Protein AF-A0A1E4EXP6-F1 (afdb_monomer_lite)

Structure (mmCIF, N/CA/C/O backbone):
data_AF-A0A1E4EXP6-F1
#
_entry.id   AF-A0A1E4EXP6-F1
#
loop_
_atom_site.group_PDB
_atom_site.id
_atom_site.type_symbol
_atom_site.label_atom_id
_atom_site.label_alt_id
_atom_site.label_comp_id
_atom_site.label_asym_id
_atom_site.label_entity_id
_atom_site.label_seq_id
_atom_site.pdbx_PDB_ins_code
_atom_site.Cartn_x
_atom_site.Cartn_y
_atom_site.Cartn_z
_atom_site.occupancy
_atom_site.B_iso_or_equiv
_atom_site.auth_seq_id
_atom_site.auth_comp_id
_atom_site.auth_asym_id
_atom_site.auth_atom_id
_atom_site.pdbx_PDB_model_num
ATOM 1 N N . MET A 1 1 ? -23.609 -3.112 6.875 1.00 25.17 1 MET A N 1
ATOM 2 C CA . MET A 1 1 ? -22.850 -2.889 5.625 1.00 25.17 1 MET A CA 1
ATOM 3 C C . MET A 1 1 ? -21.589 -2.139 6.003 1.00 25.17 1 MET A C 1
ATOM 5 O O . MET A 1 1 ? -21.673 -1.241 6.827 1.00 25.17 1 MET A O 1
ATOM 9 N N . SER A 1 2 ? -20.425 -2.575 5.531 1.00 26.16 2 SER A N 1
ATOM 10 C CA . SER A 1 2 ? -19.144 -1.916 5.804 1.00 26.16 2 SER A CA 1
ATOM 11 C C . SER A 1 2 ? -19.216 -0.483 5.272 1.00 26.16 2 SER A C 1
ATOM 13 O O . SER A 1 2 ? -19.324 -0.319 4.059 1.00 26.16 2 SER A O 1
ATOM 15 N N . ARG A 1 3 ? -19.206 0.525 6.156 1.00 29.44 3 ARG A N 1
ATOM 16 C CA . ARG A 1 3 ? -19.116 1.931 5.740 1.00 29.44 3 ARG A CA 1
ATOM 17 C C . ARG A 1 3 ? -17.852 2.107 4.880 1.00 29.44 3 ARG A C 1
ATOM 19 O O . ARG A 1 3 ? -16.786 1.651 5.313 1.00 29.44 3 ARG A O 1
ATOM 26 N N . PRO A 1 4 ? -17.936 2.722 3.692 1.00 30.95 4 PRO A N 1
ATOM 27 C CA . PRO A 1 4 ? -16.758 3.253 3.026 1.00 30.95 4 PRO A CA 1
ATOM 28 C C . PRO A 1 4 ? -16.121 4.281 3.968 1.00 30.95 4 PRO A C 1
ATOM 30 O O . PRO A 1 4 ? -16.808 5.134 4.522 1.00 30.95 4 PRO A O 1
ATOM 33 N N . LEU A 1 5 ? -14.822 4.145 4.222 1.00 39.66 5 LEU A N 1
ATOM 34 C CA . LEU A 1 5 ? -14.040 5.155 4.935 1.00 39.66 5 LEU A CA 1
ATOM 35 C C . LEU A 1 5 ? -14.109 6.478 4.161 1.00 39.66 5 LEU A C 1
ATOM 37 O O . LEU A 1 5 ? -14.122 6.439 2.930 1.00 39.66 5 LEU A O 1
ATOM 41 N N . ALA A 1 6 ? -14.069 7.619 4.856 1.00 50.19 6 ALA A N 1
ATOM 42 C CA . ALA A 1 6 ? -13.780 8.906 4.229 1.00 50.19 6 ALA A CA 1
ATOM 43 C C . ALA A 1 6 ? -12.506 8.752 3.380 1.00 50.19 6 ALA A C 1
ATOM 45 O O . ALA A 1 6 ? -11.421 8.449 3.890 1.00 50.19 6 ALA A O 1
ATOM 46 N N . VAL A 1 7 ? -12.655 8.829 2.059 1.00 65.62 7 VAL A N 1
ATOM 47 C CA . VAL A 1 7 ? -11.571 8.501 1.135 1.00 65.62 7 VAL A CA 1
ATOM 48 C C . VAL A 1 7 ? -10.631 9.698 1.084 1.00 65.62 7 VAL A C 1
ATOM 50 O O . VAL A 1 7 ? -10.827 10.614 0.300 1.00 65.62 7 VAL A O 1
ATOM 53 N N . ASN A 1 8 ? -9.595 9.718 1.919 1.00 80.56 8 ASN A N 1
ATOM 54 C CA . ASN A 1 8 ? -8.505 10.673 1.745 1.00 80.56 8 ASN A CA 1
ATOM 55 C C . ASN A 1 8 ? -7.600 10.213 0.590 1.00 80.56 8 ASN A C 1
ATOM 57 O O . ASN A 1 8 ? -7.196 9.050 0.509 1.00 80.56 8 ASN A O 1
ATOM 61 N N . LEU A 1 9 ? -7.246 11.136 -0.298 1.00 86.69 9 LEU A N 1
ATOM 62 C CA . LEU A 1 9 ? -6.418 10.898 -1.470 1.00 86.69 9 LEU A CA 1
ATOM 63 C C . LEU A 1 9 ? -5.023 11.455 -1.248 1.00 86.69 9 LEU A C 1
ATOM 65 O O . LEU A 1 9 ? -4.842 12.588 -0.806 1.00 86.69 9 LEU A O 1
ATOM 69 N N . VAL A 1 10 ? -4.026 10.676 -1.662 1.00 89.56 10 VAL A N 1
ATOM 70 C CA . VAL A 1 10 ? -2.688 11.212 -1.885 1.00 89.56 10 VAL A CA 1
ATOM 71 C C . VAL A 1 10 ? -2.678 11.994 -3.194 1.00 89.56 10 VAL A C 1
ATOM 73 O O . VAL A 1 10 ? -2.983 11.448 -4.260 1.00 89.56 10 VAL A O 1
ATOM 76 N N . VAL A 1 11 ? -2.291 13.261 -3.095 1.00 90.75 11 VAL A N 1
ATOM 77 C CA . VAL A 1 11 ? -2.172 14.190 -4.217 1.00 90.75 11 VAL A CA 1
ATOM 78 C C . VAL A 1 11 ? -0.763 14.767 -4.215 1.00 90.75 11 VAL A C 1
ATOM 80 O O . VAL A 1 11 ? -0.354 15.407 -3.250 1.00 90.75 11 VAL A O 1
ATOM 83 N N . GLN A 1 12 ? -0.012 14.565 -5.293 1.00 89.69 12 GLN A N 1
ATOM 84 C CA . GLN A 1 12 ? 1.324 15.133 -5.439 1.00 89.69 12 GLN A CA 1
ATOM 85 C C . GLN A 1 12 ? 1.269 16.445 -6.228 1.00 89.69 12 GLN A C 1
ATOM 87 O O . GLN A 1 12 ? 0.880 16.473 -7.399 1.00 89.69 12 GLN A O 1
ATOM 92 N N . THR A 1 13 ? 1.660 17.547 -5.591 1.00 87.12 13 THR A N 1
ATOM 93 C CA . THR A 1 13 ? 1.847 18.846 -6.251 1.00 87.12 13 THR A CA 1
ATOM 94 C C . THR A 1 13 ? 3.292 18.992 -6.740 1.00 87.12 13 THR A C 1
ATOM 96 O O . THR A 1 13 ? 4.120 18.091 -6.588 1.00 87.12 13 THR A O 1
ATOM 99 N N . ALA A 1 14 ? 3.620 20.144 -7.332 1.00 78.00 14 ALA A N 1
ATOM 100 C CA . ALA A 1 14 ? 4.982 20.453 -7.771 1.00 78.00 14 ALA A CA 1
ATOM 101 C C . ALA A 1 14 ? 6.008 20.485 -6.622 1.00 78.00 14 ALA A C 1
ATOM 103 O O . ALA A 1 14 ? 7.206 20.283 -6.850 1.00 78.00 14 ALA A O 1
ATOM 104 N N . GLU A 1 15 ? 5.545 20.744 -5.400 1.00 77.25 15 GLU A N 1
ATOM 105 C CA . GLU A 1 15 ? 6.403 21.025 -4.249 1.00 77.25 15 GLU A CA 1
ATOM 106 C C . GLU A 1 15 ? 6.136 20.093 -3.066 1.00 77.25 15 GLU A C 1
ATOM 108 O O . GLU A 1 15 ? 7.019 19.897 -2.232 1.00 77.25 15 GLU A O 1
ATOM 113 N N . GLU A 1 16 ? 4.947 19.492 -2.989 1.00 86.50 16 GLU A N 1
ATOM 114 C CA . GLU A 1 16 ? 4.464 18.849 -1.771 1.00 86.50 16 GLU A CA 1
ATOM 115 C C . GLU A 1 16 ? 3.692 17.560 -2.067 1.00 86.50 16 GLU A C 1
ATOM 117 O O . GLU A 1 16 ? 3.007 17.434 -3.082 1.00 86.50 16 GLU A O 1
ATOM 122 N N . MET A 1 17 ? 3.762 16.611 -1.134 1.00 90.94 17 MET A N 1
ATOM 123 C CA . MET A 1 17 ? 2.809 15.508 -1.068 1.00 90.94 17 MET A CA 1
ATOM 124 C C . MET A 1 17 ? 1.682 15.914 -0.130 1.00 90.94 17 MET A C 1
ATOM 126 O O . MET A 1 17 ? 1.936 16.230 1.035 1.00 90.94 17 MET A O 1
ATOM 130 N N . LEU A 1 18 ? 0.455 15.903 -0.637 1.00 92.25 18 LEU A N 1
ATOM 131 C CA . LEU A 1 18 ? -0.748 16.227 0.111 1.00 92.25 18 LEU A CA 1
ATOM 132 C C . LEU A 1 18 ? -1.548 14.962 0.418 1.00 92.25 18 LEU A C 1
ATOM 134 O O . LEU A 1 18 ? -1.557 14.012 -0.367 1.00 92.25 18 LEU A O 1
ATOM 138 N N . TYR A 1 19 ? -2.240 14.974 1.552 1.00 91.56 19 TYR A N 1
ATOM 139 C CA . TYR A 1 19 ? -3.254 13.987 1.907 1.00 91.56 19 TYR A CA 1
ATOM 140 C C . TYR A 1 19 ? -4.573 14.724 2.122 1.00 91.56 19 TYR A C 1
ATOM 142 O O . TYR A 1 19 ? -4.686 15.534 3.041 1.00 91.56 19 TYR A O 1
ATOM 150 N N . VAL A 1 20 ? -5.515 14.532 1.201 1.00 90.06 20 VAL A N 1
ATOM 151 C CA . VAL A 1 20 ? -6.658 15.435 1.024 1.00 90.06 20 VAL A CA 1
ATOM 152 C C . VAL A 1 20 ? -7.971 14.661 1.112 1.00 90.06 20 VAL A C 1
ATOM 154 O O . VAL A 1 20 ? -8.088 13.647 0.424 1.00 90.06 20 VAL A O 1
ATOM 157 N N . PRO A 1 21 ? -8.958 15.103 1.905 1.00 87.88 21 PRO A N 1
ATOM 158 C CA . PRO A 1 21 ? -10.274 14.481 1.954 1.00 87.88 21 PRO A CA 1
ATOM 159 C C . PRO A 1 21 ? -10.956 14.514 0.598 1.00 87.88 21 PRO A C 1
ATOM 161 O O . PRO A 1 21 ? -10.844 15.501 -0.131 1.00 87.88 21 PRO A O 1
ATOM 164 N N . ALA A 1 22 ? -11.688 13.453 0.262 1.00 85.56 22 ALA A N 1
ATOM 165 C CA . ALA A 1 22 ? -12.416 13.390 -0.999 1.00 85.56 22 ALA A CA 1
ATOM 166 C C . ALA A 1 22 ? -13.377 14.572 -1.174 1.00 85.56 22 ALA A C 1
ATOM 168 O O . ALA A 1 22 ? -13.558 15.049 -2.296 1.00 85.56 22 ALA A O 1
ATOM 169 N N . GLN A 1 23 ? -13.944 15.079 -0.073 1.00 85.38 23 GLN A N 1
ATOM 170 C CA . GLN A 1 23 ? -14.862 16.208 -0.116 1.00 85.38 23 GLN A CA 1
ATOM 171 C C . GLN A 1 23 ? -14.199 17.515 -0.545 1.00 85.38 23 GLN A C 1
ATOM 173 O O . GLN A 1 23 ? -14.864 18.364 -1.128 1.00 85.38 23 GLN A O 1
ATOM 178 N N . GLU A 1 24 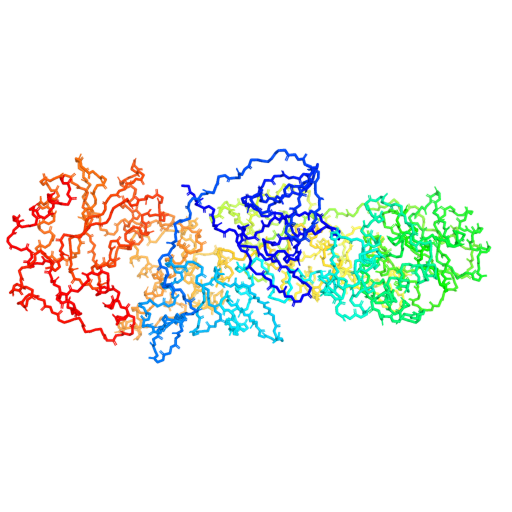? -12.897 17.663 -0.308 1.00 90.19 24 GLU A N 1
ATOM 179 C CA . GLU A 1 24 ? -12.118 18.839 -0.697 1.00 90.19 24 GLU A CA 1
ATOM 180 C C . GLU A 1 24 ? -11.602 18.747 -2.143 1.00 90.19 24 GLU A C 1
ATOM 182 O O . GLU A 1 24 ? -10.836 19.604 -2.579 1.00 90.19 24 GLU A O 1
ATOM 187 N N . ILE A 1 25 ? -11.991 17.722 -2.908 1.00 92.69 25 ILE A N 1
ATOM 188 C CA . ILE A 1 25 ? -11.581 17.555 -4.305 1.00 92.69 25 ILE A CA 1
ATOM 189 C C . ILE A 1 25 ? -12.717 17.986 -5.223 1.00 92.69 25 ILE A C 1
ATOM 191 O O . ILE A 1 25 ? -13.759 17.337 -5.298 1.00 92.69 25 ILE A O 1
ATOM 195 N N . ALA A 1 26 ? -12.483 19.066 -5.963 1.00 94.19 26 ALA A N 1
ATOM 196 C CA . ALA A 1 26 ? -13.436 19.630 -6.904 1.00 94.19 26 ALA A CA 1
ATOM 197 C C . ALA A 1 26 ? -13.486 18.847 -8.222 1.00 94.19 26 ALA A C 1
ATOM 199 O O . ALA A 1 26 ? -14.573 18.572 -8.732 1.00 94.19 26 ALA A O 1
ATOM 200 N N . SER A 1 27 ? -12.328 18.473 -8.777 1.00 93.50 27 SER A N 1
ATOM 201 C CA . SER A 1 27 ? -12.262 17.728 -10.039 1.00 93.50 27 SER A CA 1
ATOM 202 C C . SER A 1 27 ? -11.088 16.745 -10.107 1.00 93.50 27 SER A C 1
ATOM 204 O O . SER A 1 27 ? -10.006 16.972 -9.560 1.00 93.50 27 SER A O 1
ATOM 206 N N . LEU A 1 28 ? -11.330 15.632 -10.797 1.00 93.19 28 LEU A N 1
ATOM 207 C CA . LEU A 1 28 ? -10.402 14.555 -11.122 1.00 93.19 28 LEU A CA 1
ATOM 208 C C . LEU A 1 28 ? -10.497 14.300 -12.624 1.00 93.19 28 LEU A C 1
ATOM 210 O O . LEU A 1 28 ? -11.423 13.647 -13.101 1.00 93.19 28 LEU A O 1
ATOM 214 N N . MET A 1 29 ? -9.541 14.824 -13.381 1.00 91.75 29 MET A N 1
ATOM 215 C CA . MET A 1 29 ? -9.554 14.757 -14.843 1.00 91.75 29 MET A CA 1
ATOM 216 C C . MET A 1 29 ? -8.363 13.944 -15.341 1.00 91.75 29 MET A C 1
ATOM 218 O O . MET A 1 29 ? -7.255 14.148 -14.839 1.00 91.75 29 MET A O 1
ATOM 222 N N . PRO A 1 30 ? -8.526 13.034 -16.314 1.00 88.00 30 PRO A N 1
ATOM 223 C CA . PRO A 1 30 ? -7.380 12.373 -16.917 1.00 88.00 30 PRO A CA 1
ATOM 224 C C . PRO A 1 30 ? -6.468 13.425 -17.559 1.00 88.00 30 PRO A C 1
ATOM 226 O O . PRO A 1 30 ? -6.927 14.344 -18.234 1.00 88.00 30 PRO A O 1
ATOM 229 N N . THR A 1 31 ? -5.164 13.305 -17.327 1.00 83.88 31 THR A N 1
ATOM 230 C CA . THR A 1 31 ? -4.147 14.178 -17.915 1.00 83.88 31 THR A CA 1
ATOM 231 C C . THR A 1 31 ? -2.930 13.378 -18.362 1.00 83.88 31 THR A C 1
ATOM 233 O O . THR A 1 31 ? -2.665 12.248 -17.933 1.00 83.88 31 THR A O 1
ATOM 236 N N . TYR A 1 32 ? -2.171 13.972 -19.266 1.00 73.62 32 TYR A N 1
ATOM 237 C CA . TYR A 1 32 ? -0.981 13.380 -19.834 1.00 73.62 32 TYR A CA 1
ATOM 238 C C . TYR A 1 32 ? 0.190 13.306 -18.814 1.00 73.62 32 TYR A C 1
ATOM 240 O O . TYR A 1 32 ? 0.318 14.154 -17.922 1.00 73.62 32 TYR A O 1
ATOM 248 N N . PRO A 1 33 ? 1.090 12.306 -18.925 1.00 70.50 33 PRO A N 1
ATOM 249 C CA . PRO A 1 33 ? 0.871 10.990 -19.516 1.00 70.50 33 PRO A CA 1
ATOM 250 C C . PRO A 1 33 ? 0.221 10.050 -18.491 1.00 70.50 33 PRO A C 1
ATOM 252 O O . PRO A 1 33 ? 0.850 9.693 -17.498 1.00 70.50 33 PRO A O 1
ATOM 255 N N . ARG A 1 34 ? -1.011 9.590 -18.750 1.00 75.81 34 ARG A N 1
ATOM 256 C CA . ARG A 1 34 ? -1.697 8.559 -17.937 1.00 75.81 34 ARG A CA 1
ATOM 257 C C . ARG A 1 34 ? -1.739 8.878 -16.428 1.00 75.81 34 ARG A C 1
ATOM 259 O O . ARG A 1 34 ? -1.567 7.991 -15.592 1.00 75.81 34 ARG A O 1
ATOM 266 N N . ARG A 1 35 ? -1.957 10.146 -16.079 1.00 84.81 35 ARG A N 1
ATOM 267 C CA . ARG A 1 35 ? -2.164 10.622 -14.704 1.00 84.81 35 ARG A CA 1
ATOM 268 C C . ARG A 1 35 ? -3.586 11.145 -14.551 1.00 84.81 35 ARG A C 1
ATOM 270 O O . ARG A 1 35 ? -4.300 11.327 -15.531 1.00 84.81 35 ARG A O 1
ATOM 277 N N . TRP A 1 36 ? -3.966 11.453 -13.323 1.00 88.69 36 TRP A N 1
ATOM 278 C CA . TRP A 1 36 ? -5.139 12.267 -13.037 1.00 88.69 36 TRP A CA 1
ATOM 279 C C . TRP A 1 36 ? -4.680 13.629 -12.538 1.00 88.69 36 TRP A C 1
ATOM 281 O O . TRP A 1 36 ? -3.888 13.696 -11.597 1.00 88.69 36 TRP A O 1
ATOM 291 N N . ARG A 1 37 ? -5.169 14.700 -13.160 1.00 91.94 37 ARG A N 1
ATOM 292 C CA . ARG A 1 37 ? -5.140 16.054 -12.615 1.00 91.94 37 ARG A CA 1
ATOM 293 C C . ARG A 1 37 ? -6.178 16.126 -11.508 1.00 91.94 37 ARG A C 1
ATOM 295 O O . ARG A 1 37 ? -7.328 15.752 -11.717 1.00 91.94 37 ARG A O 1
ATOM 302 N N . VAL A 1 38 ? -5.754 16.608 -10.352 1.00 93.62 38 VAL A N 1
ATOM 303 C CA . VAL A 1 38 ? -6.590 16.788 -9.170 1.00 93.62 38 VAL A CA 1
ATOM 304 C C . VAL A 1 38 ? -6.685 18.280 -8.888 1.00 93.62 38 VAL A C 1
ATOM 306 O O . VAL A 1 38 ? -5.655 18.923 -8.679 1.00 93.62 38 VAL A O 1
ATOM 309 N N . VAL A 1 39 ? -7.897 18.825 -8.878 1.00 94.31 39 VAL A N 1
ATOM 310 C CA . VAL A 1 39 ? -8.164 20.203 -8.452 1.00 94.31 39 VAL A CA 1
ATOM 311 C C . VAL A 1 39 ? -8.843 20.168 -7.095 1.00 94.31 39 VAL A C 1
ATOM 313 O O . VAL A 1 39 ? -9.874 19.517 -6.923 1.00 94.31 39 VAL A O 1
ATOM 316 N N . LEU A 1 40 ? -8.246 20.860 -6.132 1.00 94.12 40 LEU A N 1
ATOM 317 C CA . LEU A 1 40 ? -8.788 21.012 -4.790 1.00 94.12 40 LEU A CA 1
ATOM 318 C C . LEU A 1 40 ? -9.832 22.135 -4.752 1.00 94.12 40 LEU A C 1
ATOM 320 O O . LEU A 1 40 ? -9.822 23.035 -5.592 1.00 94.12 40 LEU A O 1
ATOM 324 N N . ALA A 1 41 ? -10.715 22.102 -3.757 1.00 92.50 41 ALA A N 1
ATOM 325 C CA . ALA A 1 41 ? -11.754 23.108 -3.541 1.00 92.50 41 ALA A CA 1
ATOM 326 C C . ALA A 1 41 ? -11.177 24.524 -3.344 1.00 92.50 41 ALA A C 1
ATOM 328 O O . ALA A 1 41 ? -11.811 25.511 -3.704 1.00 92.50 41 ALA A O 1
ATOM 329 N N . ASP A 1 42 ? -9.944 24.627 -2.840 1.00 91.06 42 ASP A N 1
ATOM 330 C CA . ASP A 1 42 ? -9.212 25.891 -2.692 1.00 91.06 42 ASP A CA 1
ATOM 331 C C . ASP A 1 42 ? -8.461 26.345 -3.960 1.00 91.06 42 ASP A C 1
ATOM 333 O O . ASP A 1 42 ? -7.729 27.334 -3.930 1.00 91.06 42 ASP A O 1
ATOM 337 N N . GLY A 1 43 ? -8.619 25.623 -5.074 1.00 89.81 43 GLY A N 1
ATOM 338 C CA . GLY A 1 43 ? -8.007 25.937 -6.365 1.00 89.81 43 GLY A CA 1
ATOM 339 C C . GLY A 1 43 ? -6.586 25.405 -6.554 1.00 89.81 43 GLY A C 1
ATOM 340 O O . GLY A 1 43 ? -6.037 25.532 -7.651 1.00 89.81 43 GLY A O 1
ATOM 341 N N . ARG A 1 44 ? -5.968 24.767 -5.548 1.00 89.81 44 ARG A N 1
ATOM 342 C CA . ARG A 1 44 ? -4.667 24.109 -5.744 1.00 89.81 44 ARG A CA 1
ATOM 343 C C . ARG A 1 44 ? -4.788 22.950 -6.730 1.00 89.81 44 ARG A C 1
ATOM 345 O O . ARG A 1 44 ? -5.742 22.175 -6.704 1.00 89.81 44 ARG A O 1
ATOM 352 N N . VAL A 1 45 ? -3.759 22.798 -7.560 1.00 90.31 45 VAL A N 1
ATOM 353 C CA . VAL A 1 45 ? -3.673 21.740 -8.573 1.00 90.31 45 VAL A CA 1
ATOM 354 C C . VAL A 1 45 ? -2.557 20.768 -8.212 1.00 90.31 45 VAL A C 1
ATOM 356 O O . VAL A 1 45 ? -1.413 21.166 -7.977 1.00 90.31 45 VAL A O 1
ATOM 359 N N . GLY A 1 46 ? -2.884 19.483 -8.205 1.00 91.12 46 GLY A N 1
ATOM 360 C CA . GLY A 1 46 ? -1.938 18.389 -8.049 1.00 91.12 46 GLY A CA 1
ATOM 361 C C . GLY A 1 46 ? -2.251 17.244 -8.998 1.00 91.12 46 GLY A C 1
ATOM 362 O O . GLY A 1 46 ? -3.072 17.365 -9.906 1.00 91.12 46 GLY A O 1
ATOM 363 N N . HIS A 1 47 ? -1.570 16.124 -8.803 1.00 90.31 47 HIS A N 1
ATOM 364 C CA . HIS A 1 47 ? -1.707 14.959 -9.661 1.00 90.31 47 HIS A CA 1
ATOM 365 C C . HIS A 1 47 ? -1.708 13.667 -8.857 1.00 90.31 47 HIS A C 1
ATOM 367 O O . HIS A 1 47 ? -1.228 13.632 -7.725 1.00 90.31 47 HIS A O 1
ATOM 373 N N . ARG A 1 48 ? -2.205 12.597 -9.483 1.00 88.00 48 ARG A N 1
ATOM 374 C CA . ARG A 1 48 ? -2.037 11.222 -9.009 1.00 88.00 48 ARG A CA 1
ATOM 375 C C . ARG A 1 48 ? -1.837 10.218 -10.136 1.00 88.00 48 ARG A C 1
ATOM 377 O O . ARG A 1 48 ? -2.297 10.435 -11.256 1.00 88.00 48 ARG A O 1
ATOM 384 N N . THR A 1 49 ? -1.186 9.104 -9.823 1.00 79.38 49 THR A N 1
ATOM 385 C CA . THR A 1 49 ? -1.087 7.913 -10.683 1.00 79.38 49 THR A CA 1
ATOM 386 C C . THR A 1 49 ? -1.980 6.788 -10.156 1.00 79.38 49 THR A C 1
ATOM 388 O O . THR A 1 49 ? -2.546 6.874 -9.062 1.00 79.38 49 THR A O 1
ATOM 391 N N . GLY A 1 50 ? -2.138 5.735 -10.959 1.00 73.44 50 GLY A N 1
ATOM 392 C CA . GLY A 1 50 ? -2.921 4.556 -10.597 1.00 73.44 50 GLY A CA 1
ATOM 393 C C . GLY A 1 50 ? -4.428 4.683 -10.867 1.00 73.44 50 GLY A C 1
ATOM 394 O O . GLY A 1 50 ? -4.885 5.667 -11.460 1.00 73.44 50 GLY A O 1
ATOM 395 N N . PRO A 1 51 ? -5.207 3.660 -10.472 1.00 72.88 51 PRO A N 1
ATOM 396 C CA . PRO A 1 51 ? -6.651 3.643 -10.671 1.00 72.88 51 PRO A CA 1
ATOM 397 C C . PRO A 1 51 ? -7.342 4.741 -9.853 1.00 72.88 51 PRO A C 1
ATOM 399 O O . PRO A 1 51 ? -6.841 5.174 -8.807 1.00 72.88 51 PRO A O 1
ATOM 402 N N . LEU A 1 52 ? -8.498 5.184 -10.348 1.00 68.00 52 LEU A N 1
ATOM 403 C CA . LEU A 1 52 ? -9.384 6.096 -9.633 1.00 68.00 52 LEU A CA 1
ATOM 404 C C . LEU A 1 52 ? -9.939 5.381 -8.383 1.00 68.00 52 LEU A C 1
ATOM 406 O O . LEU A 1 52 ? -10.345 4.224 -8.501 1.00 68.00 52 LEU A O 1
ATOM 410 N N . PRO A 1 53 ? -9.919 6.006 -7.195 1.00 68.50 53 PRO A N 1
ATOM 411 C CA . PRO A 1 53 ? -10.531 5.432 -6.005 1.00 68.50 53 PRO A CA 1
ATOM 412 C C . PRO A 1 53 ? -12.047 5.646 -6.034 1.00 68.50 53 PRO A C 1
ATOM 414 O O . PRO A 1 53 ? -12.533 6.562 -6.698 1.00 68.50 53 PRO A O 1
ATOM 417 N N . ASP A 1 54 ? -12.774 4.848 -5.256 1.00 68.94 54 ASP A N 1
ATOM 418 C CA . ASP A 1 54 ? -14.182 5.119 -4.969 1.00 68.94 54 ASP A CA 1
ATOM 419 C C . ASP A 1 54 ? -14.307 6.479 -4.259 1.00 68.94 54 ASP A C 1
ATOM 421 O O . ASP A 1 54 ? -13.437 6.852 -3.469 1.00 68.94 54 ASP A O 1
ATOM 425 N N . GLY A 1 55 ? -15.363 7.243 -4.531 1.00 73.25 55 GLY A N 1
ATOM 426 C CA . GLY A 1 55 ? -15.612 8.501 -3.829 1.00 73.25 55 GLY A CA 1
ATOM 427 C C . GLY A 1 55 ? -16.870 9.230 -4.300 1.00 73.25 55 GLY A C 1
ATOM 428 O O . GLY A 1 55 ? -17.557 8.742 -5.196 1.00 73.25 55 GLY A O 1
ATOM 429 N N . PRO A 1 56 ? -17.175 10.397 -3.706 1.00 81.31 56 PRO A N 1
ATOM 430 C CA . PRO A 1 56 ? -18.447 11.109 -3.861 1.00 81.31 56 PRO A CA 1
ATOM 431 C C . PRO A 1 56 ? -18.544 11.917 -5.169 1.00 81.31 56 PRO A C 1
ATOM 433 O O . PRO A 1 56 ? -19.368 12.820 -5.294 1.00 81.31 56 PRO A O 1
ATOM 436 N N . TRP A 1 57 ? -17.670 11.654 -6.144 1.00 87.88 57 TRP A N 1
ATOM 437 C CA . TRP A 1 57 ? -17.651 12.395 -7.403 1.00 87.88 57 TRP A CA 1
ATOM 438 C C . TRP A 1 57 ? -18.657 11.828 -8.397 1.00 87.88 57 TRP A C 1
ATOM 440 O O . TRP A 1 57 ? -18.887 10.622 -8.466 1.00 87.88 57 TRP A O 1
ATOM 450 N N . VAL A 1 58 ? -19.189 12.705 -9.242 1.00 89.62 58 VAL A N 1
ATOM 451 C CA . VAL A 1 58 ? -20.048 12.337 -10.368 1.00 89.62 58 VAL A CA 1
ATOM 452 C C . VAL A 1 58 ? -19.272 12.417 -11.685 1.00 89.62 58 VAL A C 1
ATOM 454 O O . VAL A 1 58 ? -18.395 13.277 -11.820 1.00 89.62 58 VAL A O 1
ATOM 457 N N . PRO A 1 59 ? -19.571 11.558 -12.674 1.00 90.06 59 PRO A N 1
ATOM 458 C CA . PRO A 1 59 ? -18.930 11.626 -13.983 1.00 90.06 59 PRO A CA 1
ATOM 459 C C . PRO A 1 59 ? -19.198 12.960 -14.697 1.00 90.06 59 PRO A C 1
ATOM 461 O O . PRO A 1 59 ? -20.341 13.413 -14.775 1.00 90.06 59 PRO A O 1
ATOM 464 N N . LEU A 1 60 ? -18.156 13.553 -15.282 1.00 89.56 60 LEU A N 1
ATOM 465 C CA . LEU A 1 60 ? -18.246 14.681 -16.210 1.00 89.56 60 LEU A CA 1
ATOM 466 C C . LEU A 1 60 ? -17.177 14.516 -17.299 1.00 89.56 60 LEU A C 1
ATOM 468 O O . LEU A 1 60 ? -15.980 14.577 -17.014 1.00 89.56 60 LEU A O 1
ATOM 472 N N . ALA A 1 61 ? -17.618 14.338 -18.548 1.00 85.56 61 ALA A N 1
ATOM 473 C CA . ALA A 1 61 ? -16.758 13.950 -19.672 1.00 85.56 61 ALA A CA 1
ATOM 474 C C . ALA A 1 61 ? -15.944 12.676 -19.346 1.00 85.56 61 ALA A C 1
ATOM 476 O O . ALA A 1 61 ? -16.521 11.693 -18.885 1.00 85.56 61 ALA A O 1
ATOM 477 N N . ASP A 1 62 ? -14.627 12.693 -19.564 1.00 85.38 62 ASP A N 1
ATOM 478 C CA . ASP A 1 62 ? -13.724 11.573 -19.254 1.00 85.38 62 ASP A CA 1
ATOM 479 C C . ASP A 1 62 ? -13.232 11.578 -17.792 1.00 85.38 62 ASP A C 1
ATOM 481 O O . ASP A 1 62 ? -12.359 10.792 -17.416 1.00 85.38 62 ASP A O 1
ATOM 485 N N . GLY A 1 63 ? -13.753 12.488 -16.965 1.00 89.75 63 GLY A N 1
ATOM 486 C CA . GLY A 1 63 ? -13.345 12.676 -15.580 1.00 89.75 63 GLY A CA 1
ATOM 487 C C . GLY A 1 63 ? -14.506 12.662 -14.596 1.00 89.75 63 GLY A C 1
ATOM 488 O O . GLY A 1 63 ? -15.621 12.232 -14.891 1.00 89.75 63 GLY A O 1
ATOM 489 N N . TRP A 1 64 ? -14.204 13.119 -13.387 1.00 92.06 64 TRP A N 1
ATOM 490 C CA . TRP A 1 64 ? -15.084 13.060 -12.229 1.00 92.06 64 TRP A CA 1
ATOM 491 C C . TRP A 1 64 ? -15.023 14.379 -11.468 1.00 92.06 64 TRP A C 1
ATOM 493 O O . TRP A 1 64 ? -13.956 14.978 -11.346 1.00 92.06 64 TRP A O 1
ATOM 503 N N . VAL A 1 65 ? -16.157 14.858 -10.969 1.00 92.69 65 VAL A N 1
ATOM 504 C CA . VAL A 1 65 ? -16.261 16.166 -10.310 1.00 92.69 65 VAL A CA 1
ATOM 505 C C . VAL A 1 65 ? -17.174 16.133 -9.093 1.00 92.69 65 VAL A C 1
ATOM 507 O O . VAL A 1 65 ? -18.057 15.284 -8.999 1.00 92.69 65 VAL A O 1
ATOM 510 N N . ARG A 1 66 ? -17.004 17.093 -8.181 1.00 91.12 66 ARG A N 1
ATOM 511 C CA . ARG A 1 66 ? -18.013 17.438 -7.171 1.00 91.12 66 ARG A CA 1
ATOM 512 C C . ARG A 1 66 ? -18.779 18.682 -7.630 1.00 91.12 66 ARG A C 1
ATOM 514 O O . ARG A 1 66 ? -18.178 19.755 -7.672 1.00 91.12 66 ARG A O 1
ATOM 521 N N . PRO A 1 67 ? -20.080 18.578 -7.961 1.00 90.69 67 PRO A N 1
ATOM 522 C CA . PRO A 1 67 ? -20.835 19.696 -8.530 1.00 90.69 67 PRO A CA 1
ATOM 523 C C . PRO A 1 67 ? -20.883 20.942 -7.637 1.00 90.69 67 PRO A C 1
ATOM 525 O O . PRO A 1 67 ? -20.908 22.049 -8.160 1.00 90.69 67 PRO A O 1
ATOM 528 N N . GLU A 1 68 ? -20.861 20.778 -6.311 1.00 90.75 68 GLU A N 1
ATOM 529 C CA . GLU A 1 68 ? -20.905 21.882 -5.336 1.00 90.75 68 GLU A CA 1
ATOM 530 C C . GLU A 1 68 ? -19.703 22.837 -5.405 1.00 90.75 68 GLU A C 1
ATOM 532 O O . GLU A 1 68 ? -19.838 24.016 -5.085 1.00 90.75 68 GLU A O 1
ATOM 537 N N . HIS A 1 69 ? -18.545 22.346 -5.859 1.00 93.44 69 HIS A N 1
ATOM 538 C CA . HIS A 1 69 ? -17.326 23.144 -6.014 1.00 93.44 69 HIS A CA 1
ATOM 539 C C . HIS A 1 69 ? -17.214 23.765 -7.408 1.00 93.44 69 HIS A C 1
ATOM 541 O O . HIS A 1 69 ? -16.264 24.499 -7.682 1.00 93.44 69 HIS A O 1
ATOM 547 N N . LEU A 1 70 ? -18.152 23.465 -8.313 1.00 93.31 70 LEU A N 1
ATOM 548 C CA . LEU A 1 70 ? -18.164 24.005 -9.665 1.00 93.31 70 LEU A CA 1
ATOM 549 C C . LEU A 1 70 ? -19.069 25.231 -9.753 1.00 93.31 70 LEU A C 1
ATOM 551 O O . LEU A 1 70 ? -20.161 25.291 -9.194 1.00 93.31 70 LEU A O 1
ATOM 555 N N . THR A 1 71 ? -18.637 26.199 -10.549 1.00 94.44 71 THR A N 1
ATOM 556 C CA . THR A 1 71 ? -19.443 27.368 -10.904 1.00 94.44 71 THR A CA 1
ATOM 557 C C . THR A 1 71 ? -19.895 27.258 -12.351 1.00 94.44 71 THR A C 1
ATOM 559 O O . THR A 1 71 ? -19.163 26.763 -13.206 1.00 94.44 71 THR A O 1
ATOM 562 N N . ARG A 1 72 ? -21.125 27.680 -12.648 1.00 91.31 72 ARG A N 1
ATOM 563 C CA . ARG A 1 72 ? -21.614 27.717 -14.029 1.00 91.31 72 ARG A CA 1
ATOM 564 C C . ARG A 1 72 ? -21.197 29.031 -14.686 1.00 91.31 72 ARG A C 1
ATOM 566 O O . ARG A 1 72 ? -21.536 30.094 -14.173 1.00 91.31 72 ARG A O 1
ATOM 573 N N . ASP A 1 73 ? -20.542 28.941 -15.837 1.00 89.81 73 ASP A N 1
ATOM 574 C CA . ASP A 1 73 ? -20.134 30.073 -16.669 1.00 89.81 73 ASP A CA 1
ATOM 575 C C . ASP A 1 73 ? -20.635 29.862 -18.108 1.00 89.81 73 ASP A C 1
ATOM 577 O O . ASP A 1 73 ? -20.030 29.154 -18.915 1.00 89.81 73 ASP A O 1
ATOM 581 N N . GLY A 1 74 ? -21.824 30.399 -18.402 1.00 90.69 74 GLY A N 1
ATOM 582 C CA . GLY A 1 74 ? -22.511 30.198 -19.681 1.00 90.69 74 GLY A CA 1
ATOM 583 C C . GLY A 1 74 ? -22.792 28.719 -19.983 1.00 90.69 74 GLY A C 1
ATOM 584 O O . GLY A 1 74 ? -23.545 28.054 -19.257 1.00 90.69 74 GLY A O 1
ATOM 585 N N . ASP A 1 75 ? -22.174 28.233 -21.062 1.00 91.62 75 ASP A N 1
ATOM 586 C CA . ASP A 1 75 ? -22.250 26.849 -21.550 1.00 91.62 75 ASP A CA 1
ATOM 587 C C . ASP A 1 75 ? -21.147 25.945 -20.970 1.00 91.62 75 ASP A C 1
ATOM 589 O O . ASP A 1 75 ? -20.926 24.833 -21.457 1.00 91.62 75 ASP A O 1
ATOM 593 N N . PHE A 1 76 ? -20.466 26.395 -19.911 1.00 92.88 76 PHE A N 1
ATOM 594 C CA . PHE A 1 76 ? -19.399 25.650 -19.254 1.00 92.88 76 PHE A CA 1
ATOM 595 C C . PHE A 1 76 ? -19.608 25.528 -17.740 1.00 92.88 76 PHE A C 1
ATOM 597 O O . PHE A 1 76 ? -20.168 26.402 -17.076 1.00 92.88 76 PHE A O 1
ATOM 604 N N . TRP A 1 77 ? -19.118 24.425 -17.186 1.00 94.19 77 TRP A N 1
ATOM 605 C CA . TRP A 1 77 ? -18.744 24.315 -15.784 1.00 94.19 77 TRP A CA 1
ATOM 606 C C . TRP A 1 77 ? -17.311 24.807 -15.601 1.00 94.19 77 TRP A C 1
ATOM 608 O O . TRP A 1 77 ? -16.442 24.459 -16.396 1.00 94.19 77 TRP A O 1
ATOM 618 N N . ARG A 1 78 ? -17.059 25.563 -14.536 1.00 94.69 78 ARG A N 1
ATOM 619 C CA . ARG A 1 78 ? -15.745 26.075 -14.152 1.00 94.69 78 ARG A CA 1
ATOM 620 C C . ARG A 1 78 ? -15.363 25.558 -12.770 1.00 94.69 78 ARG A C 1
ATOM 622 O O . ARG A 1 78 ? -16.100 25.794 -11.812 1.00 94.69 78 ARG A O 1
ATOM 629 N N . ASP A 1 79 ? -14.226 24.871 -12.668 1.00 94.69 79 ASP A N 1
ATOM 630 C CA . ASP A 1 79 ? -13.688 24.435 -11.372 1.00 94.69 79 ASP A CA 1
ATOM 631 C C . ASP A 1 79 ? -12.913 25.553 -10.640 1.00 94.69 79 ASP A C 1
ATOM 633 O O . ASP A 1 79 ? -12.633 26.595 -11.242 1.00 94.69 79 ASP A O 1
ATOM 637 N N . PRO A 1 80 ? -12.561 25.376 -9.349 1.00 94.94 80 PRO A N 1
ATOM 638 C CA . PRO A 1 80 ? -11.882 26.406 -8.557 1.00 94.94 80 PRO A CA 1
ATOM 639 C C . PRO A 1 80 ? -10.502 26.810 -9.081 1.00 94.94 80 PRO A C 1
ATOM 641 O O . PRO A 1 80 ? -10.077 27.944 -8.868 1.00 94.94 80 PRO A O 1
ATOM 644 N N . ALA A 1 81 ? -9.806 25.915 -9.788 1.00 90.31 81 ALA A N 1
ATOM 645 C CA . ALA A 1 81 ? -8.557 26.263 -10.461 1.00 90.31 81 ALA A CA 1
ATOM 646 C C . ALA A 1 81 ? -8.806 27.060 -11.748 1.00 90.31 81 ALA A C 1
ATOM 648 O O . ALA A 1 81 ? -7.896 27.719 -12.232 1.00 90.31 81 ALA A O 1
ATOM 649 N N . GLY A 1 82 ? -10.028 27.046 -12.284 1.00 90.62 82 GLY A N 1
ATOM 650 C CA . GLY A 1 82 ? -10.461 27.826 -13.435 1.00 90.62 82 GLY A CA 1
ATOM 651 C C . GLY A 1 82 ? -10.593 27.029 -14.729 1.00 90.62 82 GLY A C 1
ATOM 652 O O . GLY A 1 82 ? -10.833 27.646 -15.766 1.00 90.62 82 GLY A O 1
ATOM 653 N N . PHE A 1 83 ? -10.451 25.700 -14.702 1.00 91.62 83 PHE A N 1
ATOM 654 C CA . PHE A 1 83 ? -10.632 24.871 -15.894 1.00 91.62 83 PHE A CA 1
ATOM 655 C C . PHE A 1 83 ? -12.103 24.814 -16.291 1.00 91.62 83 PHE A C 1
ATOM 657 O O . PHE A 1 83 ? -12.984 24.721 -15.434 1.00 91.62 83 PHE A O 1
ATOM 664 N N . LEU A 1 84 ? -12.346 24.846 -17.601 1.00 91.25 84 LEU A N 1
ATOM 665 C CA . LEU A 1 84 ? -13.680 24.835 -18.188 1.00 91.25 84 LEU A CA 1
ATOM 666 C C . LEU A 1 84 ? -14.021 23.454 -18.752 1.00 91.25 84 LEU A C 1
ATOM 668 O O . LEU A 1 84 ? -13.218 22.838 -19.453 1.00 91.25 84 LEU A O 1
ATOM 672 N N . TYR A 1 85 ? -15.244 23.007 -18.494 1.00 90.56 85 TYR A N 1
ATOM 673 C CA . TYR A 1 85 ? -15.805 21.746 -18.971 1.00 90.56 85 TYR A CA 1
ATOM 674 C C . TYR A 1 85 ? -17.163 22.013 -19.610 1.00 90.56 85 TYR A C 1
ATOM 676 O O . TYR A 1 85 ? -17.902 22.867 -19.130 1.00 90.56 85 TYR A O 1
ATOM 684 N N . ALA A 1 86 ? -17.516 21.302 -20.681 1.00 89.81 86 ALA A N 1
ATOM 685 C CA . ALA A 1 86 ? -18.810 21.497 -21.334 1.00 89.81 86 ALA A CA 1
ATOM 686 C C . ALA A 1 86 ? -19.967 21.281 -20.343 1.00 89.81 86 ALA A C 1
ATOM 688 O O . ALA A 1 86 ? -19.983 20.303 -19.587 1.00 89.81 86 ALA A O 1
ATOM 689 N N . TYR A 1 87 ? -20.937 22.194 -20.342 1.00 88.56 87 TYR A N 1
ATOM 690 C CA . TYR A 1 87 ? -22.061 22.115 -19.421 1.00 88.56 87 TYR A CA 1
ATOM 691 C C . TYR A 1 87 ? -22.938 20.900 -19.732 1.00 88.56 87 TYR A C 1
ATOM 693 O O . TYR A 1 87 ? -23.518 20.773 -20.809 1.00 88.56 87 TYR A O 1
ATOM 701 N N . THR A 1 88 ? -23.075 20.027 -18.740 1.00 86.88 88 THR A N 1
ATOM 702 C CA . THR A 1 88 ? -24.093 18.974 -18.675 1.00 86.88 88 THR A CA 1
ATOM 703 C C . THR A 1 88 ? -24.764 19.087 -17.307 1.00 86.88 88 THR A C 1
ATOM 705 O O . THR A 1 88 ? -24.047 19.318 -16.331 1.00 86.88 88 THR A O 1
ATOM 708 N N . PRO A 1 89 ? -26.101 18.979 -17.188 1.00 86.81 89 PRO A N 1
ATOM 709 C CA . PRO A 1 89 ? -26.759 18.998 -15.885 1.00 86.81 89 PRO A CA 1
ATOM 710 C C . PRO A 1 89 ? -26.177 17.917 -14.965 1.00 86.81 89 PRO A C 1
ATOM 712 O O . PRO A 1 89 ? -26.145 16.746 -15.335 1.00 86.81 89 PRO A O 1
ATOM 715 N N . LEU A 1 90 ? -25.708 18.324 -13.785 1.00 88.06 90 LEU A N 1
ATOM 716 C CA . LEU A 1 90 ? -25.173 17.429 -12.761 1.00 88.06 90 LEU A CA 1
ATOM 717 C C . LEU A 1 90 ? -26.102 17.443 -11.551 1.00 88.06 90 LEU A C 1
ATOM 719 O O . LEU A 1 90 ? -26.582 18.502 -11.143 1.00 88.06 90 LEU A O 1
ATOM 723 N N . HIS A 1 91 ? -26.328 16.269 -10.975 1.00 79.81 91 HIS A N 1
ATOM 724 C CA . HIS A 1 91 ? -26.999 16.126 -9.691 1.00 79.81 91 HIS A CA 1
ATOM 725 C C . HIS A 1 91 ? -25.929 15.944 -8.609 1.00 79.81 91 HIS A C 1
ATOM 727 O O . HIS A 1 91 ? -24.994 15.174 -8.841 1.00 79.81 91 HIS A O 1
ATOM 733 N N . PRO A 1 92 ? -26.013 16.655 -7.469 1.00 69.50 92 PRO A N 1
ATOM 734 C CA . PRO A 1 92 ? -25.127 16.404 -6.339 1.00 69.50 92 PRO A CA 1
ATOM 735 C C . PRO A 1 92 ? -25.218 14.933 -5.928 1.00 69.50 92 PRO A C 1
ATOM 737 O O . PRO A 1 92 ? -26.306 14.354 -5.968 1.00 69.50 92 PRO A O 1
ATOM 740 N N . ALA A 1 93 ? -24.090 14.338 -5.548 1.00 62.12 93 ALA A N 1
ATOM 741 C CA . ALA A 1 93 ? -24.130 13.079 -4.819 1.00 62.12 93 ALA A CA 1
ATOM 742 C C . ALA A 1 93 ? -24.806 13.330 -3.459 1.00 62.12 93 ALA A C 1
ATOM 744 O O . ALA A 1 93 ? -24.621 14.398 -2.875 1.00 62.12 93 ALA A O 1
ATOM 745 N N . GLU A 1 94 ? -25.615 12.384 -2.982 1.00 59.66 94 GLU A N 1
ATOM 746 C CA . GLU A 1 94 ? -26.087 12.420 -1.597 1.00 59.66 94 GLU A CA 1
ATOM 747 C C . GLU A 1 94 ? -24.863 12.216 -0.698 1.00 59.66 94 GLU A C 1
ATOM 749 O O . GLU A 1 94 ? -24.178 11.197 -0.800 1.00 59.66 94 GLU A O 1
ATOM 754 N N . ASP A 1 95 ? -24.543 13.222 0.118 1.00 52.47 95 ASP A N 1
ATOM 755 C CA . ASP A 1 95 ? -23.535 13.082 1.161 1.00 52.47 95 ASP A CA 1
ATOM 756 C C . ASP A 1 95 ? -24.108 12.151 2.236 1.00 52.47 95 ASP A C 1
ATOM 758 O O . ASP A 1 95 ? -25.131 12.456 2.852 1.00 52.47 95 ASP A O 1
ATOM 762 N N . ASP A 1 96 ? -23.458 11.011 2.464 1.00 48.69 96 ASP A N 1
ATOM 763 C CA . ASP A 1 96 ? -23.707 10.226 3.670 1.00 48.69 96 ASP A CA 1
ATOM 764 C C . ASP A 1 96 ? -23.295 11.091 4.876 1.00 48.69 96 ASP A C 1
ATOM 766 O O . ASP A 1 96 ? -22.142 11.520 4.962 1.00 48.69 96 ASP A O 1
ATOM 770 N N . GLU A 1 97 ? -24.226 11.370 5.797 1.00 42.75 97 GLU A N 1
ATOM 771 C CA . GLU A 1 97 ? -23.935 12.125 7.023 1.00 42.75 97 GLU A CA 1
ATOM 772 C C . GLU A 1 97 ? -22.786 11.449 7.797 1.00 42.75 97 GLU A C 1
ATOM 774 O O . GLU A 1 97 ? -22.892 10.304 8.254 1.00 42.75 97 GLU A O 1
ATOM 779 N N . GLU A 1 98 ? -21.660 12.156 7.916 1.00 49.03 98 GLU A N 1
ATOM 780 C CA . GLU A 1 98 ? -20.493 11.703 8.667 1.00 49.03 98 GLU A CA 1
ATOM 781 C C . GLU A 1 98 ? -20.792 11.758 10.173 1.00 49.03 98 GLU A C 1
ATOM 783 O O . GLU A 1 98 ? -20.967 12.827 10.754 1.00 49.03 98 GLU A O 1
ATOM 788 N N . GLU A 1 99 ? -20.820 10.603 10.840 1.00 42.56 99 GLU A N 1
ATOM 789 C CA . GLU A 1 99 ? -20.696 10.555 12.300 1.00 42.56 99 GLU A CA 1
ATOM 790 C C . GLU A 1 99 ? -19.218 10.771 12.670 1.00 42.56 99 GLU A C 1
ATOM 792 O O . GLU A 1 99 ? -18.379 9.904 12.410 1.00 42.56 99 GLU A O 1
ATOM 797 N N . GLU A 1 100 ? -18.891 11.924 13.267 1.00 47.44 100 GLU A N 1
ATOM 798 C CA . GLU A 1 100 ? -17.559 12.216 13.814 1.00 47.44 100 GLU A CA 1
ATOM 799 C C . GLU A 1 100 ? -17.189 11.195 14.909 1.00 47.44 100 GLU A C 1
ATOM 801 O O . GLU A 1 100 ? -17.877 11.063 15.923 1.00 47.44 100 GLU A O 1
ATOM 806 N N . ASP A 1 101 ? -16.071 10.479 14.745 1.00 53.00 101 ASP A N 1
ATOM 807 C CA . ASP A 1 101 ? -15.496 9.712 15.855 1.00 53.00 101 ASP A CA 1
ATOM 808 C C . ASP A 1 101 ? -15.027 10.676 16.960 1.00 53.00 101 ASP A C 1
ATOM 810 O O . ASP A 1 101 ? -14.268 11.605 16.681 1.00 53.00 101 ASP A O 1
ATOM 814 N N . GLU A 1 102 ? -15.386 10.390 18.218 1.00 63.59 102 GLU A N 1
ATOM 815 C CA . GLU A 1 102 ? -15.033 11.134 19.444 1.00 63.59 102 GLU A CA 1
ATOM 816 C C . GLU A 1 102 ? -13.513 11.144 19.768 1.00 63.59 102 GLU A C 1
ATOM 818 O O . GLU A 1 102 ? -13.067 10.703 20.835 1.00 63.59 102 GLU A O 1
ATOM 823 N N . LEU A 1 103 ? -12.658 11.617 18.860 1.00 77.75 103 LEU A N 1
ATOM 824 C CA . LEU A 1 103 ? -11.314 12.059 19.232 1.00 77.75 103 LEU A CA 1
ATOM 825 C C . LEU A 1 103 ? -11.395 13.422 19.932 1.00 77.75 103 LEU A C 1
ATOM 827 O O . LEU A 1 103 ? -12.304 14.203 19.652 1.00 77.75 103 LEU A O 1
ATOM 831 N N . PRO A 1 104 ? -10.439 13.747 20.825 1.00 80.31 104 PRO A N 1
ATOM 832 C CA . PRO A 1 104 ? -10.364 15.084 21.395 1.00 80.31 104 PRO A CA 1
ATOM 833 C C . PRO A 1 104 ? -10.331 16.140 20.279 1.00 80.31 104 PRO A C 1
ATOM 835 O O . PRO A 1 104 ? -9.509 16.013 19.361 1.00 80.31 104 PRO A O 1
ATOM 838 N N . PRO A 1 105 ? -11.187 17.174 20.340 1.00 78.06 105 PRO A N 1
ATOM 839 C CA . PRO A 1 105 ? -11.194 18.224 19.334 1.00 78.06 105 PRO A CA 1
ATOM 840 C C . PRO A 1 105 ? -9.817 18.888 19.278 1.00 78.06 105 PRO A C 1
ATOM 842 O O . PRO A 1 105 ? -9.175 19.126 20.303 1.00 78.06 105 PRO A O 1
ATOM 845 N N . GLY A 1 106 ? -9.323 19.132 18.066 1.00 81.81 106 GLY A N 1
ATOM 846 C CA . GLY A 1 106 ? -7.996 19.712 17.870 1.00 81.81 106 GLY A CA 1
ATOM 847 C C . GLY A 1 106 ? -6.833 18.792 18.269 1.00 81.81 106 GLY A C 1
ATOM 848 O O . GLY A 1 106 ? -5.747 19.293 18.556 1.00 81.81 106 GLY A O 1
ATOM 849 N N . LEU A 1 107 ? -6.997 17.460 18.281 1.00 89.19 107 LEU A N 1
ATOM 850 C CA . LEU A 1 107 ? -5.914 16.511 18.580 1.00 89.19 107 LEU A CA 1
ATOM 851 C C . LEU A 1 107 ? -4.701 16.652 17.643 1.00 89.19 107 LEU A C 1
ATOM 853 O O . LEU A 1 107 ? -4.779 16.317 16.468 1.00 89.19 107 LEU A O 1
ATOM 857 N N . LEU A 1 108 ? -3.547 17.050 18.166 1.00 90.38 108 LEU A N 1
ATOM 858 C CA . LEU A 1 108 ? -2.275 17.119 17.441 1.00 90.38 108 LEU A CA 1
ATOM 859 C C . LEU A 1 108 ? -1.591 15.749 17.401 1.00 90.38 108 LEU A C 1
ATOM 861 O O . LEU A 1 108 ? -1.217 15.235 16.354 1.00 90.38 108 LEU A O 1
ATOM 865 N N . ALA A 1 109 ? -1.389 15.146 18.566 1.00 93.06 109 ALA A N 1
ATOM 866 C CA . ALA A 1 109 ? -0.695 13.875 18.688 1.00 93.06 109 ALA A CA 1
ATOM 867 C C . ALA A 1 109 ? -1.058 13.189 19.997 1.00 93.06 109 ALA A C 1
ATOM 869 O O . ALA A 1 109 ? -1.473 13.822 20.965 1.00 93.06 109 ALA A O 1
ATOM 870 N N . VAL A 1 110 ? -0.819 11.884 20.047 1.00 94.00 110 VAL A N 1
ATOM 871 C CA . VAL A 1 110 ? -0.752 11.147 21.303 1.00 94.00 110 VAL A CA 1
ATOM 872 C C . VAL A 1 110 ? 0.702 10.840 21.597 1.00 94.00 110 VAL A C 1
ATOM 874 O O . VAL A 1 110 ? 1.345 10.094 20.856 1.00 94.00 110 VAL A O 1
ATOM 877 N N . GLU A 1 111 ? 1.235 11.413 22.669 1.00 94.25 111 GLU A N 1
ATOM 878 C CA . GLU A 1 111 ? 2.662 11.352 22.974 1.00 94.25 111 GLU A CA 1
ATOM 879 C C . GLU A 1 111 ? 2.969 10.585 24.249 1.00 94.25 111 GLU A C 1
ATOM 881 O O . GLU A 1 111 ? 2.297 10.739 25.258 1.00 94.25 111 GLU A O 1
ATOM 886 N N . TYR A 1 112 ? 4.041 9.801 24.231 1.00 91.81 112 TYR A N 1
ATOM 887 C CA . TYR A 1 112 ? 4.538 9.070 25.380 1.00 91.81 112 TYR A CA 1
ATOM 888 C C . TYR A 1 112 ? 5.631 9.868 26.100 1.00 91.81 112 TYR A C 1
ATOM 890 O O . TYR A 1 112 ? 6.805 9.816 25.712 1.00 91.81 112 TYR A O 1
ATOM 898 N N . ARG A 1 113 ? 5.253 10.581 27.165 1.00 88.75 113 ARG A N 1
ATOM 899 C CA . ARG A 1 113 ? 6.134 11.360 28.052 1.00 88.75 113 ARG A CA 1
ATOM 900 C C . ARG A 1 113 ? 5.945 10.898 29.500 1.00 88.75 113 ARG A C 1
ATOM 902 O O . ARG A 1 113 ? 4.858 10.498 29.891 1.00 88.75 113 ARG A O 1
ATOM 909 N N . ASP A 1 114 ? 7.017 10.854 30.287 1.00 83.69 114 ASP A N 1
ATOM 910 C CA . ASP A 1 114 ? 6.966 10.495 31.720 1.00 83.69 114 ASP A CA 1
ATOM 911 C C . ASP A 1 114 ? 6.235 9.184 32.056 1.00 83.69 114 ASP A C 1
ATOM 913 O O . ASP A 1 114 ? 5.549 9.045 33.067 1.00 83.69 114 ASP A O 1
ATOM 917 N N . LYS A 1 115 ? 6.446 8.171 31.204 1.00 81.88 115 LYS A N 1
ATOM 918 C CA . LYS A 1 115 ? 5.793 6.851 31.250 1.00 81.88 115 LYS A CA 1
ATOM 919 C C . LYS A 1 115 ? 4.282 6.893 30.995 1.00 81.88 115 LYS A C 1
ATOM 921 O O . LYS A 1 115 ? 3.602 5.923 31.334 1.00 81.88 115 LYS A O 1
ATOM 926 N N . LYS A 1 116 ? 3.766 7.967 30.392 1.00 86.44 116 LYS A N 1
ATOM 927 C CA . LYS A 1 116 ? 2.353 8.147 30.072 1.00 86.44 116 LYS A CA 1
ATOM 928 C C . LYS A 1 116 ? 2.084 8.619 28.670 1.00 86.44 116 LYS A C 1
ATOM 930 O O . LYS A 1 116 ? 2.887 9.338 28.099 1.00 86.44 116 LYS A O 1
ATOM 935 N N . TRP A 1 117 ? 0.959 8.162 28.130 1.00 88.50 117 TRP A N 1
ATOM 936 C CA . TRP A 1 117 ? 0.413 8.723 26.909 1.00 88.50 117 TRP A CA 1
ATOM 937 C C . TRP A 1 117 ? -0.293 10.024 27.274 1.00 88.50 117 TRP A C 1
ATOM 939 O O . TRP A 1 117 ? -0.920 10.110 28.325 1.00 88.50 117 TRP A O 1
ATOM 949 N N . ILE A 1 118 ? -0.172 11.030 26.426 1.00 92.75 118 ILE A N 1
ATOM 950 C CA . ILE A 1 118 ? -0.735 12.362 26.605 1.00 92.75 118 ILE A CA 1
ATOM 951 C C . ILE A 1 118 ? -1.449 12.702 25.305 1.00 92.75 118 ILE A C 1
ATOM 953 O O . ILE A 1 118 ? -0.830 12.655 24.242 1.00 92.75 118 ILE A O 1
ATOM 957 N N . TRP A 1 119 ? -2.744 12.997 25.387 1.00 91.06 119 TRP A N 1
ATOM 958 C CA . TRP A 1 119 ? -3.478 13.654 24.319 1.00 91.06 119 TRP A CA 1
ATOM 959 C C . TRP A 1 119 ? -2.966 15.079 24.248 1.00 91.06 119 TRP A C 1
ATOM 961 O O . TRP A 1 119 ? -3.177 15.877 25.158 1.00 91.06 119 TRP A O 1
ATOM 971 N N . ARG A 1 120 ? -2.251 15.388 23.180 1.00 92.88 120 ARG A N 1
ATOM 972 C CA . ARG A 1 120 ? -1.809 16.741 22.917 1.00 92.88 120 ARG A CA 1
ATOM 973 C C . ARG A 1 120 ? -2.763 17.341 21.910 1.00 92.88 120 ARG A C 1
ATOM 975 O O . ARG A 1 120 ? -2.747 16.920 20.759 1.00 92.88 120 ARG A O 1
ATOM 982 N N . THR A 1 121 ? -3.603 18.265 22.340 1.00 91.06 121 THR A N 1
ATOM 983 C CA . THR A 1 121 ? -4.480 19.048 21.464 1.00 91.06 121 THR A CA 1
ATOM 984 C C . THR A 1 121 ? -3.869 20.426 21.220 1.00 91.06 121 THR A C 1
ATOM 986 O O . THR A 1 121 ? -2.833 20.760 21.793 1.00 91.06 121 THR A O 1
ATOM 989 N N . GLU A 1 122 ? -4.488 21.225 20.360 1.00 88.31 122 GLU A N 1
ATOM 990 C CA . GLU A 1 122 ? -4.081 22.611 20.094 1.00 88.31 122 GLU A CA 1
ATOM 991 C C . GLU A 1 122 ? -4.104 23.504 21.331 1.00 88.31 122 GLU A C 1
ATOM 993 O O . GLU A 1 122 ? -3.275 24.403 21.464 1.00 88.31 122 GLU A O 1
ATOM 998 N N . THR A 1 123 ? -5.052 23.263 22.233 1.00 84.75 123 THR A N 1
ATOM 999 C CA . THR A 1 123 ? -5.322 24.140 23.374 1.00 84.75 123 THR A CA 1
ATOM 1000 C C . THR A 1 123 ? -4.818 23.571 24.688 1.00 84.75 123 THR A C 1
ATOM 1002 O O . THR A 1 123 ? -4.504 24.327 25.606 1.00 84.75 123 THR A O 1
ATOM 1005 N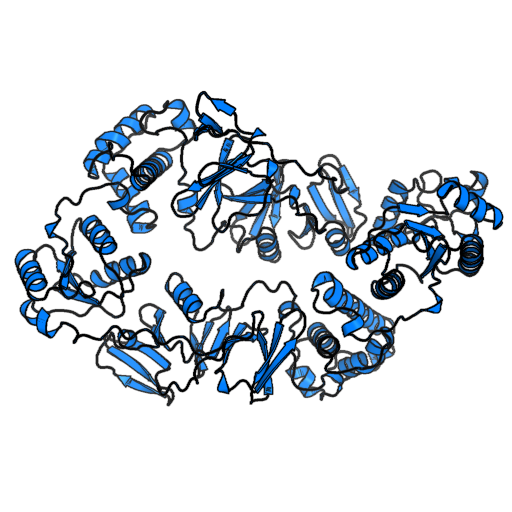 N . GLU A 1 124 ? -4.739 22.248 24.798 1.00 88.56 124 GLU A N 1
ATOM 1006 C CA . GLU A 1 124 ? -4.406 21.577 26.048 1.00 88.56 124 GLU A CA 1
ATOM 1007 C C . GLU A 1 124 ? -3.647 20.265 25.846 1.00 88.56 124 GLU A C 1
ATOM 1009 O O . GLU A 1 124 ? -3.824 19.537 24.865 1.00 88.56 124 GLU A O 1
ATOM 1014 N N . GLU A 1 125 ? -2.820 19.934 26.833 1.00 91.19 125 GLU A N 1
ATOM 1015 C CA . GLU A 1 125 ? -2.301 18.585 27.008 1.00 91.19 125 GLU A CA 1
ATOM 1016 C C . GLU A 1 125 ? -3.105 17.908 28.123 1.00 91.19 125 GLU A C 1
ATOM 1018 O O . GLU A 1 125 ? -3.169 18.414 29.244 1.00 91.19 125 GLU A O 1
ATOM 1023 N N . SER A 1 126 ? -3.704 16.756 27.838 1.00 88.50 126 SER A N 1
ATOM 1024 C CA . SER A 1 126 ? -4.411 15.951 28.833 1.00 88.50 126 SER A CA 1
ATOM 1025 C C . SER A 1 126 ? -3.870 14.528 28.857 1.00 88.50 126 SER A C 1
ATOM 1027 O O . SER A 1 126 ? -3.384 13.996 27.860 1.00 88.50 126 SER A O 1
ATOM 1029 N N . GLU A 1 127 ? -3.884 13.890 30.025 1.00 88.00 127 GLU A N 1
ATOM 1030 C CA . GLU A 1 127 ? -3.394 12.518 30.148 1.00 88.00 127 GLU A CA 1
ATOM 1031 C C . GLU A 1 127 ? -4.243 11.585 29.274 1.00 88.00 127 GLU A C 1
ATOM 1033 O O . GLU A 1 127 ? -5.472 11.561 29.354 1.00 88.00 127 GLU A O 1
ATOM 1038 N N . CYS A 1 128 ? -3.579 10.828 28.400 1.00 83.31 128 CYS A N 1
ATOM 1039 C CA . CYS A 1 128 ? -4.239 9.859 27.549 1.00 83.31 128 CYS A CA 1
ATOM 1040 C C . CYS A 1 128 ? -4.406 8.546 28.279 1.00 83.31 128 CYS A C 1
ATOM 1042 O O . CYS A 1 128 ? -3.472 7.936 28.802 1.00 83.31 128 CYS A O 1
ATOM 1044 N N . GLU A 1 129 ? -5.653 8.118 28.221 1.00 78.69 129 GLU A N 1
ATOM 1045 C CA . GLU A 1 129 ? -6.220 7.030 28.969 1.00 78.69 129 GLU A CA 1
ATOM 1046 C C . GLU A 1 129 ? -5.879 5.624 28.373 1.00 78.69 129 GLU A C 1
ATOM 1048 O O . GLU A 1 129 ? -5.922 4.540 28.963 1.00 78.69 129 GLU A O 1
ATOM 1053 N N . LEU A 1 130 ? -5.388 5.621 27.151 1.00 74.50 130 LEU A N 1
ATOM 1054 C CA . LEU A 1 130 ? -5.286 4.401 26.380 1.00 74.50 130 LEU A CA 1
ATOM 1055 C C . LEU A 1 130 ? -3.824 4.091 26.087 1.00 74.50 130 LEU A C 1
ATOM 1057 O O . LEU A 1 130 ? -3.015 4.962 25.765 1.00 74.50 130 LEU A O 1
ATOM 1061 N N . SER A 1 131 ? -3.460 2.812 26.179 1.00 80.00 131 SER A N 1
ATOM 1062 C CA . SER A 1 131 ? -2.176 2.361 25.652 1.00 80.00 131 SER A CA 1
ATOM 1063 C C . SER A 1 131 ? -2.158 2.507 24.130 1.00 80.00 131 SER A C 1
ATOM 1065 O O . SER A 1 131 ? -3.184 2.440 23.457 1.00 80.00 131 SER A O 1
ATOM 1067 N N . SER A 1 132 ? -0.964 2.604 23.549 1.00 74.50 132 SER A N 1
ATOM 1068 C CA . SER A 1 132 ? -0.809 2.709 22.095 1.00 74.50 132 SER A CA 1
ATOM 1069 C C . SER A 1 132 ? -1.511 1.612 21.277 1.00 74.50 132 SER A C 1
ATOM 1071 O O . SER A 1 132 ? -1.921 1.885 20.151 1.00 74.50 132 SER A O 1
ATOM 1073 N N . ASN A 1 133 ? -1.650 0.387 21.795 1.00 72.69 133 ASN A N 1
ATOM 1074 C CA . ASN A 1 133 ? -2.369 -0.666 21.069 1.00 72.69 133 ASN A CA 1
ATOM 1075 C C . ASN A 1 133 ? -3.888 -0.470 21.164 1.00 72.69 133 ASN A C 1
ATOM 1077 O O . ASN A 1 133 ? -4.563 -0.614 20.154 1.00 72.69 133 ASN A O 1
ATOM 1081 N N . GLN A 1 134 ? -4.406 -0.092 22.339 1.00 73.19 134 GLN A N 1
ATOM 1082 C CA . GLN A 1 134 ? -5.828 0.221 22.526 1.00 73.19 134 GLN A CA 1
ATOM 1083 C C . GLN A 1 134 ? -6.237 1.431 21.687 1.00 73.19 134 GLN A C 1
ATOM 1085 O O . GLN A 1 134 ? -7.243 1.363 20.993 1.00 73.19 134 GLN A O 1
ATOM 1090 N N . LEU A 1 135 ? -5.415 2.485 21.665 1.00 76.38 135 LEU A N 1
ATOM 1091 C CA . LEU A 1 135 ? -5.624 3.661 20.817 1.00 76.38 135 LEU A CA 1
ATOM 1092 C C . LEU A 1 135 ? -5.827 3.284 19.353 1.00 76.38 135 LEU A C 1
ATOM 1094 O O . LEU A 1 135 ? -6.750 3.769 18.724 1.00 76.38 135 LEU A O 1
ATOM 1098 N N . ARG A 1 136 ? -5.004 2.372 18.833 1.00 79.94 136 ARG A N 1
ATOM 1099 C CA . ARG A 1 136 ? -5.067 1.923 17.437 1.00 79.94 136 ARG A CA 1
ATOM 1100 C C . ARG A 1 136 ? -6.195 0.941 17.131 1.00 79.94 136 ARG A C 1
ATOM 1102 O O . ARG A 1 136 ? -6.510 0.734 15.965 1.00 79.94 136 ARG A O 1
ATOM 1109 N N . GLU A 1 137 ? -6.723 0.263 18.145 1.00 72.38 137 GLU A N 1
ATOM 1110 C CA . GLU A 1 137 ? -7.894 -0.604 17.996 1.00 72.38 137 GLU A CA 1
ATOM 1111 C C . GLU A 1 137 ? -9.197 0.192 18.057 1.00 72.38 137 GLU A C 1
ATOM 1113 O O . GLU A 1 137 ? -10.148 -0.163 17.365 1.00 72.38 137 GLU A O 1
ATOM 1118 N N . VAL A 1 138 ? -9.236 1.235 18.891 1.00 71.25 138 VAL A N 1
ATOM 1119 C CA . VAL A 1 138 ? -10.392 2.127 19.047 1.00 71.25 138 VAL A CA 1
ATOM 1120 C C . VAL A 1 138 ? -10.445 3.142 17.909 1.00 71.25 138 VAL A C 1
ATOM 1122 O O . VAL A 1 138 ? -11.511 3.346 17.347 1.00 71.25 138 VAL A O 1
ATOM 1125 N N . PHE A 1 139 ? -9.294 3.700 17.531 1.00 78.12 139 PHE A N 1
ATOM 1126 C CA . PHE A 1 139 ? -9.148 4.696 16.474 1.00 78.12 139 PHE A CA 1
ATOM 1127 C C . PHE A 1 139 ? -8.179 4.154 15.410 1.00 78.12 139 PHE A C 1
ATOM 1129 O O . PHE A 1 139 ? -6.960 4.330 15.523 1.00 78.12 139 PHE A O 1
ATOM 1136 N N . PRO A 1 140 ? -8.685 3.440 14.387 1.00 75.50 140 PRO A N 1
ATOM 1137 C CA . PRO A 1 140 ? -7.862 2.841 13.335 1.00 75.50 140 PRO A CA 1
ATOM 1138 C C . PRO A 1 140 ? -7.003 3.849 12.562 1.00 75.50 140 PRO A C 1
ATOM 1140 O O . PRO A 1 140 ? -5.970 3.453 12.005 1.00 75.50 140 PRO A O 1
ATOM 1143 N N . ASP A 1 141 ? -7.404 5.120 12.558 1.00 80.06 141 ASP A N 1
ATOM 1144 C CA . ASP A 1 141 ? -6.710 6.227 11.895 1.00 80.06 141 ASP A CA 1
ATOM 1145 C C . ASP A 1 141 ? -5.582 6.827 12.737 1.00 80.06 141 ASP A C 1
ATOM 1147 O O . ASP A 1 141 ? -4.712 7.513 12.201 1.00 80.06 141 ASP A O 1
ATOM 1151 N N . LEU A 1 142 ? -5.489 6.472 14.027 1.00 87.62 142 LEU A N 1
ATOM 1152 C CA . LEU A 1 142 ? -4.288 6.751 14.805 1.00 87.62 142 LEU A CA 1
ATOM 1153 C C . LEU A 1 142 ? -3.137 5.859 14.329 1.00 87.62 142 LEU A C 1
ATOM 1155 O O . LEU A 1 142 ? -3.138 4.634 14.487 1.00 87.62 142 LEU A O 1
ATOM 1159 N N . VAL A 1 143 ? -2.089 6.476 13.796 1.00 88.62 143 VAL A N 1
ATOM 1160 C CA . VAL A 1 143 ? -0.899 5.785 13.290 1.00 88.62 143 VAL A CA 1
ATOM 1161 C C . VAL A 1 143 ? 0.341 6.145 14.079 1.00 88.62 143 VAL A C 1
ATOM 1163 O O . VAL A 1 143 ? 0.525 7.273 14.519 1.00 88.62 143 VAL A O 1
ATOM 1166 N N . LYS A 1 144 ? 1.234 5.165 14.246 1.00 91.12 144 LYS A N 1
ATOM 1167 C CA . LYS A 1 144 ? 2.545 5.404 14.853 1.00 91.12 144 LYS A CA 1
ATOM 1168 C C . LYS A 1 144 ? 3.472 6.079 13.859 1.00 91.12 144 LYS A C 1
ATOM 1170 O O . LYS A 1 144 ? 3.725 5.520 12.794 1.00 91.12 144 LYS A O 1
ATOM 1175 N N . ILE A 1 145 ? 4.072 7.180 14.286 1.00 89.94 145 ILE A N 1
ATOM 1176 C CA . ILE A 1 145 ? 5.164 7.846 13.567 1.00 89.94 145 ILE A CA 1
ATOM 1177 C C . ILE A 1 145 ? 6.531 7.515 14.180 1.00 89.94 145 ILE A C 1
ATOM 1179 O O . ILE A 1 145 ? 7.553 7.512 13.492 1.00 89.94 145 ILE A O 1
ATOM 1183 N N . ASP A 1 146 ? 6.558 7.121 15.455 1.00 89.50 146 ASP A N 1
ATOM 1184 C CA . ASP A 1 146 ? 7.724 6.530 16.108 1.00 89.50 146 ASP A CA 1
ATOM 1185 C C . ASP A 1 146 ? 7.327 5.654 17.317 1.00 89.50 146 ASP A C 1
ATOM 1187 O O . ASP A 1 146 ? 6.189 5.192 17.447 1.00 89.50 146 ASP A O 1
ATOM 1191 N N . SER A 1 147 ? 8.292 5.351 18.194 1.00 86.12 147 SER A N 1
ATOM 1192 C CA . SER A 1 147 ? 8.061 4.523 19.385 1.00 86.12 147 SER A CA 1
ATOM 1193 C C . SER A 1 147 ? 7.260 5.218 20.494 1.00 86.12 147 SER A C 1
ATOM 1195 O O . SER A 1 147 ? 6.760 4.530 21.386 1.00 86.12 147 SER A O 1
ATOM 1197 N N . ARG A 1 148 ? 7.129 6.545 20.439 1.00 91.56 148 ARG A N 1
ATOM 1198 C CA . ARG A 1 148 ? 6.552 7.420 21.463 1.00 91.56 148 ARG A CA 1
ATOM 1199 C C . ARG A 1 148 ? 5.426 8.314 20.955 1.00 91.56 148 ARG A C 1
ATOM 1201 O O . ARG A 1 148 ? 4.841 8.997 21.777 1.00 91.56 148 ARG A O 1
ATOM 1208 N N . ARG A 1 149 ? 5.115 8.359 19.662 1.00 94.19 149 ARG A N 1
ATOM 1209 C CA . ARG A 1 149 ? 4.107 9.282 19.126 1.00 94.19 149 ARG A CA 1
ATOM 1210 C C . ARG A 1 149 ? 3.153 8.601 18.152 1.00 94.19 149 ARG A C 1
ATOM 1212 O O . ARG A 1 149 ? 3.575 7.810 17.298 1.00 94.19 149 ARG A O 1
ATOM 1219 N N . LEU A 1 150 ? 1.871 8.924 18.296 1.00 93.88 150 LEU A N 1
ATOM 1220 C CA . LEU A 1 150 ? 0.806 8.617 17.349 1.00 93.88 150 LEU A CA 1
ATOM 1221 C C . LEU A 1 150 ? 0.173 9.916 16.861 1.00 93.88 150 LEU A C 1
ATOM 1223 O O . LEU A 1 150 ? 0.125 10.884 17.611 1.00 93.88 150 LEU A O 1
ATOM 1227 N N . ILE A 1 151 ? -0.339 9.911 15.640 1.00 93.62 151 ILE A N 1
ATOM 1228 C CA . ILE A 1 151 ? -1.098 11.026 15.065 1.00 93.62 151 ILE A CA 1
ATOM 1229 C C . ILE A 1 151 ? -2.356 10.490 14.393 1.00 93.62 151 ILE A C 1
ATOM 1231 O O . ILE A 1 151 ? -2.370 9.322 13.999 1.00 93.62 151 ILE A O 1
ATOM 1235 N N . ASP A 1 152 ? -3.377 11.328 14.251 1.00 89.81 152 ASP A N 1
ATOM 1236 C CA . ASP A 1 152 ? -4.557 11.006 13.448 1.00 89.81 152 ASP A CA 1
ATOM 1237 C C . ASP A 1 152 ? -4.256 11.249 11.965 1.00 89.81 152 ASP A C 1
ATOM 1239 O O . ASP A 1 152 ? -3.912 12.365 11.569 1.00 89.81 152 ASP A O 1
ATOM 1243 N N . LEU A 1 153 ? -4.380 10.203 11.144 1.00 87.44 153 LEU A N 1
ATOM 1244 C CA . LEU A 1 153 ? -4.226 10.297 9.694 1.00 87.44 153 LEU A CA 1
ATOM 1245 C C . LEU A 1 153 ? -5.203 11.277 9.049 1.00 87.44 153 LEU A C 1
ATOM 1247 O O . LEU A 1 153 ? -4.841 11.892 8.049 1.00 87.44 153 LEU A O 1
ATOM 1251 N N . ARG A 1 154 ? -6.407 11.450 9.601 1.00 84.38 154 ARG A N 1
ATOM 1252 C CA . ARG A 1 154 ? -7.427 12.345 9.030 1.00 84.38 154 ARG A CA 1
ATOM 1253 C C . ARG A 1 154 ? -6.999 13.808 9.074 1.00 84.38 154 ARG A C 1
ATOM 1255 O O . ARG A 1 154 ? -7.336 14.577 8.179 1.00 84.38 154 ARG A O 1
ATOM 1262 N N . ARG A 1 155 ? -6.178 14.151 10.070 1.00 87.81 155 ARG A N 1
ATOM 1263 C CA . ARG A 1 155 ? -5.587 15.482 10.239 1.00 87.81 155 ARG A CA 1
ATOM 1264 C C . ARG A 1 155 ? -4.307 15.689 9.447 1.00 87.81 155 ARG A C 1
ATOM 1266 O O . ARG A 1 155 ? -3.830 16.815 9.353 1.00 87.81 155 ARG A O 1
ATOM 1273 N N . VAL A 1 156 ? -3.703 14.635 8.894 1.00 91.25 156 VAL A N 1
ATOM 1274 C CA . VAL A 1 156 ? -2.510 14.787 8.053 1.00 91.25 156 VAL A CA 1
ATOM 1275 C C . VAL A 1 156 ? -2.906 15.517 6.777 1.00 91.25 156 VAL A C 1
ATOM 1277 O O . VAL A 1 156 ? -3.808 15.084 6.069 1.00 91.25 156 VAL A O 1
ATOM 1280 N N . ARG A 1 157 ? -2.195 16.604 6.465 1.00 91.94 157 ARG A N 1
ATOM 1281 C CA . ARG A 1 157 ? -2.374 17.369 5.223 1.00 91.94 157 ARG A CA 1
ATOM 1282 C C . ARG A 1 157 ? -1.180 17.316 4.305 1.00 91.94 157 ARG A C 1
ATOM 1284 O O . ARG A 1 157 ? -1.370 17.314 3.093 1.00 91.94 157 ARG A O 1
ATOM 1291 N N . LYS A 1 158 ? 0.036 17.280 4.853 1.00 93.38 158 LYS A N 1
ATOM 1292 C CA . LYS A 1 158 ? 1.264 17.177 4.058 1.00 93.38 158 LYS A CA 1
ATOM 1293 C C . LYS A 1 158 ? 2.183 16.112 4.610 1.00 93.38 158 LYS A C 1
ATOM 1295 O O . LYS A 1 158 ? 2.155 15.809 5.800 1.00 93.38 158 LYS A O 1
ATOM 1300 N N . PHE A 1 159 ? 3.032 15.562 3.763 1.00 92.94 159 PHE A N 1
ATOM 1301 C CA . PHE A 1 159 ? 4.064 14.631 4.192 1.00 92.94 159 PHE A CA 1
ATOM 1302 C C . PHE A 1 159 ? 5.239 14.625 3.221 1.00 92.94 159 PHE A C 1
ATOM 1304 O O . PHE A 1 159 ? 5.215 15.261 2.170 1.00 92.94 159 PHE A O 1
ATOM 1311 N N . GLY A 1 160 ? 6.307 13.931 3.591 1.00 88.94 160 GLY A N 1
ATOM 1312 C CA . GLY A 1 160 ? 7.474 13.805 2.736 1.00 88.94 160 GLY A CA 1
ATOM 1313 C C . GLY A 1 160 ? 8.597 13.015 3.386 1.00 88.94 160 GLY A C 1
ATOM 1314 O O . GLY A 1 160 ? 8.458 12.464 4.478 1.00 88.94 160 GLY A O 1
ATOM 1315 N N . ASN A 1 161 ? 9.756 13.016 2.731 1.00 82.50 161 ASN A N 1
ATOM 1316 C CA . ASN A 1 161 ? 11.007 12.511 3.292 1.00 82.50 161 ASN A CA 1
ATOM 1317 C C . ASN A 1 161 ? 12.054 13.628 3.371 1.00 82.50 161 ASN A C 1
ATOM 1319 O O . ASN A 1 161 ? 12.091 14.530 2.537 1.00 82.50 161 ASN A O 1
ATOM 1323 N N . ALA A 1 162 ? 12.922 13.543 4.374 1.00 70.00 162 ALA A N 1
ATOM 1324 C CA . ALA A 1 162 ? 14.126 14.350 4.524 1.00 70.00 162 ALA A CA 1
ATOM 1325 C C . ALA A 1 162 ? 15.309 13.399 4.785 1.00 70.00 162 ALA A C 1
ATOM 1327 O O . ALA A 1 162 ? 15.667 13.100 5.924 1.00 70.00 162 ALA A O 1
ATOM 1328 N N . GLY A 1 163 ? 15.889 12.851 3.714 1.00 65.38 163 GLY A N 1
ATOM 1329 C CA . GLY A 1 163 ? 16.920 11.813 3.818 1.00 65.38 163 GLY A CA 1
ATOM 1330 C C . GLY A 1 163 ? 16.336 10.459 4.240 1.00 65.38 163 GLY A C 1
ATOM 1331 O O . GLY A 1 163 ? 15.484 9.916 3.545 1.00 65.38 163 GLY A O 1
ATOM 1332 N N . VAL A 1 164 ? 16.808 9.901 5.361 1.00 57.50 164 VAL A N 1
ATOM 1333 C CA . VAL A 1 164 ? 16.390 8.571 5.874 1.00 57.50 164 VAL A CA 1
ATOM 1334 C C . VAL A 1 164 ? 15.125 8.651 6.748 1.00 57.50 164 VAL A C 1
ATOM 1336 O O . VAL A 1 164 ? 14.498 7.634 7.052 1.00 57.50 164 VAL A O 1
ATOM 1339 N N . LEU A 1 165 ? 14.739 9.858 7.169 1.00 72.06 165 LEU A N 1
ATOM 1340 C CA . LEU A 1 165 ? 13.580 10.105 8.024 1.00 72.06 165 LEU A CA 1
ATOM 1341 C C . LEU A 1 165 ? 12.419 10.667 7.203 1.00 72.06 165 LEU A C 1
ATOM 1343 O O . LEU A 1 165 ? 12.614 11.501 6.317 1.00 72.06 165 LEU A O 1
ATOM 1347 N N . GLY A 1 166 ? 11.213 10.204 7.520 1.00 85.31 166 GLY A N 1
ATOM 1348 C CA . GLY A 1 166 ? 9.982 10.765 6.975 1.00 85.31 166 GLY A CA 1
ATOM 1349 C C . GLY A 1 166 ? 9.510 11.954 7.797 1.00 85.31 166 GLY A C 1
ATOM 1350 O O . GLY A 1 166 ? 10.009 12.209 8.892 1.00 85.31 166 GLY A O 1
ATOM 1351 N N . TRP A 1 167 ? 8.526 12.678 7.293 1.00 92.56 167 TRP A N 1
ATOM 1352 C CA . TRP A 1 167 ? 7.820 13.698 8.052 1.00 92.56 167 TRP A CA 1
ATOM 1353 C C . TRP A 1 167 ? 6.370 13.796 7.597 1.00 92.56 167 TRP A C 1
ATOM 1355 O O . TRP A 1 167 ? 6.026 13.438 6.473 1.00 92.56 167 TRP A O 1
ATOM 1365 N N . VAL A 1 168 ? 5.534 14.304 8.489 1.00 94.38 168 VAL A N 1
ATOM 1366 C CA . VAL A 1 168 ? 4.112 14.581 8.280 1.00 94.38 168 VAL A CA 1
ATOM 1367 C C . VAL A 1 168 ? 3.786 15.931 8.891 1.00 94.38 168 VAL A C 1
ATOM 1369 O O . VAL A 1 168 ? 4.395 16.321 9.884 1.00 94.38 168 VAL A O 1
ATOM 1372 N N . GLN A 1 169 ? 2.849 16.648 8.297 1.00 94.88 169 GLN A N 1
ATOM 1373 C CA . GLN A 1 169 ? 2.344 17.925 8.764 1.00 94.88 169 GLN A CA 1
ATOM 1374 C C . GLN A 1 169 ? 0.823 17.861 8.805 1.00 94.88 169 GLN A C 1
ATOM 1376 O O . GLN A 1 169 ? 0.188 17.380 7.862 1.00 94.88 169 GLN A O 1
ATOM 1381 N N . LEU A 1 170 ? 0.260 18.322 9.911 1.00 93.88 170 LEU A N 1
ATOM 1382 C CA . LEU A 1 170 ? -1.174 18.306 10.154 1.00 93.88 170 LEU A CA 1
ATOM 1383 C C . LEU A 1 170 ? -1.861 19.559 9.583 1.00 93.88 170 LEU A C 1
ATOM 1385 O O . LEU A 1 170 ? -1.182 20.496 9.157 1.00 93.88 170 LEU A O 1
ATOM 1389 N N . ASP A 1 171 ? -3.191 19.573 9.570 1.00 89.44 171 ASP A N 1
ATOM 1390 C CA . ASP A 1 171 ? -4.032 20.672 9.070 1.00 89.44 171 ASP A CA 1
ATOM 1391 C C . ASP A 1 171 ? -3.778 22.018 9.762 1.00 89.44 171 ASP A C 1
ATOM 1393 O O . ASP A 1 171 ? -3.693 23.036 9.076 1.00 89.44 171 ASP A O 1
ATOM 1397 N N . GLN A 1 172 ? -3.511 22.027 11.068 1.00 90.75 172 GLN A N 1
ATOM 1398 C CA . GLN A 1 172 ? -3.140 23.234 11.812 1.00 90.75 172 GLN A CA 1
ATOM 1399 C C . GLN A 1 172 ? -1.668 23.649 11.617 1.00 90.75 172 GLN A C 1
ATOM 1401 O O . GLN A 1 172 ? -1.190 24.611 12.216 1.00 90.75 172 GLN A O 1
ATOM 1406 N N . GLY A 1 173 ? -0.920 22.923 10.781 1.00 89.94 173 GLY A N 1
ATOM 1407 C CA . GLY A 1 173 ? 0.421 23.291 10.330 1.00 89.94 173 GLY A CA 1
ATOM 1408 C C . GLY A 1 173 ? 1.573 22.684 11.127 1.00 89.94 173 GLY A C 1
ATOM 1409 O O . GLY A 1 173 ? 2.728 22.846 10.727 1.00 89.94 173 GLY A O 1
ATOM 1410 N N . GLU A 1 174 ? 1.313 21.952 12.207 1.00 93.31 174 GLU A N 1
ATOM 1411 C CA . GLU A 1 174 ? 2.388 21.346 12.985 1.00 93.31 174 GLU A CA 1
ATOM 1412 C C . GLU A 1 174 ? 3.016 20.137 12.285 1.00 93.31 174 GLU A C 1
ATOM 1414 O O . GLU A 1 174 ? 2.317 19.294 11.723 1.00 93.31 174 GLU A O 1
ATOM 1419 N N . ARG A 1 175 ? 4.351 20.039 12.346 1.00 94.12 175 ARG A N 1
ATOM 1420 C CA . ARG A 1 175 ? 5.139 19.006 11.671 1.00 94.12 175 ARG A CA 1
ATOM 1421 C C . ARG A 1 175 ? 5.763 18.018 12.653 1.00 94.12 175 ARG A C 1
ATOM 1423 O O . ARG A 1 175 ? 6.441 18.407 13.599 1.00 94.12 175 ARG A O 1
ATOM 1430 N N . PHE A 1 176 ? 5.631 16.732 12.343 1.00 93.56 176 PHE A N 1
ATOM 1431 C CA . PHE A 1 176 ? 6.257 15.633 13.063 1.00 93.56 176 PHE A CA 1
ATOM 1432 C C . PHE A 1 176 ? 7.238 14.863 12.183 1.00 93.56 176 PHE A C 1
ATOM 1434 O O . PHE A 1 176 ? 6.980 14.593 11.010 1.00 93.56 176 PHE A O 1
ATOM 1441 N N . GLU A 1 177 ? 8.355 14.450 12.776 1.00 93.25 177 GLU A N 1
ATOM 1442 C CA . GLU A 1 177 ? 9.279 13.504 12.155 1.00 93.25 177 GLU A CA 1
ATOM 1443 C C . GLU A 1 177 ? 8.789 12.064 12.324 1.00 93.25 177 GLU A C 1
ATOM 1445 O O . GLU A 1 177 ? 8.321 11.658 13.390 1.00 93.25 177 GLU A O 1
ATOM 1450 N N . VAL A 1 178 ? 8.960 11.275 11.270 1.00 89.88 178 VAL A N 1
ATOM 1451 C CA . VAL A 1 178 ? 8.615 9.860 11.205 1.00 89.88 178 VAL A CA 1
ATOM 1452 C C . VAL A 1 178 ? 9.903 9.052 11.233 1.00 89.88 178 VAL A C 1
ATOM 1454 O O . VAL A 1 178 ? 10.762 9.154 10.352 1.00 89.88 178 VAL A O 1
ATOM 1457 N N . SER A 1 179 ? 10.036 8.205 12.250 1.00 83.88 179 SER A N 1
ATOM 1458 C CA . SER A 1 179 ? 11.194 7.325 12.383 1.00 83.88 179 SER A CA 1
ATOM 1459 C C . SER A 1 179 ? 11.278 6.334 11.217 1.00 83.88 179 SER A C 1
ATOM 1461 O O . SER A 1 179 ? 10.257 5.839 10.739 1.00 83.88 179 SER A O 1
ATOM 1463 N N . GLY A 1 180 ? 12.492 5.951 10.809 1.00 72.44 180 GLY A N 1
ATOM 1464 C CA . GLY A 1 180 ? 12.691 5.009 9.696 1.00 72.44 180 GLY A CA 1
ATOM 1465 C C . GLY A 1 180 ? 11.956 3.666 9.859 1.00 72.44 180 GLY A C 1
ATOM 1466 O O . GLY A 1 180 ? 11.495 3.096 8.877 1.00 72.44 180 GLY A O 1
ATOM 1467 N N . ARG A 1 181 ? 11.752 3.191 11.101 1.00 72.81 181 ARG A N 1
ATOM 1468 C CA . ARG A 1 181 ? 10.978 1.962 11.396 1.00 72.81 181 ARG A CA 1
ATOM 1469 C C . ARG A 1 181 ? 9.473 2.109 11.151 1.00 72.81 181 ARG A C 1
ATOM 1471 O O . ARG A 1 181 ? 8.796 1.106 10.952 1.00 72.81 181 ARG A O 1
ATOM 1478 N N . CYS A 1 182 ? 8.952 3.330 11.217 1.00 81.19 182 CYS A N 1
ATOM 1479 C CA . CYS A 1 182 ? 7.542 3.642 10.998 1.00 81.19 182 CYS A CA 1
ATOM 1480 C C . CYS A 1 182 ? 7.276 4.188 9.591 1.00 81.19 182 CYS A C 1
ATOM 1482 O O . CYS A 1 182 ? 6.141 4.108 9.141 1.00 81.19 182 CYS A O 1
ATOM 1484 N N . ASN A 1 183 ? 8.305 4.680 8.890 1.00 80.44 183 ASN A N 1
ATOM 1485 C CA . ASN A 1 183 ? 8.196 5.297 7.566 1.00 80.44 183 ASN A CA 1
ATOM 1486 C C . ASN A 1 183 ? 7.465 4.386 6.564 1.00 80.44 183 ASN A C 1
ATOM 1488 O O . ASN A 1 183 ? 6.429 4.760 6.029 1.00 80.44 183 ASN A O 1
ATOM 1492 N N . HIS A 1 184 ? 7.920 3.139 6.413 1.00 75.75 184 HIS A N 1
ATOM 1493 C CA . HIS A 1 184 ? 7.302 2.197 5.475 1.00 75.75 184 HIS A CA 1
ATOM 1494 C C . HIS A 1 184 ? 5.875 1.788 5.884 1.00 75.75 184 HIS A C 1
ATOM 1496 O O . HIS A 1 184 ? 4.996 1.651 5.041 1.00 75.75 184 HIS A O 1
ATOM 1502 N N . ALA A 1 185 ? 5.614 1.643 7.188 1.00 75.81 185 ALA A N 1
ATOM 1503 C CA . ALA A 1 185 ? 4.277 1.320 7.688 1.00 75.81 185 ALA A CA 1
ATOM 1504 C C . ALA A 1 185 ? 3.283 2.474 7.475 1.00 75.81 185 ALA A C 1
ATOM 1506 O O . ALA A 1 185 ? 2.109 2.228 7.208 1.00 75.81 185 ALA A O 1
ATOM 1507 N N . LEU A 1 186 ? 3.750 3.719 7.593 1.00 84.31 186 LEU A N 1
ATOM 1508 C CA . LEU A 1 186 ? 2.957 4.910 7.319 1.00 84.31 186 LEU A CA 1
ATOM 1509 C C . LEU A 1 186 ? 2.714 5.087 5.817 1.00 84.31 186 LEU A C 1
ATOM 1511 O O . LEU A 1 186 ? 1.573 5.302 5.426 1.00 84.31 186 LEU A O 1
ATOM 1515 N N . ALA A 1 187 ? 3.746 4.923 4.982 1.00 80.44 187 ALA A N 1
ATOM 1516 C CA . ALA A 1 187 ? 3.602 4.941 3.526 1.00 80.44 187 ALA A CA 1
ATOM 1517 C C . ALA A 1 187 ? 2.552 3.917 3.070 1.00 80.44 187 ALA A C 1
ATOM 1519 O O . ALA A 1 187 ? 1.599 4.282 2.390 1.00 80.44 187 ALA A O 1
ATOM 1520 N N . ALA A 1 188 ? 2.628 2.679 3.569 1.00 76.75 188 ALA A N 1
ATOM 1521 C CA . ALA A 1 188 ? 1.650 1.639 3.260 1.00 76.75 188 ALA A CA 1
ATOM 1522 C C . ALA A 1 188 ? 0.220 2.000 3.702 1.00 76.75 188 ALA A C 1
ATOM 1524 O O . ALA A 1 188 ? -0.737 1.676 3.004 1.00 76.75 188 ALA A O 1
ATOM 1525 N N . ARG A 1 189 ? 0.054 2.692 4.840 1.00 79.62 189 ARG A N 1
ATOM 1526 C CA . ARG A 1 189 ? -1.258 3.194 5.285 1.00 79.62 189 ARG A CA 1
ATOM 1527 C C . ARG A 1 189 ? -1.824 4.282 4.373 1.00 79.62 189 ARG A C 1
ATOM 1529 O O . ARG A 1 189 ? -3.038 4.355 4.245 1.00 79.62 189 ARG A O 1
ATOM 1536 N N . LEU A 1 190 ? -0.962 5.073 3.740 1.00 79.75 190 LEU A N 1
ATOM 1537 C CA . LEU A 1 190 ? -1.327 6.076 2.736 1.00 79.75 190 LEU A CA 1
ATOM 1538 C C . LEU A 1 190 ? -1.453 5.479 1.319 1.00 79.75 190 LEU A C 1
ATOM 1540 O O . LEU A 1 190 ? -1.721 6.214 0.375 1.00 79.75 190 LEU A O 1
ATOM 1544 N N . GLY A 1 191 ? -1.246 4.165 1.154 1.00 74.69 191 GLY A N 1
ATOM 1545 C CA . GLY A 1 191 ? -1.266 3.498 -0.151 1.00 74.69 191 GLY A CA 1
ATOM 1546 C C . GLY A 1 191 ? -0.016 3.742 -1.006 1.00 74.69 191 GLY A C 1
ATOM 1547 O O . GLY A 1 191 ? -0.099 3.672 -2.227 1.00 74.69 191 GLY A O 1
ATOM 1548 N N . LEU A 1 192 ? 1.129 4.039 -0.383 1.00 76.12 192 LEU A N 1
ATOM 1549 C CA . LEU A 1 192 ? 2.392 4.394 -1.037 1.00 76.12 192 LEU A CA 1
ATOM 1550 C C . LEU A 1 192 ? 3.517 3.400 -0.729 1.00 76.12 192 LEU A C 1
ATOM 1552 O O . LEU A 1 192 ? 3.578 2.817 0.354 1.00 76.12 192 LEU A O 1
ATOM 1556 N N . GLU A 1 193 ? 4.482 3.290 -1.644 1.00 67.94 193 GLU A N 1
ATOM 1557 C CA . GLU A 1 193 ? 5.730 2.542 -1.419 1.00 67.94 193 GLU A CA 1
ATOM 1558 C C . GLU A 1 193 ? 6.721 3.310 -0.522 1.00 67.94 193 GLU A C 1
ATOM 1560 O O . GLU A 1 193 ? 7.480 2.720 0.255 1.00 67.94 193 GLU A O 1
ATOM 1565 N N . SER A 1 194 ? 6.699 4.644 -0.608 1.00 78.06 194 SER A N 1
ATOM 1566 C CA . SER A 1 194 ? 7.550 5.569 0.145 1.00 78.06 194 SER A CA 1
ATOM 1567 C C . SER A 1 194 ? 6.845 6.913 0.334 1.00 78.06 194 SER A C 1
ATOM 1569 O O . SER A 1 194 ? 6.064 7.333 -0.510 1.00 78.06 194 SER A O 1
ATOM 1571 N N . LEU A 1 195 ? 7.177 7.645 1.402 1.00 80.88 195 LEU A N 1
ATOM 1572 C CA . LEU A 1 195 ? 6.692 9.016 1.619 1.00 80.88 195 LEU A CA 1
ATOM 1573 C C . LEU A 1 195 ? 7.351 10.062 0.697 1.00 80.88 195 LEU A C 1
ATOM 1575 O O . LEU A 1 195 ? 7.002 11.233 0.765 1.00 80.88 195 LEU A O 1
ATOM 1579 N N . SER A 1 196 ? 8.335 9.688 -0.130 1.00 74.50 196 SER A N 1
ATOM 1580 C CA . SER A 1 196 ? 9.087 10.641 -0.968 1.00 74.50 196 SER A CA 1
ATOM 1581 C C . SER A 1 196 ? 8.385 11.056 -2.259 1.00 74.50 196 SER A C 1
ATOM 1583 O O . SER A 1 196 ? 8.689 12.115 -2.797 1.00 74.50 196 SER A O 1
ATOM 1585 N N . THR A 1 197 ? 7.538 10.193 -2.804 1.00 73.75 197 THR A N 1
ATOM 1586 C CA . THR A 1 197 ? 6.854 10.389 -4.085 1.00 73.75 197 THR A CA 1
ATOM 1587 C C . THR A 1 197 ? 5.636 9.487 -4.107 1.00 73.75 197 THR A C 1
ATOM 1589 O O . THR A 1 197 ? 5.612 8.470 -3.414 1.00 73.75 197 THR A O 1
ATOM 1592 N N . GLN A 1 198 ? 4.638 9.851 -4.899 1.00 72.44 198 GLN A N 1
ATOM 1593 C CA . GLN A 1 198 ? 3.455 9.029 -5.083 1.00 72.44 198 GLN A CA 1
ATOM 1594 C C . GLN A 1 198 ? 3.771 7.705 -5.778 1.00 72.44 198 GLN A C 1
ATOM 1596 O O . GLN A 1 198 ? 3.171 6.680 -5.476 1.00 72.44 198 GLN A O 1
ATOM 1601 N N . ASP A 1 199 ? 4.733 7.746 -6.693 1.00 69.81 199 ASP A N 1
ATOM 1602 C CA . ASP A 1 199 ? 5.141 6.623 -7.520 1.00 69.81 199 ASP A CA 1
ATOM 1603 C C . ASP A 1 199 ? 6.661 6.686 -7.704 1.00 69.81 199 ASP A C 1
ATOM 1605 O O . ASP A 1 199 ? 7.202 7.730 -8.092 1.00 69.81 199 ASP A O 1
ATOM 1609 N N . LEU A 1 200 ? 7.356 5.609 -7.321 1.00 64.06 200 LEU A N 1
ATOM 1610 C CA . LEU A 1 200 ? 8.817 5.520 -7.381 1.00 64.06 200 LEU A CA 1
ATOM 1611 C C . LEU A 1 200 ? 9.327 5.258 -8.802 1.00 64.06 200 LEU A C 1
ATOM 1613 O O . LEU A 1 200 ? 10.476 5.600 -9.094 1.00 64.06 200 LEU A O 1
ATOM 1617 N N . ASP A 1 201 ? 8.481 4.723 -9.683 1.00 60.41 201 ASP A N 1
ATOM 1618 C CA . ASP A 1 201 ? 8.803 4.495 -11.092 1.00 60.41 201 ASP A CA 1
ATOM 1619 C C . ASP A 1 201 ? 8.648 5.776 -11.926 1.00 60.41 201 ASP A C 1
ATOM 1621 O O . ASP A 1 201 ? 9.167 5.884 -13.041 1.00 60.41 201 ASP A O 1
ATOM 1625 N N . VAL A 1 202 ? 7.978 6.787 -11.370 1.00 66.50 202 VAL A N 1
ATOM 1626 C CA . VAL A 1 202 ? 7.715 8.063 -12.027 1.00 66.50 202 VAL A CA 1
ATOM 1627 C C . VAL A 1 202 ? 8.739 9.116 -11.599 1.00 66.50 202 VAL A C 1
ATOM 1629 O O . VAL A 1 202 ? 8.897 9.456 -10.425 1.00 66.50 202 VAL A O 1
ATOM 1632 N N . LEU A 1 203 ? 9.439 9.689 -12.581 1.00 70.19 203 LEU A N 1
ATOM 1633 C CA . LEU A 1 203 ? 10.467 10.701 -12.339 1.00 70.19 203 LEU A CA 1
ATOM 1634 C C . LEU A 1 203 ? 9.899 11.921 -11.616 1.00 70.19 203 LEU A C 1
ATOM 1636 O O . LEU A 1 203 ? 9.029 12.606 -12.144 1.00 70.19 203 LEU A O 1
ATOM 1640 N N . GLY A 1 204 ? 10.505 12.290 -10.483 1.00 72.44 204 GLY A N 1
ATOM 1641 C CA . GLY A 1 204 ? 10.059 13.416 -9.653 1.00 72.44 204 GLY A CA 1
ATOM 1642 C C . GLY A 1 204 ? 9.867 14.746 -10.404 1.00 72.44 204 GLY A C 1
ATOM 1643 O O . GLY A 1 204 ? 9.061 15.583 -10.008 1.00 72.44 204 GLY A O 1
ATOM 1644 N N . LYS A 1 205 ? 10.580 14.937 -11.523 1.00 78.75 205 LYS A N 1
ATOM 1645 C CA . LYS A 1 205 ? 10.469 16.122 -12.383 1.00 78.75 205 LYS A CA 1
ATOM 1646 C C . LYS A 1 205 ? 9.086 16.271 -13.027 1.00 78.75 205 LYS A C 1
ATOM 1648 O O . LYS A 1 205 ? 8.661 17.402 -13.231 1.00 78.75 205 LYS A O 1
ATOM 1653 N N . ILE A 1 206 ? 8.385 15.173 -13.313 1.00 80.12 206 ILE A N 1
ATOM 1654 C CA . ILE A 1 206 ? 7.076 15.207 -13.979 1.00 80.12 206 ILE A CA 1
ATOM 1655 C C . ILE A 1 206 ? 6.000 15.880 -13.121 1.00 80.12 206 ILE A C 1
ATOM 1657 O O . ILE A 1 206 ? 5.047 16.439 -13.649 1.00 80.12 206 ILE A O 1
ATOM 1661 N N . TRP A 1 207 ? 6.143 15.854 -11.794 1.00 79.12 207 TRP A N 1
ATOM 1662 C CA . TRP A 1 207 ? 5.173 16.452 -10.873 1.00 79.12 207 TRP A CA 1
ATOM 1663 C C . TRP A 1 207 ? 5.246 17.980 -10.845 1.00 79.12 207 TRP A C 1
ATOM 1665 O O . TRP A 1 207 ? 4.285 18.634 -10.456 1.00 79.12 207 TRP A O 1
ATOM 1675 N N . LYS A 1 208 ? 6.360 18.555 -11.320 1.00 81.75 208 LYS A N 1
ATOM 1676 C CA . LYS A 1 208 ? 6.528 20.004 -11.512 1.00 81.75 208 LYS A CA 1
ATOM 1677 C C . LYS A 1 208 ? 5.913 20.522 -12.813 1.00 81.75 208 LYS A C 1
ATOM 1679 O O . LYS A 1 208 ? 5.817 21.734 -12.991 1.00 81.75 208 LYS A O 1
ATOM 1684 N N . LEU A 1 209 ? 5.549 19.612 -13.717 1.00 86.00 209 LEU A N 1
ATOM 1685 C CA . LEU A 1 209 ? 4.897 19.915 -14.985 1.00 86.00 209 LEU A CA 1
ATOM 1686 C C . LEU A 1 209 ? 3.391 19.712 -14.808 1.00 86.00 209 LEU A C 1
ATOM 1688 O O . LEU A 1 209 ? 2.952 18.608 -14.459 1.00 86.00 209 LEU A O 1
ATOM 1692 N N . ARG A 1 210 ? 2.620 20.783 -14.996 1.00 84.06 210 ARG A N 1
ATOM 1693 C CA . ARG A 1 210 ? 1.180 20.816 -14.722 1.00 84.06 210 ARG A CA 1
ATOM 1694 C C . ARG A 1 210 ? 0.409 21.516 -15.832 1.00 84.06 210 ARG A C 1
ATOM 1696 O O . ARG A 1 210 ? 0.959 22.344 -16.554 1.00 84.06 210 ARG A O 1
ATOM 1703 N N . ASP A 1 211 ? -0.868 21.176 -15.944 1.00 85.12 211 ASP A N 1
ATOM 1704 C CA . ASP A 1 211 ? -1.786 21.864 -16.848 1.00 85.12 211 ASP A CA 1
ATOM 1705 C C . ASP A 1 211 ? -2.230 23.195 -16.240 1.00 85.12 211 ASP A C 1
ATOM 1707 O O . ASP A 1 211 ? -2.302 23.332 -15.015 1.00 85.12 211 ASP A O 1
ATOM 1711 N N . PHE A 1 212 ? -2.591 24.142 -17.103 1.00 87.19 212 PHE A N 1
ATOM 1712 C CA . PHE A 1 212 ? -3.138 25.440 -16.718 1.00 87.19 212 PHE A CA 1
ATOM 1713 C C . PHE A 1 212 ? -4.470 25.676 -17.432 1.00 87.19 212 PHE A C 1
ATOM 1715 O O . PHE A 1 212 ? -4.621 25.262 -18.583 1.00 87.19 212 PHE A O 1
ATOM 1722 N N . PRO A 1 213 ? -5.429 26.357 -16.785 1.00 87.19 213 PRO A N 1
ATOM 1723 C CA . PRO A 1 213 ? -6.732 26.675 -17.375 1.00 87.19 213 PRO A CA 1
ATOM 1724 C C . PRO A 1 213 ? -6.663 27.811 -18.410 1.00 87.19 213 PRO A C 1
ATOM 1726 O O . PRO A 1 213 ? -7.671 28.177 -19.007 1.00 87.19 213 PRO A O 1
ATOM 1729 N N . TYR A 1 214 ? -5.485 28.401 -18.599 1.00 88.50 214 TYR A N 1
ATOM 1730 C CA . TYR A 1 214 ? -5.221 29.493 -19.522 1.00 88.50 214 TYR A CA 1
ATOM 1731 C C . TYR A 1 214 ? -3.975 29.188 -20.350 1.00 88.50 214 TYR A C 1
ATOM 1733 O O . TYR A 1 214 ? -3.099 28.423 -19.942 1.00 88.50 214 TYR A O 1
ATOM 1741 N N . ASP A 1 215 ? -3.867 29.834 -21.505 1.00 87.94 215 ASP A N 1
ATOM 1742 C CA . ASP A 1 215 ? -2.694 29.723 -22.362 1.00 87.94 215 ASP A CA 1
ATOM 1743 C C . ASP A 1 215 ? -1.552 30.613 -21.841 1.00 87.94 215 ASP A C 1
ATOM 1745 O O . ASP A 1 215 ? -1.705 31.831 -21.707 1.00 87.94 215 ASP A O 1
ATOM 1749 N N . LEU A 1 216 ? -0.396 30.012 -21.544 1.00 89.88 216 LEU A N 1
ATOM 1750 C CA . LEU A 1 216 ? 0.778 30.706 -21.005 1.00 89.88 216 LEU A CA 1
ATOM 1751 C C . LEU A 1 216 ? 1.348 31.756 -21.969 1.00 89.88 216 LEU A C 1
ATOM 1753 O O . LEU A 1 216 ? 2.085 32.646 -21.543 1.00 89.88 216 LEU A O 1
ATOM 1757 N N . THR A 1 217 ? 1.022 31.684 -23.259 1.00 87.44 217 THR A N 1
ATOM 1758 C CA . THR A 1 217 ? 1.481 32.656 -24.254 1.00 87.44 217 THR A CA 1
ATOM 1759 C C . THR A 1 217 ? 0.646 33.933 -24.271 1.00 87.44 217 THR A C 1
ATOM 1761 O O . THR A 1 217 ? 1.187 35.004 -24.569 1.00 87.44 217 THR A O 1
ATOM 1764 N N . SER A 1 218 ? -0.633 33.861 -23.883 1.00 87.38 218 SER A N 1
ATOM 1765 C CA . SER A 1 218 ? -1.580 34.984 -23.945 1.00 87.38 218 SER A CA 1
ATOM 1766 C C . SER A 1 218 ? -2.100 35.463 -22.587 1.00 87.38 218 SER A C 1
ATOM 1768 O O . SER A 1 218 ? -2.592 36.587 -22.506 1.00 87.38 218 SER A O 1
ATOM 1770 N N . ALA A 1 219 ? -1.966 34.672 -21.519 1.00 89.25 219 ALA A N 1
ATOM 1771 C CA . ALA A 1 219 ? -2.430 35.021 -20.173 1.00 89.25 219 ALA A CA 1
ATOM 1772 C C . ALA A 1 219 ? -1.786 36.300 -19.615 1.00 89.25 219 ALA A C 1
ATOM 1774 O O . ALA A 1 219 ? -0.733 36.733 -20.088 1.00 89.25 219 ALA A O 1
ATOM 1775 N N . ASP A 1 220 ? -2.426 36.915 -18.617 1.00 90.44 220 ASP A N 1
ATOM 1776 C CA . ASP A 1 220 ? -1.920 38.104 -17.921 1.00 90.44 220 ASP A CA 1
ATOM 1777 C C . ASP A 1 220 ? -0.533 37.819 -17.299 1.00 90.44 220 ASP A C 1
ATOM 1779 O O . ASP A 1 220 ? -0.387 36.825 -16.580 1.00 90.44 220 ASP A O 1
ATOM 1783 N N . PRO A 1 221 ? 0.495 38.660 -17.533 1.00 90.75 221 PRO A N 1
ATOM 1784 C CA . PRO A 1 221 ? 1.813 38.473 -16.932 1.00 90.75 221 PRO A CA 1
ATOM 1785 C C . PRO A 1 221 ? 1.802 38.387 -15.404 1.00 90.75 221 PRO A C 1
ATOM 1787 O O . PRO A 1 221 ? 2.619 37.663 -14.841 1.00 90.75 221 PRO A O 1
ATOM 1790 N N . ALA A 1 222 ? 0.886 39.086 -14.726 1.00 89.25 222 ALA A N 1
ATOM 1791 C CA . ALA A 1 222 ? 0.764 39.006 -13.272 1.00 89.25 222 ALA A CA 1
ATOM 1792 C C . ALA A 1 222 ? 0.335 37.600 -12.817 1.00 89.25 222 ALA A C 1
ATOM 1794 O O . ALA A 1 222 ? 0.909 37.063 -11.871 1.00 89.25 222 ALA A O 1
ATOM 1795 N N . GLN A 1 223 ? -0.605 36.979 -13.540 1.00 87.81 223 GLN A N 1
ATOM 1796 C CA . GLN A 1 223 ? -1.034 35.599 -13.298 1.00 87.81 223 GLN A CA 1
ATOM 1797 C C . GLN A 1 223 ? 0.111 34.612 -13.561 1.00 87.81 223 GLN A C 1
ATOM 1799 O O . GLN A 1 223 ? 0.370 33.723 -12.756 1.00 87.81 223 GLN A O 1
ATOM 1804 N N . ILE A 1 224 ? 0.851 34.797 -14.661 1.00 89.88 224 ILE A N 1
ATOM 1805 C CA . ILE A 1 224 ? 1.995 33.938 -14.996 1.00 89.88 224 ILE A CA 1
ATOM 1806 C C . ILE A 1 224 ? 3.071 34.011 -13.905 1.00 89.88 224 ILE A C 1
ATOM 1808 O O . ILE A 1 224 ? 3.572 32.973 -13.484 1.00 89.88 224 ILE A O 1
ATOM 1812 N N . LEU A 1 225 ? 3.416 35.212 -13.431 1.00 89.81 225 LEU A N 1
ATOM 1813 C CA . LEU A 1 225 ? 4.428 35.413 -12.387 1.00 89.81 225 LEU A CA 1
ATOM 1814 C C . LEU A 1 225 ? 4.022 34.820 -11.032 1.00 89.81 225 LEU A C 1
ATOM 1816 O O . LEU A 1 225 ? 4.892 34.417 -10.261 1.00 89.81 225 LEU A O 1
ATOM 1820 N N . GLN A 1 226 ? 2.721 34.757 -10.742 1.00 87.31 226 GLN A N 1
ATOM 1821 C CA . GLN A 1 226 ? 2.202 34.102 -9.544 1.00 87.31 226 GLN A CA 1
ATOM 1822 C C . GLN A 1 226 ? 2.409 32.582 -9.603 1.00 87.31 226 GLN A C 1
ATOM 1824 O O . GLN A 1 226 ? 2.866 31.985 -8.631 1.00 87.31 226 GLN A O 1
ATOM 1829 N N . ASP A 1 227 ? 2.098 31.962 -10.742 1.00 84.94 227 ASP A N 1
ATOM 1830 C CA . ASP A 1 227 ? 2.184 30.508 -10.923 1.00 84.94 227 ASP A CA 1
ATOM 1831 C C . ASP A 1 227 ? 3.582 29.997 -11.291 1.00 84.94 227 ASP A C 1
ATOM 1833 O O . ASP A 1 227 ? 3.881 28.806 -11.130 1.00 84.94 227 ASP A O 1
ATOM 1837 N N . HIS A 1 228 ? 4.433 30.892 -11.787 1.00 88.75 228 HIS A N 1
ATOM 1838 C CA . HIS A 1 228 ? 5.793 30.627 -12.225 1.00 88.75 228 HIS A CA 1
ATOM 1839 C C . HIS A 1 228 ? 6.710 31.746 -11.732 1.00 88.75 228 HIS A C 1
ATOM 1841 O O . HIS A 1 228 ? 6.975 32.685 -12.475 1.00 88.75 228 HIS A O 1
ATOM 1847 N N . PRO A 1 229 ? 7.230 31.665 -10.497 1.00 83.44 229 PRO A N 1
ATOM 1848 C CA . PRO A 1 229 ? 8.055 32.736 -9.944 1.00 83.44 229 PRO A CA 1
ATOM 1849 C C . PRO A 1 229 ? 9.424 32.851 -10.634 1.00 83.44 229 PRO A C 1
ATOM 1851 O O . PRO A 1 229 ? 10.051 33.912 -10.613 1.00 83.44 229 PRO A O 1
ATOM 1854 N N . ASP A 1 230 ? 9.904 31.780 -11.271 1.00 90.12 230 ASP A N 1
ATOM 1855 C CA . ASP A 1 230 ? 11.205 31.737 -11.929 1.00 90.12 230 ASP A CA 1
ATOM 1856 C C . ASP A 1 230 ? 11.128 31.363 -13.420 1.00 90.12 230 ASP A C 1
ATOM 1858 O O . ASP A 1 230 ? 10.259 30.615 -13.882 1.00 90.12 230 ASP A O 1
ATOM 1862 N N . LYS A 1 231 ? 12.118 31.855 -14.180 1.00 91.25 231 LYS A N 1
ATOM 1863 C CA . LYS A 1 231 ? 12.197 31.661 -15.635 1.00 91.25 231 LYS A CA 1
ATOM 1864 C C . LYS A 1 231 ? 12.267 30.189 -16.056 1.00 91.25 231 LYS A C 1
ATOM 1866 O O . LYS A 1 231 ? 11.880 29.865 -17.176 1.00 91.25 231 LYS A O 1
ATOM 1871 N N . GLN A 1 232 ? 12.821 29.308 -15.220 1.00 89.62 232 GLN A N 1
ATOM 1872 C CA . GLN A 1 232 ? 12.989 27.902 -15.567 1.00 89.62 232 GLN A CA 1
ATOM 1873 C C . GLN A 1 232 ? 11.644 27.181 -15.461 1.00 89.62 232 GLN A C 1
ATOM 1875 O O . GLN A 1 232 ? 11.246 26.522 -16.418 1.00 89.62 232 GLN A O 1
ATOM 1880 N N . THR A 1 233 ? 10.923 27.357 -14.354 1.00 88.69 233 THR A N 1
ATOM 1881 C CA . THR A 1 233 ? 9.600 26.755 -14.142 1.00 88.69 233 THR A CA 1
ATOM 1882 C C . THR A 1 233 ? 8.592 27.225 -15.191 1.00 88.69 233 THR A C 1
ATOM 1884 O O . THR A 1 233 ? 7.824 26.404 -15.697 1.00 88.69 233 THR A O 1
ATOM 1887 N N . PHE A 1 234 ? 8.635 28.506 -15.582 1.00 92.06 234 PHE A N 1
ATOM 1888 C CA . PHE A 1 234 ? 7.839 29.030 -16.698 1.00 92.06 234 PHE A CA 1
ATOM 1889 C C . PHE A 1 234 ? 8.129 28.282 -18.006 1.00 92.06 234 PHE A C 1
ATOM 1891 O O . PHE A 1 234 ? 7.224 27.756 -18.649 1.00 92.06 234 PHE A O 1
ATOM 1898 N N . ALA A 1 235 ? 9.404 28.187 -18.392 1.00 90.75 235 ALA A N 1
ATOM 1899 C CA . ALA A 1 235 ? 9.784 27.593 -19.669 1.00 90.75 235 ALA A CA 1
ATOM 1900 C C . ALA A 1 235 ? 9.508 26.080 -19.739 1.00 90.75 235 ALA A C 1
ATOM 1902 O O . ALA A 1 235 ? 9.141 25.564 -20.795 1.00 90.75 235 ALA A O 1
ATOM 1903 N N . GLU A 1 236 ? 9.666 25.365 -18.622 1.00 90.25 236 GLU A N 1
ATOM 1904 C CA . GLU A 1 236 ? 9.331 23.943 -18.514 1.00 90.25 236 GLU A CA 1
ATOM 1905 C C . GLU A 1 236 ? 7.823 23.698 -18.669 1.00 90.25 236 GLU A C 1
ATOM 1907 O O . GLU A 1 236 ? 7.423 22.799 -19.408 1.00 90.25 236 GLU A O 1
ATOM 1912 N N . ASN A 1 237 ? 6.988 24.523 -18.032 1.00 90.75 237 ASN A N 1
ATOM 1913 C CA . ASN A 1 237 ? 5.533 24.405 -18.125 1.00 90.75 237 ASN A CA 1
ATOM 1914 C C . ASN A 1 237 ? 4.972 24.899 -19.466 1.00 90.75 237 ASN A C 1
ATOM 1916 O O . ASN A 1 237 ? 3.992 24.343 -19.950 1.00 90.75 237 ASN A O 1
ATOM 1920 N N . LEU A 1 238 ? 5.622 25.859 -20.129 1.00 90.50 238 LEU A N 1
ATOM 1921 C CA . LEU A 1 238 ? 5.260 26.251 -21.494 1.00 90.50 238 LEU A CA 1
ATOM 1922 C C . LEU A 1 238 ? 5.540 25.123 -22.504 1.00 90.50 238 LEU A C 1
ATOM 1924 O O . LEU A 1 238 ? 4.720 24.851 -23.384 1.00 90.50 238 LEU A O 1
ATOM 1928 N N . LEU A 1 239 ? 6.679 24.429 -22.365 1.00 88.88 239 LEU A N 1
ATOM 1929 C CA . LEU A 1 239 ? 6.970 23.221 -23.149 1.00 88.88 239 LEU A CA 1
ATOM 1930 C C . LEU A 1 239 ? 5.940 22.121 -22.871 1.00 88.88 239 LEU A C 1
ATOM 1932 O O . LEU A 1 239 ? 5.451 21.496 -23.808 1.00 88.88 239 LEU A O 1
ATOM 1936 N N . TRP A 1 240 ? 5.591 21.911 -21.600 1.00 88.75 240 TRP A N 1
ATOM 1937 C CA . TRP A 1 240 ? 4.555 20.962 -21.199 1.00 88.75 240 TRP A CA 1
ATOM 1938 C C . TRP A 1 240 ? 3.195 21.278 -21.831 1.00 88.75 240 TRP A C 1
ATOM 1940 O O . TRP A 1 240 ? 2.628 20.416 -22.494 1.00 88.75 240 TRP A O 1
ATOM 1950 N N . GLN A 1 241 ? 2.706 22.515 -21.700 1.00 88.38 241 GLN A N 1
ATOM 1951 C CA . GLN A 1 241 ? 1.426 22.937 -22.274 1.00 88.38 241 GLN A CA 1
ATOM 1952 C C . GLN A 1 241 ? 1.400 22.751 -23.795 1.00 88.38 241 GLN A C 1
ATOM 1954 O O . GLN A 1 241 ? 0.408 22.277 -24.338 1.00 88.38 241 GLN A O 1
ATOM 1959 N N . THR A 1 242 ? 2.516 23.035 -24.475 1.00 86.50 242 THR A N 1
ATOM 1960 C CA . THR A 1 242 ? 2.646 22.792 -25.920 1.00 86.50 242 THR A CA 1
ATOM 1961 C C . THR A 1 242 ? 2.466 21.311 -26.263 1.00 86.50 242 THR A C 1
ATOM 1963 O O . THR A 1 242 ? 1.759 20.987 -27.215 1.00 86.50 242 THR A O 1
ATOM 1966 N N . VAL A 1 243 ? 3.080 20.411 -25.484 1.00 86.12 243 VAL A N 1
ATOM 1967 C CA . VAL A 1 243 ? 2.917 18.960 -25.665 1.00 86.12 243 VAL A CA 1
ATOM 1968 C C . VAL A 1 243 ? 1.474 18.536 -25.427 1.00 86.12 243 VAL A C 1
ATOM 1970 O O . VAL A 1 243 ? 0.907 17.836 -26.257 1.00 86.12 243 VAL A O 1
ATOM 1973 N N . VAL A 1 244 ? 0.865 18.986 -24.329 1.00 84.94 244 VAL A N 1
ATOM 1974 C CA . VAL A 1 244 ? -0.521 18.646 -23.982 1.00 84.94 244 VAL A CA 1
ATOM 1975 C C . VAL A 1 244 ? -1.484 19.101 -25.080 1.00 84.94 244 VAL A C 1
ATOM 1977 O O . VAL A 1 244 ? -2.290 18.304 -25.551 1.00 84.94 244 VAL A O 1
ATOM 1980 N N . HIS A 1 245 ? -1.365 20.343 -25.556 1.00 83.56 245 HIS A N 1
ATOM 1981 C CA . HIS A 1 245 ? -2.189 20.862 -26.650 1.00 83.56 245 HIS A CA 1
ATOM 1982 C C . HIS A 1 245 ? -2.040 20.020 -27.925 1.00 83.56 245 HIS A C 1
ATOM 1984 O O . HIS A 1 245 ? -3.041 19.631 -28.532 1.00 83.56 245 HIS A O 1
ATOM 1990 N N . PHE A 1 246 ? -0.803 19.689 -28.305 1.00 82.44 246 PHE A N 1
ATOM 1991 C CA . PHE A 1 246 ? -0.532 18.899 -29.503 1.00 82.44 246 PHE A CA 1
ATOM 1992 C C . PHE A 1 246 ? -1.059 17.458 -29.398 1.00 82.44 246 PHE A C 1
ATOM 1994 O O . PHE A 1 246 ? -1.678 16.966 -30.340 1.00 82.44 246 PHE A O 1
ATOM 2001 N N . GLU A 1 247 ? -0.878 16.795 -28.253 1.00 80.44 247 GLU A N 1
ATOM 2002 C CA . GLU A 1 247 ? -1.412 15.447 -27.990 1.00 80.44 247 GLU A CA 1
ATOM 2003 C C . GLU A 1 247 ? -2.954 15.430 -27.974 1.00 80.44 247 GLU A C 1
ATOM 2005 O O . GLU A 1 247 ? -3.565 14.445 -28.385 1.00 80.44 247 GLU A O 1
ATOM 2010 N N . HIS A 1 248 ? -3.603 16.538 -27.596 1.00 77.19 248 HIS A N 1
ATOM 2011 C CA . HIS A 1 248 ? -5.056 16.725 -27.714 1.00 77.19 248 HIS A CA 1
ATOM 2012 C C . HIS A 1 248 ? -5.524 17.155 -29.119 1.00 77.19 248 HIS A C 1
ATOM 2014 O O . HIS A 1 248 ? -6.693 17.492 -29.308 1.00 77.19 248 HIS A O 1
ATOM 2020 N N . GLY A 1 249 ? -4.639 17.134 -30.121 1.00 78.19 249 GLY A N 1
ATOM 2021 C CA . GLY A 1 249 ? -4.978 17.422 -31.515 1.00 78.19 249 GLY A CA 1
ATOM 2022 C C . GLY A 1 249 ? -5.159 18.907 -31.834 1.00 78.19 249 GLY A C 1
ATOM 2023 O O . GLY A 1 249 ? -5.666 19.235 -32.909 1.00 78.19 249 GLY A O 1
ATOM 2024 N N . GLN A 1 250 ? -4.749 19.812 -30.941 1.00 78.75 250 GLN A N 1
ATOM 2025 C CA . GLN A 1 250 ? -4.735 21.240 -31.246 1.00 78.75 250 GLN A CA 1
ATOM 2026 C C . GLN A 1 250 ? -3.611 21.564 -32.246 1.00 78.75 250 GLN A C 1
ATOM 2028 O O . GLN A 1 250 ? -2.539 20.947 -32.208 1.00 78.75 250 GLN A O 1
ATOM 2033 N N . PRO A 1 251 ? -3.827 22.526 -33.162 1.00 71.94 251 PRO A N 1
ATOM 2034 C CA . PRO A 1 251 ? -2.795 22.935 -34.102 1.00 71.94 251 PRO A CA 1
ATOM 2035 C C . PRO A 1 251 ? -1.575 23.499 -33.360 1.00 71.94 251 PRO A C 1
ATOM 2037 O O . PRO A 1 251 ? -1.692 24.273 -32.414 1.00 71.94 251 PRO A O 1
ATOM 2040 N N . ASN A 1 252 ? -0.376 23.109 -33.801 1.00 69.25 252 ASN A N 1
ATOM 2041 C CA . ASN A 1 252 ? 0.862 23.678 -33.276 1.00 69.25 252 ASN A CA 1
ATOM 2042 C C . ASN A 1 252 ? 1.130 25.050 -33.913 1.00 69.25 252 ASN A C 1
ATOM 2044 O O . ASN A 1 252 ? 1.890 25.166 -34.882 1.00 69.25 252 ASN A O 1
ATOM 2048 N N . ASP A 1 253 ? 0.522 26.085 -33.341 1.00 66.12 253 ASP A N 1
ATOM 2049 C CA . ASP A 1 253 ? 0.685 27.478 -33.777 1.00 66.12 253 ASP A CA 1
ATOM 2050 C C . ASP A 1 253 ? 2.046 28.074 -33.359 1.00 66.12 253 ASP A C 1
ATOM 2052 O O . ASP A 1 253 ? 2.488 29.109 -33.865 1.00 66.12 253 ASP A O 1
ATOM 2056 N N . TYR A 1 254 ? 2.771 27.374 -32.483 1.00 66.69 254 TYR A N 1
ATOM 2057 C CA . TYR A 1 254 ? 3.983 27.844 -31.814 1.00 66.69 254 TYR A CA 1
ATOM 2058 C C . TYR A 1 254 ? 5.291 27.541 -32.558 1.00 66.69 254 TYR A C 1
ATOM 2060 O O . TYR A 1 254 ? 6.369 28.010 -32.176 1.00 66.69 254 TYR A O 1
ATOM 2068 N N . GLY A 1 255 ? 5.193 26.841 -33.688 1.00 64.50 255 GLY A N 1
ATOM 2069 C CA . GLY A 1 255 ? 6.271 26.696 -34.655 1.00 64.50 255 GLY A CA 1
ATOM 2070 C C . GLY A 1 255 ? 6.853 25.289 -34.743 1.00 64.50 255 GLY A C 1
ATOM 2071 O O . GLY A 1 255 ? 7.011 24.559 -33.773 1.00 64.50 255 GLY A O 1
ATOM 2072 N N . ARG A 1 256 ? 7.255 24.926 -35.961 1.00 74.75 256 ARG A N 1
ATOM 2073 C CA . ARG A 1 256 ? 7.641 23.558 -36.336 1.00 74.75 256 ARG A CA 1
ATOM 2074 C C . ARG A 1 256 ? 9.082 23.167 -35.972 1.00 74.75 256 ARG A C 1
ATOM 2076 O O . ARG A 1 256 ? 9.547 22.106 -36.381 1.00 74.75 256 ARG A O 1
ATOM 2083 N N . ASN A 1 257 ? 9.841 24.027 -35.287 1.00 80.50 257 ASN A N 1
ATOM 2084 C CA . ASN A 1 257 ? 11.236 23.757 -34.918 1.00 80.50 257 ASN A CA 1
ATOM 2085 C C . ASN A 1 257 ? 11.703 24.585 -33.705 1.00 80.50 257 ASN A C 1
ATOM 2087 O O . ASN A 1 257 ? 11.112 25.609 -33.377 1.00 80.50 257 ASN A O 1
ATOM 2091 N N . ILE A 1 258 ? 12.842 24.188 -33.124 1.00 81.31 258 ILE A N 1
ATOM 2092 C CA . ILE A 1 258 ? 13.457 24.795 -31.926 1.00 81.31 258 ILE A CA 1
ATOM 2093 C C . ILE A 1 258 ? 13.659 26.317 -32.036 1.00 81.31 258 ILE A C 1
ATOM 2095 O O . ILE A 1 258 ? 13.436 27.029 -31.063 1.00 81.31 258 ILE A O 1
ATOM 2099 N N . HIS A 1 259 ? 14.100 26.838 -33.186 1.00 82.44 259 HIS A N 1
ATOM 2100 C CA . HIS A 1 259 ? 14.348 28.278 -33.334 1.00 82.44 259 HIS A CA 1
ATOM 2101 C C . HIS A 1 259 ? 13.045 29.071 -33.373 1.00 82.44 259 HIS A C 1
ATOM 2103 O O . HIS A 1 259 ? 12.945 30.113 -32.735 1.00 82.44 259 HIS A O 1
ATOM 2109 N N . THR A 1 260 ? 12.048 28.567 -34.096 1.00 82.44 260 THR A N 1
ATOM 2110 C CA . THR A 1 260 ? 10.727 29.197 -34.154 1.00 82.44 260 THR A CA 1
ATOM 2111 C C . THR A 1 260 ? 10.032 29.126 -32.793 1.00 82.44 260 THR A C 1
ATOM 2113 O O . THR A 1 260 ? 9.482 30.130 -32.363 1.00 82.44 260 THR A O 1
ATOM 2116 N N . PHE A 1 261 ? 10.164 28.009 -32.069 1.00 84.62 261 PHE A N 1
ATOM 2117 C CA . PHE A 1 261 ? 9.673 27.880 -30.694 1.00 84.62 261 PHE A CA 1
ATOM 2118 C C . PHE A 1 261 ? 10.373 28.851 -29.725 1.00 84.62 261 PHE A C 1
ATOM 2120 O O . PHE A 1 261 ? 9.746 29.442 -28.855 1.00 84.62 261 PHE A O 1
ATOM 2127 N N . LEU A 1 262 ? 11.683 29.073 -29.874 1.00 84.06 262 LEU A N 1
ATOM 2128 C CA . LEU A 1 262 ? 12.377 30.079 -29.068 1.00 84.06 262 LEU A CA 1
ATOM 2129 C C . LEU A 1 262 ? 11.810 31.481 -29.315 1.00 84.06 262 LEU A C 1
ATOM 2131 O O . LEU A 1 262 ? 11.518 32.196 -28.363 1.00 84.06 262 LEU A O 1
ATOM 2135 N N . LEU A 1 263 ? 11.704 31.873 -30.585 1.00 80.88 263 LEU A N 1
ATOM 2136 C CA . LEU A 1 263 ? 11.356 33.239 -30.973 1.00 80.88 263 LEU A CA 1
ATOM 2137 C C . LEU A 1 263 ? 9.881 33.565 -30.723 1.00 80.88 263 LEU A C 1
ATOM 2139 O O . LEU A 1 263 ? 9.589 34.663 -30.259 1.00 80.88 263 LEU A O 1
ATOM 2143 N N . ASN A 1 264 ? 8.978 32.625 -31.016 1.00 78.31 264 ASN A N 1
ATOM 2144 C CA . ASN A 1 264 ? 7.540 32.868 -30.972 1.00 78.31 264 ASN A CA 1
ATOM 2145 C C . ASN A 1 264 ? 6.980 32.670 -29.554 1.00 78.31 264 ASN A C 1
ATOM 2147 O O . ASN A 1 264 ? 6.816 33.669 -28.863 1.00 78.31 264 ASN A O 1
ATOM 2151 N N . PRO A 1 265 ? 6.708 31.451 -29.055 1.00 82.69 265 PRO A N 1
ATOM 2152 C CA . PRO A 1 265 ? 6.073 31.298 -27.749 1.00 82.69 265 PRO A CA 1
ATOM 2153 C C . PRO A 1 265 ? 7.012 31.664 -26.592 1.00 82.69 265 PRO A C 1
ATOM 2155 O O . PRO A 1 265 ? 6.593 32.355 -25.673 1.00 82.69 265 PRO A O 1
ATOM 2158 N N . LEU A 1 266 ? 8.287 31.252 -26.609 1.00 87.94 266 LEU A N 1
ATOM 2159 C CA . LEU A 1 266 ? 9.115 31.311 -25.399 1.00 87.94 266 LEU A CA 1
ATOM 2160 C C . LEU A 1 266 ? 9.649 32.718 -25.095 1.00 87.94 266 LEU A C 1
ATOM 2162 O O . LEU A 1 266 ? 9.481 33.214 -23.982 1.00 87.94 266 LEU A O 1
ATOM 2166 N N . MET A 1 267 ? 10.298 33.374 -26.062 1.00 89.94 267 MET A N 1
ATOM 2167 C CA . MET A 1 267 ? 10.811 34.734 -25.871 1.00 89.94 267 MET A CA 1
ATOM 2168 C C . MET A 1 267 ? 9.683 35.761 -25.797 1.00 89.94 267 MET A C 1
ATOM 2170 O O . MET A 1 267 ? 9.751 36.636 -24.936 1.00 89.94 267 MET A O 1
ATOM 2174 N N . ALA A 1 268 ? 8.656 35.666 -26.652 1.00 85.69 268 ALA A N 1
ATOM 2175 C CA . ALA A 1 268 ? 7.579 36.654 -26.645 1.00 85.69 268 ALA A CA 1
ATOM 2176 C C . ALA A 1 268 ? 6.762 36.593 -25.347 1.00 85.69 268 ALA A C 1
ATOM 2178 O O . ALA A 1 268 ? 6.524 37.635 -24.740 1.00 85.69 268 ALA A O 1
ATOM 2179 N N . ALA A 1 269 ? 6.396 35.397 -24.870 1.00 86.75 269 ALA A N 1
ATOM 2180 C CA . ALA A 1 269 ? 5.674 35.259 -23.605 1.00 86.75 269 ALA A CA 1
ATOM 2181 C C . ALA A 1 269 ? 6.573 35.553 -22.392 1.00 86.75 269 ALA A C 1
ATOM 2183 O O . ALA A 1 269 ? 6.168 36.264 -21.472 1.00 86.75 269 ALA A O 1
ATOM 2184 N N . GLY A 1 270 ? 7.829 35.094 -22.425 1.00 89.88 270 GLY A N 1
ATOM 2185 C CA . GLY A 1 270 ? 8.808 35.351 -21.371 1.00 89.88 270 GLY A CA 1
ATOM 2186 C C . GLY A 1 270 ? 9.090 36.837 -21.151 1.00 89.88 270 GLY A C 1
ATOM 2187 O O . GLY A 1 270 ? 9.115 37.294 -20.009 1.00 89.88 270 GLY A O 1
ATOM 2188 N N . ALA A 1 271 ? 9.236 37.612 -22.231 1.00 89.75 271 ALA A N 1
ATOM 2189 C CA . ALA A 1 271 ? 9.518 39.045 -22.157 1.00 89.75 271 ALA A CA 1
ATOM 2190 C C . ALA A 1 271 ? 8.405 39.828 -21.446 1.00 89.75 271 ALA A C 1
ATOM 2192 O O . ALA A 1 271 ? 8.698 40.767 -20.706 1.00 89.75 271 ALA A O 1
ATOM 2193 N N . ARG A 1 272 ? 7.140 39.412 -21.606 1.00 90.25 272 ARG A N 1
ATOM 2194 C CA . ARG A 1 272 ? 5.989 40.015 -20.910 1.00 90.25 272 ARG A CA 1
ATOM 2195 C C . ARG A 1 272 ? 6.090 39.866 -19.388 1.00 90.25 272 ARG A C 1
ATOM 2197 O O . ARG A 1 272 ? 5.596 40.724 -18.667 1.00 90.25 272 ARG A O 1
ATOM 2204 N N . CYS A 1 273 ? 6.770 38.820 -18.922 1.00 89.31 273 CYS A N 1
ATOM 2205 C CA . CYS A 1 273 ? 7.018 38.527 -17.508 1.00 89.31 273 CYS A CA 1
ATOM 2206 C C . CYS A 1 273 ? 8.406 39.006 -17.034 1.00 89.31 273 CYS A C 1
ATOM 2208 O O . CYS A 1 273 ? 8.833 38.685 -15.930 1.00 89.31 273 CYS A O 1
ATOM 2210 N N . GLY A 1 274 ? 9.154 39.740 -17.868 1.00 90.50 274 GLY A N 1
ATOM 2211 C CA . GLY A 1 274 ? 10.513 40.193 -17.549 1.00 90.50 274 GLY A CA 1
ATOM 2212 C C . GLY A 1 274 ? 11.595 39.108 -17.657 1.00 90.50 274 GLY A C 1
ATOM 2213 O O . GLY A 1 274 ? 12.740 39.337 -17.261 1.00 90.50 274 GLY A O 1
ATOM 2214 N N . TYR A 1 275 ? 11.281 37.936 -18.213 1.00 93.75 275 TYR A N 1
ATOM 2215 C CA . TYR A 1 275 ? 12.256 36.873 -18.444 1.00 93.75 275 TYR A CA 1
ATOM 2216 C C . TYR A 1 275 ? 12.999 37.061 -19.763 1.00 93.75 275 TYR A C 1
ATOM 2218 O O . TYR A 1 275 ? 12.417 37.356 -20.803 1.00 93.75 275 TYR A O 1
ATOM 2226 N N . THR A 1 276 ? 14.311 36.827 -19.731 1.00 91.62 276 THR A N 1
ATOM 2227 C CA . THR A 1 276 ? 15.154 36.807 -20.931 1.00 91.62 276 THR A CA 1
ATOM 2228 C C . THR A 1 276 ? 15.608 35.381 -21.214 1.00 91.62 276 THR A C 1
ATOM 2230 O O . THR A 1 276 ? 16.235 34.743 -20.362 1.00 91.62 276 THR A O 1
ATOM 2233 N N . PHE A 1 277 ? 15.313 34.897 -22.421 1.00 91.00 277 PHE A N 1
ATOM 2234 C CA . PHE A 1 277 ? 15.700 33.569 -22.888 1.00 91.00 277 PHE A CA 1
ATOM 2235 C C . PHE A 1 277 ? 16.714 33.651 -24.021 1.00 91.00 277 PHE A C 1
ATOM 2237 O O . PHE A 1 277 ? 16.599 34.461 -24.938 1.00 91.00 277 PHE A O 1
ATOM 2244 N N . THR A 1 278 ? 17.700 32.764 -23.969 1.00 88.75 278 THR A N 1
ATOM 2245 C CA . THR A 1 278 ? 18.678 32.557 -25.031 1.00 88.75 278 THR A CA 1
ATOM 2246 C C . THR A 1 278 ? 18.493 31.183 -25.668 1.00 88.75 278 THR A C 1
ATOM 2248 O O . THR A 1 278 ? 17.907 30.265 -25.091 1.00 88.75 278 THR A O 1
ATOM 2251 N N . LEU A 1 279 ? 19.093 30.983 -26.843 1.00 85.12 279 LEU A N 1
ATOM 2252 C CA . LEU A 1 279 ? 19.159 29.659 -27.465 1.00 85.12 279 LEU A CA 1
ATOM 2253 C C . LEU A 1 279 ? 19.883 28.631 -26.577 1.00 85.12 279 LEU A C 1
ATOM 2255 O O . LEU A 1 279 ? 19.604 27.437 -26.662 1.00 85.12 279 LEU A O 1
ATOM 2259 N N . LYS A 1 280 ? 20.803 29.084 -25.715 1.00 87.12 280 LYS A N 1
ATOM 2260 C CA . LYS A 1 280 ? 21.476 28.228 -24.736 1.00 87.12 280 LYS A CA 1
ATOM 2261 C C . LYS A 1 280 ? 20.499 27.742 -23.663 1.00 87.12 280 LYS A C 1
ATOM 2263 O O .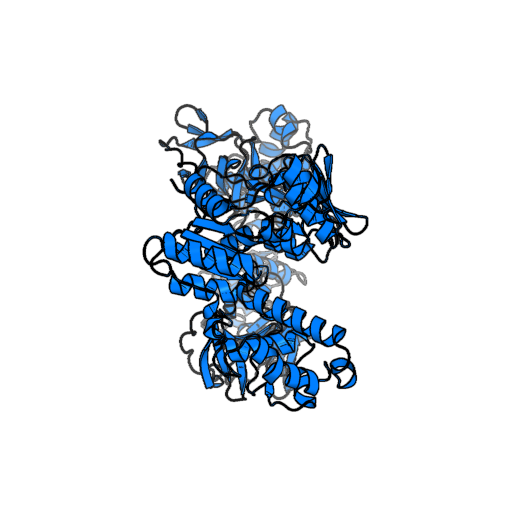 LYS A 1 280 ? 20.531 26.557 -23.347 1.00 87.12 280 LYS A O 1
ATOM 2268 N N . ASP A 1 281 ? 19.622 28.615 -23.164 1.00 86.44 281 ASP A N 1
ATOM 2269 C CA . ASP A 1 281 ? 18.599 28.242 -22.176 1.00 86.44 281 ASP A CA 1
ATOM 2270 C C . ASP A 1 281 ? 17.640 27.190 -22.754 1.00 86.44 281 ASP A C 1
ATOM 2272 O O . ASP A 1 281 ? 17.435 26.146 -22.141 1.00 86.44 281 ASP A O 1
ATOM 2276 N N . LEU A 1 282 ? 17.126 27.395 -23.976 1.00 86.38 282 LEU A N 1
ATOM 2277 C CA . LEU A 1 282 ? 16.230 26.418 -24.613 1.00 86.38 282 LEU A CA 1
ATOM 2278 C C . LEU A 1 282 ? 16.919 25.074 -24.886 1.00 86.38 282 LEU A C 1
ATOM 2280 O O . LEU A 1 282 ? 16.326 24.016 -24.681 1.00 86.38 282 LEU A O 1
ATOM 2284 N N . ARG A 1 283 ? 18.186 25.087 -25.313 1.00 85.88 283 ARG A N 1
ATOM 2285 C CA . ARG A 1 283 ? 18.960 23.847 -25.481 1.00 85.88 283 ARG A CA 1
ATOM 2286 C C . ARG A 1 283 ? 19.141 23.108 -24.160 1.00 85.88 283 ARG A C 1
ATOM 2288 O O . ARG A 1 283 ? 19.067 21.885 -24.156 1.00 85.88 283 ARG A O 1
ATOM 2295 N N . GLU A 1 284 ? 19.360 23.821 -23.059 1.00 86.31 284 GLU A N 1
ATOM 2296 C CA . GLU A 1 284 ? 19.491 23.217 -21.732 1.00 86.31 284 GLU A CA 1
ATOM 2297 C C . GLU A 1 284 ? 18.162 22.643 -21.220 1.00 86.31 284 GLU A C 1
ATOM 2299 O O . GLU A 1 284 ? 18.152 21.555 -20.638 1.00 86.31 284 GLU A O 1
ATOM 2304 N N . LEU A 1 285 ? 17.044 23.320 -21.498 1.00 87.25 285 LEU A N 1
ATOM 2305 C CA . LEU A 1 285 ? 15.694 22.836 -21.201 1.00 87.25 285 LEU A CA 1
ATOM 2306 C C . LEU A 1 285 ? 15.384 21.547 -21.961 1.00 87.25 285 LEU A C 1
ATOM 2308 O O . LEU A 1 285 ? 15.062 20.537 -21.338 1.00 87.25 285 LEU A O 1
ATOM 2312 N N . ILE A 1 286 ? 15.570 21.545 -23.286 1.00 86.19 286 ILE A N 1
ATOM 2313 C CA . ILE A 1 286 ? 15.408 20.346 -24.122 1.00 86.19 286 ILE A CA 1
ATOM 2314 C C . ILE A 1 286 ? 16.348 19.242 -23.638 1.00 86.19 286 ILE A C 1
ATOM 2316 O O . ILE A 1 286 ? 15.938 18.098 -23.472 1.00 86.19 286 ILE A O 1
ATOM 2320 N N . ARG A 1 287 ? 17.607 19.570 -23.336 1.00 84.38 287 ARG A N 1
ATOM 2321 C CA . ARG A 1 287 ? 18.557 18.587 -22.812 1.00 84.38 287 ARG A CA 1
ATOM 2322 C C . ARG A 1 287 ? 18.102 17.973 -21.505 1.00 84.38 287 ARG A C 1
ATOM 2324 O O . ARG A 1 287 ? 18.289 16.778 -21.307 1.00 84.38 287 ARG A O 1
ATOM 2331 N N . THR A 1 288 ? 17.507 18.763 -20.629 1.00 83.69 288 THR A N 1
ATOM 2332 C CA . THR A 1 288 ? 16.995 18.264 -19.361 1.00 83.69 288 THR A CA 1
ATOM 2333 C C . THR A 1 288 ? 15.760 17.403 -19.586 1.00 83.69 288 THR A C 1
ATOM 2335 O O . THR A 1 288 ? 15.811 16.222 -19.262 1.00 83.69 288 THR A O 1
ATOM 2338 N N . LEU A 1 289 ? 14.707 17.947 -20.202 1.00 83.62 289 LEU A N 1
ATOM 2339 C CA . LEU A 1 289 ? 13.402 17.290 -20.308 1.00 83.62 289 LEU A CA 1
ATOM 2340 C C . LEU A 1 289 ? 13.366 16.134 -21.314 1.00 83.62 289 LEU A C 1
ATOM 2342 O O . LEU A 1 289 ? 12.684 15.144 -21.065 1.00 83.62 289 LEU A O 1
ATOM 2346 N N . VAL A 1 290 ? 14.109 16.239 -22.418 1.00 82.38 290 VAL A N 1
ATOM 2347 C CA . VAL A 1 290 ? 14.085 15.264 -23.520 1.00 82.38 290 VAL A CA 1
ATOM 2348 C C . VAL A 1 290 ? 15.262 14.301 -23.468 1.00 82.38 290 VAL A C 1
ATOM 2350 O O . VAL A 1 290 ? 15.077 13.122 -23.727 1.00 82.38 290 VAL A O 1
ATOM 2353 N N . PHE A 1 291 ? 16.477 14.760 -23.146 1.00 78.19 291 PHE A N 1
ATOM 2354 C CA . PHE A 1 291 ? 17.666 13.891 -23.217 1.00 78.19 291 PHE A CA 1
ATOM 2355 C C . PHE A 1 291 ? 18.072 13.271 -21.879 1.00 78.19 291 PHE A C 1
ATOM 2357 O O . PHE A 1 291 ? 18.538 12.137 -21.856 1.00 78.19 291 PHE A O 1
ATOM 2364 N N . LYS A 1 292 ? 17.948 14.001 -20.764 1.00 76.25 292 LYS A N 1
ATOM 2365 C CA . LYS A 1 292 ? 18.337 13.490 -19.440 1.00 76.25 292 LYS A CA 1
ATOM 2366 C C . LYS A 1 292 ? 17.201 12.772 -18.736 1.00 76.25 292 LYS A C 1
ATOM 2368 O O . LYS A 1 292 ? 17.417 11.688 -18.208 1.00 76.25 292 LYS A O 1
ATOM 2373 N N . THR A 1 293 ? 16.041 13.419 -18.660 1.00 74.12 293 THR A N 1
ATOM 2374 C CA . THR A 1 293 ? 14.881 12.879 -17.951 1.00 74.12 293 THR A CA 1
ATOM 2375 C C . THR A 1 293 ? 13.945 12.129 -18.887 1.00 74.12 293 THR A C 1
ATOM 2377 O O . THR A 1 293 ? 13.155 11.344 -18.394 1.00 74.12 293 THR A O 1
ATOM 2380 N N . GLU A 1 294 ? 14.021 12.356 -20.206 1.00 75.44 294 GLU A N 1
ATOM 2381 C CA . GLU A 1 294 ? 13.153 11.705 -21.209 1.00 75.44 294 GLU A CA 1
ATOM 2382 C C . GLU A 1 294 ? 11.653 11.793 -20.859 1.00 75.44 294 GLU A C 1
ATOM 2384 O O . GLU A 1 294 ? 10.866 10.911 -21.182 1.00 75.44 294 GLU A O 1
ATOM 2389 N N . VAL A 1 295 ? 11.261 12.881 -20.188 1.00 78.62 295 VAL A N 1
ATOM 2390 C CA . VAL A 1 295 ? 9.875 13.162 -19.784 1.00 78.62 295 VAL A CA 1
ATOM 2391 C C . VAL A 1 295 ? 9.041 13.555 -21.002 1.00 78.62 295 VAL A C 1
ATOM 2393 O O . VAL A 1 295 ? 7.851 13.263 -21.051 1.00 78.62 295 VAL A O 1
ATOM 2396 N N . LEU A 1 296 ? 9.674 14.206 -21.982 1.00 83.06 296 LEU A N 1
ATOM 2397 C CA . LEU A 1 296 ? 9.071 14.638 -23.240 1.00 83.06 296 LEU A CA 1
ATOM 2398 C C . LEU A 1 296 ? 9.886 14.113 -24.429 1.00 83.06 296 LEU A C 1
ATOM 2400 O O . LEU A 1 296 ? 11.096 13.909 -24.316 1.00 83.06 296 LEU A O 1
ATOM 2404 N N . GLN A 1 297 ? 9.243 13.975 -25.585 1.00 85.31 297 GLN A N 1
ATOM 2405 C CA . GLN A 1 297 ? 9.882 13.734 -26.883 1.00 85.31 297 GLN A CA 1
ATOM 2406 C C . GLN A 1 297 ? 9.727 14.980 -27.778 1.00 85.31 297 GLN A C 1
ATOM 2408 O O . GLN A 1 297 ? 8.728 15.694 -27.693 1.00 85.31 297 GLN A O 1
ATOM 2413 N N . LEU A 1 298 ? 10.691 15.269 -28.660 1.00 86.62 298 LEU A N 1
ATOM 2414 C CA . LEU A 1 298 ? 10.616 16.423 -29.572 1.00 86.62 298 LEU A CA 1
ATOM 2415 C C . LEU A 1 298 ? 9.418 16.358 -30.533 1.00 86.62 298 LEU A C 1
ATOM 2417 O O . LEU A 1 298 ? 8.840 17.397 -30.845 1.00 86.62 298 LEU A O 1
ATOM 2421 N N . ARG A 1 299 ? 9.023 15.166 -30.991 1.00 85.00 299 ARG A N 1
ATOM 2422 C CA . ARG A 1 299 ? 7.859 14.957 -31.863 1.00 85.00 299 ARG A CA 1
ATOM 2423 C C . ARG A 1 299 ? 6.559 15.398 -31.192 1.00 85.00 299 ARG A C 1
ATOM 2425 O O . ARG A 1 299 ? 5.644 15.831 -31.880 1.00 85.00 299 ARG A O 1
ATOM 2432 N N . GLN A 1 300 ? 6.501 15.332 -29.861 1.00 84.56 300 GLN A N 1
ATOM 2433 C CA . GLN A 1 300 ? 5.328 15.721 -29.076 1.00 84.56 300 GLN A CA 1
ATOM 2434 C C . GLN A 1 300 ? 5.181 17.236 -28.976 1.00 84.56 300 GLN A C 1
ATOM 2436 O O . GLN A 1 300 ? 4.092 17.736 -28.749 1.00 84.56 300 GLN A O 1
ATOM 2441 N N . LEU A 1 301 ? 6.257 17.987 -29.219 1.00 80.19 301 LEU A N 1
ATOM 2442 C CA . LEU A 1 301 ? 6.202 19.442 -29.386 1.00 80.19 301 LEU A CA 1
ATOM 2443 C C . LEU A 1 301 ? 5.717 19.844 -30.789 1.00 80.19 301 LEU A C 1
ATOM 2445 O O . LEU A 1 301 ? 5.853 21.002 -31.177 1.00 80.19 301 LEU A O 1
ATOM 2449 N N . GLY A 1 302 ? 5.245 18.887 -31.597 1.00 78.75 302 GLY A N 1
ATOM 2450 C CA . GLY A 1 302 ? 4.851 19.100 -32.986 1.00 78.75 302 GLY A CA 1
ATOM 2451 C C . GLY A 1 302 ? 5.995 19.591 -33.876 1.00 78.75 302 GLY A C 1
ATOM 2452 O O . GLY A 1 302 ? 5.751 20.250 -34.892 1.00 78.75 302 GLY A O 1
ATOM 2453 N N . PHE A 1 303 ? 7.250 19.328 -33.497 1.00 85.38 303 PHE A N 1
ATOM 2454 C CA . PHE A 1 303 ? 8.394 19.682 -34.327 1.00 85.38 303 PHE A CA 1
ATOM 2455 C C . PHE A 1 303 ? 8.441 18.789 -35.561 1.00 85.38 303 PHE A C 1
ATOM 2457 O O . PHE A 1 303 ? 8.383 17.564 -35.479 1.00 85.38 303 PHE A O 1
ATOM 2464 N N . THR A 1 304 ? 8.583 19.416 -36.725 1.00 81.44 304 THR A N 1
ATOM 2465 C CA . THR A 1 304 ? 8.714 18.687 -37.979 1.00 81.44 304 THR A CA 1
ATOM 2466 C C . THR A 1 304 ? 10.151 18.274 -38.193 1.00 81.44 304 THR A C 1
ATOM 2468 O O . THR A 1 304 ? 11.086 19.061 -38.003 1.00 81.44 304 THR A O 1
ATOM 2471 N N . GLU A 1 305 ? 10.318 17.057 -38.681 1.00 80.75 305 GLU A N 1
ATOM 2472 C CA . GLU A 1 305 ? 11.595 16.587 -39.174 1.00 80.75 305 GLU A CA 1
ATOM 2473 C C . GLU A 1 305 ? 12.053 17.459 -40.353 1.00 80.75 305 GLU A C 1
ATOM 2475 O O . GLU A 1 305 ? 11.399 17.532 -41.391 1.00 80.75 305 GLU A O 1
ATOM 2480 N N . LYS A 1 306 ? 13.184 18.155 -40.189 1.00 76.00 306 LYS A N 1
ATOM 2481 C CA . LYS A 1 306 ? 13.761 18.995 -41.255 1.00 76.00 306 LYS A CA 1
ATOM 2482 C C . LYS A 1 306 ? 14.291 18.177 -42.430 1.00 76.00 306 LYS A C 1
ATOM 2484 O O . LYS A 1 306 ? 14.509 18.725 -43.504 1.00 76.00 306 LYS A O 1
ATOM 2489 N N . ASP A 1 307 ? 14.562 16.901 -42.195 1.00 82.06 307 ASP A N 1
ATOM 2490 C CA . ASP A 1 307 ? 15.327 16.057 -43.096 1.00 82.06 307 ASP A CA 1
ATOM 2491 C C . ASP A 1 307 ? 14.818 14.605 -43.051 1.00 82.06 307 ASP A C 1
ATOM 2493 O O . ASP A 1 307 ? 15.508 13.734 -42.519 1.00 82.06 307 ASP A O 1
ATOM 2497 N N . PRO A 1 308 ? 13.611 14.334 -43.596 1.00 81.81 308 PRO A N 1
ATOM 2498 C CA . PRO A 1 308 ? 12.991 13.004 -43.563 1.00 81.81 308 PRO A CA 1
ATOM 2499 C C . PRO A 1 308 ? 13.846 11.896 -44.176 1.00 81.81 308 PRO A C 1
ATOM 2501 O O . PRO A 1 308 ? 13.725 10.738 -43.801 1.00 81.81 308 PRO A O 1
ATOM 2504 N N . GLY A 1 309 ? 14.772 12.247 -45.075 1.00 84.75 309 GLY A N 1
ATOM 2505 C CA . GLY A 1 309 ? 15.738 11.309 -45.650 1.00 84.75 309 GLY A CA 1
ATOM 2506 C C . GLY A 1 309 ? 16.754 10.747 -44.648 1.00 84.75 309 GLY A C 1
ATOM 2507 O O . GLY A 1 309 ? 17.602 9.949 -45.038 1.00 84.75 309 GLY A O 1
ATOM 2508 N N . ARG A 1 310 ? 16.714 11.161 -43.373 1.00 89.06 310 ARG A N 1
ATOM 2509 C CA . ARG A 1 310 ? 17.486 10.541 -42.288 1.00 89.06 310 ARG A CA 1
ATOM 2510 C C . ARG A 1 310 ? 16.887 9.252 -41.773 1.00 89.06 310 ARG A C 1
ATOM 2512 O O . ARG A 1 310 ? 17.602 8.502 -41.124 1.00 89.06 310 ARG A O 1
ATOM 2519 N N . ARG A 1 311 ? 15.619 8.977 -42.040 1.00 92.62 311 ARG A N 1
ATOM 2520 C CA . ARG A 1 311 ? 14.981 7.742 -41.609 1.00 92.62 311 ARG A CA 1
ATOM 2521 C C . ARG A 1 311 ? 14.258 7.088 -42.767 1.00 92.62 311 ARG A C 1
ATOM 2523 O O . ARG A 1 311 ? 13.787 7.750 -43.688 1.00 92.62 311 ARG A O 1
ATOM 2530 N N . LYS A 1 312 ? 14.130 5.773 -42.704 1.00 93.00 312 LYS A N 1
ATOM 2531 C CA . LYS A 1 312 ? 13.277 5.017 -43.615 1.00 93.00 312 LYS A CA 1
ATOM 2532 C C . LYS A 1 312 ? 12.722 3.825 -42.864 1.00 93.00 312 LYS A C 1
ATOM 2534 O O . LYS A 1 312 ? 13.468 3.143 -42.172 1.00 93.00 312 LYS A O 1
ATOM 2539 N N . ARG A 1 313 ? 11.427 3.566 -43.003 1.00 93.62 313 ARG A N 1
ATOM 2540 C CA . ARG A 1 313 ? 10.838 2.313 -42.535 1.00 93.62 313 ARG A CA 1
ATOM 2541 C C . ARG A 1 313 ? 11.052 1.236 -43.597 1.00 93.62 313 ARG A C 1
ATOM 2543 O O . ARG A 1 313 ? 10.771 1.467 -44.774 1.00 93.62 313 ARG A O 1
ATOM 2550 N N . GLY A 1 314 ? 11.533 0.069 -43.178 1.00 90.31 314 GLY A N 1
ATOM 2551 C CA . GLY A 1 314 ? 11.694 -1.089 -44.051 1.00 90.31 314 GLY A CA 1
ATOM 2552 C C . GLY A 1 314 ? 10.352 -1.604 -44.556 1.00 90.31 314 GLY A C 1
ATOM 2553 O O . GLY A 1 314 ? 9.406 -1.745 -43.782 1.00 90.31 314 GLY A O 1
ATOM 2554 N N . HIS A 1 315 ? 10.264 -1.888 -45.855 1.00 86.88 315 HIS A N 1
ATOM 2555 C CA . HIS A 1 315 ? 9.046 -2.410 -46.479 1.00 86.88 315 HIS A CA 1
ATOM 2556 C C . HIS A 1 315 ? 8.963 -3.944 -46.435 1.00 86.88 315 HIS A C 1
ATOM 2558 O O . HIS A 1 315 ? 7.863 -4.486 -46.479 1.00 86.88 315 HIS A O 1
ATOM 2564 N N . LEU A 1 316 ? 10.105 -4.639 -46.325 1.00 81.75 316 LEU A N 1
ATOM 2565 C CA . LEU A 1 316 ? 10.173 -6.101 -46.177 1.00 81.75 316 LEU A CA 1
ATOM 2566 C C . LEU A 1 316 ? 10.453 -6.507 -44.732 1.00 81.75 316 LEU A C 1
ATOM 2568 O O . LEU A 1 316 ? 9.848 -7.445 -44.220 1.00 81.75 316 LEU A O 1
ATOM 2572 N N . ARG A 1 317 ? 11.394 -5.808 -44.092 1.00 82.62 317 ARG A N 1
ATOM 2573 C CA . ARG A 1 317 ? 11.926 -6.120 -42.763 1.00 82.62 317 ARG A CA 1
ATOM 2574 C C . ARG A 1 317 ? 11.936 -4.865 -41.885 1.00 82.62 317 ARG A C 1
ATOM 2576 O O . ARG A 1 317 ? 13.006 -4.316 -41.615 1.00 82.62 317 ARG A O 1
ATOM 2583 N N . PRO A 1 318 ? 10.761 -4.346 -41.476 1.00 85.81 318 PRO A N 1
ATOM 2584 C CA . PRO A 1 318 ? 10.699 -3.192 -40.581 1.00 85.81 318 PRO A CA 1
ATOM 2585 C C . PRO A 1 318 ? 11.358 -3.472 -39.219 1.00 85.81 318 PRO A C 1
ATOM 2587 O O . PRO A 1 318 ? 11.835 -2.538 -38.586 1.00 85.81 318 PRO A O 1
ATOM 2590 N N . ASP A 1 319 ? 11.429 -4.744 -38.818 1.00 79.56 319 ASP A N 1
ATOM 2591 C CA . ASP A 1 319 ? 12.070 -5.289 -37.614 1.00 79.56 319 ASP A CA 1
ATOM 2592 C C . ASP A 1 319 ? 13.608 -5.201 -37.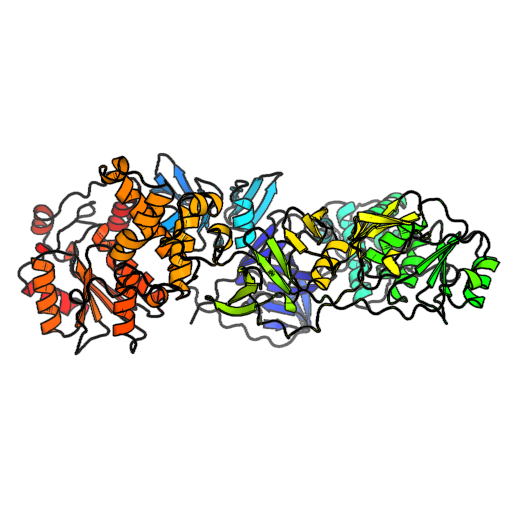611 1.00 79.56 319 ASP A C 1
ATOM 2594 O O . ASP A 1 319 ? 14.233 -5.395 -36.572 1.00 79.56 319 ASP A O 1
ATOM 2598 N N . VAL A 1 320 ? 14.239 -4.899 -38.749 1.00 87.56 320 VAL A N 1
ATOM 2599 C CA . VAL A 1 320 ? 15.695 -4.733 -38.853 1.00 87.56 320 VAL A CA 1
ATOM 2600 C C . VAL A 1 320 ? 16.013 -3.261 -39.085 1.00 87.56 320 VAL A C 1
ATOM 2602 O O . VAL A 1 320 ? 15.516 -2.661 -40.037 1.00 87.56 320 VAL A O 1
ATOM 2605 N N . LEU A 1 321 ? 16.854 -2.682 -38.230 1.00 92.50 321 LEU A N 1
ATOM 2606 C CA . LEU A 1 321 ? 17.259 -1.282 -38.266 1.00 92.50 321 LEU A CA 1
ATOM 2607 C C . LEU A 1 321 ? 18.754 -1.150 -38.563 1.00 92.50 321 LEU A C 1
ATOM 2609 O O . LEU A 1 321 ? 19.593 -1.481 -37.728 1.00 92.50 321 LEU A O 1
ATOM 2613 N N . LEU A 1 322 ? 19.081 -0.592 -39.725 1.00 94.31 322 LEU A N 1
ATOM 2614 C CA . LEU A 1 322 ? 20.423 -0.128 -40.049 1.00 94.31 322 LEU A CA 1
ATOM 2615 C C . LEU A 1 322 ? 20.657 1.261 -39.444 1.00 94.31 322 LEU A C 1
ATOM 2617 O O . LEU A 1 322 ? 19.930 2.208 -39.741 1.00 94.31 322 LEU A O 1
ATOM 2621 N N . LEU A 1 323 ? 21.696 1.392 -38.631 1.00 95.19 323 LEU A N 1
ATOM 2622 C CA . LEU A 1 323 ? 22.226 2.650 -38.132 1.00 95.19 323 LEU A CA 1
ATOM 2623 C C . LEU A 1 323 ? 23.500 2.995 -38.910 1.00 95.19 323 LEU A C 1
ATOM 2625 O O . LEU A 1 323 ? 24.440 2.205 -38.938 1.00 95.19 323 LEU A O 1
ATOM 2629 N N . ALA A 1 324 ? 23.548 4.171 -39.525 1.00 94.38 324 ALA A N 1
ATOM 2630 C CA . ALA A 1 324 ? 24.718 4.642 -40.272 1.00 94.38 324 ALA A CA 1
ATOM 2631 C C . ALA A 1 324 ? 24.914 6.146 -40.057 1.00 94.38 324 ALA A C 1
ATOM 2633 O O . ALA A 1 324 ? 23.923 6.842 -39.865 1.00 94.38 324 ALA A O 1
ATOM 2634 N N . PRO A 1 325 ? 26.127 6.712 -40.117 1.00 93.62 325 PRO A N 1
ATOM 2635 C CA . PRO A 1 325 ? 26.293 8.150 -39.964 1.00 93.62 325 PRO A CA 1
ATOM 2636 C C . PRO A 1 325 ? 25.735 8.889 -41.186 1.00 93.62 325 PRO A C 1
ATOM 2638 O O . PRO A 1 325 ? 25.759 8.400 -42.320 1.00 93.62 325 PRO A O 1
ATOM 2641 N N . VAL A 1 326 ? 25.284 10.127 -40.985 1.00 91.94 326 VAL A N 1
ATOM 2642 C CA . VAL A 1 326 ? 24.737 10.970 -42.062 1.00 91.94 326 VAL A CA 1
ATOM 2643 C C . VAL A 1 326 ? 25.723 11.208 -43.220 1.00 91.94 326 VAL A C 1
ATOM 2645 O O . VAL A 1 326 ? 25.288 11.454 -44.345 1.00 91.94 326 VAL A O 1
ATOM 2648 N N . SER A 1 327 ? 27.036 11.083 -42.981 1.00 91.75 327 SER A N 1
ATOM 2649 C CA . SER A 1 327 ? 28.082 11.134 -44.016 1.00 91.75 327 SER A CA 1
ATOM 2650 C C . SER A 1 327 ? 27.918 10.056 -45.092 1.00 91.75 327 SER A C 1
ATOM 2652 O O . SER A 1 327 ? 28.299 10.286 -46.236 1.00 91.75 327 SER A O 1
ATOM 2654 N N . HIS A 1 328 ? 27.285 8.927 -44.761 1.00 92.19 328 HIS A N 1
ATOM 2655 C CA . HIS A 1 328 ? 27.018 7.806 -45.670 1.00 92.19 328 HIS A CA 1
ATOM 2656 C C . HIS A 1 328 ? 25.571 7.763 -46.165 1.00 92.19 328 HIS A C 1
ATOM 2658 O O . HIS A 1 328 ? 25.081 6.710 -46.565 1.00 92.19 328 HIS A O 1
ATOM 2664 N N . ARG A 1 329 ? 24.873 8.908 -46.180 1.00 92.12 329 ARG A N 1
ATOM 2665 C CA . ARG A 1 329 ? 23.454 9.004 -46.562 1.00 92.12 329 ARG A CA 1
ATOM 2666 C C . ARG A 1 329 ? 23.096 8.219 -47.821 1.00 92.12 329 ARG A C 1
ATOM 2668 O O . ARG A 1 329 ? 22.192 7.392 -47.772 1.00 92.12 329 ARG A O 1
ATOM 2675 N N . GLN A 1 330 ? 23.740 8.527 -48.947 1.00 93.19 330 GLN A N 1
ATOM 2676 C CA . GLN A 1 330 ? 23.408 7.919 -50.238 1.00 93.19 330 GLN A CA 1
ATOM 2677 C C . GLN A 1 330 ? 23.645 6.404 -50.249 1.00 93.19 330 GLN A C 1
ATOM 2679 O O . GLN A 1 330 ? 22.682 5.680 -50.510 1.00 93.19 330 GLN A O 1
ATOM 2684 N N . PRO A 1 331 ? 24.858 5.906 -49.938 1.00 93.25 331 PRO A N 1
ATOM 2685 C CA . PRO A 1 331 ? 25.114 4.472 -49.997 1.00 93.25 331 PRO A CA 1
ATOM 2686 C C . PRO A 1 331 ? 24.293 3.692 -48.957 1.00 93.25 331 PRO A C 1
ATOM 2688 O O . PRO A 1 331 ? 23.757 2.637 -49.288 1.00 93.25 331 PRO A O 1
ATOM 2691 N N . ALA A 1 332 ? 24.099 4.215 -47.739 1.00 92.75 332 ALA A N 1
ATOM 2692 C CA . ALA A 1 332 ? 23.291 3.542 -46.716 1.00 92.75 332 ALA A CA 1
ATOM 2693 C C . ALA A 1 332 ? 21.799 3.499 -47.084 1.00 92.75 332 ALA A C 1
ATOM 2695 O O . ALA A 1 332 ? 21.143 2.481 -46.874 1.00 92.75 332 ALA A O 1
ATOM 2696 N N . SER A 1 333 ? 21.267 4.570 -47.688 1.00 93.12 333 SER A N 1
ATOM 2697 C CA . SER A 1 333 ? 19.875 4.604 -48.166 1.00 93.12 333 SER A CA 1
ATOM 2698 C C . SER A 1 333 ? 19.630 3.610 -49.295 1.00 93.12 333 SER A C 1
ATOM 2700 O O . SER A 1 333 ? 18.621 2.909 -49.270 1.00 93.12 333 SER A O 1
ATOM 2702 N N . GLN A 1 334 ? 20.555 3.519 -50.257 1.00 93.12 334 GLN A N 1
ATOM 2703 C CA . GLN A 1 334 ? 20.472 2.557 -51.359 1.00 93.12 334 GLN A CA 1
ATOM 2704 C C . GLN A 1 334 ? 20.546 1.115 -50.851 1.00 93.12 334 GLN A C 1
ATOM 2706 O O . GLN A 1 334 ? 19.736 0.285 -51.257 1.00 93.12 334 GLN A O 1
ATOM 2711 N N . ALA A 1 335 ? 21.468 0.828 -49.927 1.00 92.00 335 ALA A N 1
ATOM 2712 C CA . ALA A 1 335 ? 21.601 -0.496 -49.330 1.00 92.00 335 ALA A CA 1
ATOM 2713 C C . ALA A 1 335 ? 20.345 -0.889 -48.536 1.00 92.00 335 ALA A C 1
ATOM 2715 O O . ALA A 1 335 ? 19.793 -1.967 -48.756 1.00 92.00 335 ALA A O 1
ATOM 2716 N N . ALA A 1 336 ? 19.847 -0.001 -47.667 1.00 92.00 336 ALA A N 1
ATOM 2717 C CA . ALA A 1 336 ? 18.643 -0.253 -46.878 1.00 92.00 336 ALA A CA 1
ATOM 2718 C C . ALA A 1 336 ? 17.398 -0.462 -47.754 1.00 92.00 336 ALA A C 1
ATOM 2720 O O . ALA A 1 336 ? 16.580 -1.335 -47.474 1.00 92.00 336 ALA A O 1
ATOM 2721 N N . GLU A 1 337 ? 17.267 0.309 -48.838 1.00 91.69 337 GLU A N 1
ATOM 2722 C CA . GLU A 1 337 ? 16.180 0.167 -49.806 1.00 91.69 337 GLU A CA 1
ATOM 2723 C C . GLU A 1 337 ? 16.248 -1.155 -50.567 1.00 91.69 337 GLU A C 1
ATOM 2725 O O . GLU A 1 337 ? 15.241 -1.855 -50.632 1.00 91.69 337 GLU A O 1
ATOM 2730 N N . ALA A 1 338 ? 17.425 -1.526 -51.075 1.00 89.06 338 ALA A N 1
ATOM 2731 C CA . ALA A 1 338 ? 17.626 -2.791 -51.776 1.00 89.06 338 ALA A CA 1
ATOM 2732 C C . ALA A 1 338 ? 17.376 -4.009 -50.867 1.00 89.06 338 ALA A C 1
ATOM 2734 O O . ALA A 1 338 ? 16.819 -5.007 -51.316 1.00 89.06 338 ALA A O 1
ATOM 2735 N N . ALA A 1 339 ? 17.750 -3.916 -49.587 1.00 86.00 339 ALA A N 1
ATOM 2736 C CA . ALA A 1 339 ? 17.528 -4.960 -48.584 1.00 86.00 339 ALA A CA 1
ATOM 2737 C C . ALA A 1 339 ? 16.120 -4.928 -47.950 1.00 86.00 339 ALA A C 1
ATOM 2739 O O . ALA A 1 339 ? 15.737 -5.855 -47.237 1.00 86.00 339 ALA A O 1
ATOM 2740 N N . GLY A 1 340 ? 15.349 -3.861 -48.177 1.00 89.62 340 GLY A N 1
ATOM 2741 C CA . GLY A 1 340 ? 14.015 -3.658 -47.614 1.00 89.62 340 GLY A CA 1
ATOM 2742 C C . GLY A 1 340 ? 13.949 -3.499 -46.090 1.00 89.62 340 GLY A C 1
ATOM 2743 O O . GLY A 1 340 ? 12.889 -3.761 -45.513 1.00 89.62 340 GLY A O 1
ATOM 2744 N N . VAL A 1 341 ? 15.036 -3.056 -45.451 1.00 92.44 341 VAL A N 1
ATOM 2745 C CA . VAL A 1 341 ? 15.153 -2.837 -43.994 1.00 92.44 341 VAL A CA 1
ATOM 2746 C C . VAL A 1 341 ? 14.887 -1.389 -43.585 1.00 92.44 341 VAL A C 1
ATOM 2748 O O . VAL A 1 341 ? 14.884 -0.481 -44.421 1.00 92.44 341 VAL A O 1
ATOM 2751 N N . SER A 1 342 ? 14.661 -1.161 -42.290 1.00 95.31 342 SER A N 1
ATOM 2752 C CA . SER A 1 342 ? 14.594 0.184 -41.718 1.00 95.31 342 SER A CA 1
ATOM 2753 C C . SER A 1 342 ? 15.988 0.820 -41.640 1.00 95.31 342 SER A C 1
ATOM 2755 O O . SER A 1 342 ? 16.992 0.132 -41.479 1.00 95.31 342 SER A O 1
ATOM 2757 N N . LEU A 1 343 ? 16.056 2.147 -41.739 1.00 95.75 343 LEU A N 1
ATOM 2758 C CA . LEU A 1 343 ? 17.284 2.942 -41.694 1.00 95.75 343 LEU A CA 1
ATOM 2759 C C . LEU A 1 343 ? 17.112 4.122 -40.741 1.00 95.75 343 LEU A C 1
ATOM 2761 O O . LEU A 1 343 ? 16.087 4.804 -40.787 1.00 95.75 343 LEU A O 1
ATOM 2765 N N . LEU A 1 344 ? 18.154 4.415 -39.969 1.00 95.19 344 LEU A N 1
ATOM 2766 C CA . LEU A 1 344 ? 18.334 5.676 -39.262 1.00 95.19 344 LEU A CA 1
ATOM 2767 C C . LEU A 1 344 ? 19.755 6.208 -39.493 1.00 95.19 344 LEU A C 1
ATOM 2769 O O . LEU A 1 344 ? 20.745 5.545 -39.188 1.00 95.19 344 LEU A O 1
ATOM 2773 N N . LEU A 1 345 ? 19.843 7.431 -40.010 1.00 94.06 345 LEU A N 1
ATOM 2774 C CA . LEU A 1 345 ? 21.085 8.164 -40.194 1.00 94.06 345 LEU A CA 1
ATOM 2775 C C . LEU A 1 345 ? 21.421 8.969 -38.935 1.00 94.06 345 LEU A C 1
ATOM 2777 O O . LEU A 1 345 ? 20.701 9.911 -38.585 1.00 94.06 345 LEU A O 1
ATOM 2781 N N . THR A 1 346 ? 22.522 8.614 -38.282 1.00 90.31 346 THR A N 1
ATOM 2782 C CA . THR A 1 346 ? 22.976 9.198 -37.020 1.00 90.31 346 THR A CA 1
ATOM 2783 C C . THR A 1 346 ? 23.833 10.451 -37.231 1.00 90.31 346 THR A C 1
ATOM 2785 O O . THR A 1 346 ? 24.362 10.714 -38.320 1.00 90.31 346 THR A O 1
ATOM 2788 N N . GLY A 1 347 ? 23.944 11.268 -36.186 1.00 84.00 347 GLY A N 1
ATOM 2789 C CA . GLY A 1 347 ? 24.750 12.486 -36.153 1.00 84.00 347 GLY A CA 1
ATOM 2790 C C . GLY A 1 347 ? 24.023 13.678 -35.532 1.00 84.00 347 GLY A C 1
ATOM 2791 O O . GLY A 1 347 ? 22.979 13.556 -34.885 1.00 84.00 347 GLY A O 1
ATOM 2792 N N . ASP A 1 348 ? 24.562 14.879 -35.756 1.00 70.12 348 ASP A N 1
ATOM 2793 C CA . ASP A 1 348 ? 23.994 16.105 -35.198 1.00 70.12 348 ASP A CA 1
ATOM 2794 C C . ASP A 1 348 ? 22.555 16.291 -35.717 1.00 70.12 348 ASP A C 1
ATOM 2796 O O . ASP A 1 348 ? 22.320 16.439 -36.919 1.00 70.12 348 ASP A O 1
ATOM 2800 N N . GLN A 1 349 ? 21.582 16.273 -34.799 1.00 72.12 349 GLN A N 1
ATOM 2801 C CA . GLN A 1 349 ? 20.129 16.403 -35.036 1.00 72.12 349 GLN A CA 1
ATOM 2802 C C . GLN A 1 349 ? 19.354 15.151 -35.485 1.00 72.12 349 GLN A C 1
ATOM 2804 O O . GLN A 1 349 ? 18.262 15.268 -36.032 1.00 72.12 349 GLN A O 1
ATOM 2809 N N . GLU A 1 350 ? 19.846 13.949 -35.202 1.00 78.25 350 GLU A N 1
ATOM 2810 C CA . GLU A 1 350 ? 19.097 12.694 -35.423 1.00 78.25 350 GLU A CA 1
ATOM 2811 C C . GLU A 1 350 ? 17.821 12.536 -34.569 1.00 78.25 350 GLU A C 1
ATOM 2813 O O . GLU A 1 350 ? 17.010 11.656 -34.837 1.00 78.25 350 GLU A O 1
ATOM 2818 N N . GLN A 1 351 ? 17.633 13.358 -33.530 1.00 85.06 351 GLN A N 1
ATOM 2819 C CA . GLN A 1 351 ? 16.637 13.096 -32.489 1.00 85.06 351 GLN A CA 1
ATOM 2820 C C . GLN A 1 351 ? 15.207 12.940 -33.011 1.00 85.06 351 GLN A C 1
ATOM 2822 O O . GLN A 1 351 ? 14.512 12.004 -32.628 1.00 85.06 351 GLN A O 1
ATOM 2827 N N . LEU A 1 352 ? 14.761 13.867 -33.859 1.00 87.25 352 LEU A N 1
ATOM 2828 C CA . LEU A 1 352 ? 13.415 13.810 -34.426 1.00 87.25 352 LEU A CA 1
ATOM 2829 C C . LEU A 1 352 ? 13.266 12.607 -35.357 1.00 87.25 352 LEU A C 1
ATOM 2831 O O . LEU A 1 352 ? 12.255 11.918 -35.291 1.00 87.25 352 LEU A O 1
ATOM 2835 N N . ALA A 1 353 ? 14.288 12.323 -36.167 1.00 89.25 353 ALA A N 1
ATOM 2836 C CA . ALA A 1 353 ? 14.285 11.177 -37.069 1.00 89.25 353 ALA A CA 1
ATOM 2837 C C . ALA A 1 353 ? 14.135 9.858 -36.296 1.00 89.25 353 ALA A C 1
ATOM 2839 O O . ALA A 1 353 ? 13.332 9.001 -36.658 1.00 89.25 353 ALA A O 1
ATOM 2840 N N . LEU A 1 354 ? 14.861 9.739 -35.183 1.00 90.12 354 LEU A N 1
ATOM 2841 C CA . LEU A 1 354 ? 14.779 8.619 -34.255 1.00 90.12 354 LEU A CA 1
ATOM 2842 C C . LEU A 1 354 ? 13.373 8.471 -33.653 1.00 90.12 354 LEU A C 1
ATOM 2844 O O . LEU A 1 354 ? 12.822 7.376 -33.665 1.00 90.12 354 LEU A O 1
ATOM 2848 N N . GLU A 1 355 ? 12.793 9.550 -33.124 1.00 89.56 355 GLU A N 1
ATOM 2849 C CA . GLU A 1 355 ? 11.470 9.516 -32.483 1.00 89.56 355 GLU A CA 1
ATOM 2850 C C . GLU A 1 355 ? 10.339 9.190 -33.467 1.00 89.56 355 GLU A C 1
ATOM 2852 O O . GLU A 1 355 ? 9.446 8.410 -33.138 1.00 89.56 355 GLU A O 1
ATOM 2857 N N . PHE A 1 356 ? 10.369 9.762 -34.676 1.00 89.56 356 PHE A N 1
ATOM 2858 C CA . PHE A 1 356 ? 9.389 9.445 -35.716 1.00 89.56 356 PHE A CA 1
ATOM 2859 C C . PHE A 1 356 ? 9.529 8.006 -36.204 1.00 89.56 356 PHE A C 1
ATOM 2861 O O . PHE A 1 356 ? 8.524 7.322 -36.363 1.00 89.56 356 PHE A O 1
ATOM 2868 N N . LEU A 1 357 ? 10.762 7.532 -36.409 1.00 90.56 357 LEU A N 1
ATOM 2869 C CA . LEU A 1 357 ? 10.989 6.145 -36.790 1.00 90.56 357 LEU A CA 1
ATOM 2870 C C . LEU A 1 357 ? 10.499 5.193 -35.695 1.00 90.56 357 LEU A C 1
ATOM 2872 O O . LEU A 1 357 ? 9.763 4.266 -36.000 1.00 90.56 357 LEU A O 1
ATOM 2876 N N . ALA A 1 358 ? 10.830 5.451 -34.426 1.00 88.69 358 ALA A N 1
ATOM 2877 C CA . ALA A 1 358 ? 10.359 4.652 -33.296 1.00 88.69 358 ALA A CA 1
ATOM 2878 C C . ALA A 1 358 ? 8.825 4.521 -33.275 1.00 88.69 358 ALA A C 1
ATOM 2880 O O . ALA A 1 358 ? 8.307 3.422 -33.113 1.00 88.69 358 ALA A O 1
ATOM 2881 N N . ALA A 1 359 ? 8.094 5.614 -33.511 1.00 85.56 359 ALA A N 1
ATOM 2882 C CA . ALA A 1 359 ? 6.630 5.598 -33.547 1.00 85.56 359 ALA A CA 1
ATOM 2883 C C . ALA A 1 359 ? 6.035 4.764 -34.704 1.00 85.56 359 ALA A C 1
ATOM 2885 O O . ALA A 1 359 ? 4.872 4.369 -34.642 1.00 85.56 359 ALA A O 1
ATOM 2886 N N . GLU A 1 360 ? 6.806 4.499 -35.762 1.00 88.75 360 GLU A N 1
ATOM 2887 C CA . GLU A 1 360 ? 6.384 3.716 -36.932 1.00 88.75 360 GLU A CA 1
ATOM 2888 C C . GLU A 1 360 ? 6.785 2.231 -36.857 1.00 88.75 360 GLU A C 1
ATOM 2890 O O . GLU A 1 360 ? 6.334 1.423 -37.679 1.00 88.75 360 GLU A O 1
ATOM 2895 N N . LEU A 1 361 ? 7.644 1.873 -35.902 1.00 84.81 361 LEU A N 1
ATOM 2896 C CA . LEU A 1 361 ? 8.185 0.531 -35.715 1.00 84.81 361 LEU A CA 1
ATOM 2897 C C . LEU A 1 361 ? 7.340 -0.292 -34.733 1.00 84.81 361 LEU A C 1
ATOM 2899 O O . LEU A 1 361 ? 6.661 0.242 -33.860 1.00 84.81 361 LEU A O 1
ATOM 2903 N N . GLN A 1 362 ? 7.373 -1.618 -34.885 1.00 74.69 362 GLN A N 1
ATOM 2904 C CA . GLN A 1 362 ? 6.681 -2.566 -34.008 1.00 74.69 362 GLN A CA 1
ATOM 2905 C C . GLN A 1 362 ? 7.529 -3.823 -33.812 1.00 74.69 362 GLN A C 1
ATOM 2907 O O . GLN A 1 362 ? 8.194 -4.272 -34.744 1.00 74.69 362 GLN A O 1
ATOM 2912 N N . GLY A 1 363 ? 7.429 -4.425 -32.626 1.00 66.12 363 GLY A N 1
ATOM 2913 C CA . GLY A 1 363 ? 8.083 -5.694 -32.308 1.00 66.12 363 GLY A CA 1
ATOM 2914 C C . GLY A 1 363 ? 9.564 -5.559 -31.932 1.00 66.12 363 GLY A C 1
ATOM 2915 O O . GLY A 1 363 ? 10.062 -4.446 -31.756 1.00 66.12 363 GLY A O 1
ATOM 2916 N N . PRO A 1 364 ? 10.259 -6.695 -31.749 1.00 71.50 364 PRO A N 1
ATOM 2917 C CA . PRO A 1 364 ? 11.684 -6.699 -31.471 1.00 71.50 364 PRO A CA 1
ATOM 2918 C C . PRO A 1 364 ? 12.493 -6.156 -32.658 1.00 71.50 364 PRO A C 1
ATOM 2920 O O . PRO A 1 364 ? 12.343 -6.628 -33.780 1.00 71.50 364 PRO A O 1
ATOM 2923 N N . LEU A 1 365 ? 13.365 -5.188 -32.392 1.00 79.25 365 LEU A N 1
ATOM 2924 C CA . LEU A 1 365 ? 14.239 -4.521 -33.344 1.00 79.25 365 LEU A CA 1
ATOM 2925 C C . LEU A 1 365 ? 15.649 -5.093 -33.295 1.00 79.25 365 LEU A C 1
ATOM 2927 O O . LEU A 1 365 ? 16.358 -4.960 -32.295 1.00 79.25 365 LEU A O 1
ATOM 2931 N N . GLN A 1 366 ? 16.094 -5.645 -34.412 1.00 82.88 366 GLN A N 1
ATOM 2932 C CA . GLN A 1 366 ? 17.487 -6.012 -34.590 1.00 82.88 366 GLN A CA 1
ATOM 2933 C C . GLN A 1 366 ? 18.276 -4.840 -35.165 1.00 82.88 366 GLN A C 1
ATOM 2935 O O . GLN A 1 366 ? 17.905 -4.286 -36.197 1.00 82.88 366 GLN A O 1
ATOM 2940 N N . ILE A 1 367 ? 19.375 -4.470 -34.509 1.00 88.56 367 ILE A N 1
ATOM 2941 C CA . ILE A 1 367 ? 20.163 -3.292 -34.877 1.00 88.56 367 ILE A CA 1
ATOM 2942 C C . ILE A 1 367 ? 21.449 -3.724 -35.590 1.00 88.56 367 ILE A C 1
ATOM 2944 O O . ILE A 1 367 ? 22.211 -4.544 -35.076 1.00 88.56 367 ILE A O 1
ATOM 2948 N N . LEU A 1 368 ? 21.695 -3.143 -36.762 1.00 90.06 368 LEU A N 1
ATOM 2949 C CA . LEU A 1 368 ? 22.948 -3.241 -37.509 1.00 90.06 368 LEU A CA 1
ATOM 2950 C C . LEU A 1 368 ? 23.636 -1.872 -37.471 1.00 90.06 368 LEU A C 1
ATOM 2952 O O . LEU A 1 368 ? 22.985 -0.876 -37.769 1.00 90.06 368 LEU A O 1
ATOM 2956 N N . GLU A 1 369 ? 24.920 -1.788 -37.131 1.00 93.00 369 GLU A N 1
ATOM 2957 C CA . GLU A 1 369 ? 25.693 -0.542 -37.218 1.00 93.00 369 GLU A CA 1
ATOM 2958 C C . GLU A 1 369 ? 26.652 -0.552 -38.396 1.00 93.00 369 GLU A C 1
ATOM 2960 O O . GLU A 1 369 ? 27.310 -1.549 -38.663 1.00 93.00 369 GLU A O 1
ATOM 2965 N N . PHE A 1 370 ? 26.772 0.580 -39.076 1.00 94.06 370 PHE A N 1
ATOM 2966 C CA . PHE A 1 370 ? 27.748 0.800 -40.130 1.00 94.06 370 PHE A CA 1
ATOM 2967 C C . PHE A 1 370 ? 28.484 2.113 -39.865 1.00 94.06 370 PHE A C 1
ATOM 2969 O O . PHE A 1 370 ? 27.856 3.167 -39.843 1.00 94.06 370 PHE A O 1
ATOM 2976 N N . ASP A 1 371 ? 29.805 2.046 -39.683 1.00 92.00 371 ASP A N 1
ATOM 2977 C CA . ASP A 1 371 ? 30.702 3.207 -39.530 1.00 92.00 371 ASP A CA 1
ATOM 2978 C C . ASP A 1 371 ? 30.268 4.225 -38.446 1.00 92.00 371 ASP A C 1
ATOM 2980 O O . ASP A 1 371 ? 30.346 5.442 -38.626 1.00 92.00 371 ASP A O 1
ATOM 2984 N N . LEU A 1 372 ? 29.761 3.731 -37.310 1.00 89.94 372 LEU A N 1
ATOM 2985 C CA . LEU A 1 372 ? 29.369 4.562 -36.168 1.00 89.94 372 LEU A CA 1
ATOM 2986 C C . LEU A 1 372 ? 30.514 4.777 -35.181 1.00 89.94 372 LEU A C 1
ATOM 2988 O O . LEU A 1 372 ? 31.460 3.994 -35.096 1.00 89.94 372 LEU A O 1
ATOM 2992 N N . LYS A 1 373 ? 30.402 5.828 -34.361 1.00 87.19 373 LYS A N 1
ATOM 2993 C CA . LYS A 1 373 ? 31.335 6.020 -33.248 1.00 87.19 373 LYS A CA 1
ATOM 2994 C C . LYS A 1 373 ? 31.092 4.957 -32.165 1.00 87.19 373 LYS A C 1
ATOM 2996 O O . LYS A 1 373 ? 29.933 4.630 -31.889 1.00 87.19 373 LYS A O 1
ATOM 3001 N N . PRO A 1 374 ? 32.145 4.485 -31.469 1.00 80.25 374 PRO A N 1
ATOM 3002 C CA . PRO A 1 374 ? 31.992 3.528 -30.376 1.00 80.25 374 PRO A CA 1
ATOM 3003 C C . PRO A 1 374 ? 30.950 3.980 -29.339 1.00 80.25 374 PRO A C 1
ATOM 3005 O O . PRO A 1 374 ? 31.005 5.103 -28.833 1.00 80.25 374 PRO A O 1
ATOM 3008 N N . GLY A 1 375 ? 29.995 3.099 -29.024 1.00 76.50 375 GLY A N 1
ATOM 3009 C CA . GLY A 1 375 ? 28.929 3.336 -28.040 1.00 76.50 375 GLY A CA 1
ATOM 3010 C C . GLY A 1 375 ? 27.705 4.110 -28.551 1.00 76.50 375 GLY A C 1
ATOM 3011 O O . GLY A 1 375 ? 26.732 4.264 -27.808 1.00 76.50 375 GLY A O 1
ATOM 3012 N N . GLU A 1 376 ? 27.705 4.580 -29.801 1.00 84.88 376 GLU A N 1
ATOM 3013 C CA . GLU A 1 376 ? 26.581 5.324 -30.381 1.00 84.88 376 GLU A CA 1
ATOM 3014 C C . GLU A 1 376 ? 25.345 4.441 -30.595 1.00 84.88 376 GLU A C 1
ATOM 3016 O O . GLU A 1 376 ? 24.247 4.824 -30.181 1.00 84.88 376 GLU A O 1
ATOM 3021 N N . ALA A 1 377 ? 25.522 3.236 -31.146 1.00 84.88 377 ALA A N 1
ATOM 3022 C CA . ALA A 1 377 ? 24.432 2.280 -31.317 1.00 84.88 377 ALA A CA 1
ATOM 3023 C C . ALA A 1 377 ? 23.842 1.823 -29.979 1.00 84.88 377 ALA A C 1
ATOM 3025 O O . ALA A 1 377 ? 22.626 1.785 -29.821 1.00 84.88 377 ALA A O 1
ATOM 3026 N N . GLU A 1 378 ? 24.691 1.552 -28.984 1.00 80.75 378 GLU A N 1
ATOM 3027 C CA . GLU A 1 378 ? 24.245 1.145 -27.650 1.00 80.75 378 GLU A CA 1
ATOM 3028 C C . GLU A 1 378 ? 23.436 2.263 -26.972 1.00 80.75 378 GLU A C 1
ATOM 3030 O O . GLU A 1 378 ? 22.388 2.009 -26.375 1.00 80.75 378 GLU A O 1
ATOM 3035 N N . ARG A 1 379 ? 23.849 3.532 -27.115 1.00 85.56 379 ARG A N 1
ATOM 3036 C CA . ARG A 1 379 ? 23.048 4.674 -26.646 1.00 85.56 379 ARG A CA 1
ATOM 3037 C C . ARG A 1 379 ? 21.660 4.686 -27.292 1.00 85.56 379 ARG A C 1
ATOM 3039 O O . ARG A 1 379 ? 20.688 4.918 -26.581 1.00 85.56 379 ARG A O 1
ATOM 3046 N N . LEU A 1 380 ? 21.559 4.460 -28.603 1.00 86.06 380 LEU A N 1
ATOM 3047 C CA . LEU A 1 380 ? 20.281 4.461 -29.327 1.00 86.06 380 LEU A CA 1
ATOM 3048 C C . LEU A 1 380 ? 19.403 3.262 -28.947 1.00 86.06 380 LEU A C 1
ATOM 3050 O O . LEU A 1 380 ? 18.216 3.439 -28.677 1.00 86.06 380 LEU A O 1
ATOM 3054 N N . LYS A 1 381 ? 19.999 2.077 -28.813 1.00 83.06 381 LYS A N 1
ATOM 3055 C CA . LYS A 1 381 ? 19.346 0.858 -28.329 1.00 83.06 381 LYS A CA 1
ATOM 3056 C C . LYS A 1 381 ? 18.660 1.065 -26.979 1.00 83.06 381 LYS A C 1
ATOM 3058 O O . LYS A 1 381 ? 17.465 0.821 -26.848 1.00 83.06 381 LYS A O 1
ATOM 3063 N N . ASN A 1 382 ? 19.391 1.599 -25.997 1.00 77.88 382 ASN A N 1
ATOM 3064 C CA . ASN A 1 382 ? 18.848 1.878 -24.663 1.00 77.88 382 ASN A CA 1
ATOM 3065 C C . ASN A 1 382 ? 17.627 2.821 -24.706 1.00 77.88 382 ASN A C 1
ATOM 3067 O O . ASN A 1 382 ? 16.810 2.800 -23.789 1.00 77.88 382 ASN A O 1
ATOM 3071 N N . ARG A 1 383 ? 17.501 3.666 -25.737 1.00 81.00 383 ARG A N 1
ATOM 3072 C CA . ARG A 1 383 ? 16.365 4.587 -25.889 1.00 81.00 383 ARG A CA 1
ATOM 3073 C C . ARG A 1 383 ? 15.156 3.922 -26.521 1.00 81.00 383 ARG A C 1
ATOM 3075 O O . ARG A 1 383 ? 14.056 4.115 -26.018 1.00 81.00 383 ARG A O 1
ATOM 3082 N N . PHE A 1 384 ? 15.356 3.099 -27.548 1.00 83.31 384 PHE A N 1
ATOM 3083 C CA . PHE A 1 384 ? 14.283 2.269 -28.096 1.00 83.31 384 PHE A CA 1
ATOM 3084 C C . PHE A 1 384 ? 13.664 1.370 -27.016 1.00 83.31 384 PHE A C 1
ATOM 3086 O O . PHE A 1 384 ? 12.446 1.373 -26.851 1.00 83.31 384 PHE A O 1
ATOM 3093 N N . GLU A 1 385 ? 14.488 0.717 -26.189 1.00 75.50 385 GLU A N 1
ATOM 3094 C CA . GLU A 1 385 ? 14.001 -0.145 -25.101 1.00 75.50 385 GLU A CA 1
ATOM 3095 C C . GLU A 1 385 ? 13.171 0.605 -24.048 1.00 75.50 385 GLU A C 1
ATOM 3097 O O . GLU A 1 385 ? 12.228 0.042 -23.489 1.00 75.50 385 GLU A O 1
ATOM 3102 N N . ARG A 1 386 ? 13.496 1.875 -23.771 1.00 72.38 386 ARG A N 1
ATOM 3103 C CA . ARG A 1 386 ? 12.700 2.738 -22.879 1.00 72.38 386 ARG A CA 1
ATOM 3104 C C . ARG A 1 386 ? 11.371 3.159 -23.492 1.00 72.38 386 ARG A C 1
ATOM 3106 O O . ARG A 1 386 ? 10.429 3.414 -22.753 1.00 72.38 386 ARG A O 1
ATOM 3113 N N . TRP A 1 387 ? 11.284 3.217 -24.817 1.00 74.50 387 TRP A N 1
ATOM 3114 C CA . TRP A 1 387 ? 10.045 3.469 -25.555 1.00 74.50 387 TRP A CA 1
ATOM 3115 C C . TRP A 1 387 ? 9.293 2.180 -25.902 1.00 74.50 387 TRP A C 1
ATOM 3117 O O . TRP A 1 387 ? 8.530 2.154 -26.861 1.00 74.50 387 TRP A O 1
ATOM 3127 N N . GLU A 1 388 ? 9.515 1.116 -25.126 1.00 73.31 388 GLU A N 1
ATOM 3128 C CA . GLU A 1 388 ? 8.844 -0.183 -25.263 1.00 73.31 388 GLU A CA 1
ATOM 3129 C C . GLU A 1 388 ? 9.116 -0.909 -26.597 1.00 73.31 388 GLU A C 1
ATOM 3131 O O . GLU A 1 388 ? 8.467 -1.909 -26.904 1.00 73.31 388 GLU A O 1
ATOM 3136 N N . LEU A 1 389 ? 10.125 -0.475 -27.361 1.00 75.31 389 LEU A N 1
ATOM 3137 C CA . LEU A 1 389 ? 10.632 -1.193 -28.528 1.00 75.31 389 LEU A CA 1
ATOM 3138 C C . LEU A 1 389 ? 11.757 -2.114 -28.075 1.00 75.31 389 LEU A C 1
ATOM 3140 O O . LEU A 1 389 ? 12.866 -1.682 -27.767 1.00 75.31 389 LEU A O 1
ATOM 3144 N N . GLU A 1 390 ? 11.454 -3.401 -27.979 1.00 71.69 390 GLU A N 1
ATOM 3145 C CA . GLU A 1 390 ? 12.442 -4.396 -27.585 1.00 71.69 390 GLU A CA 1
ATOM 3146 C C . GLU A 1 390 ? 13.593 -4.413 -28.596 1.00 71.69 390 GLU A C 1
ATOM 3148 O O . GLU A 1 390 ? 13.338 -4.529 -29.780 1.00 71.69 390 GLU A O 1
ATOM 3153 N N . CYS A 1 391 ? 14.851 -4.324 -28.166 1.00 73.31 391 CYS A N 1
ATOM 3154 C CA . CYS A 1 391 ? 16.000 -4.450 -29.066 1.00 73.31 391 CYS A CA 1
ATOM 3155 C C . CYS A 1 391 ? 16.819 -5.672 -28.673 1.00 73.31 391 CYS A C 1
ATOM 3157 O O . CYS A 1 391 ? 17.789 -5.551 -27.915 1.00 73.31 391 CYS A O 1
ATOM 3159 N N . PRO A 1 392 ? 16.412 -6.877 -29.088 1.00 59.47 392 PRO A N 1
ATOM 3160 C CA . PRO A 1 392 ? 17.033 -8.054 -28.553 1.00 59.47 392 PRO A CA 1
ATOM 3161 C C . PRO A 1 392 ? 18.387 -8.244 -29.278 1.00 59.47 392 PRO A C 1
ATOM 3163 O O . PRO A 1 392 ? 18.457 -8.478 -30.477 1.00 59.47 392 PRO A O 1
ATOM 3166 N N . GLY A 1 393 ? 19.475 -8.114 -28.510 1.00 62.47 393 GLY A N 1
ATOM 3167 C CA . GLY A 1 393 ? 20.833 -8.507 -28.899 1.00 62.47 393 GLY A CA 1
ATOM 3168 C C . GLY A 1 393 ? 21.790 -7.326 -29.002 1.00 62.47 393 GLY A C 1
ATOM 3169 O O . GLY A 1 393 ? 21.347 -6.181 -29.077 1.00 62.47 393 GLY A O 1
ATOM 3170 N N . PRO A 1 394 ? 23.111 -7.527 -28.895 1.00 61.19 394 PRO A N 1
ATOM 3171 C CA . PRO A 1 394 ? 24.096 -6.563 -29.347 1.00 61.19 394 PRO A CA 1
ATOM 3172 C C . PRO A 1 394 ? 23.886 -6.166 -30.798 1.00 61.19 394 PRO A C 1
ATOM 3174 O O . PRO A 1 394 ? 23.412 -6.942 -31.627 1.00 61.19 394 PRO A O 1
ATOM 3177 N N . THR A 1 395 ? 24.283 -4.936 -31.078 1.00 73.94 395 THR A N 1
ATOM 3178 C CA . THR A 1 395 ? 24.335 -4.394 -32.424 1.00 73.94 395 THR A CA 1
ATOM 3179 C C . THR A 1 395 ? 25.344 -5.179 -33.260 1.00 73.94 395 THR A C 1
ATOM 3181 O O . THR A 1 395 ? 26.477 -5.377 -32.821 1.00 73.94 395 THR A O 1
ATOM 3184 N N . ALA A 1 396 ? 24.960 -5.633 -34.454 1.00 79.75 396 ALA A N 1
ATOM 3185 C CA . ALA A 1 396 ? 25.902 -6.282 -35.365 1.00 79.75 396 ALA A CA 1
ATOM 3186 C C . ALA A 1 396 ? 26.613 -5.238 -36.236 1.00 79.75 396 ALA A C 1
ATOM 3188 O O . ALA A 1 396 ? 25.966 -4.363 -36.808 1.00 79.75 396 ALA A O 1
ATOM 3189 N N . VAL A 1 397 ? 27.938 -5.340 -36.348 1.00 85.06 397 VAL A N 1
ATOM 3190 C CA . VAL A 1 397 ? 28.762 -4.383 -37.097 1.00 85.06 397 VAL A CA 1
ATOM 3191 C C . VAL A 1 397 ? 28.864 -4.796 -38.563 1.00 85.06 397 VAL A C 1
ATOM 3193 O O . VAL A 1 397 ? 29.279 -5.906 -38.889 1.00 85.06 397 VAL A O 1
ATOM 3196 N N . LEU A 1 398 ? 28.520 -3.877 -39.456 1.00 87.75 398 LEU A N 1
ATOM 3197 C CA . LEU A 1 398 ? 28.740 -3.966 -40.890 1.00 87.75 398 LEU A CA 1
ATOM 3198 C C . LEU A 1 398 ? 30.028 -3.233 -41.252 1.00 87.75 398 LEU A C 1
ATOM 3200 O O . LEU A 1 398 ? 30.166 -2.034 -41.016 1.00 87.75 398 LEU A O 1
ATOM 3204 N N . HIS A 1 399 ? 30.955 -3.944 -41.891 1.00 86.06 399 HIS A N 1
ATOM 3205 C CA . HIS A 1 399 ? 32.183 -3.343 -42.418 1.00 86.06 399 HIS A CA 1
ATOM 3206 C C . HIS A 1 399 ? 31.984 -2.731 -43.809 1.00 86.06 399 HIS A C 1
ATOM 3208 O O . HIS A 1 399 ? 32.646 -1.754 -44.155 1.00 86.06 399 HIS A O 1
ATOM 3214 N N . ARG A 1 400 ? 31.063 -3.280 -44.611 1.00 88.12 400 ARG A N 1
ATOM 3215 C CA . ARG A 1 400 ? 30.662 -2.733 -45.913 1.00 88.12 400 ARG A CA 1
ATOM 3216 C C . ARG A 1 400 ? 29.152 -2.842 -46.069 1.00 88.12 400 ARG A C 1
ATOM 3218 O O . ARG A 1 400 ? 28.550 -3.839 -45.685 1.00 88.12 400 ARG A O 1
ATOM 3225 N N . LEU A 1 401 ? 28.544 -1.834 -46.685 1.00 89.38 401 LEU A N 1
ATOM 3226 C CA . LEU A 1 401 ? 27.097 -1.815 -46.931 1.00 89.38 401 LEU A CA 1
ATOM 3227 C C . LEU A 1 401 ? 26.641 -2.891 -47.928 1.00 89.38 401 LEU A C 1
ATOM 3229 O O . LEU A 1 401 ? 25.502 -3.337 -47.861 1.00 89.38 401 LEU A O 1
ATOM 3233 N N . GLU A 1 402 ? 27.530 -3.340 -48.816 1.00 86.94 402 GLU A N 1
ATOM 3234 C CA . GLU A 1 402 ? 27.282 -4.451 -49.749 1.00 86.94 402 GLU A CA 1
ATOM 3235 C C . GLU A 1 402 ? 27.039 -5.784 -49.030 1.00 86.94 402 GLU A C 1
ATOM 3237 O O . GLU A 1 402 ? 26.357 -6.655 -49.565 1.00 86.94 402 GLU A O 1
ATOM 3242 N N . ASP A 1 403 ? 27.552 -5.924 -47.804 1.00 84.69 403 ASP A N 1
ATOM 3243 C CA . ASP A 1 403 ? 27.396 -7.127 -46.989 1.00 84.69 403 ASP A CA 1
ATOM 3244 C C . ASP A 1 403 ? 26.038 -7.139 -46.255 1.00 84.69 403 ASP A C 1
ATOM 3246 O O . ASP A 1 403 ? 25.668 -8.151 -45.662 1.00 84.69 403 ASP A O 1
ATOM 3250 N N . LEU A 1 404 ? 25.252 -6.051 -46.329 1.00 84.69 404 LEU A N 1
ATOM 3251 C CA . LEU A 1 404 ? 23.949 -5.933 -45.665 1.00 84.69 404 LEU A CA 1
ATOM 3252 C C . LEU A 1 404 ? 23.016 -7.119 -45.964 1.00 84.69 404 LEU A C 1
ATOM 3254 O O . LEU A 1 404 ? 22.507 -7.676 -44.998 1.00 84.69 404 LEU A O 1
ATOM 3258 N N . PRO A 1 405 ? 22.817 -7.582 -47.218 1.00 79.56 405 PRO A N 1
ATOM 3259 C CA . PRO A 1 405 ? 21.953 -8.731 -47.507 1.00 79.56 405 PRO A CA 1
ATOM 3260 C C . PRO A 1 405 ? 22.429 -10.048 -46.878 1.00 79.56 405 PRO A C 1
ATOM 3262 O O . PRO A 1 405 ? 21.612 -10.926 -46.626 1.00 79.56 405 PRO A O 1
ATOM 3265 N N . GLN A 1 406 ? 23.736 -10.196 -46.641 1.00 76.00 406 GLN A N 1
ATOM 3266 C CA . GLN A 1 406 ? 24.341 -11.387 -46.033 1.00 76.00 406 GLN A CA 1
ATOM 3267 C C . GLN A 1 406 ? 24.320 -11.310 -44.502 1.00 76.00 406 GLN A C 1
ATOM 3269 O O . GLN A 1 406 ? 24.201 -12.331 -43.832 1.00 76.00 406 GLN A O 1
ATOM 3274 N N . ALA A 1 407 ? 24.411 -10.092 -43.964 1.00 71.75 407 ALA A N 1
ATOM 3275 C CA . ALA A 1 407 ? 24.254 -9.782 -42.549 1.00 71.75 407 ALA A CA 1
ATOM 3276 C C . ALA A 1 407 ? 22.786 -9.717 -42.114 1.00 71.75 407 ALA A C 1
ATOM 3278 O O . ALA A 1 407 ? 22.504 -9.667 -40.913 1.00 71.75 407 ALA A O 1
ATOM 3279 N N . LEU A 1 408 ? 21.847 -9.708 -43.071 1.00 70.06 408 LEU A N 1
ATOM 3280 C CA . LEU A 1 408 ? 20.444 -9.881 -42.757 1.00 70.06 408 LEU A CA 1
ATOM 3281 C C . LEU A 1 408 ? 20.299 -11.207 -42.015 1.00 70.06 408 LEU A C 1
ATOM 3283 O O . LEU A 1 408 ? 20.732 -12.249 -42.514 1.00 70.06 408 LEU A O 1
ATOM 3287 N N . PRO A 1 409 ? 19.642 -11.194 -40.853 1.00 59.53 409 PRO A N 1
ATOM 3288 C CA . PRO A 1 409 ? 19.283 -12.431 -40.197 1.00 59.53 409 PRO A CA 1
ATOM 3289 C C . PRO A 1 409 ? 18.455 -13.219 -41.205 1.00 59.53 409 PRO A C 1
ATOM 3291 O O . PRO A 1 409 ? 17.465 -12.682 -41.733 1.00 59.53 409 PRO A O 1
ATOM 3294 N N . GLN A 1 410 ? 18.831 -14.485 -41.446 1.00 56.00 410 GLN A N 1
ATOM 3295 C CA . GLN A 1 410 ? 17.884 -15.463 -41.990 1.00 56.00 410 GLN A CA 1
ATOM 3296 C C . GLN A 1 410 ? 16.580 -15.238 -41.242 1.00 56.00 410 GLN A C 1
ATOM 3298 O O . GLN A 1 410 ? 16.666 -15.028 -40.034 1.00 56.00 410 GLN A O 1
ATOM 3303 N N . GLN A 1 411 ? 15.434 -15.172 -41.936 1.00 43.59 411 GLN A N 1
ATOM 3304 C CA . GLN A 1 411 ? 14.129 -14.958 -41.305 1.00 43.59 411 GLN A CA 1
ATOM 3305 C C . GLN A 1 411 ? 13.996 -15.908 -40.113 1.00 43.59 411 GLN A C 1
ATOM 3307 O O . GLN A 1 411 ? 13.550 -17.046 -40.237 1.00 43.59 411 GLN A O 1
ATOM 3312 N N . ALA A 1 412 ? 14.401 -15.437 -38.941 1.00 43.69 412 ALA A N 1
ATOM 3313 C CA . ALA A 1 412 ? 14.030 -16.023 -37.698 1.00 43.69 412 ALA A CA 1
ATOM 3314 C C . ALA A 1 412 ? 12.589 -15.577 -37.634 1.00 43.69 412 ALA A C 1
ATOM 3316 O O . ALA A 1 412 ? 12.299 -14.411 -37.365 1.00 43.69 412 ALA A O 1
ATOM 3317 N N . THR A 1 413 ? 11.687 -16.485 -38.007 1.00 39.88 413 THR A N 1
ATOM 3318 C CA . THR A 1 413 ? 10.319 -16.461 -37.502 1.00 39.88 413 THR A CA 1
ATOM 3319 C C . THR A 1 413 ? 10.461 -15.980 -36.067 1.00 39.88 413 THR A C 1
ATOM 3321 O O . THR A 1 413 ? 11.192 -16.669 -35.348 1.00 39.88 413 THR A O 1
ATOM 3324 N N . PRO A 1 414 ? 9.954 -14.789 -35.682 1.00 41.56 414 PRO A N 1
ATOM 3325 C CA . PRO A 1 414 ? 10.125 -14.300 -34.325 1.00 41.56 414 PRO A CA 1
ATOM 3326 C C . PRO A 1 414 ? 9.674 -15.447 -33.445 1.00 41.56 414 PRO A C 1
ATOM 3328 O O . PRO A 1 414 ? 8.499 -15.820 -33.489 1.00 41.56 414 PRO A O 1
ATOM 3331 N N . GLN A 1 415 ? 10.627 -16.123 -32.796 1.00 49.78 415 GLN A N 1
ATOM 3332 C CA . GLN A 1 415 ? 10.278 -17.276 -31.996 1.00 49.78 415 GLN A CA 1
ATOM 3333 C C . GLN A 1 415 ? 9.459 -16.654 -30.890 1.00 49.78 415 GLN A C 1
ATOM 3335 O O . GLN A 1 415 ? 9.967 -15.846 -30.110 1.00 49.78 415 GLN A O 1
ATOM 3340 N N . SER A 1 416 ? 8.153 -16.915 -30.923 1.00 56.91 416 SER A N 1
ATOM 3341 C CA . SER A 1 416 ? 7.253 -16.472 -29.879 1.00 56.91 416 SER A CA 1
ATOM 3342 C C . SER A 1 416 ? 7.907 -16.904 -28.582 1.00 56.91 416 SER A C 1
ATOM 3344 O O . SER A 1 416 ? 8.150 -18.104 -28.415 1.00 56.91 416 SER A O 1
ATOM 3346 N N . ARG A 1 417 ? 8.264 -15.935 -27.729 1.00 69.00 417 ARG A N 1
ATOM 3347 C CA . ARG A 1 417 ? 8.861 -16.233 -26.429 1.00 69.00 417 ARG A CA 1
ATOM 3348 C C . ARG A 1 417 ? 8.082 -17.361 -25.790 1.00 69.00 417 ARG A C 1
ATOM 3350 O O . ARG A 1 417 ? 6.846 -17.341 -25.814 1.00 69.00 417 ARG A O 1
ATOM 3357 N N . GLU A 1 418 ? 8.793 -18.333 -25.241 1.00 76.62 418 GLU A N 1
ATOM 3358 C CA . GLU A 1 418 ? 8.096 -19.436 -24.614 1.00 76.62 418 GLU A CA 1
ATOM 3359 C C . GLU A 1 418 ? 7.274 -18.895 -23.441 1.00 76.62 418 GLU A C 1
ATOM 3361 O O . GLU A 1 418 ? 7.814 -18.142 -22.621 1.00 76.62 418 GLU A O 1
ATOM 3366 N N . PRO A 1 419 ? 5.985 -19.251 -23.327 1.00 80.81 419 PRO A N 1
ATOM 3367 C CA . PRO A 1 419 ? 5.199 -18.860 -22.170 1.00 80.81 419 PRO A CA 1
ATOM 3368 C C . PRO A 1 419 ? 5.867 -19.410 -20.910 1.00 80.81 419 PRO A C 1
ATOM 3370 O O . PRO A 1 419 ? 6.341 -20.548 -20.897 1.00 80.81 419 PRO A O 1
ATOM 3373 N N . PHE A 1 420 ? 5.927 -18.602 -19.855 1.00 86.56 420 PHE A N 1
ATOM 3374 C CA . PHE A 1 420 ? 6.465 -19.041 -18.574 1.00 86.56 420 PHE A CA 1
ATOM 3375 C C . PHE A 1 420 ? 5.635 -20.210 -18.034 1.00 86.56 420 PHE A C 1
ATOM 3377 O O . PHE A 1 420 ? 4.409 -20.117 -17.963 1.00 86.56 420 PHE A O 1
ATOM 3384 N N . ARG A 1 421 ? 6.293 -21.330 -17.708 1.00 85.62 421 ARG A N 1
ATOM 3385 C CA . ARG A 1 421 ? 5.597 -22.589 -17.374 1.00 85.62 421 ARG A CA 1
ATOM 3386 C C . ARG A 1 421 ? 5.578 -22.912 -15.885 1.00 85.62 421 ARG A C 1
ATOM 3388 O O . ARG A 1 421 ? 4.797 -23.763 -15.461 1.00 85.62 421 ARG A O 1
ATOM 3395 N N . ARG A 1 422 ? 6.436 -22.266 -15.092 1.00 88.19 422 ARG A N 1
ATOM 3396 C CA . ARG A 1 422 ? 6.528 -22.517 -13.652 1.00 88.19 422 ARG A CA 1
ATOM 3397 C C . ARG A 1 422 ? 5.454 -21.765 -12.888 1.00 88.19 422 ARG A C 1
ATOM 3399 O O . ARG A 1 422 ? 5.031 -20.677 -13.265 1.00 88.19 422 ARG A O 1
ATOM 3406 N N . ILE A 1 423 ? 5.040 -22.355 -11.779 1.00 89.94 423 ILE A N 1
ATOM 3407 C CA . ILE A 1 423 ? 4.033 -21.792 -10.895 1.00 89.94 423 ILE A CA 1
ATOM 3408 C C . ILE A 1 423 ? 4.756 -21.044 -9.770 1.00 89.94 423 ILE A C 1
ATOM 3410 O O . ILE A 1 423 ? 5.495 -21.677 -9.010 1.00 89.94 423 ILE A O 1
ATOM 3414 N N . PRO A 1 424 ? 4.578 -19.715 -9.650 1.00 90.25 424 PRO A N 1
ATOM 3415 C CA . PRO A 1 424 ? 5.098 -18.966 -8.516 1.00 90.25 424 PRO A CA 1
ATOM 3416 C C . PRO A 1 424 ? 4.352 -19.368 -7.243 1.00 90.25 424 PRO A C 1
ATOM 3418 O O . PRO A 1 424 ? 3.128 -19.382 -7.209 1.00 90.25 424 PRO A O 1
ATOM 3421 N N . LEU A 1 425 ? 5.080 -19.674 -6.178 1.00 88.69 425 LEU A N 1
ATOM 3422 C CA . LEU A 1 425 ? 4.559 -20.044 -4.869 1.00 88.69 425 LEU A CA 1
ATOM 3423 C C . LEU A 1 425 ? 5.170 -19.140 -3.803 1.00 88.69 425 LEU A C 1
ATOM 3425 O O . LEU A 1 425 ? 6.361 -18.843 -3.818 1.00 88.69 425 LEU A O 1
ATOM 3429 N N . GLU A 1 426 ? 4.353 -18.690 -2.861 1.00 83.75 426 GLU A N 1
ATOM 3430 C CA . GLU A 1 426 ? 4.779 -17.808 -1.783 1.00 83.75 426 GLU A CA 1
ATOM 3431 C C . GLU A 1 426 ? 5.462 -18.608 -0.664 1.00 83.75 426 GLU A C 1
ATOM 3433 O O . GLU A 1 426 ? 4.893 -19.539 -0.085 1.00 83.75 426 GLU A O 1
ATOM 3438 N N . SER A 1 427 ? 6.695 -18.200 -0.369 1.00 77.19 427 SER A N 1
ATOM 3439 C CA . SER A 1 427 ? 7.517 -18.569 0.782 1.00 77.19 427 SER A CA 1
ATOM 3440 C C . SER A 1 427 ? 7.524 -17.411 1.796 1.00 77.19 427 SER A C 1
ATOM 3442 O O . SER A 1 427 ? 7.119 -16.287 1.498 1.00 77.19 427 SER A O 1
ATOM 3444 N N . TYR A 1 428 ? 8.025 -17.649 3.011 1.00 70.56 428 TYR A N 1
ATOM 3445 C CA . TYR A 1 428 ? 8.250 -16.580 3.989 1.00 70.56 428 TYR A CA 1
ATOM 3446 C C . TYR A 1 428 ? 9.418 -15.647 3.607 1.00 70.56 428 TYR A C 1
ATOM 3448 O O . TYR A 1 428 ? 9.460 -14.512 4.077 1.00 70.56 428 TYR A O 1
ATOM 3456 N N . THR A 1 429 ? 10.354 -16.102 2.762 1.00 71.06 429 THR A N 1
ATOM 3457 C CA . THR A 1 429 ? 11.522 -15.324 2.296 1.00 71.06 429 THR A CA 1
ATOM 3458 C C . THR A 1 429 ? 11.340 -14.673 0.926 1.00 71.06 429 THR A C 1
ATOM 3460 O O . THR A 1 429 ? 12.178 -13.868 0.526 1.00 71.06 429 THR A O 1
ATOM 3463 N N . GLY A 1 430 ? 10.286 -15.018 0.186 1.00 82.12 430 GLY A N 1
ATOM 3464 C CA . GLY A 1 430 ? 10.115 -14.583 -1.198 1.00 82.12 430 GLY A CA 1
ATOM 3465 C C . GLY A 1 430 ? 9.189 -15.500 -1.987 1.00 82.12 430 GLY A C 1
ATOM 3466 O O . GLY A 1 430 ? 8.309 -16.145 -1.420 1.00 82.12 430 GLY A O 1
ATOM 3467 N N . LEU A 1 431 ? 9.406 -15.585 -3.294 1.00 89.38 431 LEU A N 1
ATOM 3468 C CA . LEU A 1 431 ? 8.698 -16.490 -4.192 1.00 89.38 431 LEU A CA 1
ATOM 3469 C C . LEU A 1 431 ? 9.604 -17.652 -4.605 1.00 89.38 431 LEU A C 1
ATOM 3471 O O . LEU A 1 431 ? 10.802 -17.481 -4.825 1.00 89.38 431 LEU A O 1
ATOM 3475 N N . VAL A 1 432 ? 9.020 -18.837 -4.722 1.00 91.50 432 VAL A N 1
ATOM 3476 C CA . VAL A 1 432 ? 9.650 -20.046 -5.260 1.00 91.50 432 VAL A CA 1
ATOM 3477 C C . VAL A 1 432 ? 8.876 -20.452 -6.504 1.00 91.50 432 VAL A C 1
ATOM 3479 O O . VAL A 1 432 ? 7.654 -20.513 -6.465 1.00 91.50 432 VAL A O 1
ATOM 3482 N N . TYR A 1 433 ? 9.563 -20.728 -7.604 1.00 91.88 433 TYR A N 1
ATOM 3483 C CA . TYR A 1 433 ? 8.937 -21.076 -8.877 1.00 91.88 433 TYR A CA 1
ATOM 3484 C C . TYR A 1 433 ? 9.124 -22.566 -9.121 1.00 91.88 433 TYR A C 1
ATOM 3486 O O . TYR A 1 433 ? 10.252 -23.043 -9.229 1.00 91.88 433 TYR A O 1
ATOM 3494 N N . VAL A 1 434 ? 8.020 -23.307 -9.180 1.00 90.50 434 VAL A N 1
ATOM 3495 C CA . VAL A 1 434 ? 8.048 -24.774 -9.262 1.00 90.50 434 VAL A CA 1
ATOM 3496 C C . VAL A 1 434 ? 7.470 -25.261 -10.577 1.00 90.50 434 VAL A C 1
ATOM 3498 O O . VAL A 1 434 ? 6.579 -24.621 -11.140 1.00 90.50 434 VAL A O 1
ATOM 3501 N N . ASN A 1 435 ? 7.939 -26.408 -11.063 1.00 88.69 435 ASN A N 1
ATOM 3502 C CA . ASN A 1 435 ? 7.297 -27.028 -12.213 1.00 88.69 435 ASN A CA 1
ATOM 3503 C C . ASN A 1 435 ? 5.930 -27.597 -11.796 1.00 88.69 435 ASN A C 1
ATOM 3505 O O . ASN A 1 435 ? 5.803 -28.126 -10.686 1.00 88.69 435 ASN A O 1
ATOM 3509 N N . PRO A 1 436 ? 4.900 -27.523 -12.655 1.00 87.56 436 PRO A N 1
ATOM 3510 C CA . PRO A 1 436 ? 3.582 -28.083 -12.355 1.00 87.56 436 PRO A CA 1
ATOM 3511 C C . PRO A 1 436 ? 3.629 -29.567 -11.979 1.00 87.56 436 PRO A C 1
ATOM 3513 O O . PRO A 1 436 ? 2.913 -30.000 -11.080 1.00 87.56 436 PRO A O 1
ATOM 3516 N N . GLU A 1 437 ? 4.503 -30.342 -12.623 1.00 86.81 437 GLU A N 1
ATOM 3517 C CA . GLU A 1 437 ? 4.717 -31.760 -12.343 1.00 86.81 437 GLU A CA 1
ATOM 3518 C C . GLU A 1 437 ? 5.351 -32.039 -10.977 1.00 86.81 437 GLU A C 1
ATOM 3520 O O . GLU A 1 437 ? 5.201 -33.152 -10.477 1.00 86.81 437 GLU A O 1
ATOM 3525 N N . ASP A 1 438 ? 6.028 -31.073 -10.356 1.00 89.25 438 ASP A N 1
ATOM 3526 C CA . ASP A 1 438 ? 6.600 -31.227 -9.014 1.00 89.25 438 ASP A CA 1
ATOM 3527 C C . ASP A 1 438 ? 5.545 -31.031 -7.922 1.00 89.25 438 ASP A C 1
ATOM 3529 O O . ASP A 1 438 ? 5.778 -31.381 -6.764 1.00 89.25 438 ASP A O 1
ATOM 3533 N N . ILE A 1 439 ? 4.367 -30.515 -8.279 1.00 89.81 439 ILE A N 1
ATOM 3534 C CA . ILE A 1 439 ? 3.263 -30.321 -7.349 1.00 89.81 439 ILE A CA 1
ATOM 3535 C C . ILE A 1 439 ? 2.534 -31.648 -7.136 1.00 89.81 439 ILE A C 1
ATOM 3537 O O . ILE A 1 439 ? 1.988 -32.250 -8.058 1.00 89.81 439 ILE A O 1
ATOM 3541 N N . LEU A 1 440 ? 2.506 -32.095 -5.884 1.00 89.00 440 LEU A N 1
ATOM 3542 C CA . LEU A 1 440 ? 1.788 -33.284 -5.447 1.00 89.00 440 LEU A CA 1
ATOM 3543 C C . LEU A 1 440 ? 0.296 -32.997 -5.259 1.00 89.00 440 LEU A C 1
ATOM 3545 O O . LEU A 1 440 ? -0.544 -33.787 -5.685 1.00 89.00 440 LEU A O 1
ATOM 3549 N N . SER A 1 441 ? -0.047 -31.894 -4.589 1.00 87.69 441 SER A N 1
ATOM 3550 C CA . SER A 1 441 ? -1.447 -31.542 -4.330 1.00 87.69 441 SER A CA 1
ATOM 3551 C C . SER A 1 441 ? -1.660 -30.056 -4.052 1.00 87.69 441 SER A C 1
ATOM 3553 O O . SER A 1 441 ? -0.774 -29.356 -3.558 1.00 87.69 441 SER A O 1
ATOM 3555 N N . TRP A 1 442 ? -2.880 -29.606 -4.348 1.00 88.50 442 TRP A N 1
ATOM 3556 C CA . TRP A 1 442 ? -3.422 -28.307 -3.968 1.00 88.50 442 TRP A CA 1
ATOM 3557 C C . TRP A 1 442 ? -4.541 -28.532 -2.956 1.00 88.50 442 TRP A C 1
ATOM 3559 O O . TRP A 1 442 ? -5.535 -29.187 -3.266 1.00 88.50 442 TRP A O 1
ATOM 3569 N N . SER A 1 443 ? -4.402 -27.961 -1.766 1.00 84.50 443 SER A N 1
ATOM 3570 C CA . SER A 1 443 ? -5.420 -28.033 -0.720 1.00 84.50 443 SER A CA 1
ATOM 3571 C C . SER A 1 443 ? -5.871 -26.623 -0.359 1.00 84.50 443 SER A C 1
ATOM 3573 O O . SER A 1 443 ? -5.020 -25.785 -0.052 1.00 84.50 443 SER A O 1
ATOM 3575 N N . PRO A 1 444 ? -7.179 -26.320 -0.356 1.00 80.62 444 PRO A N 1
ATOM 3576 C CA . PRO A 1 444 ? -7.668 -25.048 0.157 1.00 80.62 444 PRO A CA 1
ATOM 3577 C C . PRO A 1 444 ? -7.147 -24.817 1.577 1.00 80.62 444 PRO A C 1
ATOM 3579 O O . PRO A 1 444 ? -7.152 -25.722 2.410 1.00 80.62 444 PRO A O 1
ATOM 3582 N N . THR A 1 445 ? -6.653 -23.618 1.859 1.00 73.94 445 THR A N 1
ATOM 3583 C CA . THR A 1 445 ? -6.149 -23.239 3.179 1.00 73.94 445 THR A CA 1
ATOM 3584 C C . THR A 1 445 ? -6.610 -21.825 3.516 1.00 73.94 445 THR A C 1
ATOM 3586 O O . THR A 1 445 ? -6.446 -20.911 2.703 1.00 73.94 445 THR A O 1
ATOM 3589 N N . PRO A 1 446 ? -7.225 -21.616 4.690 1.00 65.12 446 PRO A N 1
ATOM 3590 C CA . PRO A 1 446 ? -7.675 -20.298 5.089 1.00 65.12 446 PRO A CA 1
ATOM 3591 C C . PRO A 1 446 ? -6.534 -19.275 5.222 1.00 65.12 446 PRO A C 1
ATOM 3593 O O . PRO A 1 446 ? -5.417 -19.642 5.568 1.00 65.12 446 PRO A O 1
ATOM 3596 N N . PRO A 1 447 ? -6.815 -17.985 4.980 1.00 64.69 447 PRO A N 1
ATOM 3597 C CA . PRO A 1 447 ? -8.048 -17.495 4.363 1.00 64.69 447 PRO A CA 1
ATOM 3598 C C . PRO A 1 447 ? -7.908 -17.578 2.838 1.00 64.69 447 PRO A C 1
ATOM 3600 O O . PRO A 1 447 ? -6.926 -17.082 2.307 1.00 64.69 447 PRO A O 1
ATOM 3603 N N . SER A 1 448 ? -8.862 -18.158 2.108 1.00 72.44 448 SER A N 1
ATOM 3604 C CA . SER A 1 448 ? -8.932 -18.100 0.628 1.00 72.44 448 SER A CA 1
ATOM 3605 C C . SER A 1 448 ? -7.592 -18.267 -0.123 1.00 72.44 448 SER A C 1
ATOM 3607 O O . SER A 1 448 ? -7.325 -17.544 -1.079 1.00 72.44 448 SER A O 1
ATOM 3609 N N . ARG A 1 449 ? -6.716 -19.157 0.351 1.00 78.06 449 ARG A N 1
ATOM 3610 C CA . ARG A 1 449 ? -5.409 -19.470 -0.237 1.00 78.06 449 ARG A CA 1
ATOM 3611 C C . ARG A 1 449 ? -5.368 -20.948 -0.591 1.00 78.06 449 ARG A C 1
ATOM 3613 O O . ARG A 1 449 ? -6.214 -21.734 -0.165 1.00 78.06 449 ARG A O 1
ATOM 3620 N N . TRP A 1 450 ? -4.342 -21.337 -1.325 1.00 82.94 450 TRP A N 1
ATOM 3621 C CA . TRP A 1 450 ? -4.019 -22.733 -1.561 1.00 82.94 450 TRP A CA 1
ATOM 3622 C C . TRP A 1 450 ? -2.731 -23.079 -0.849 1.00 82.94 450 TRP A C 1
ATOM 3624 O O . TRP A 1 450 ? -1.733 -22.376 -0.988 1.00 82.94 450 TRP A O 1
ATOM 3634 N N . ARG A 1 451 ? -2.757 -24.160 -0.082 1.00 84.56 451 ARG A N 1
ATOM 3635 C CA . ARG A 1 451 ? -1.563 -24.888 0.315 1.00 84.56 451 ARG A CA 1
ATOM 3636 C C . ARG A 1 451 ? -1.149 -25.762 -0.857 1.00 84.56 451 ARG A C 1
ATOM 3638 O O . ARG A 1 451 ? -1.953 -26.546 -1.358 1.00 84.56 451 ARG A O 1
ATOM 3645 N N . VAL A 1 452 ? 0.101 -25.625 -1.260 1.00 87.12 452 VAL A N 1
ATOM 3646 C CA . VAL A 1 452 ? 0.690 -26.370 -2.366 1.00 87.12 452 VAL A CA 1
ATOM 3647 C C . VAL A 1 452 ? 1.778 -27.256 -1.793 1.00 87.12 452 VAL A C 1
ATOM 3649 O O . VAL A 1 452 ? 2.744 -26.760 -1.214 1.00 87.12 452 VAL A O 1
ATOM 3652 N N . GLU A 1 453 ? 1.587 -28.566 -1.899 1.00 88.25 453 GLU A N 1
ATOM 3653 C CA . GLU A 1 453 ? 2.570 -29.558 -1.472 1.00 88.25 453 GLU A CA 1
ATOM 3654 C C . GLU A 1 453 ? 3.324 -30.073 -2.686 1.00 88.25 453 GLU A C 1
ATOM 3656 O O . GLU A 1 453 ? 2.707 -30.457 -3.681 1.00 88.25 453 GLU A O 1
ATOM 3661 N N . LEU A 1 454 ? 4.649 -30.074 -2.601 1.00 89.75 454 LEU A N 1
ATOM 3662 C CA . LEU A 1 454 ? 5.518 -30.624 -3.631 1.00 89.75 454 LEU A CA 1
ATOM 3663 C C . LEU A 1 454 ? 5.798 -32.109 -3.368 1.00 89.75 454 LEU A C 1
ATOM 3665 O O . LEU A 1 454 ? 5.703 -32.584 -2.237 1.00 89.75 454 LEU A O 1
ATOM 3669 N N . LYS A 1 455 ? 6.202 -32.845 -4.405 1.00 88.25 455 LYS A N 1
ATOM 3670 C CA . LYS A 1 455 ? 6.587 -34.267 -4.323 1.00 88.25 455 LYS A CA 1
ATOM 3671 C C . LYS A 1 455 ? 7.767 -34.534 -3.382 1.00 88.25 455 LYS A C 1
ATOM 3673 O O . LYS A 1 455 ? 7.898 -35.645 -2.880 1.00 88.25 455 LYS A O 1
ATOM 3678 N N . ASP A 1 456 ? 8.605 -33.528 -3.133 1.00 84.69 456 ASP A N 1
ATOM 3679 C CA . ASP A 1 456 ? 9.721 -33.591 -2.180 1.00 84.69 456 ASP A CA 1
ATOM 3680 C C . ASP A 1 456 ? 9.310 -33.299 -0.720 1.00 84.69 456 ASP A C 1
ATOM 3682 O O . ASP A 1 456 ? 10.152 -33.299 0.178 1.00 84.69 456 ASP A O 1
ATOM 3686 N N . GLY A 1 457 ? 8.018 -33.053 -0.473 1.00 80.31 457 GLY A N 1
ATOM 3687 C CA . GLY A 1 457 ? 7.453 -32.782 0.847 1.00 80.31 457 GLY A CA 1
ATOM 3688 C C . GLY A 1 457 ? 7.538 -31.321 1.301 1.00 80.31 457 GLY A C 1
ATOM 3689 O O . GLY A 1 457 ? 7.066 -31.006 2.398 1.00 80.31 457 GLY A O 1
ATOM 3690 N N . ARG A 1 458 ? 8.108 -30.406 0.501 1.00 84.38 458 ARG A N 1
ATOM 3691 C CA . ARG A 1 458 ? 8.048 -28.963 0.790 1.00 84.38 458 ARG A CA 1
ATOM 3692 C C . ARG A 1 458 ? 6.635 -28.421 0.580 1.00 84.38 458 ARG A C 1
ATOM 3694 O O . ARG A 1 458 ? 5.863 -28.924 -0.234 1.00 84.38 458 ARG A O 1
ATOM 3701 N N . VAL A 1 459 ? 6.306 -27.373 1.331 1.00 82.44 459 VAL A N 1
ATOM 3702 C CA . VAL A 1 459 ? 4.964 -26.788 1.386 1.00 82.44 459 VAL A CA 1
ATOM 3703 C C . VAL A 1 459 ? 5.059 -25.282 1.193 1.00 82.44 459 VAL A C 1
ATOM 3705 O O . VAL A 1 459 ? 5.894 -24.630 1.817 1.00 82.44 459 VAL A O 1
ATOM 3708 N N . PHE A 1 460 ? 4.190 -24.740 0.344 1.00 85.44 460 PHE A N 1
ATOM 3709 C CA . PHE A 1 460 ? 4.110 -23.312 0.043 1.00 85.44 460 PHE A CA 1
ATOM 3710 C C . PHE A 1 460 ? 2.654 -22.849 -0.067 1.00 85.44 460 PHE A C 1
ATOM 3712 O O . PHE A 1 460 ? 1.722 -23.653 0.026 1.00 85.44 460 PHE A O 1
ATOM 3719 N N . HIS A 1 461 ? 2.453 -21.548 -0.296 1.00 82.44 461 HIS A N 1
ATOM 3720 C CA . HIS A 1 461 ? 1.123 -20.964 -0.443 1.00 82.44 461 HIS A CA 1
ATOM 3721 C C . HIS A 1 461 ? 0.916 -20.251 -1.781 1.00 82.44 461 HIS A C 1
ATOM 3723 O O . HIS A 1 461 ? 1.830 -19.639 -2.317 1.00 82.44 461 HIS A O 1
ATOM 3729 N N . HIS A 1 462 ? -0.315 -20.257 -2.288 1.00 85.06 462 HIS A N 1
ATOM 3730 C CA . HIS A 1 462 ? -0.717 -19.479 -3.460 1.00 85.06 462 HIS A CA 1
ATOM 3731 C C . HIS A 1 462 ? -1.989 -18.661 -3.157 1.00 85.06 462 HIS A C 1
ATOM 3733 O O . HIS A 1 462 ? -2.966 -19.236 -2.666 1.00 85.06 462 HIS A O 1
ATOM 3739 N N . PRO A 1 463 ? -2.008 -17.334 -3.399 1.00 75.94 463 PRO A N 1
ATOM 3740 C CA . PRO A 1 463 ? -3.136 -16.465 -3.045 1.00 75.94 463 PRO A CA 1
ATOM 3741 C C . PRO A 1 463 ? -4.214 -16.317 -4.120 1.00 75.94 463 PRO A C 1
ATOM 3743 O O . PRO A 1 463 ? -5.313 -15.871 -3.803 1.00 75.94 463 PRO A O 1
ATOM 3746 N N . GLY A 1 464 ? -3.914 -16.661 -5.371 1.00 72.25 464 GLY A N 1
ATOM 3747 C CA . GLY A 1 464 ? -4.876 -16.626 -6.472 1.00 72.25 464 GLY A CA 1
ATOM 3748 C C . GLY A 1 464 ? -5.665 -17.932 -6.620 1.00 72.25 464 GLY A C 1
ATOM 3749 O O . GLY A 1 464 ? -5.395 -18.894 -5.894 1.00 72.25 464 GLY A O 1
ATOM 3750 N N . PRO A 1 465 ? -6.604 -18.008 -7.581 1.00 72.31 465 PRO A N 1
ATOM 3751 C CA . PRO A 1 465 ? -7.187 -19.286 -7.994 1.00 72.31 465 PRO A CA 1
ATOM 3752 C C . PRO A 1 465 ? -6.080 -20.278 -8.380 1.00 72.31 465 PRO A C 1
ATOM 3754 O O . PRO A 1 465 ? -4.979 -19.855 -8.739 1.00 72.31 465 PRO A O 1
ATOM 3757 N N . VAL A 1 466 ? -6.362 -21.586 -8.302 1.00 71.81 466 VAL A N 1
ATOM 3758 C CA . VAL A 1 466 ? -5.433 -22.601 -8.826 1.00 71.81 466 VAL A CA 1
ATOM 3759 C C . VAL A 1 466 ? -5.136 -22.232 -10.281 1.00 71.81 466 VAL A C 1
ATOM 3761 O O . VAL A 1 466 ? -6.088 -22.128 -11.063 1.00 71.81 466 VAL A O 1
ATOM 3764 N N . PRO A 1 467 ? -3.867 -21.980 -10.648 1.00 69.69 467 PRO A N 1
ATOM 3765 C CA . PRO A 1 467 ? -3.519 -21.684 -12.026 1.00 69.69 467 PRO A CA 1
ATOM 3766 C C . PRO A 1 467 ? -4.019 -22.819 -12.930 1.00 69.69 467 PRO A C 1
ATOM 3768 O O . PRO A 1 467 ? -3.929 -23.986 -12.532 1.00 69.69 467 PRO A O 1
ATOM 3771 N N . PRO A 1 468 ? -4.556 -22.522 -14.127 1.00 65.38 468 PRO A N 1
ATOM 3772 C CA . PRO A 1 468 ? -4.899 -23.570 -15.080 1.00 65.38 468 PRO A CA 1
ATOM 3773 C C . PRO A 1 468 ? -3.660 -24.434 -15.325 1.00 65.38 468 PRO A C 1
ATOM 3775 O O . PRO A 1 468 ? -2.567 -23.885 -15.449 1.00 65.38 468 PRO A O 1
ATOM 3778 N N . ALA A 1 469 ? -3.830 -25.761 -15.352 1.00 60.91 469 ALA A N 1
ATOM 3779 C CA . ALA A 1 469 ? -2.727 -26.709 -15.497 1.00 60.91 469 ALA A CA 1
ATOM 3780 C C . ALA A 1 469 ? -1.860 -26.320 -16.709 1.00 60.91 469 ALA A C 1
ATOM 3782 O O . ALA A 1 469 ? -2.333 -26.439 -17.846 1.00 60.91 469 ALA A O 1
ATOM 3783 N N . PRO A 1 470 ? -0.626 -25.823 -16.498 1.00 60.56 470 PRO A N 1
ATOM 3784 C CA . PRO A 1 470 ? 0.244 -25.484 -17.609 1.00 60.56 470 PRO A CA 1
ATOM 3785 C C . PRO A 1 470 ? 0.634 -26.774 -18.346 1.00 60.56 470 PRO A C 1
ATOM 3787 O O . PRO A 1 470 ? 0.674 -27.843 -17.726 1.00 60.56 470 PRO A O 1
ATOM 3790 N N . PRO A 1 471 ? 0.929 -26.722 -19.656 1.00 58.38 471 PRO A N 1
ATOM 3791 C CA . PRO A 1 471 ? 1.532 -27.861 -20.341 1.00 58.38 471 PRO A CA 1
ATOM 3792 C C . PRO A 1 471 ? 2.829 -28.273 -19.626 1.00 58.38 471 PRO A C 1
ATOM 3794 O O . PRO A 1 471 ? 3.545 -27.413 -19.112 1.00 58.38 471 PRO A O 1
ATOM 3797 N N . ALA A 1 472 ? 3.120 -29.579 -19.594 1.00 58.97 472 ALA A N 1
ATOM 3798 C CA . ALA A 1 472 ? 4.273 -30.144 -18.886 1.00 58.97 472 ALA A CA 1
ATOM 3799 C C . ALA A 1 472 ? 5.565 -29.350 -19.160 1.00 58.97 472 ALA A C 1
ATOM 3801 O O . ALA A 1 472 ? 5.909 -29.075 -20.319 1.00 58.97 472 ALA A O 1
ATOM 3802 N N . ALA A 1 473 ? 6.283 -28.980 -18.098 1.00 57.72 473 ALA A N 1
ATOM 3803 C CA . ALA A 1 473 ? 7.465 -28.129 -18.172 1.00 57.72 473 ALA A CA 1
ATOM 3804 C C . ALA A 1 473 ? 8.729 -28.945 -18.493 1.00 57.72 473 ALA A C 1
ATOM 3806 O O . ALA A 1 473 ? 9.738 -28.869 -17.805 1.00 57.72 473 ALA A O 1
ATOM 3807 N N . THR A 1 474 ? 8.725 -29.697 -19.596 1.00 53.72 474 THR A N 1
ATOM 3808 C CA . THR A 1 474 ? 9.967 -30.292 -20.115 1.00 53.72 474 THR A CA 1
ATOM 3809 C C . THR A 1 474 ? 10.735 -29.245 -20.919 1.00 53.72 474 THR A C 1
ATOM 3811 O O . THR A 1 474 ? 10.692 -29.222 -22.145 1.00 53.72 474 THR A O 1
ATOM 3814 N N . THR A 1 475 ? 11.420 -28.330 -20.227 1.00 57.56 475 THR A N 1
ATOM 3815 C CA . THR A 1 475 ? 12.485 -27.555 -20.876 1.00 57.56 475 THR A CA 1
ATOM 3816 C C . THR A 1 475 ? 13.698 -28.468 -21.025 1.00 57.56 475 THR A C 1
ATOM 3818 O O . THR A 1 475 ? 14.374 -28.786 -20.054 1.00 57.56 475 THR A O 1
ATOM 3821 N N . THR A 1 476 ? 13.953 -28.949 -22.241 1.00 62.62 476 THR A N 1
ATOM 3822 C CA . THR A 1 476 ? 15.172 -29.713 -22.567 1.00 62.62 476 THR A CA 1
ATOM 3823 C C . THR A 1 476 ? 16.386 -28.810 -22.768 1.00 62.62 476 THR A C 1
ATOM 3825 O O . THR A 1 476 ? 17.450 -29.295 -23.134 1.00 62.62 476 THR A O 1
ATOM 3828 N N . ASP A 1 477 ? 16.217 -27.500 -22.594 1.00 80.00 477 ASP A N 1
ATOM 3829 C CA . ASP A 1 477 ? 17.276 -26.517 -22.747 1.00 80.00 477 ASP A CA 1
ATOM 3830 C C . ASP A 1 477 ? 18.207 -26.520 -21.512 1.00 80.00 477 ASP A C 1
ATOM 3832 O O . ASP A 1 477 ? 17.762 -26.170 -20.407 1.00 80.00 477 ASP A O 1
ATOM 3836 N N . PRO A 1 478 ? 19.486 -26.920 -21.679 1.00 81.94 478 PRO A N 1
ATOM 3837 C CA . PRO A 1 478 ? 20.466 -26.947 -20.596 1.00 81.94 478 PRO A CA 1
ATOM 3838 C C . PRO A 1 478 ? 20.970 -25.548 -20.215 1.00 81.94 478 PRO A C 1
ATOM 3840 O O . PRO A 1 478 ? 21.743 -25.420 -19.269 1.00 81.94 478 PRO A O 1
ATOM 3843 N N . THR A 1 479 ? 20.571 -24.498 -20.933 1.00 86.62 479 THR A N 1
ATOM 3844 C CA . THR A 1 479 ? 21.067 -23.138 -20.733 1.00 86.62 479 THR A CA 1
ATOM 3845 C C . THR A 1 479 ? 20.504 -22.505 -19.464 1.00 86.62 479 THR A C 1
ATOM 3847 O O . THR A 1 479 ? 19.296 -22.291 -19.347 1.00 86.62 479 THR A O 1
ATOM 3850 N N . LEU A 1 480 ? 21.375 -22.111 -18.531 1.00 87.62 480 LEU A N 1
ATOM 3851 C CA . LEU A 1 480 ? 20.981 -21.383 -17.323 1.00 87.62 480 LEU A CA 1
ATOM 3852 C C . LEU A 1 480 ? 21.020 -19.863 -17.539 1.00 87.62 480 LEU A C 1
ATOM 3854 O O . LEU A 1 480 ? 20.024 -19.171 -17.318 1.00 87.62 480 LEU A O 1
ATOM 3858 N N . TRP A 1 481 ? 22.151 -19.325 -17.990 1.00 90.19 481 TRP A N 1
ATOM 3859 C CA . TRP A 1 481 ? 22.290 -17.906 -18.323 1.00 90.19 481 TRP A CA 1
ATOM 3860 C C . TRP A 1 481 ? 23.317 -17.700 -19.436 1.00 90.19 481 TRP A C 1
ATOM 3862 O O . TRP A 1 481 ? 24.114 -18.581 -19.753 1.00 90.19 481 TRP A O 1
ATOM 3872 N N . LEU A 1 482 ? 23.277 -16.513 -20.029 1.00 87.62 482 LEU A N 1
ATOM 3873 C CA . LEU A 1 482 ? 24.254 -16.024 -20.987 1.00 87.62 482 LEU A CA 1
ATOM 3874 C C . LEU A 1 482 ? 24.956 -14.807 -20.398 1.00 87.62 482 LEU A C 1
ATOM 3876 O O . LEU A 1 482 ? 24.299 -13.841 -19.991 1.00 87.62 482 LEU A O 1
ATOM 3880 N N . GLU A 1 483 ? 26.282 -14.834 -20.419 1.00 86.56 483 GLU A N 1
ATOM 3881 C CA . GLU A 1 483 ? 27.118 -13.672 -20.139 1.00 86.56 483 GLU A CA 1
ATOM 3882 C C . GLU A 1 483 ? 27.822 -13.207 -21.419 1.00 86.56 483 GLU A C 1
ATOM 3884 O O . GLU A 1 483 ? 28.344 -14.013 -22.184 1.00 86.56 483 GLU A O 1
ATOM 3889 N N . SER A 1 484 ? 27.849 -11.897 -21.661 1.00 78.38 484 SER A N 1
ATOM 3890 C CA . SER A 1 484 ? 28.638 -11.301 -22.740 1.00 78.38 484 SER A CA 1
ATOM 3891 C C . SER A 1 484 ? 30.042 -10.969 -22.228 1.00 78.38 484 SER A C 1
ATOM 3893 O O . SER A 1 484 ? 30.211 -9.997 -21.488 1.00 78.38 484 SER A O 1
ATOM 3895 N N . ARG A 1 485 ? 31.055 -11.734 -22.653 1.00 75.69 485 ARG A N 1
ATOM 3896 C CA . ARG A 1 485 ? 32.479 -11.528 -22.332 1.00 75.69 485 ARG A CA 1
ATOM 3897 C C . ARG A 1 485 ? 33.261 -11.258 -23.620 1.00 75.69 485 ARG A C 1
ATOM 3899 O O . ARG A 1 485 ? 33.192 -12.051 -24.546 1.00 75.69 485 ARG A O 1
ATOM 3906 N N . ASN A 1 486 ? 34.028 -10.165 -23.682 1.00 65.12 486 ASN A N 1
ATOM 3907 C CA . ASN A 1 486 ? 34.919 -9.850 -24.817 1.00 65.12 486 ASN A CA 1
ATOM 3908 C C . ASN A 1 486 ? 34.248 -9.955 -26.207 1.00 65.12 486 ASN A C 1
ATOM 3910 O O . ASN A 1 486 ? 34.802 -10.580 -27.103 1.00 65.12 486 ASN A O 1
ATOM 3914 N N . GLU A 1 487 ? 33.049 -9.382 -26.374 1.00 61.38 487 GLU A N 1
ATOM 3915 C CA . GLU A 1 487 ? 32.272 -9.443 -27.633 1.00 61.38 487 GLU A CA 1
ATOM 3916 C C . GLU A 1 487 ? 31.847 -10.862 -28.064 1.00 61.38 487 GLU A C 1
ATOM 3918 O O . GLU A 1 487 ? 31.415 -11.073 -29.196 1.00 61.38 487 GLU A O 1
ATOM 3923 N N . MET A 1 488 ? 31.885 -11.829 -27.145 1.00 69.19 488 MET A N 1
ATOM 3924 C CA . MET A 1 488 ? 31.347 -13.175 -27.326 1.00 69.19 488 MET A CA 1
ATOM 3925 C C . MET A 1 488 ? 30.293 -13.472 -26.259 1.00 69.19 488 MET A C 1
ATOM 3927 O O . MET A 1 488 ? 30.398 -13.042 -25.108 1.00 69.19 488 MET A O 1
ATOM 3931 N N . GLY A 1 489 ? 29.246 -14.196 -26.647 1.00 77.12 489 GLY A N 1
ATOM 3932 C CA . GLY A 1 489 ? 28.293 -14.751 -25.696 1.00 77.12 489 GLY A CA 1
ATOM 3933 C C . GLY A 1 489 ? 28.817 -16.080 -25.161 1.00 77.12 489 GLY A C 1
ATOM 3934 O O . GLY A 1 489 ? 29.155 -16.955 -25.957 1.00 77.12 489 GLY A O 1
ATOM 3935 N N . VAL A 1 490 ? 28.837 -16.246 -23.844 1.00 85.81 490 VAL A N 1
ATOM 3936 C CA . VAL A 1 490 ? 29.215 -17.494 -23.178 1.00 85.81 490 VAL A CA 1
ATOM 3937 C C . VAL A 1 490 ? 27.969 -18.100 -22.549 1.00 85.81 490 VAL A C 1
ATOM 3939 O O . VAL A 1 490 ? 27.404 -17.539 -21.603 1.00 85.81 490 VAL A O 1
ATOM 3942 N N . TRP A 1 491 ? 27.503 -19.217 -23.108 1.00 86.62 491 TRP A N 1
ATOM 3943 C CA . TRP A 1 491 ? 26.437 -20.012 -22.509 1.00 86.62 491 TRP A CA 1
ATOM 3944 C C . TRP A 1 491 ? 26.961 -20.687 -21.257 1.00 86.62 491 TRP A C 1
ATOM 3946 O O . TRP A 1 491 ? 27.957 -21.401 -21.320 1.00 86.62 491 TRP A O 1
ATOM 3956 N N . HIS A 1 492 ? 26.252 -20.526 -20.151 1.00 89.69 492 HIS A N 1
ATOM 3957 C CA . HIS A 1 492 ? 26.492 -21.317 -18.959 1.00 89.69 492 HIS A CA 1
ATOM 3958 C C . HIS A 1 492 ? 25.420 -22.387 -18.861 1.00 89.69 492 HIS A C 1
ATOM 3960 O O . HIS A 1 492 ? 24.229 -22.084 -18.723 1.00 89.69 492 HIS A O 1
ATOM 3966 N N . LEU A 1 493 ? 25.856 -23.635 -18.981 1.00 88.81 493 LEU A N 1
ATOM 3967 C CA . LEU A 1 493 ? 24.980 -24.792 -19.001 1.00 88.81 493 LEU A CA 1
ATOM 3968 C C . LEU A 1 493 ? 24.827 -25.395 -17.602 1.00 88.81 493 LEU A C 1
ATOM 3970 O O . LEU A 1 493 ? 25.615 -25.148 -16.688 1.00 88.81 493 LEU A O 1
ATOM 3974 N N . GLU A 1 494 ? 23.784 -26.198 -17.432 1.00 84.12 494 GLU A N 1
ATOM 3975 C CA . GLU A 1 494 ? 23.446 -26.863 -16.173 1.00 84.12 494 GLU A CA 1
ATOM 3976 C C . GLU A 1 494 ? 24.534 -27.819 -15.660 1.00 84.12 494 GLU A C 1
ATOM 3978 O O . GLU A 1 494 ? 24.702 -27.962 -14.450 1.00 84.12 494 GLU A O 1
ATOM 3983 N N . ASP A 1 495 ? 25.318 -28.426 -16.554 1.00 82.62 495 ASP A N 1
ATOM 3984 C CA . ASP A 1 495 ? 26.457 -29.284 -16.198 1.00 82.62 495 ASP A CA 1
ATOM 3985 C C . ASP A 1 495 ? 27.705 -28.494 -15.750 1.00 82.62 495 ASP A C 1
ATOM 3987 O O . ASP A 1 495 ? 28.739 -29.084 -15.430 1.00 82.62 495 ASP A O 1
ATOM 3991 N N . GLY A 1 496 ? 27.607 -27.161 -15.706 1.00 82.31 496 GLY A N 1
ATOM 3992 C CA . GLY A 1 496 ? 28.692 -26.250 -15.359 1.00 82.31 496 GLY A CA 1
ATOM 3993 C C . GLY A 1 496 ? 29.654 -25.963 -16.510 1.00 82.31 496 GLY A C 1
ATOM 3994 O O . GLY A 1 496 ? 30.616 -25.221 -16.307 1.00 82.31 496 GLY A O 1
ATOM 3995 N N . SER A 1 497 ? 29.422 -26.523 -17.701 1.00 86.56 497 SER A N 1
ATOM 3996 C CA . SER A 1 497 ? 30.213 -26.195 -18.881 1.00 86.56 497 SER A CA 1
ATOM 3997 C C . SER A 1 497 ? 29.881 -24.796 -19.402 1.00 86.56 497 SER A C 1
ATOM 3999 O O . SER A 1 497 ? 28.750 -24.305 -19.319 1.00 86.56 497 SER A O 1
ATOM 4001 N N . GLU A 1 498 ? 30.912 -24.145 -19.933 1.00 89.38 498 GLU A N 1
ATOM 4002 C CA . GLU A 1 498 ? 30.793 -22.889 -20.659 1.00 89.38 498 GLU A CA 1
ATOM 4003 C C . GLU A 1 498 ? 30.921 -23.192 -22.154 1.00 89.38 498 GLU A C 1
ATOM 4005 O O . GLU A 1 498 ? 31.894 -23.820 -22.581 1.00 89.38 498 GLU A O 1
ATOM 4010 N N . VAL A 1 499 ? 29.939 -22.768 -22.950 1.00 85.19 499 VAL A N 1
ATOM 4011 C CA . VAL A 1 499 ? 29.974 -22.913 -24.409 1.00 85.19 499 VAL A CA 1
ATOM 4012 C C . VAL A 1 499 ? 30.000 -21.536 -25.045 1.00 85.19 499 VAL A C 1
ATOM 4014 O O . VAL A 1 499 ? 29.043 -20.766 -24.947 1.00 85.19 499 VAL A O 1
ATOM 4017 N N . ASP A 1 500 ? 31.095 -21.241 -25.737 1.00 79.44 500 ASP A N 1
ATOM 4018 C CA . ASP A 1 500 ? 31.185 -20.050 -26.568 1.00 79.44 500 ASP A CA 1
ATOM 4019 C C . ASP A 1 500 ? 30.191 -20.146 -27.725 1.00 79.44 500 ASP A C 1
ATOM 4021 O O . ASP A 1 500 ? 30.206 -21.069 -28.540 1.00 79.44 500 ASP A O 1
ATOM 4025 N N . THR A 1 501 ? 29.317 -19.154 -27.799 1.00 69.12 501 THR A N 1
ATOM 4026 C CA . THR A 1 501 ? 28.290 -19.042 -28.841 1.00 69.12 501 THR A CA 1
ATOM 4027 C C . THR A 1 501 ? 28.870 -18.634 -30.193 1.00 69.12 501 THR A C 1
ATOM 4029 O O . THR A 1 501 ? 28.205 -18.774 -31.216 1.00 69.12 501 THR A O 1
ATOM 4032 N N . GLY A 1 502 ? 30.074 -18.049 -30.197 1.00 60.00 502 GLY A N 1
ATOM 4033 C CA . GLY A 1 502 ? 30.664 -17.382 -31.357 1.00 60.00 502 GLY A CA 1
ATOM 4034 C C . GLY A 1 502 ? 29.934 -16.105 -31.803 1.00 60.00 502 GLY A C 1
ATOM 4035 O O . GLY A 1 502 ? 30.370 -15.482 -32.767 1.00 60.00 502 GLY A O 1
ATOM 4036 N N . ILE A 1 503 ? 28.846 -15.698 -31.129 1.00 59.97 503 ILE A N 1
ATOM 4037 C CA . ILE A 1 503 ? 28.049 -14.509 -31.462 1.00 59.97 503 ILE A CA 1
ATOM 4038 C C . ILE A 1 503 ? 27.602 -13.754 -30.193 1.00 59.97 503 ILE A C 1
ATOM 4040 O O . ILE A 1 503 ? 26.933 -14.321 -29.331 1.00 59.97 503 ILE A O 1
ATOM 4044 N N . PRO A 1 504 ? 27.867 -12.443 -30.064 1.00 52.56 504 PRO A N 1
ATOM 4045 C CA . PRO A 1 504 ? 27.559 -11.698 -28.838 1.00 52.56 504 PRO A CA 1
ATOM 4046 C C . PRO A 1 504 ? 26.052 -11.614 -28.506 1.00 52.56 504 PRO A C 1
ATOM 4048 O O . PRO A 1 504 ? 25.684 -11.330 -27.368 1.00 52.56 504 PRO A O 1
ATOM 4051 N N . TYR A 1 505 ? 25.158 -11.875 -29.474 1.00 59.72 505 TYR A N 1
ATOM 4052 C CA . TYR A 1 505 ? 23.691 -11.734 -29.363 1.00 59.72 505 TYR A CA 1
ATOM 4053 C C . TYR A 1 505 ? 22.911 -13.036 -29.220 1.00 59.72 505 TYR A C 1
ATOM 4055 O O . TYR A 1 505 ? 21.688 -13.047 -29.379 1.00 59.72 505 TYR A O 1
ATOM 4063 N N . ALA A 1 506 ? 23.571 -14.121 -28.833 1.00 61.56 506 ALA A N 1
ATOM 4064 C CA . ALA A 1 506 ? 22.929 -15.423 -28.691 1.00 61.56 506 ALA A CA 1
ATOM 4065 C C . ALA A 1 506 ? 21.667 -15.413 -27.796 1.00 61.56 506 ALA A C 1
ATOM 4067 O O . ALA A 1 506 ? 20.717 -16.145 -28.063 1.00 61.56 506 ALA A O 1
ATOM 4068 N N . ALA A 1 507 ? 21.587 -14.505 -26.809 1.00 64.25 507 ALA A N 1
ATOM 4069 C CA . ALA A 1 507 ? 20.437 -14.390 -25.904 1.00 64.25 507 ALA A CA 1
ATOM 4070 C C . ALA A 1 507 ? 19.109 -14.112 -26.602 1.00 64.25 507 ALA A C 1
ATOM 4072 O O . ALA A 1 507 ? 18.044 -14.352 -26.049 1.00 64.25 507 ALA A O 1
ATOM 4073 N N . THR A 1 508 ? 19.172 -13.549 -27.797 1.00 61.75 508 THR A N 1
ATOM 4074 C CA . THR A 1 508 ? 18.027 -12.884 -28.434 1.00 61.75 508 THR A CA 1
ATOM 4075 C C . THR A 1 508 ? 17.390 -13.707 -29.518 1.00 61.75 508 THR A C 1
ATOM 4077 O O . THR A 1 508 ? 16.250 -13.482 -29.908 1.00 61.75 508 THR A O 1
ATOM 4080 N N . GLN A 1 509 ? 18.119 -14.744 -29.895 1.00 65.88 509 GLN A N 1
ATOM 4081 C CA . GLN A 1 509 ? 17.640 -15.882 -30.644 1.00 65.88 509 GLN A CA 1
ATOM 4082 C C . GLN A 1 509 ? 17.141 -16.984 -29.700 1.00 65.88 509 GLN A C 1
ATOM 4084 O O . GLN A 1 509 ? 16.641 -17.999 -30.170 1.00 65.88 509 GLN A O 1
ATOM 4089 N N . HIS A 1 510 ? 17.269 -16.797 -28.379 1.00 74.69 510 HIS A N 1
ATOM 4090 C CA . HIS A 1 510 ? 16.871 -17.788 -27.395 1.00 74.69 510 HIS A CA 1
ATOM 4091 C C . HIS A 1 510 ? 15.454 -17.509 -26.871 1.00 74.69 510 HIS A C 1
ATOM 4093 O O . HIS A 1 510 ? 15.227 -16.475 -26.235 1.00 74.69 510 HIS A O 1
ATOM 4099 N N . PRO A 1 511 ? 14.493 -18.429 -27.062 1.00 77.88 511 PRO A N 1
ATOM 4100 C CA . PRO A 1 511 ? 13.078 -18.159 -26.810 1.00 77.88 511 PRO A CA 1
ATOM 4101 C C . PRO A 1 511 ? 12.729 -18.044 -25.319 1.00 77.88 511 PRO A C 1
ATOM 4103 O O . PRO A 1 511 ? 11.634 -17.589 -25.001 1.00 77.88 511 PRO A O 1
ATOM 4106 N N . SER A 1 512 ? 13.657 -18.420 -24.429 1.00 86.44 512 SER A N 1
ATOM 4107 C CA . SER A 1 512 ? 13.468 -18.480 -22.970 1.00 86.44 512 SER A CA 1
ATOM 4108 C C . SER A 1 512 ? 14.413 -17.586 -22.146 1.00 86.44 512 SER A C 1
ATOM 4110 O O . SER A 1 512 ? 14.428 -17.682 -20.920 1.00 86.44 512 SER A O 1
ATOM 4112 N N . LEU A 1 513 ? 15.216 -16.712 -22.771 1.00 87.06 513 LEU A N 1
ATOM 4113 C CA . LEU A 1 513 ? 16.081 -15.782 -22.027 1.00 87.06 513 LEU A CA 1
ATOM 4114 C C . LEU A 1 513 ? 15.448 -14.400 -21.841 1.00 87.06 513 LEU A C 1
ATOM 4116 O O . LEU A 1 513 ? 14.814 -13.849 -22.741 1.00 87.06 513 LEU A O 1
ATOM 4120 N N . ALA A 1 514 ? 15.699 -13.796 -20.680 1.00 84.62 514 ALA A N 1
ATOM 4121 C CA . ALA A 1 514 ? 15.392 -12.399 -20.404 1.00 84.62 514 ALA A CA 1
ATOM 4122 C C . ALA A 1 514 ? 16.603 -11.680 -19.793 1.00 84.62 514 ALA A C 1
ATOM 4124 O O . ALA A 1 514 ? 17.325 -12.222 -18.956 1.00 84.62 514 ALA A O 1
ATOM 4125 N N . ALA A 1 515 ? 16.813 -10.427 -20.199 1.00 82.25 515 ALA A N 1
ATOM 4126 C CA . ALA A 1 515 ? 17.911 -9.603 -19.706 1.00 82.25 515 ALA A CA 1
ATOM 4127 C C . ALA A 1 515 ? 17.778 -9.325 -18.198 1.00 82.25 515 ALA A C 1
ATOM 4129 O O . ALA A 1 515 ? 16.710 -8.933 -17.725 1.00 82.25 515 ALA A O 1
ATOM 4130 N N . LEU A 1 516 ? 18.873 -9.506 -17.460 1.00 78.31 516 LEU A N 1
ATOM 4131 C CA . LEU A 1 516 ? 19.044 -9.065 -16.072 1.00 78.31 516 LEU A CA 1
ATOM 4132 C C . LEU A 1 516 ? 19.784 -7.725 -16.018 1.00 78.31 516 LEU A C 1
ATOM 4134 O O . LEU A 1 516 ? 19.404 -6.814 -15.283 1.00 78.31 516 LEU A O 1
ATOM 4138 N N . THR A 1 517 ? 20.831 -7.601 -16.834 1.00 76.31 517 THR A N 1
ATOM 4139 C CA . THR A 1 517 ? 21.602 -6.375 -17.067 1.00 76.31 517 THR A CA 1
ATOM 4140 C C . THR A 1 517 ? 21.904 -6.256 -18.566 1.00 76.31 517 THR A C 1
ATOM 4142 O O . THR A 1 517 ? 21.429 -7.058 -19.366 1.00 76.31 517 THR A O 1
ATOM 4145 N N . ARG A 1 518 ? 22.717 -5.271 -18.973 1.00 67.62 518 ARG A N 1
ATOM 4146 C CA . ARG A 1 518 ? 23.158 -5.139 -20.375 1.00 67.62 518 ARG A CA 1
ATOM 4147 C C . ARG A 1 518 ? 24.013 -6.306 -20.865 1.00 67.62 518 ARG A C 1
ATOM 4149 O O . ARG A 1 518 ? 24.006 -6.599 -22.052 1.00 67.62 518 ARG A O 1
ATOM 4156 N N . THR A 1 519 ? 24.766 -6.937 -19.969 1.00 76.12 519 THR A N 1
ATOM 4157 C CA . THR A 1 519 ? 25.745 -7.980 -20.312 1.00 76.12 519 THR A CA 1
ATOM 4158 C C . THR A 1 519 ? 25.315 -9.366 -19.854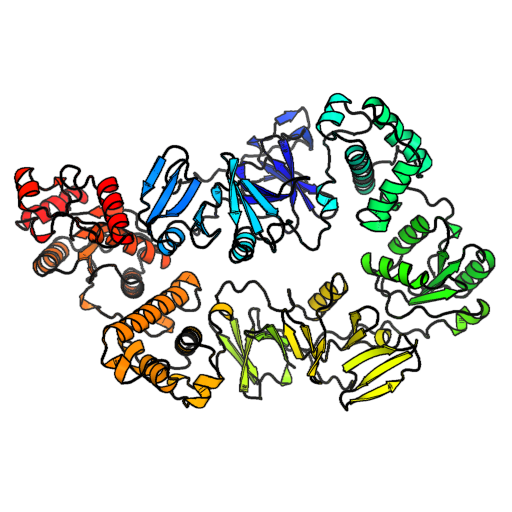 1.00 76.12 519 THR A C 1
ATOM 4160 O O . THR A 1 519 ? 26.030 -10.331 -20.101 1.00 76.12 519 THR A O 1
ATOM 4163 N N . LEU A 1 520 ? 24.167 -9.474 -19.185 1.00 83.31 520 LEU A N 1
ATOM 4164 C CA . LEU A 1 520 ? 23.720 -10.699 -18.544 1.00 83.31 520 LEU A CA 1
ATOM 4165 C C . LEU A 1 520 ? 22.245 -10.947 -18.847 1.00 83.31 520 LEU A C 1
ATOM 4167 O O . LEU A 1 520 ? 21.396 -10.103 -18.553 1.00 83.31 520 LEU A O 1
ATOM 4171 N N . SER A 1 521 ? 21.938 -12.124 -19.383 1.00 87.00 521 SER A N 1
ATOM 4172 C CA . SER A 1 521 ? 20.568 -12.607 -19.580 1.00 87.00 521 SER A CA 1
ATOM 4173 C C . SER A 1 521 ? 20.404 -13.964 -18.920 1.00 87.00 521 SER A C 1
ATOM 4175 O O . SER A 1 521 ? 21.272 -14.813 -19.066 1.00 87.00 521 SER A O 1
ATOM 4177 N N . ALA A 1 522 ? 19.302 -14.185 -18.213 1.00 90.62 522 ALA A N 1
ATOM 4178 C CA . ALA A 1 522 ? 19.029 -15.451 -17.542 1.00 90.62 522 ALA A CA 1
ATOM 4179 C C . ALA A 1 522 ? 17.813 -16.147 -18.143 1.00 90.62 522 ALA A C 1
ATOM 4181 O O . ALA A 1 522 ? 16.894 -15.499 -18.654 1.00 90.62 522 ALA A O 1
ATOM 4182 N N . ASN A 1 523 ? 17.824 -17.476 -18.084 1.00 91.25 523 ASN A N 1
ATOM 4183 C CA . ASN A 1 523 ? 16.723 -18.294 -18.549 1.00 91.25 523 ASN A CA 1
ATOM 4184 C C . ASN A 1 523 ? 15.583 -18.215 -17.547 1.00 91.25 523 ASN A C 1
ATOM 4186 O O . ASN A 1 523 ? 15.665 -18.752 -16.442 1.00 91.25 523 ASN A O 1
ATOM 4190 N N . TYR A 1 524 ? 14.511 -17.528 -17.933 1.00 89.81 524 TYR A N 1
ATOM 4191 C CA . TYR A 1 524 ? 13.378 -17.352 -17.041 1.00 89.81 524 TYR A CA 1
ATOM 4192 C C . TYR A 1 524 ? 12.642 -18.671 -16.803 1.00 89.81 524 TYR A C 1
ATOM 4194 O O . TYR A 1 524 ? 12.010 -18.801 -15.768 1.00 89.81 524 TYR A O 1
ATOM 4202 N N . GLN A 1 525 ? 12.773 -19.684 -17.669 1.00 89.69 525 GLN A N 1
ATOM 4203 C CA . GLN A 1 525 ? 12.234 -21.027 -17.401 1.00 89.69 525 GLN A CA 1
ATOM 4204 C C . GLN A 1 525 ? 13.043 -21.791 -16.340 1.00 89.69 525 GLN A C 1
ATOM 4206 O O . GLN A 1 525 ? 12.553 -22.774 -15.790 1.00 89.69 525 GLN A O 1
ATOM 4211 N N . ARG A 1 526 ? 14.268 -21.340 -16.036 1.00 89.69 526 ARG A N 1
ATOM 4212 C CA . ARG A 1 526 ? 15.176 -21.940 -15.044 1.00 89.69 526 ARG A CA 1
ATOM 4213 C C . ARG A 1 526 ? 15.223 -21.149 -13.734 1.00 89.69 526 ARG A C 1
ATOM 4215 O O . ARG A 1 526 ? 16.094 -21.399 -12.903 1.00 89.69 526 ARG A O 1
ATOM 4222 N N . ILE A 1 527 ? 14.324 -20.178 -13.536 1.00 91.56 527 ILE A N 1
ATOM 4223 C CA . ILE A 1 527 ? 14.223 -19.457 -12.263 1.00 91.56 527 ILE A CA 1
ATOM 4224 C C . ILE A 1 527 ? 13.695 -20.391 -11.174 1.00 91.56 527 ILE A C 1
ATOM 4226 O O . ILE A 1 527 ? 12.648 -21.019 -11.323 1.00 91.56 527 ILE A O 1
ATOM 4230 N N . GLN A 1 528 ? 14.417 -20.466 -10.063 1.00 91.94 528 GLN A N 1
ATOM 4231 C CA . GLN A 1 528 ? 14.066 -21.280 -8.906 1.00 91.94 528 GLN A CA 1
ATOM 4232 C C . GLN A 1 528 ? 13.402 -20.438 -7.814 1.00 91.94 528 GLN A C 1
ATOM 4234 O O . GLN A 1 528 ? 12.412 -20.857 -7.215 1.00 91.94 528 GLN A O 1
ATOM 4239 N N . SER A 1 529 ? 13.935 -19.246 -7.530 1.00 92.12 529 SER A N 1
ATOM 4240 C CA . SER A 1 529 ? 13.383 -18.365 -6.496 1.00 92.12 529 SER A CA 1
ATOM 4241 C C . SER A 1 529 ? 13.693 -16.889 -6.737 1.00 92.12 529 SER A C 1
ATOM 4243 O O . SER A 1 529 ? 14.604 -16.539 -7.488 1.00 92.12 529 SER A O 1
ATOM 4245 N N . SER A 1 530 ? 12.910 -16.016 -6.105 1.00 90.56 530 SER A N 1
ATOM 4246 C CA . SER A 1 530 ? 13.123 -14.570 -6.087 1.00 90.56 530 SER A CA 1
ATOM 4247 C C . SER A 1 530 ? 12.780 -13.983 -4.719 1.00 90.56 530 SER A C 1
ATOM 4249 O O . SER A 1 530 ? 11.840 -14.427 -4.061 1.00 90.56 530 SER A O 1
ATOM 4251 N N . SER A 1 531 ? 13.528 -12.978 -4.276 1.00 83.19 531 SER A N 1
ATOM 4252 C CA . SER A 1 531 ? 13.287 -12.255 -3.019 1.00 83.19 531 SER A CA 1
ATOM 4253 C C . SER A 1 531 ? 13.600 -10.766 -3.181 1.00 83.19 531 SER A C 1
ATOM 4255 O O . SER A 1 531 ? 13.841 -10.298 -4.290 1.00 83.19 531 SER A O 1
ATOM 4257 N N . SER A 1 532 ? 13.609 -9.998 -2.086 1.00 74.50 532 SER A N 1
ATOM 4258 C CA . SER A 1 532 ? 14.144 -8.626 -2.091 1.00 74.50 532 SER A CA 1
ATOM 4259 C C . SER A 1 532 ? 15.636 -8.560 -2.427 1.00 74.50 532 SER A C 1
ATOM 4261 O O . SER A 1 532 ? 16.123 -7.506 -2.832 1.00 74.50 532 SER A O 1
ATOM 4263 N N . ASP A 1 533 ? 16.350 -9.672 -2.250 1.00 75.12 533 ASP A N 1
ATOM 4264 C CA . ASP A 1 533 ? 17.810 -9.714 -2.283 1.00 75.12 533 ASP A CA 1
ATOM 4265 C C . ASP A 1 533 ? 18.343 -10.180 -3.646 1.00 75.12 533 ASP A C 1
ATOM 4267 O O . ASP A 1 533 ? 19.488 -9.886 -3.991 1.00 75.12 533 ASP A O 1
ATOM 4271 N N . GLY A 1 534 ? 17.521 -10.865 -4.453 1.00 85.12 534 GLY A N 1
ATOM 4272 C CA . GLY A 1 534 ? 17.935 -11.336 -5.774 1.00 85.12 534 GLY A CA 1
ATOM 4273 C C . GLY A 1 534 ? 17.037 -12.396 -6.413 1.00 85.12 534 GLY A C 1
ATOM 4274 O O . GLY A 1 534 ? 15.972 -12.739 -5.898 1.00 85.12 534 GLY A O 1
ATOM 4275 N N . LEU A 1 535 ? 17.500 -12.898 -7.560 1.00 91.44 535 LEU A N 1
ATOM 4276 C CA . LEU A 1 535 ? 16.950 -14.024 -8.321 1.00 91.44 535 LEU A CA 1
ATOM 4277 C C . LEU A 1 535 ? 17.920 -15.202 -8.253 1.00 91.44 535 LEU A C 1
ATOM 4279 O O . LEU A 1 535 ? 19.121 -15.004 -8.420 1.00 91.44 535 LEU A O 1
ATOM 4283 N N . VAL A 1 536 ? 17.405 -16.414 -8.073 1.00 93.25 536 VAL A N 1
ATOM 4284 C CA . VAL A 1 536 ? 18.205 -17.646 -8.049 1.00 93.25 536 VAL A CA 1
ATOM 4285 C C . VAL A 1 536 ? 17.729 -18.589 -9.147 1.00 93.25 536 VAL A C 1
ATOM 4287 O O . VAL A 1 536 ? 16.522 -18.809 -9.283 1.00 93.25 536 VAL A O 1
ATOM 4290 N N . LEU A 1 537 ? 18.664 -19.136 -9.926 1.00 92.88 537 LEU A N 1
ATOM 4291 C CA . LEU A 1 537 ? 18.399 -20.137 -10.969 1.00 92.88 537 LEU A CA 1
ATOM 4292 C C . LEU A 1 537 ? 18.582 -21.571 -10.449 1.00 92.88 537 LEU A C 1
ATOM 4294 O O . LEU A 1 537 ? 19.151 -21.779 -9.381 1.00 92.88 537 LEU A O 1
ATOM 4298 N N . ASP A 1 538 ? 18.150 -22.567 -11.224 1.00 87.56 538 ASP A N 1
ATOM 4299 C CA . ASP A 1 538 ? 18.238 -23.993 -10.860 1.00 87.56 538 ASP A CA 1
ATOM 4300 C C . ASP A 1 538 ? 19.653 -24.474 -10.507 1.00 87.56 538 ASP A C 1
ATOM 4302 O O . ASP A 1 538 ? 19.805 -25.328 -9.636 1.00 87.56 538 ASP A O 1
ATOM 4306 N N . GLY A 1 539 ? 20.691 -23.907 -11.131 1.00 81.31 539 GLY A N 1
ATOM 4307 C CA . GLY A 1 539 ? 22.087 -24.220 -10.811 1.00 81.31 539 GLY A CA 1
ATOM 4308 C C . GLY A 1 539 ? 22.603 -23.581 -9.511 1.00 81.31 539 GLY A C 1
ATOM 4309 O O . GLY A 1 539 ? 23.780 -23.721 -9.187 1.00 81.31 539 GLY A O 1
ATOM 4310 N N . GLY A 1 540 ? 21.752 -22.862 -8.769 1.00 85.00 540 GLY A N 1
ATOM 4311 C CA . GLY A 1 540 ? 22.083 -22.192 -7.507 1.00 85.00 540 GLY A CA 1
ATOM 4312 C C . GLY A 1 540 ? 22.729 -20.812 -7.662 1.00 85.00 540 GLY A C 1
ATOM 4313 O O . GLY A 1 540 ? 23.061 -20.172 -6.664 1.00 85.00 540 GLY A O 1
ATOM 4314 N N . GLN A 1 541 ? 22.909 -20.326 -8.891 1.00 90.31 541 GLN A N 1
ATOM 4315 C CA . GLN A 1 541 ? 23.486 -19.010 -9.146 1.00 90.31 541 GLN A CA 1
ATOM 4316 C C . GLN A 1 541 ? 22.508 -17.911 -8.746 1.00 90.31 541 GLN A C 1
ATOM 4318 O O . GLN A 1 541 ? 21.336 -17.942 -9.125 1.00 90.31 541 GLN A O 1
ATOM 4323 N N . SER A 1 542 ? 23.015 -16.932 -7.997 1.00 90.62 542 SER A N 1
ATOM 4324 C CA . SER A 1 542 ? 22.247 -15.795 -7.501 1.00 90.62 542 SER A CA 1
ATOM 4325 C C . SER A 1 542 ? 22.637 -14.521 -8.237 1.00 90.62 542 SER A C 1
ATOM 4327 O O . SER A 1 542 ? 23.815 -14.175 -8.324 1.00 90.62 542 SER A O 1
ATOM 4329 N N . PHE A 1 543 ? 21.635 -13.776 -8.687 1.00 90.12 543 PHE A N 1
ATOM 4330 C CA . PHE A 1 543 ? 21.789 -12.503 -9.377 1.00 90.12 543 PHE A CA 1
ATOM 4331 C C . PHE A 1 543 ? 21.033 -11.397 -8.651 1.00 90.12 543 PHE A C 1
ATOM 4333 O O . PHE A 1 543 ? 19.995 -11.634 -8.035 1.00 90.12 543 PHE A O 1
ATOM 4340 N N . ALA A 1 544 ? 21.538 -10.168 -8.742 1.00 85.31 544 ALA A N 1
ATOM 4341 C CA . ALA A 1 544 ? 20.804 -9.005 -8.260 1.00 85.31 544 ALA A CA 1
ATOM 4342 C C . ALA A 1 544 ? 19.489 -8.838 -9.038 1.00 85.31 544 ALA A C 1
ATOM 4344 O O . ALA A 1 544 ? 19.404 -9.191 -10.217 1.00 85.31 544 ALA A O 1
ATOM 4345 N N . LEU A 1 545 ? 18.479 -8.258 -8.386 1.00 82.56 545 LEU A N 1
ATOM 4346 C CA . LEU A 1 545 ? 17.215 -7.965 -9.052 1.00 82.56 545 LEU A CA 1
ATOM 4347 C C . LEU A 1 545 ? 17.429 -7.021 -10.250 1.00 82.56 545 LEU A C 1
ATOM 4349 O O . LEU A 1 545 ? 18.136 -6.011 -10.113 1.00 82.56 545 LEU A O 1
ATOM 4353 N N . PRO A 1 546 ? 16.795 -7.301 -11.403 1.00 78.12 546 PRO A N 1
ATOM 4354 C CA . PRO A 1 546 ? 16.767 -6.363 -12.515 1.00 78.12 546 PRO A CA 1
ATOM 4355 C C . PRO A 1 546 ? 16.081 -5.057 -12.087 1.00 78.12 546 PRO A C 1
ATOM 4357 O O . PRO A 1 546 ? 15.262 -5.035 -11.168 1.00 78.12 546 PRO A O 1
ATOM 4360 N N . ARG A 1 547 ? 16.420 -3.948 -12.754 1.00 72.50 547 ARG A N 1
ATOM 4361 C CA . ARG A 1 547 ? 15.869 -2.607 -12.473 1.00 72.50 547 ARG A CA 1
ATOM 4362 C C . ARG A 1 547 ? 15.184 -2.021 -13.706 1.00 72.50 547 ARG A C 1
ATOM 4364 O O . ARG A 1 547 ? 15.528 -2.378 -14.832 1.00 72.50 547 ARG A O 1
ATOM 4371 N N . GLY A 1 548 ? 14.246 -1.098 -13.493 1.00 73.06 548 GLY A N 1
ATOM 4372 C CA . GLY A 1 548 ? 13.540 -0.396 -14.570 1.00 73.06 548 GLY A CA 1
ATOM 4373 C C . GLY A 1 548 ? 12.769 -1.348 -15.491 1.00 73.06 548 GLY A C 1
ATOM 4374 O O . GLY A 1 548 ? 12.107 -2.274 -15.029 1.00 73.06 548 GLY A O 1
ATOM 4375 N N . THR A 1 549 ? 12.890 -1.159 -16.805 1.00 62.66 549 THR A N 1
ATOM 4376 C CA . THR A 1 549 ? 12.161 -1.946 -17.820 1.00 62.66 549 THR A CA 1
ATOM 4377 C C . THR A 1 549 ? 12.484 -3.442 -17.782 1.00 62.66 549 THR A C 1
ATOM 4379 O O . THR A 1 549 ? 11.605 -4.268 -18.032 1.00 62.66 549 THR A O 1
ATOM 4382 N N . ALA A 1 550 ? 13.714 -3.821 -17.412 1.00 71.81 550 ALA A N 1
ATOM 4383 C CA . ALA A 1 550 ? 14.077 -5.223 -17.216 1.00 71.81 550 ALA A CA 1
ATOM 4384 C C . ALA A 1 550 ? 13.273 -5.844 -16.062 1.00 71.81 550 ALA A C 1
ATOM 4386 O O . ALA A 1 550 ? 12.751 -6.946 -16.204 1.00 71.81 550 ALA A O 1
ATOM 4387 N N . ALA A 1 551 ? 13.091 -5.113 -14.956 1.00 76.19 551 ALA A N 1
ATOM 4388 C CA . ALA A 1 551 ? 12.281 -5.562 -13.825 1.00 76.19 551 ALA A CA 1
ATOM 4389 C C . ALA A 1 551 ? 10.829 -5.814 -14.240 1.00 76.19 551 ALA A C 1
ATOM 4391 O O . ALA A 1 551 ? 10.308 -6.910 -14.045 1.00 76.19 551 ALA A O 1
ATOM 4392 N N . GLN A 1 552 ? 10.214 -4.827 -14.894 1.00 72.38 552 GLN A N 1
ATOM 4393 C CA . GLN A 1 552 ? 8.832 -4.912 -15.370 1.00 72.38 552 GLN A CA 1
ATOM 4394 C C . GLN A 1 552 ? 8.630 -6.088 -16.332 1.00 72.38 552 GLN A C 1
ATOM 4396 O O . GLN A 1 552 ? 7.636 -6.808 -16.242 1.00 72.38 552 GLN A O 1
ATOM 4401 N N . ARG A 1 553 ? 9.599 -6.333 -17.224 1.00 79.19 553 ARG A N 1
ATOM 4402 C CA . ARG A 1 553 ? 9.575 -7.476 -18.142 1.00 79.19 553 ARG A CA 1
ATOM 4403 C C . ARG A 1 553 ? 9.574 -8.805 -17.390 1.00 79.19 553 ARG A C 1
ATOM 4405 O O . ARG A 1 553 ? 8.751 -9.659 -17.702 1.00 79.19 553 ARG A O 1
ATOM 4412 N N . TRP A 1 554 ? 10.462 -8.978 -16.415 1.00 86.88 554 TRP A N 1
ATOM 4413 C CA . TRP A 1 554 ? 10.542 -10.202 -15.614 1.00 86.88 554 TRP A CA 1
ATOM 4414 C C . TRP A 1 554 ? 9.267 -10.452 -14.807 1.00 86.88 554 TRP A C 1
ATOM 4416 O O . TRP A 1 554 ? 8.737 -11.559 -14.844 1.00 86.88 554 TRP A O 1
ATOM 4426 N N . LEU A 1 555 ? 8.737 -9.422 -14.145 1.00 85.19 555 LEU A N 1
ATOM 4427 C CA . LEU A 1 555 ? 7.484 -9.506 -13.389 1.00 85.19 555 LEU A CA 1
ATOM 4428 C C . LEU A 1 555 ? 6.305 -9.900 -14.290 1.00 85.19 555 LEU A C 1
ATOM 4430 O O . LEU A 1 555 ? 5.525 -10.788 -13.946 1.00 85.19 555 LEU A O 1
ATOM 4434 N N . LYS A 1 556 ? 6.229 -9.311 -15.491 1.00 83.12 556 LYS A N 1
ATOM 4435 C CA . LYS A 1 556 ? 5.216 -9.646 -16.498 1.00 83.12 556 LYS A CA 1
ATOM 4436 C C . LYS A 1 556 ? 5.356 -11.077 -17.022 1.00 83.12 556 LYS A C 1
ATOM 4438 O O . LYS A 1 556 ? 4.342 -11.748 -17.172 1.00 83.12 556 LYS A O 1
ATOM 4443 N N . ILE A 1 557 ? 6.580 -11.541 -17.294 1.00 85.62 557 ILE A N 1
ATOM 4444 C CA . ILE A 1 557 ? 6.849 -12.927 -17.723 1.00 85.62 557 ILE A CA 1
ATOM 4445 C C . ILE A 1 557 ? 6.410 -13.909 -16.634 1.00 85.62 557 ILE A C 1
ATOM 4447 O O . ILE A 1 557 ? 5.702 -14.866 -16.928 1.00 85.62 557 ILE A O 1
ATOM 4451 N N . ALA A 1 558 ? 6.801 -13.652 -15.385 1.00 84.94 558 ALA A N 1
ATOM 4452 C CA . ALA A 1 558 ? 6.494 -14.513 -14.250 1.00 84.94 558 ALA A CA 1
ATOM 4453 C C . ALA A 1 558 ? 5.023 -14.434 -13.794 1.00 84.94 558 ALA A C 1
ATOM 4455 O O . ALA A 1 558 ? 4.579 -15.281 -13.021 1.00 84.94 558 ALA A O 1
ATOM 4456 N N . GLY A 1 559 ? 4.267 -13.429 -14.249 1.00 84.12 559 GLY A N 1
ATOM 4457 C CA . GLY A 1 559 ? 2.878 -13.211 -13.844 1.00 84.12 559 GLY A CA 1
ATOM 4458 C C . GLY A 1 559 ? 2.735 -12.806 -12.374 1.00 84.12 559 GLY A C 1
ATOM 4459 O O . GLY A 1 559 ? 1.722 -13.117 -11.749 1.00 84.12 559 GLY A O 1
ATOM 4460 N N . VAL A 1 560 ? 3.746 -12.140 -11.807 1.00 83.62 560 VAL A N 1
ATOM 4461 C CA . VAL A 1 560 ? 3.781 -11.736 -10.394 1.00 83.62 560 VAL A CA 1
ATOM 4462 C C . VAL A 1 560 ? 3.899 -10.216 -10.266 1.00 83.62 560 VAL A C 1
ATOM 4464 O O . VAL A 1 560 ? 4.579 -9.585 -11.072 1.00 83.62 560 VAL A O 1
ATOM 4467 N N . PRO A 1 561 ? 3.269 -9.598 -9.253 1.00 78.62 561 PRO A N 1
ATOM 4468 C CA . PRO A 1 561 ? 3.319 -8.149 -9.070 1.00 78.62 561 PRO A CA 1
ATOM 4469 C C . PRO A 1 561 ? 4.633 -7.669 -8.442 1.00 78.62 561 PRO A C 1
ATOM 4471 O O . PRO A 1 561 ? 4.955 -6.492 -8.537 1.00 78.62 561 PRO A O 1
ATOM 4474 N N . SER A 1 562 ? 5.400 -8.552 -7.791 1.00 82.81 562 SER A N 1
ATOM 4475 C CA . SER A 1 562 ? 6.720 -8.223 -7.247 1.00 82.81 562 SER A CA 1
ATOM 4476 C C . SER A 1 562 ? 7.613 -9.462 -7.137 1.00 82.81 562 SER A C 1
ATOM 4478 O O . SER A 1 562 ? 7.121 -10.589 -7.104 1.00 82.81 562 SER A O 1
ATOM 4480 N N . PHE A 1 563 ? 8.927 -9.258 -7.005 1.00 80.88 563 PHE A N 1
ATOM 4481 C CA . PHE A 1 563 ? 9.897 -10.350 -6.852 1.00 80.88 563 PHE A CA 1
ATOM 4482 C C . PHE A 1 563 ? 9.855 -11.036 -5.485 1.00 80.88 563 PHE A C 1
ATOM 4484 O O . PHE A 1 563 ? 10.365 -12.141 -5.342 1.00 80.88 563 PHE A O 1
ATOM 4491 N N . SER A 1 564 ? 9.267 -10.416 -4.466 1.00 80.44 564 SER A N 1
ATOM 4492 C CA . SER A 1 564 ? 9.223 -10.979 -3.112 1.00 80.44 564 SER A CA 1
ATOM 4493 C C . SER A 1 564 ? 7.840 -11.494 -2.719 1.00 80.44 564 SER A C 1
ATOM 4495 O O . SER A 1 564 ? 7.708 -12.129 -1.673 1.00 80.44 564 SER A O 1
ATOM 4497 N N . ALA A 1 565 ? 6.805 -11.195 -3.513 1.00 75.38 565 ALA A N 1
ATOM 4498 C CA . ALA A 1 565 ? 5.424 -11.351 -3.089 1.00 75.38 565 ALA A CA 1
ATOM 4499 C C . ALA A 1 565 ? 4.378 -11.217 -4.202 1.00 75.38 565 ALA A C 1
ATOM 4501 O O . ALA A 1 565 ? 4.539 -10.452 -5.152 1.00 75.38 565 ALA A O 1
ATOM 4502 N N . PHE A 1 566 ? 3.208 -11.810 -3.962 1.00 73.88 566 PHE A N 1
ATOM 4503 C CA . PHE A 1 566 ? 1.975 -11.517 -4.706 1.00 73.88 566 PHE A CA 1
ATOM 4504 C C . PHE A 1 566 ? 1.242 -10.245 -4.240 1.00 73.88 566 PHE A C 1
ATOM 4506 O O . PHE A 1 566 ? 0.209 -9.891 -4.795 1.00 73.88 566 PHE A O 1
ATOM 4513 N N . GLY A 1 567 ? 1.730 -9.575 -3.196 1.00 65.44 567 GLY A N 1
ATOM 4514 C CA . GLY A 1 567 ? 1.101 -8.389 -2.622 1.00 65.44 567 GLY A CA 1
ATOM 4515 C C . GLY A 1 567 ? 1.615 -8.071 -1.213 1.00 65.44 567 GLY A C 1
ATOM 4516 O O . GLY A 1 567 ? 2.487 -8.783 -0.694 1.00 65.44 567 GLY A O 1
ATOM 4517 N N . PRO A 1 568 ? 1.090 -7.014 -0.567 1.00 55.34 568 PRO A N 1
ATOM 4518 C CA . PRO A 1 568 ? 1.433 -6.696 0.816 1.00 55.34 568 PRO A CA 1
ATOM 4519 C C . PRO A 1 568 ? 1.071 -7.867 1.744 1.00 55.34 568 PRO A C 1
ATOM 4521 O O . PRO A 1 568 ? 0.061 -8.542 1.527 1.00 55.34 568 PRO A O 1
ATOM 4524 N N . ASP A 1 569 ? 1.865 -8.099 2.800 1.00 62.31 569 ASP A N 1
ATOM 4525 C CA . ASP A 1 569 ? 1.594 -9.125 3.829 1.00 62.31 569 ASP A CA 1
ATOM 4526 C C . ASP A 1 569 ? 0.430 -8.703 4.750 1.00 62.31 569 ASP A C 1
ATOM 4528 O O . ASP A 1 569 ? 0.559 -8.568 5.966 1.00 62.31 569 ASP A O 1
ATOM 4532 N N . SER A 1 570 ? -0.735 -8.465 4.148 1.00 52.16 570 SER A N 1
ATOM 4533 C CA . SER A 1 570 ? -1.960 -7.983 4.798 1.00 52.16 570 SER A CA 1
ATOM 4534 C C . SER A 1 570 ? -2.461 -8.917 5.901 1.00 52.16 570 SER A C 1
ATOM 4536 O O . SER A 1 570 ? -3.196 -8.493 6.789 1.00 52.16 570 SER A O 1
ATOM 4538 N N . ARG A 1 571 ? -2.038 -10.182 5.869 1.00 66.56 571 ARG A N 1
ATOM 4539 C CA . ARG A 1 571 ? -2.452 -11.228 6.806 1.00 66.56 571 ARG A CA 1
ATOM 4540 C C . ARG A 1 571 ? -1.350 -11.646 7.777 1.00 66.56 571 ARG A C 1
ATOM 4542 O O . ARG A 1 571 ? -1.532 -12.593 8.528 1.00 66.56 571 ARG A O 1
ATOM 4549 N N . GLY A 1 572 ? -0.212 -10.953 7.794 1.00 72.44 572 GLY A N 1
ATOM 4550 C CA . GLY A 1 572 ? 0.864 -11.204 8.753 1.00 72.44 572 GLY A CA 1
ATOM 4551 C C . GLY A 1 572 ? 1.503 -12.593 8.653 1.00 72.44 572 GLY A C 1
ATOM 4552 O O . GLY A 1 572 ? 2.069 -13.058 9.640 1.00 72.44 572 GLY A O 1
ATOM 4553 N N . LEU A 1 573 ? 1.416 -13.268 7.505 1.00 76.00 573 LEU A N 1
ATOM 4554 C CA . LEU A 1 573 ? 2.003 -14.594 7.307 1.00 76.00 573 LEU A CA 1
ATOM 4555 C C . LEU A 1 573 ? 3.531 -14.528 7.335 1.00 76.00 573 LEU A C 1
ATOM 4557 O O . LEU A 1 573 ? 4.164 -15.381 7.955 1.00 76.00 573 LEU A O 1
ATOM 4561 N N . ARG A 1 574 ? 4.129 -13.491 6.736 1.00 74.81 574 ARG A N 1
ATOM 4562 C CA . ARG A 1 574 ? 5.582 -13.269 6.790 1.00 74.81 574 ARG A CA 1
ATOM 4563 C C . ARG A 1 574 ? 5.989 -12.721 8.148 1.00 74.81 574 ARG A C 1
ATOM 4565 O O . ARG A 1 574 ? 6.961 -13.201 8.718 1.00 74.81 574 ARG A O 1
ATOM 4572 N N . PHE A 1 575 ? 5.213 -11.788 8.709 1.00 74.94 575 PHE A N 1
ATOM 4573 C CA . PHE A 1 575 ? 5.470 -11.260 10.057 1.00 74.94 575 PHE A CA 1
ATOM 4574 C C . PHE A 1 575 ? 5.497 -12.358 11.134 1.00 74.94 575 PHE A C 1
ATOM 4576 O O . PHE A 1 575 ? 6.297 -12.295 12.066 1.00 74.94 575 PHE A O 1
ATOM 4583 N N . LEU A 1 576 ? 4.619 -13.357 11.020 1.00 80.06 576 LEU A N 1
ATOM 4584 C CA . LEU A 1 576 ? 4.549 -14.496 11.936 1.00 80.06 576 LEU A CA 1
ATOM 4585 C C . LEU A 1 576 ? 5.422 -15.685 11.508 1.00 80.06 576 LEU A C 1
ATOM 4587 O O . LEU A 1 576 ? 5.425 -16.695 12.210 1.00 80.06 576 LEU A O 1
ATOM 4591 N N . GLU A 1 577 ? 6.143 -15.577 10.388 1.00 81.00 577 GLU A N 1
ATOM 4592 C CA . GLU A 1 577 ? 6.900 -16.666 9.762 1.00 81.00 577 GLU A CA 1
ATOM 4593 C C . GLU A 1 577 ? 6.086 -17.972 9.659 1.00 81.00 577 GLU A C 1
ATOM 4595 O O . GLU A 1 577 ? 6.526 -19.031 10.110 1.00 81.00 577 GLU A O 1
ATOM 4600 N N . ILE A 1 578 ? 4.871 -17.916 9.108 1.00 82.50 578 ILE A N 1
ATOM 4601 C CA . ILE A 1 578 ? 4.056 -19.114 8.869 1.00 82.50 578 ILE A CA 1
ATOM 4602 C C . ILE A 1 578 ? 4.687 -19.937 7.739 1.00 82.50 578 ILE A C 1
ATOM 4604 O O . ILE A 1 578 ? 4.827 -19.457 6.617 1.00 82.50 578 ILE A O 1
ATOM 4608 N N . ARG A 1 579 ? 5.085 -21.175 8.050 1.00 73.56 579 ARG A N 1
ATOM 4609 C CA . ARG A 1 579 ? 5.824 -22.092 7.162 1.00 73.56 579 ARG A CA 1
ATOM 4610 C C . ARG A 1 579 ? 5.033 -23.338 6.752 1.00 73.56 579 ARG A C 1
ATOM 4612 O O . ARG A 1 579 ? 5.493 -24.068 5.888 1.00 73.56 579 ARG A O 1
ATOM 4619 N N . ASP A 1 580 ? 3.900 -23.609 7.405 1.00 72.19 580 ASP A N 1
ATOM 4620 C CA . ASP A 1 580 ? 3.044 -24.792 7.193 1.00 72.19 580 ASP A CA 1
ATOM 4621 C C . ASP A 1 580 ? 3.806 -26.128 7.033 1.00 72.19 580 ASP A C 1
ATOM 4623 O O . ASP A 1 580 ? 3.632 -26.887 6.076 1.00 72.19 580 ASP A O 1
ATOM 4627 N N . VAL A 1 581 ? 4.677 -26.416 8.003 1.00 78.81 581 VAL A N 1
ATOM 4628 C CA . VAL A 1 581 ? 5.576 -27.579 7.973 1.00 78.81 581 VAL A CA 1
ATOM 4629 C C . VAL A 1 581 ? 4.830 -28.920 7.800 1.00 78.81 581 VAL A C 1
ATOM 4631 O O . VAL A 1 581 ? 3.704 -29.074 8.291 1.00 78.81 581 VAL A O 1
ATOM 4634 N N . PRO A 1 582 ? 5.443 -29.924 7.136 1.00 75.69 582 PRO A N 1
ATOM 4635 C CA . PRO A 1 582 ? 4.781 -31.188 6.786 1.00 75.69 582 PRO A CA 1
ATOM 4636 C C . PRO A 1 582 ? 4.630 -32.172 7.959 1.00 75.69 582 PRO A C 1
ATOM 4638 O O . PRO A 1 582 ? 3.996 -33.211 7.811 1.00 75.69 582 PRO A O 1
ATOM 4641 N N . TYR A 1 583 ? 5.192 -31.867 9.129 1.00 85.69 583 TYR A N 1
ATOM 4642 C CA . TYR A 1 583 ? 5.152 -32.722 10.317 1.00 85.69 583 TYR A CA 1
ATOM 4643 C C . TYR A 1 583 ? 4.333 -32.085 11.445 1.00 85.69 583 TYR A C 1
ATOM 4645 O O . TYR A 1 583 ? 4.184 -30.868 11.517 1.00 85.69 583 TYR A O 1
ATOM 4653 N N . GLU A 1 584 ? 3.828 -32.893 12.375 1.00 91.56 584 GLU A N 1
ATOM 4654 C CA . GLU A 1 584 ? 3.136 -32.402 13.571 1.00 91.56 584 GLU A CA 1
ATOM 4655 C C . GLU A 1 584 ? 4.121 -31.668 14.501 1.00 91.56 584 GLU A C 1
ATOM 4657 O O . GLU A 1 584 ? 4.952 -32.298 15.162 1.00 91.56 584 GLU A O 1
ATOM 4662 N N . ILE A 1 585 ? 4.035 -30.332 14.585 1.00 93.88 585 ILE A N 1
ATOM 4663 C CA . ILE A 1 585 ? 4.992 -29.524 15.367 1.00 93.88 585 ILE A CA 1
ATOM 4664 C C . ILE A 1 585 ? 4.995 -29.957 16.837 1.00 93.88 585 ILE A C 1
ATOM 4666 O O . ILE A 1 585 ? 6.051 -30.048 17.463 1.00 93.88 585 ILE A O 1
ATOM 4670 N N . ALA A 1 586 ? 3.825 -30.304 17.380 1.00 92.06 586 ALA A N 1
ATOM 4671 C CA . ALA A 1 586 ? 3.687 -30.706 18.775 1.00 92.06 586 ALA A CA 1
ATOM 4672 C C . ALA A 1 586 ? 4.422 -32.013 19.129 1.00 92.06 586 ALA A C 1
ATOM 4674 O O . ALA A 1 586 ? 4.744 -32.236 20.304 1.00 92.06 586 ALA A O 1
ATOM 4675 N N . ARG A 1 587 ? 4.752 -32.854 18.139 1.00 91.56 587 ARG A N 1
ATOM 4676 C CA . ARG A 1 587 ? 5.480 -34.125 18.317 1.00 91.56 587 ARG A CA 1
ATOM 4677 C C . ARG A 1 587 ? 6.908 -34.113 17.784 1.00 91.56 587 ARG A C 1
ATOM 4679 O O . ARG A 1 587 ? 7.640 -35.057 18.048 1.00 91.56 587 ARG A O 1
ATOM 4686 N N . ALA A 1 588 ? 7.317 -33.060 17.083 1.00 92.81 588 ALA A N 1
ATOM 4687 C CA . ALA A 1 588 ? 8.660 -32.964 16.527 1.00 92.81 588 ALA A CA 1
ATOM 4688 C C . ALA A 1 588 ? 9.753 -32.945 17.605 1.00 92.81 588 ALA A C 1
ATOM 4690 O O . ALA A 1 588 ? 9.549 -32.420 18.704 1.00 92.81 588 ALA A O 1
ATOM 4691 N N . GLU A 1 589 ? 10.920 -33.483 17.249 1.00 93.25 589 GLU A N 1
ATOM 4692 C CA . GLU A 1 589 ? 12.129 -33.524 18.077 1.00 93.25 589 GLU A CA 1
ATOM 4693 C C . GLU A 1 589 ? 12.703 -32.124 18.357 1.00 93.25 589 GLU A C 1
ATOM 4695 O O . GLU A 1 589 ? 12.561 -31.192 17.562 1.00 93.25 589 GLU A O 1
ATOM 4700 N N . ALA A 1 590 ? 13.403 -31.972 19.485 1.00 90.69 590 ALA A N 1
ATOM 4701 C CA . ALA A 1 590 ? 13.936 -30.684 19.949 1.00 90.69 590 ALA A CA 1
ATOM 4702 C C . ALA A 1 590 ? 14.896 -30.013 18.951 1.00 90.69 590 ALA A C 1
ATOM 4704 O O . ALA A 1 590 ? 14.893 -28.791 18.795 1.00 90.69 590 ALA A O 1
ATOM 4705 N N . GLU A 1 591 ? 15.758 -30.797 18.304 1.00 89.25 591 GLU A N 1
ATOM 4706 C CA . GLU A 1 591 ? 16.700 -30.294 17.297 1.00 89.25 591 GLU A CA 1
ATOM 4707 C C . GLU A 1 591 ? 15.967 -29.787 16.061 1.00 89.25 591 GLU A C 1
ATOM 4709 O O . GLU A 1 591 ? 16.254 -28.689 15.590 1.00 89.25 591 GLU A O 1
ATOM 4714 N N . LYS A 1 592 ? 14.941 -30.521 15.617 1.00 89.31 592 LYS A N 1
ATOM 4715 C CA . LYS A 1 592 ? 14.120 -30.133 14.472 1.00 89.31 592 LYS A CA 1
ATOM 4716 C C . LYS A 1 592 ? 13.363 -28.831 14.731 1.00 89.31 592 LYS A C 1
ATOM 4718 O O . LYS A 1 592 ? 13.372 -27.941 13.890 1.00 89.31 592 LYS A O 1
ATOM 4723 N N . LEU A 1 593 ? 12.776 -28.675 15.921 1.00 90.19 593 LEU A N 1
ATOM 4724 C CA . LEU A 1 593 ? 12.098 -27.434 16.314 1.00 90.19 593 LEU A CA 1
ATOM 4725 C C . LEU A 1 593 ? 13.045 -26.224 16.345 1.00 90.19 593 LEU A C 1
ATOM 4727 O O . LEU A 1 593 ? 12.657 -25.137 15.929 1.00 90.19 593 LEU A O 1
ATOM 4731 N N . ARG A 1 594 ? 14.280 -26.398 16.831 1.00 85.62 594 ARG A N 1
ATOM 4732 C CA . ARG A 1 594 ? 15.278 -25.315 16.893 1.00 85.62 594 ARG A CA 1
ATOM 4733 C C . ARG A 1 594 ? 15.859 -24.959 15.525 1.00 85.62 594 ARG A C 1
ATOM 4735 O O . ARG A 1 594 ? 16.233 -23.810 15.325 1.00 85.62 594 ARG A O 1
ATOM 4742 N N . ALA A 1 595 ? 15.939 -25.924 14.612 1.00 83.88 595 ALA A N 1
ATOM 4743 C CA . ALA A 1 595 ? 16.376 -25.689 13.240 1.00 83.88 595 ALA A CA 1
ATOM 4744 C C . ALA A 1 595 ? 15.310 -24.946 12.417 1.00 83.88 595 ALA A C 1
ATOM 4746 O O . ALA A 1 595 ? 15.635 -24.034 11.659 1.00 83.88 595 ALA A O 1
ATOM 4747 N N . ASP A 1 596 ? 14.037 -25.311 12.588 1.00 82.12 596 ASP A N 1
ATOM 4748 C CA . ASP A 1 596 ? 12.965 -24.847 11.703 1.00 82.12 596 ASP A CA 1
ATOM 4749 C C . ASP A 1 596 ? 12.314 -23.528 12.145 1.00 82.12 596 ASP A C 1
ATOM 4751 O O . ASP A 1 596 ? 11.689 -22.860 11.319 1.00 82.12 596 ASP A O 1
ATOM 4755 N N . PHE A 1 597 ? 12.451 -23.126 13.415 1.00 85.06 597 PHE A N 1
ATOM 4756 C CA . PHE A 1 597 ? 11.804 -21.925 13.953 1.00 85.06 597 PHE A CA 1
ATOM 4757 C C . PHE A 1 597 ? 12.811 -20.962 14.587 1.00 85.06 597 PHE A C 1
ATOM 4759 O O . PHE A 1 597 ? 13.543 -21.312 15.510 1.00 85.06 597 PHE A O 1
ATOM 4766 N N . SER A 1 598 ? 12.796 -19.706 14.129 1.00 80.12 598 SER A N 1
ATOM 4767 C CA . SER A 1 598 ? 13.719 -18.646 14.565 1.00 80.12 598 SER A CA 1
ATOM 4768 C C . SER A 1 598 ? 13.479 -18.177 16.008 1.00 80.12 598 SER A C 1
ATOM 4770 O O . SER A 1 598 ? 14.369 -17.611 16.649 1.00 80.12 598 SER A O 1
ATOM 4772 N N . GLY A 1 599 ? 12.277 -18.396 16.550 1.00 84.25 599 GLY A N 1
ATOM 4773 C CA . GLY A 1 599 ? 11.880 -17.849 17.840 1.00 84.25 599 GLY A CA 1
ATOM 4774 C C . GLY A 1 599 ? 10.567 -18.394 18.398 1.00 84.25 599 GLY A C 1
ATOM 4775 O O . GLY A 1 599 ? 9.814 -19.116 17.746 1.00 84.25 599 GLY A O 1
ATOM 4776 N N . LEU A 1 600 ? 10.267 -17.957 19.627 1.00 83.12 600 LEU A N 1
ATOM 4777 C CA . LEU A 1 600 ? 9.052 -18.310 20.366 1.00 83.12 600 LEU A CA 1
ATOM 4778 C C . LEU A 1 600 ? 7.768 -17.976 19.588 1.00 83.12 600 LEU A C 1
ATOM 4780 O O . LEU A 1 600 ? 6.864 -18.801 19.518 1.00 83.12 600 LEU A O 1
ATOM 4784 N N . LEU A 1 601 ? 7.671 -16.761 19.034 1.00 84.00 601 LEU A N 1
ATOM 4785 C CA . LEU A 1 601 ? 6.459 -16.298 18.348 1.00 84.00 601 LEU A CA 1
ATOM 4786 C C . LEU A 1 601 ? 6.178 -17.089 17.055 1.00 84.00 601 LEU A C 1
ATOM 4788 O O . LEU A 1 601 ? 5.068 -17.611 16.958 1.00 84.00 601 LEU A O 1
ATOM 4792 N N . PRO A 1 602 ? 7.146 -17.260 16.128 1.00 87.31 602 PRO A N 1
ATOM 4793 C CA . PRO A 1 602 ? 6.994 -18.141 14.969 1.00 87.31 602 PRO A CA 1
ATOM 4794 C C . PRO A 1 602 ? 6.553 -19.558 15.321 1.00 87.31 602 PRO A C 1
ATOM 4796 O O . PRO A 1 602 ? 5.608 -20.075 14.725 1.00 87.31 602 PRO A O 1
ATOM 4799 N N . LEU A 1 603 ? 7.175 -20.174 16.332 1.00 91.88 603 LEU A N 1
ATOM 4800 C CA . LEU A 1 603 ? 6.809 -21.521 16.764 1.00 91.88 603 LEU A CA 1
ATOM 4801 C C . LEU A 1 603 ? 5.345 -21.581 17.227 1.00 91.88 603 LEU A C 1
ATOM 4803 O O . LEU A 1 603 ? 4.584 -22.429 16.768 1.00 91.88 603 LEU A O 1
ATOM 4807 N N . MET A 1 604 ? 4.921 -20.657 18.093 1.00 92.12 604 MET A N 1
ATOM 4808 C CA . MET A 1 604 ? 3.539 -20.617 18.583 1.00 92.12 604 MET A CA 1
ATOM 4809 C C . MET A 1 604 ? 2.529 -20.369 17.456 1.00 92.12 604 MET A C 1
ATOM 4811 O O . MET A 1 604 ? 1.477 -21.007 17.423 1.00 92.12 604 MET A O 1
ATOM 4815 N N . ALA A 1 605 ? 2.847 -19.456 16.536 1.00 91.81 605 ALA A N 1
ATOM 4816 C CA . ALA A 1 605 ? 1.976 -19.103 15.422 1.00 91.81 605 ALA A CA 1
ATOM 4817 C C . ALA A 1 605 ? 1.782 -20.287 14.467 1.00 91.81 605 ALA A C 1
ATOM 4819 O O . ALA A 1 605 ? 0.659 -20.562 14.060 1.00 91.81 605 ALA A O 1
ATOM 4820 N N . ASN A 1 606 ? 2.845 -21.043 14.183 1.00 91.50 606 ASN A N 1
ATOM 4821 C CA . ASN A 1 606 ? 2.767 -22.223 13.325 1.00 91.50 606 ASN A CA 1
ATOM 4822 C C . ASN A 1 606 ? 2.011 -23.393 13.978 1.00 91.50 606 ASN A C 1
ATOM 4824 O O . ASN A 1 606 ? 1.285 -24.104 13.288 1.00 91.50 606 ASN A O 1
ATOM 4828 N N . VAL A 1 607 ? 2.106 -23.574 15.302 1.00 92.69 607 VAL A N 1
ATOM 4829 C CA . VAL A 1 607 ? 1.275 -24.562 16.022 1.00 92.69 607 VAL A CA 1
ATOM 4830 C C . VAL A 1 607 ? -0.211 -24.203 15.911 1.00 92.69 607 VAL A C 1
ATOM 4832 O O . VAL A 1 607 ? -1.033 -25.071 15.629 1.00 92.69 607 VAL A O 1
ATOM 4835 N N . LEU A 1 608 ? -0.561 -22.926 16.106 1.00 92.19 608 LEU A N 1
ATOM 4836 C CA . LEU A 1 608 ? -1.933 -22.434 15.933 1.00 92.19 608 LEU A CA 1
ATOM 4837 C C . LEU A 1 608 ? -2.407 -22.574 14.486 1.00 92.19 608 LEU A C 1
ATOM 4839 O O . LEU A 1 608 ? -3.530 -23.005 14.250 1.00 92.19 608 LEU A O 1
ATOM 4843 N N . TRP A 1 609 ? -1.535 -22.269 13.528 1.00 89.69 609 TRP A N 1
ATOM 4844 C CA . TRP A 1 609 ? -1.806 -22.405 12.103 1.00 89.69 609 TRP A CA 1
ATOM 4845 C C . TRP A 1 609 ? -2.172 -23.836 11.711 1.00 89.69 609 TRP A C 1
ATOM 4847 O O . TRP A 1 609 ? -3.196 -24.039 11.066 1.00 89.69 609 TRP A O 1
ATOM 4857 N N . GLN A 1 610 ? -1.407 -24.840 12.158 1.00 88.81 610 GLN A N 1
ATOM 4858 C CA . GLN A 1 610 ? -1.708 -26.246 11.862 1.00 88.81 610 GLN A CA 1
ATOM 4859 C C . GLN A 1 610 ? -3.101 -26.673 12.348 1.00 88.81 610 GLN A C 1
ATOM 4861 O O . GLN A 1 610 ? -3.749 -27.517 11.727 1.00 88.81 610 GLN A O 1
ATOM 4866 N N . VAL A 1 611 ? -3.565 -26.081 13.446 1.00 89.88 611 VAL A N 1
ATOM 4867 C CA . VAL A 1 611 ? -4.869 -26.380 14.043 1.00 89.88 611 VAL A CA 1
ATOM 4868 C C . VAL A 1 611 ? -5.974 -25.602 13.344 1.00 89.88 611 VAL A C 1
ATOM 4870 O O . VAL A 1 611 ? -6.969 -26.207 12.973 1.00 89.88 611 VAL A O 1
ATOM 4873 N N . GLY A 1 612 ? -5.771 -24.310 13.069 1.00 87.75 612 GLY A N 1
ATOM 4874 C CA . GLY A 1 612 ? -6.714 -23.489 12.301 1.00 87.75 612 GLY A CA 1
ATOM 4875 C C . GLY A 1 612 ? -6.923 -23.996 10.869 1.00 87.75 612 GLY A C 1
ATOM 4876 O O . GLY A 1 612 ? -8.011 -23.873 10.318 1.00 87.75 612 GLY A O 1
ATOM 4877 N N . CYS A 1 613 ? -5.915 -24.650 10.284 1.00 82.19 613 CYS A N 1
ATOM 4878 C CA . CYS A 1 613 ? -6.034 -25.353 9.003 1.00 82.19 613 CYS A CA 1
ATOM 4879 C C . CYS A 1 613 ? -6.711 -26.733 9.118 1.00 82.19 613 CYS A C 1
ATOM 4881 O O . CYS A 1 613 ? -6.820 -27.446 8.125 1.00 82.19 613 CYS A O 1
ATOM 4883 N N . GLY A 1 614 ? -7.116 -27.154 10.319 1.00 82.81 614 GLY A N 1
ATOM 4884 C CA . GLY A 1 614 ? -7.788 -28.428 10.568 1.00 82.81 614 GLY A CA 1
ATOM 4885 C C . GLY A 1 614 ? -6.896 -29.672 10.484 1.00 82.81 614 GLY A C 1
ATOM 4886 O O . GLY A 1 614 ? -7.428 -30.779 10.476 1.00 82.81 614 GLY A O 1
ATOM 4887 N N . ARG A 1 615 ? -5.559 -29.534 10.434 1.00 80.75 615 ARG A N 1
ATOM 4888 C CA . ARG A 1 615 ? -4.633 -30.680 10.278 1.00 80.75 615 ARG A CA 1
ATOM 4889 C C . ARG A 1 615 ? -4.551 -31.526 11.546 1.00 80.75 615 ARG A C 1
ATOM 4891 O O . ARG A 1 615 ? -4.425 -32.743 11.474 1.00 80.75 615 ARG A O 1
ATOM 4898 N N . TYR A 1 616 ? -4.635 -30.874 12.703 1.00 86.75 616 TYR A N 1
ATOM 4899 C CA . TYR A 1 616 ? -4.574 -31.524 14.008 1.00 86.75 616 TYR A CA 1
ATOM 4900 C C . TYR A 1 616 ? -5.578 -30.903 14.974 1.00 86.75 616 TYR A C 1
ATOM 4902 O O . TYR A 1 616 ? -5.927 -29.729 14.866 1.00 86.75 616 TYR A O 1
ATOM 4910 N N . ARG A 1 617 ? -6.002 -31.691 15.964 1.00 84.38 617 ARG A N 1
ATOM 4911 C CA . ARG A 1 617 ? -6.827 -31.235 17.087 1.00 84.38 617 ARG A CA 1
ATOM 4912 C C . ARG A 1 617 ? -6.179 -31.667 18.392 1.00 84.38 617 ARG A C 1
ATOM 4914 O O . ARG A 1 617 ? -5.870 -32.840 18.575 1.00 84.38 617 ARG A O 1
ATOM 4921 N N . TYR A 1 618 ? -6.011 -30.723 19.311 1.00 83.31 618 TYR A N 1
ATOM 4922 C CA . TYR A 1 618 ? -5.347 -30.957 20.599 1.00 83.31 618 TYR A CA 1
ATOM 4923 C C . TYR A 1 618 ? -6.281 -30.769 21.803 1.00 83.31 618 TYR A C 1
ATOM 4925 O O . TYR A 1 618 ? -5.834 -30.534 22.929 1.00 83.31 618 TYR A O 1
ATOM 4933 N N . GLY A 1 619 ? -7.584 -30.890 21.552 1.00 75.81 619 GLY A N 1
ATOM 4934 C CA . GLY A 1 619 ? -8.657 -30.576 22.486 1.00 75.81 619 GLY A CA 1
ATOM 4935 C C . GLY A 1 619 ? -9.410 -29.315 22.080 1.00 75.81 619 GLY A C 1
ATOM 4936 O O . GLY A 1 619 ? -9.047 -28.642 21.118 1.00 75.81 619 GLY A O 1
ATOM 4937 N N . ASP A 1 620 ? -10.460 -29.036 22.835 1.00 78.12 620 ASP A N 1
ATOM 4938 C CA . ASP A 1 620 ? -11.447 -27.991 22.586 1.00 78.12 620 ASP A CA 1
ATOM 4939 C C . ASP A 1 620 ? -11.365 -26.835 23.602 1.00 78.12 620 ASP A C 1
ATOM 4941 O O . ASP A 1 620 ? -11.837 -25.738 23.348 1.00 78.12 620 ASP A O 1
ATOM 4945 N N . GLY A 1 621 ? -10.696 -27.004 24.742 1.00 84.44 621 GLY A N 1
ATOM 4946 C CA . GLY A 1 621 ? -10.500 -25.905 25.693 1.00 84.44 621 GLY A CA 1
ATOM 4947 C C . GLY A 1 621 ? -9.362 -24.952 25.301 1.00 84.44 621 GLY A C 1
ATOM 4948 O O . GLY A 1 621 ? -8.219 -25.387 25.165 1.00 84.44 621 GLY A O 1
ATOM 4949 N N . PHE A 1 622 ? -9.619 -23.638 25.258 1.00 85.94 622 PHE A N 1
ATOM 4950 C CA . PHE A 1 622 ? -8.606 -22.598 24.977 1.00 85.94 622 PHE A CA 1
ATOM 4951 C C . PHE A 1 622 ? -7.371 -22.686 25.899 1.00 85.94 622 PHE A C 1
ATOM 4953 O O . PHE A 1 622 ? -6.229 -22.739 25.443 1.00 85.94 622 PHE A O 1
ATOM 4960 N N . ALA A 1 623 ? -7.579 -22.749 27.221 1.00 84.69 623 ALA A N 1
ATOM 4961 C CA . ALA A 1 623 ? -6.482 -22.896 28.185 1.00 84.69 623 ALA A CA 1
ATOM 4962 C C . ALA A 1 623 ? -5.836 -24.290 28.103 1.00 84.69 623 ALA A C 1
ATOM 4964 O O . ALA A 1 623 ? -4.616 -24.431 28.207 1.00 84.69 623 ALA A O 1
ATOM 4965 N N . GLY A 1 624 ? -6.650 -25.322 27.858 1.00 85.81 624 GLY A N 1
ATOM 4966 C CA . GLY A 1 624 ? -6.183 -26.690 27.639 1.00 85.81 624 GLY A CA 1
ATOM 4967 C C . GLY A 1 624 ? -5.220 -26.788 26.456 1.00 85.81 624 GLY A C 1
ATOM 4968 O O . GLY A 1 624 ? -4.199 -27.467 26.559 1.00 85.81 624 GLY A O 1
ATOM 4969 N N . PHE A 1 625 ? -5.483 -26.041 25.383 1.00 90.94 625 PHE A N 1
ATOM 4970 C CA . PHE A 1 625 ? -4.607 -25.929 24.223 1.00 90.94 625 PHE A CA 1
ATOM 4971 C C . PHE A 1 625 ? -3.245 -25.328 24.579 1.00 90.94 625 PHE A C 1
ATOM 4973 O O . PHE A 1 625 ? -2.205 -25.795 24.119 1.00 90.94 625 PHE A O 1
ATOM 4980 N N . PHE A 1 626 ? -3.203 -24.314 25.441 1.00 89.94 626 PHE A N 1
ATOM 4981 C CA . PHE A 1 626 ? -1.915 -23.813 25.900 1.00 89.94 626 PHE A CA 1
ATOM 4982 C C . PHE A 1 626 ? -1.170 -24.861 26.742 1.00 89.94 626 PHE A C 1
ATOM 4984 O O . PHE A 1 626 ? 0.013 -25.119 26.523 1.00 89.94 626 PHE A O 1
ATOM 4991 N N . TYR A 1 627 ? -1.847 -25.492 27.701 1.00 84.56 627 TYR A N 1
ATOM 4992 C CA . TYR A 1 627 ? -1.177 -26.380 28.652 1.00 84.56 627 TYR A CA 1
ATOM 4993 C C . TYR A 1 627 ? -0.769 -27.736 28.075 1.00 84.56 627 TYR A C 1
ATOM 4995 O O . TYR A 1 627 ? 0.215 -28.307 28.543 1.00 84.56 627 TYR A O 1
ATOM 5003 N N . ARG A 1 628 ? -1.495 -28.256 27.080 1.00 83.56 628 ARG A N 1
ATOM 5004 C CA . ARG A 1 628 ? -1.238 -29.585 26.510 1.00 83.56 628 ARG A CA 1
ATOM 5005 C C . ARG A 1 628 ? -0.245 -29.519 25.340 1.00 83.56 628 ARG A C 1
ATOM 5007 O O . ARG A 1 628 ? 0.928 -29.810 25.573 1.00 83.56 628 ARG A O 1
ATOM 5014 N N . PRO A 1 629 ? -0.630 -29.130 24.108 1.00 90.25 629 PRO A N 1
ATOM 5015 C CA . PRO A 1 629 ? 0.304 -29.129 22.985 1.00 90.25 629 PRO A CA 1
ATOM 5016 C C . PRO A 1 629 ? 1.327 -27.993 23.078 1.00 90.25 629 PRO A C 1
ATOM 5018 O O . PRO A 1 629 ? 2.517 -28.225 22.865 1.00 90.25 629 PRO A O 1
ATOM 5021 N N . MET A 1 630 ? 0.911 -26.769 23.420 1.00 91.69 630 MET A N 1
ATOM 5022 C CA . MET A 1 630 ? 1.788 -25.603 23.294 1.00 91.69 630 MET A CA 1
ATOM 5023 C C . MET A 1 630 ? 2.922 -25.642 24.322 1.00 91.69 630 MET A C 1
ATOM 5025 O O . MET A 1 630 ? 4.091 -25.604 23.950 1.00 91.69 630 MET A O 1
ATOM 5029 N N . GLN A 1 631 ? 2.607 -25.785 25.612 1.00 88.50 631 GLN A N 1
ATOM 5030 C CA . GLN A 1 631 ? 3.612 -25.787 26.677 1.00 88.50 631 GLN A CA 1
ATOM 5031 C C . GLN A 1 631 ? 4.639 -26.915 26.497 1.00 88.50 631 GLN A C 1
ATOM 5033 O O . GLN A 1 631 ? 5.835 -26.680 26.677 1.00 88.50 631 GLN A O 1
ATOM 5038 N N . ALA A 1 632 ? 4.195 -28.116 26.112 1.00 88.50 632 ALA A N 1
ATOM 5039 C CA . ALA A 1 632 ? 5.087 -29.242 25.844 1.00 88.50 632 ALA A CA 1
ATOM 5040 C C . ALA A 1 632 ? 6.042 -28.951 24.672 1.00 88.50 632 ALA A C 1
ATOM 5042 O O . ALA A 1 632 ? 7.242 -29.209 24.775 1.00 88.50 632 ALA A O 1
ATOM 5043 N N . THR A 1 633 ? 5.530 -28.346 23.597 1.00 92.38 633 THR A N 1
ATOM 5044 C CA . THR A 1 633 ? 6.325 -27.937 22.427 1.00 92.38 633 THR A CA 1
ATOM 5045 C C . THR A 1 633 ? 7.368 -26.888 22.801 1.00 92.38 633 THR A C 1
ATOM 5047 O O . THR A 1 633 ? 8.545 -27.027 22.475 1.00 92.38 633 THR A O 1
ATOM 5050 N N . LEU A 1 634 ? 6.961 -25.859 23.550 1.00 90.38 634 LEU A N 1
ATOM 5051 C CA . LEU A 1 634 ? 7.855 -24.789 23.991 1.00 90.38 634 LEU A CA 1
ATOM 5052 C C . LEU A 1 634 ? 8.942 -25.289 24.948 1.00 90.38 634 LEU A C 1
ATOM 5054 O O . LEU A 1 634 ? 10.074 -24.809 24.891 1.00 90.38 634 LEU A O 1
ATOM 5058 N N . TYR A 1 635 ? 8.611 -26.254 25.810 1.00 86.62 635 TYR A N 1
ATOM 5059 C CA . TYR A 1 635 ? 9.586 -26.913 26.675 1.00 86.62 635 TYR A CA 1
ATOM 5060 C C . TYR A 1 635 ? 10.621 -27.681 25.851 1.00 86.62 635 TYR A C 1
ATOM 5062 O O . TYR A 1 635 ? 11.822 -27.512 26.046 1.00 86.62 635 TYR A O 1
ATOM 5070 N N . ARG A 1 636 ? 10.160 -28.480 24.882 1.00 88.44 636 ARG A N 1
ATOM 5071 C CA . ARG A 1 636 ? 11.034 -29.285 24.025 1.00 88.44 636 ARG A CA 1
ATOM 5072 C C . ARG A 1 636 ? 11.952 -28.427 23.151 1.00 88.44 636 ARG A C 1
ATOM 5074 O O . ARG A 1 636 ? 13.120 -28.759 22.997 1.00 88.44 636 ARG A O 1
ATOM 5081 N N . ALA A 1 637 ? 11.455 -27.301 22.641 1.00 88.38 637 ALA A N 1
ATOM 5082 C CA . ALA A 1 637 ? 12.248 -26.336 21.877 1.00 88.38 637 ALA A CA 1
ATOM 5083 C C . ALA A 1 637 ? 13.229 -25.513 22.742 1.00 88.38 637 ALA A C 1
ATOM 5085 O O . ALA A 1 637 ? 14.077 -24.805 22.203 1.00 88.38 637 ALA A O 1
ATOM 5086 N N . GLY A 1 638 ? 13.134 -25.593 24.076 1.00 84.44 638 GLY A N 1
ATOM 5087 C CA . GLY A 1 638 ? 14.011 -24.879 25.008 1.00 84.44 638 GLY A CA 1
ATOM 5088 C C . GLY A 1 638 ? 13.580 -23.446 25.345 1.00 84.44 638 GLY A C 1
ATOM 5089 O O . GLY A 1 638 ? 14.316 -22.741 26.032 1.00 84.44 638 GLY A O 1
ATOM 5090 N N . TYR A 1 639 ? 12.387 -23.006 24.926 1.00 81.50 639 TYR A N 1
ATOM 5091 C CA . TYR A 1 639 ? 11.836 -21.691 25.295 1.00 81.50 639 TYR A CA 1
ATOM 5092 C C . TYR A 1 639 ? 11.225 -21.661 26.706 1.00 81.50 639 TYR A C 1
ATOM 5094 O O . TYR A 1 639 ? 10.963 -20.585 27.248 1.00 81.50 639 TYR A O 1
ATOM 5102 N N . LEU A 1 640 ? 10.994 -22.835 27.300 1.00 76.81 640 LEU A N 1
ATOM 5103 C CA . LEU A 1 640 ? 10.509 -23.033 28.665 1.00 76.81 640 LEU A CA 1
ATOM 5104 C C . LEU A 1 640 ? 11.377 -24.088 29.364 1.00 76.81 640 LEU A C 1
ATOM 5106 O O . LEU A 1 640 ? 11.601 -25.166 28.830 1.00 76.81 640 LEU A O 1
ATOM 5110 N N . THR A 1 641 ? 11.837 -23.809 30.583 1.00 72.38 641 THR A N 1
ATOM 5111 C CA . THR A 1 641 ? 12.614 -24.757 31.407 1.00 72.38 641 THR A CA 1
ATOM 5112 C C . THR A 1 641 ? 11.840 -25.187 32.656 1.00 72.38 641 THR A C 1
ATOM 5114 O O . THR A 1 641 ? 10.940 -24.478 33.110 1.00 72.38 641 THR A O 1
ATOM 5117 N N . ARG A 1 642 ? 12.213 -26.322 33.275 1.00 65.38 642 ARG A N 1
ATOM 5118 C CA . ARG A 1 642 ? 11.584 -26.809 34.525 1.00 65.38 642 ARG A CA 1
ATOM 5119 C C . ARG A 1 642 ? 11.639 -25.763 35.649 1.00 65.38 642 ARG A C 1
ATOM 5121 O O . ARG A 1 642 ? 10.614 -25.467 36.248 1.00 65.38 642 ARG A O 1
ATOM 5128 N N . ARG A 1 643 ? 12.789 -25.098 35.832 1.00 60.75 643 ARG A N 1
ATOM 5129 C CA . ARG A 1 643 ? 12.958 -23.994 36.803 1.00 60.75 643 ARG A CA 1
ATOM 5130 C C . ARG A 1 643 ? 12.082 -22.768 36.510 1.00 60.75 643 ARG A C 1
ATOM 5132 O O . ARG A 1 643 ? 11.771 -22.004 37.417 1.00 60.75 643 ARG A O 1
ATOM 5139 N N . GLN A 1 644 ? 11.710 -22.532 35.250 1.00 61.66 644 GLN A N 1
ATOM 5140 C CA . GLN A 1 644 ? 10.806 -21.436 34.875 1.00 61.66 644 GLN A CA 1
ATOM 5141 C C . GLN A 1 644 ? 9.330 -21.803 35.064 1.00 61.66 644 GLN A C 1
ATOM 5143 O O . GLN A 1 644 ? 8.529 -20.902 35.283 1.00 61.66 644 GLN A O 1
ATOM 5148 N N . LEU A 1 645 ? 8.970 -23.091 35.022 1.00 59.81 645 LEU A N 1
ATOM 5149 C CA . LEU A 1 645 ? 7.616 -23.565 35.338 1.00 59.81 645 LEU A CA 1
ATOM 5150 C C . LEU A 1 645 ? 7.290 -23.436 36.831 1.00 59.81 645 LEU A C 1
ATOM 5152 O O . LEU A 1 645 ? 6.153 -23.129 37.173 1.00 59.81 645 LEU A O 1
ATOM 5156 N N . GLU A 1 646 ? 8.290 -23.609 37.698 1.00 57.09 646 GLU A N 1
ATOM 5157 C CA . GLU A 1 646 ? 8.178 -23.390 39.150 1.00 57.09 646 GLU A CA 1
ATOM 5158 C C . GLU A 1 646 ? 7.966 -21.905 39.504 1.00 57.09 646 GLU A C 1
ATOM 5160 O O . GLU A 1 646 ? 7.419 -21.575 40.553 1.00 57.09 646 GLU A O 1
ATOM 5165 N N . ARG A 1 647 ? 8.363 -20.986 38.612 1.00 58.12 647 ARG A N 1
ATOM 5166 C CA . ARG A 1 647 ? 8.176 -19.538 38.772 1.00 58.12 647 ARG A CA 1
ATOM 5167 C C . ARG A 1 647 ? 6.930 -19.079 38.017 1.00 58.12 647 ARG A C 1
ATOM 5169 O O . ARG A 1 647 ? 7.018 -18.746 36.833 1.00 58.12 647 ARG A O 1
ATOM 5176 N N . MET A 1 648 ? 5.797 -18.984 38.720 1.00 56.38 648 MET A N 1
ATOM 5177 C CA . MET A 1 648 ? 4.496 -18.564 38.160 1.00 56.38 648 MET A CA 1
ATOM 5178 C C . MET A 1 648 ? 4.602 -17.364 37.192 1.00 56.38 648 MET A C 1
ATOM 5180 O O . MET A 1 648 ? 4.117 -17.429 36.066 1.00 56.38 648 MET A O 1
ATOM 5184 N N . SER A 1 649 ? 5.386 -16.335 37.537 1.00 62.16 649 SER A N 1
ATOM 5185 C CA . SER A 1 649 ? 5.512 -15.098 36.744 1.00 62.16 649 SER A CA 1
ATOM 5186 C C . SER A 1 649 ? 6.104 -15.244 35.330 1.00 62.16 649 SER A C 1
ATOM 5188 O O . SER A 1 649 ? 5.918 -14.363 34.487 1.00 62.16 649 SER A O 1
ATOM 5190 N N . VAL A 1 650 ? 6.869 -16.300 35.030 1.00 64.06 650 VAL A N 1
ATOM 5191 C CA . VAL A 1 650 ? 7.401 -16.534 33.669 1.00 64.06 650 VAL A CA 1
ATOM 5192 C C . VAL A 1 650 ? 6.361 -17.252 32.817 1.00 64.06 650 VAL A C 1
ATOM 5194 O O . VAL A 1 650 ? 6.114 -16.851 31.678 1.00 64.06 650 VAL A O 1
ATOM 5197 N N . LYS A 1 651 ? 5.726 -18.274 33.393 1.00 67.56 651 LYS A N 1
ATOM 5198 C CA . LYS A 1 651 ? 4.658 -19.049 32.763 1.00 67.56 651 LYS A CA 1
ATOM 5199 C C . LYS A 1 651 ? 3.478 -18.152 32.380 1.00 67.56 651 LYS A C 1
ATOM 5201 O O . LYS A 1 651 ? 3.040 -18.196 31.232 1.00 67.56 651 LYS A O 1
ATOM 5206 N N . ASP A 1 652 ? 3.058 -17.270 33.283 1.00 72.19 652 ASP A N 1
ATOM 5207 C CA . ASP A 1 652 ? 1.950 -16.339 33.044 1.00 72.19 652 ASP A CA 1
ATOM 5208 C C . ASP A 1 652 ? 2.271 -15.345 31.922 1.00 72.19 652 ASP A C 1
ATOM 5210 O O . ASP A 1 652 ? 1.435 -15.073 31.066 1.00 72.19 652 ASP A O 1
ATOM 5214 N N . ARG A 1 653 ? 3.519 -14.862 31.832 1.00 71.81 653 ARG A N 1
ATOM 5215 C CA . ARG A 1 653 ? 3.945 -13.980 30.730 1.00 71.81 653 ARG A CA 1
ATOM 5216 C C . ARG A 1 653 ? 3.889 -14.663 29.365 1.00 71.81 653 ARG A C 1
ATOM 5218 O O . ARG A 1 653 ? 3.528 -14.017 28.383 1.00 71.81 653 ARG A O 1
ATOM 5225 N N . ILE A 1 654 ? 4.259 -15.940 29.279 1.00 76.62 654 ILE A N 1
ATOM 5226 C CA . ILE A 1 654 ? 4.185 -16.701 28.022 1.00 76.62 654 ILE A CA 1
ATOM 5227 C C . ILE A 1 654 ? 2.728 -17.014 27.676 1.00 76.62 654 ILE A C 1
ATOM 5229 O O . ILE A 1 654 ? 2.343 -16.872 26.517 1.00 76.62 654 ILE A O 1
ATOM 5233 N N . TYR A 1 655 ? 1.907 -17.350 28.671 1.00 81.38 655 TYR A N 1
ATOM 5234 C CA . TYR A 1 655 ? 0.470 -17.523 28.482 1.00 81.38 655 TYR A CA 1
ATOM 5235 C C . TYR A 1 655 ? -0.197 -16.241 27.961 1.00 81.38 655 TYR A C 1
ATOM 5237 O O . TYR A 1 655 ? -0.923 -16.276 26.975 1.00 81.38 655 TYR A O 1
ATOM 5245 N N . LEU A 1 656 ? 0.137 -15.075 28.518 1.00 76.31 656 LEU A N 1
ATOM 5246 C CA . LEU A 1 656 ? -0.356 -13.790 28.011 1.00 76.31 656 LEU A CA 1
ATOM 5247 C C . LEU A 1 656 ? 0.105 -13.510 26.571 1.00 76.31 656 LEU A C 1
ATOM 5249 O O . LEU A 1 656 ? -0.664 -12.983 25.767 1.00 76.31 656 LEU A O 1
ATOM 5253 N N . ARG A 1 657 ? 1.340 -13.890 26.204 1.00 78.12 657 ARG A N 1
ATOM 5254 C CA . ARG A 1 657 ? 1.805 -13.817 24.805 1.00 78.12 657 ARG A CA 1
ATOM 5255 C C . ARG A 1 657 ? 1.000 -14.734 23.888 1.00 78.12 657 ARG A C 1
ATOM 5257 O O . ARG A 1 657 ? 0.696 -14.316 22.776 1.00 78.12 657 ARG A O 1
ATOM 5264 N N . PHE A 1 658 ? 0.639 -15.930 24.351 1.00 87.69 658 PHE A N 1
ATOM 5265 C CA . PHE A 1 658 ? -0.243 -16.848 23.631 1.00 87.69 658 PHE A CA 1
ATOM 5266 C C . PHE A 1 658 ? -1.617 -16.225 23.399 1.00 87.69 658 PHE A C 1
ATOM 5268 O O . PHE A 1 658 ? -2.029 -16.114 22.248 1.00 87.69 658 PHE A O 1
ATOM 5275 N N . CYS A 1 659 ? -2.272 -15.730 24.452 1.00 82.62 659 CYS A N 1
ATOM 5276 C CA . CYS A 1 659 ? -3.575 -15.075 24.339 1.00 82.62 659 CYS A CA 1
ATOM 5277 C C . CYS A 1 659 ? -3.538 -13.912 23.337 1.00 82.62 659 CYS A C 1
ATOM 5279 O O . CYS A 1 659 ? -4.376 -13.831 22.443 1.00 82.62 659 CYS A O 1
ATOM 5281 N N . ASN A 1 660 ? -2.519 -13.052 23.432 1.00 81.50 660 ASN A N 1
ATOM 5282 C CA . ASN A 1 660 ? -2.347 -11.923 22.518 1.00 81.50 660 ASN A CA 1
ATOM 5283 C C . ASN A 1 660 ? -2.097 -12.363 21.071 1.00 81.50 660 ASN A C 1
ATOM 5285 O O . ASN A 1 660 ? -2.590 -11.721 20.146 1.00 81.50 660 ASN A O 1
ATOM 5289 N N . LEU A 1 661 ? -1.325 -13.431 20.862 1.00 86.69 661 LEU A N 1
ATOM 5290 C CA . LEU A 1 661 ? -1.068 -13.972 19.532 1.00 86.69 661 LEU A CA 1
ATOM 5291 C C . LEU A 1 661 ? -2.347 -14.538 18.910 1.00 86.69 661 LEU A C 1
ATOM 5293 O O . LEU A 1 661 ? -2.655 -14.169 17.782 1.00 86.69 661 LEU A O 1
ATOM 5297 N N . VAL A 1 662 ? -3.110 -15.359 19.640 1.00 89.81 662 VAL A N 1
ATOM 5298 C CA . VAL A 1 662 ? -4.378 -15.915 19.139 1.00 89.81 662 VAL A CA 1
ATOM 5299 C C . VAL A 1 662 ? -5.340 -14.787 18.771 1.00 89.81 662 VAL A C 1
ATOM 5301 O O . VAL A 1 662 ? -5.845 -14.759 17.652 1.00 89.81 662 VAL A O 1
ATOM 5304 N N . THR A 1 663 ? -5.517 -13.798 19.654 1.00 84.00 663 THR A N 1
ATOM 5305 C CA . THR A 1 663 ? -6.359 -12.629 19.368 1.00 84.00 663 THR A CA 1
ATOM 5306 C C . THR A 1 663 ? -5.881 -11.876 18.130 1.00 84.00 663 THR A C 1
ATOM 5308 O O . THR A 1 663 ? -6.705 -11.493 17.308 1.00 84.00 663 THR A O 1
ATOM 5311 N N . LYS A 1 664 ? -4.569 -11.687 17.935 1.00 83.31 664 LYS A N 1
ATOM 5312 C CA . LYS A 1 664 ? -4.047 -11.054 16.715 1.00 83.31 664 LYS A CA 1
ATOM 5313 C C . LYS A 1 664 ? -4.313 -11.894 15.470 1.00 83.31 664 LYS A C 1
ATOM 5315 O O . LYS A 1 664 ? -4.754 -11.338 14.473 1.00 83.31 664 LYS A O 1
ATOM 5320 N N . MET A 1 665 ? -4.082 -13.204 15.519 1.00 87.44 665 MET A N 1
ATOM 5321 C CA . MET A 1 665 ? -4.323 -14.103 14.386 1.00 87.44 665 MET A CA 1
ATOM 5322 C C . MET A 1 665 ? -5.802 -14.131 13.980 1.00 87.44 665 MET A C 1
ATOM 5324 O O . MET A 1 665 ? -6.086 -14.118 12.787 1.00 87.44 665 MET A O 1
ATOM 5328 N N . VAL A 1 666 ? -6.724 -14.064 14.946 1.00 87.00 666 VAL A N 1
ATOM 5329 C CA . VAL A 1 666 ? -8.176 -14.044 14.697 1.00 87.00 666 VAL A CA 1
ATOM 5330 C C . VAL A 1 666 ? -8.684 -12.651 14.303 1.00 87.00 666 VAL A C 1
ATOM 5332 O O . VAL A 1 666 ? -9.313 -12.484 13.263 1.00 87.00 666 VAL A O 1
ATOM 5335 N N . LYS A 1 667 ? -8.409 -11.625 15.116 1.00 81.44 667 LYS A N 1
ATOM 5336 C CA . LYS A 1 667 ? -9.006 -10.283 14.985 1.00 81.44 667 LYS A CA 1
ATOM 5337 C C . LYS A 1 667 ? -8.256 -9.384 14.001 1.00 81.44 667 LYS A C 1
ATOM 5339 O O . LYS A 1 667 ? -8.889 -8.682 13.217 1.00 81.44 667 LYS A O 1
ATOM 5344 N N . VAL A 1 668 ? -6.920 -9.378 14.060 1.00 80.12 668 VAL A N 1
ATOM 5345 C CA . VAL A 1 668 ? -6.070 -8.419 13.324 1.00 80.12 668 VAL A CA 1
ATOM 5346 C C . VAL A 1 668 ? -5.672 -8.971 11.960 1.00 80.12 668 VAL A C 1
ATOM 5348 O O . VAL A 1 668 ? -5.905 -8.333 10.943 1.00 80.12 668 VAL A O 1
ATOM 5351 N N . TYR A 1 669 ? -5.088 -10.165 11.941 1.00 79.38 669 TYR A N 1
ATOM 5352 C CA . TYR A 1 669 ? -4.580 -10.811 10.733 1.00 79.38 669 TYR A CA 1
ATOM 5353 C C . TYR A 1 669 ? -5.650 -11.612 9.984 1.00 79.38 669 TYR A C 1
ATOM 5355 O O . TYR A 1 669 ? -5.454 -11.946 8.816 1.00 79.38 669 TYR A O 1
ATOM 5363 N N . ARG A 1 670 ? -6.775 -11.910 10.655 1.00 81.00 670 ARG A N 1
ATOM 5364 C CA . ARG A 1 670 ? -7.920 -12.664 10.122 1.00 81.00 670 ARG A CA 1
ATOM 5365 C C . ARG A 1 670 ? -7.499 -13.958 9.418 1.00 81.00 670 ARG A C 1
ATOM 5367 O O . ARG A 1 670 ? -7.971 -14.253 8.326 1.00 81.00 670 ARG A O 1
ATOM 5374 N N . LEU A 1 671 ? -6.574 -14.696 10.032 1.00 82.06 671 LEU A N 1
ATOM 5375 C CA . LEU A 1 671 ? -6.019 -15.944 9.500 1.00 82.06 671 LEU A CA 1
ATOM 5376 C C . LEU A 1 671 ? -6.994 -17.115 9.619 1.00 82.06 671 LEU A C 1
ATOM 5378 O O . LEU A 1 671 ? -7.061 -17.953 8.725 1.00 82.06 671 LEU A O 1
ATOM 5382 N N . PHE A 1 672 ? -7.734 -17.148 10.721 1.00 85.75 672 PHE A N 1
ATOM 5383 C CA . PHE A 1 672 ? -8.763 -18.130 11.029 1.00 85.75 672 PHE A CA 1
ATOM 5384 C C . PHE A 1 672 ? -9.688 -17.574 12.118 1.00 85.75 672 PHE A C 1
ATOM 5386 O O . PHE A 1 672 ? -9.376 -16.559 12.747 1.00 85.75 672 PHE A O 1
ATOM 5393 N N . ASP A 1 673 ? -10.807 -18.241 12.365 1.00 85.50 673 ASP A N 1
ATOM 5394 C CA . ASP A 1 673 ? -11.690 -17.982 13.501 1.00 85.50 673 ASP A CA 1
ATOM 5395 C C . ASP A 1 673 ? -11.465 -18.990 14.651 1.00 85.50 673 ASP A C 1
ATOM 5397 O O . ASP A 1 673 ? -10.596 -19.865 14.608 1.00 85.50 673 ASP A O 1
ATOM 5401 N N . TYR A 1 674 ? -12.231 -18.843 15.734 1.00 87.75 674 TYR A N 1
ATOM 5402 C CA . TYR A 1 674 ? -12.148 -19.755 16.875 1.00 87.75 674 TYR A CA 1
ATOM 5403 C C . TYR A 1 674 ? -12.811 -21.124 16.634 1.00 87.75 674 TYR A C 1
ATOM 5405 O O . TYR A 1 674 ? -12.458 -22.072 17.336 1.00 87.75 674 TYR A O 1
ATOM 5413 N N . ASP A 1 675 ? -13.732 -21.249 15.669 1.00 81.50 675 ASP A N 1
ATOM 5414 C CA . ASP A 1 675 ? -14.324 -22.543 15.287 1.00 81.50 675 ASP A CA 1
ATOM 5415 C C . ASP A 1 675 ? -13.303 -23.416 14.570 1.00 81.50 675 ASP A C 1
ATOM 5417 O O . ASP A 1 675 ? -13.179 -24.607 14.851 1.00 81.50 675 ASP A O 1
ATOM 5421 N N . GLN A 1 676 ? -12.515 -22.805 13.692 1.00 86.31 676 GLN A N 1
ATOM 5422 C CA . GLN A 1 676 ? -11.417 -23.443 12.982 1.00 86.31 676 GLN A CA 1
ATOM 5423 C C . GLN A 1 676 ? -10.329 -23.935 13.941 1.00 86.31 676 GLN A C 1
ATOM 5425 O O . GLN A 1 676 ? -9.739 -24.986 13.710 1.00 86.31 676 GLN A O 1
ATOM 5430 N N . LEU A 1 677 ? -10.111 -23.239 15.063 1.00 87.94 677 LEU A N 1
ATOM 5431 C CA . LEU A 1 677 ? -9.251 -23.730 16.147 1.00 87.94 677 LEU A CA 1
ATOM 5432 C C . LEU A 1 677 ? -9.889 -24.855 16.981 1.00 87.94 677 LEU A C 1
ATOM 5434 O O . LEU A 1 677 ? -9.201 -25.495 17.776 1.00 87.94 677 LEU A O 1
ATOM 5438 N N . GLY A 1 678 ? -11.188 -25.102 16.806 1.00 86.00 678 GLY A N 1
ATOM 5439 C CA . GLY A 1 678 ? -11.953 -26.105 17.538 1.00 86.00 678 GLY A CA 1
ATOM 5440 C C . GLY A 1 678 ? -12.229 -25.729 18.991 1.00 86.00 678 GLY A C 1
ATOM 5441 O O . GLY A 1 678 ? -12.491 -26.626 19.788 1.00 86.00 678 GLY A O 1
ATOM 5442 N N . PHE A 1 679 ? -12.138 -24.445 19.359 1.00 89.38 679 PHE A N 1
ATOM 5443 C CA . PHE A 1 679 ? -12.283 -24.040 20.754 1.00 89.38 679 PHE A CA 1
ATOM 5444 C C . PHE A 1 679 ? -13.740 -23.972 21.180 1.00 89.38 679 PHE A C 1
ATOM 5446 O O . PHE A 1 679 ? -14.445 -23.101 20.682 1.00 89.38 679 PHE A O 1
ATOM 5453 N N . SER A 1 680 ? -14.159 -24.823 22.119 1.00 85.62 680 SER A N 1
ATOM 5454 C CA . SER A 1 680 ? -15.488 -24.848 22.734 1.00 85.62 680 SER A CA 1
ATOM 5455 C C . SER A 1 680 ? -15.726 -23.654 23.661 1.00 85.62 680 SER A C 1
ATOM 5457 O O . SER A 1 680 ? -14.797 -22.932 24.043 1.00 85.62 680 SER A O 1
ATOM 5459 N N . ASP A 1 681 ? -16.998 -23.413 23.984 1.00 83.88 681 ASP A N 1
ATOM 5460 C CA . ASP A 1 681 ? -17.381 -22.383 24.943 1.00 83.88 681 ASP A CA 1
ATOM 5461 C C . ASP A 1 681 ? -16.802 -22.742 26.316 1.00 83.88 681 ASP A C 1
ATOM 5463 O O . ASP A 1 681 ? -17.154 -23.791 26.861 1.00 83.88 681 ASP A O 1
ATOM 5467 N N . PRO A 1 682 ? -15.902 -21.922 26.884 1.00 70.94 682 PRO A N 1
ATOM 5468 C CA . PRO A 1 682 ? -15.285 -22.259 28.154 1.00 70.94 682 PRO A CA 1
ATOM 5469 C C . PRO A 1 682 ? -16.267 -22.195 29.328 1.00 70.94 682 PRO A C 1
ATOM 5471 O O . PRO A 1 682 ? -15.965 -22.789 30.359 1.00 70.94 682 PRO A O 1
ATOM 5474 N N . PHE A 1 683 ? -17.392 -21.476 29.195 1.00 80.06 683 PHE A N 1
ATOM 5475 C CA . PHE A 1 683 ? -18.339 -21.249 30.291 1.00 80.06 683 PHE A CA 1
ATOM 5476 C C . PHE A 1 683 ? -19.794 -21.119 29.794 1.00 80.06 683 PHE A C 1
ATOM 5478 O O . PHE A 1 683 ? -20.393 -20.043 29.923 1.00 80.06 683 PHE A O 1
ATOM 5485 N N . PRO A 1 684 ? -20.393 -22.176 29.215 1.00 83.62 684 PRO A N 1
ATOM 5486 C CA . PRO A 1 684 ? -21.772 -22.125 28.726 1.00 83.62 684 PRO A CA 1
ATOM 5487 C C . PRO A 1 684 ? -22.784 -21.776 29.828 1.00 83.62 684 PRO A C 1
ATOM 5489 O O . PRO A 1 684 ? -23.770 -21.098 29.558 1.00 83.62 684 PRO A O 1
ATOM 5492 N N . GLU A 1 685 ? -22.522 -22.171 31.076 1.00 85.31 685 GLU A N 1
ATOM 5493 C CA . GLU A 1 685 ? -23.349 -21.884 32.253 1.00 85.31 685 GLU A CA 1
ATOM 5494 C C . GLU A 1 685 ? -23.406 -20.397 32.630 1.00 85.31 685 GLU A C 1
ATOM 5496 O O . GLU A 1 685 ? -24.293 -19.973 33.370 1.00 85.31 685 GLU A O 1
ATOM 5501 N N . ASN A 1 686 ? -22.475 -19.595 32.112 1.00 87.50 686 ASN A N 1
ATOM 5502 C CA . ASN A 1 686 ? -22.460 -18.153 32.318 1.00 87.50 686 ASN A CA 1
ATOM 5503 C C . ASN A 1 686 ? -23.341 -17.408 31.305 1.00 87.50 686 ASN A C 1
ATOM 5505 O O . ASN A 1 686 ? -23.345 -16.179 31.287 1.00 87.50 686 ASN A O 1
ATOM 5509 N N . ARG A 1 687 ? -24.085 -18.117 30.452 1.00 91.62 687 ARG A N 1
ATOM 5510 C CA . ARG A 1 687 ? -25.026 -17.526 29.501 1.00 91.62 687 ARG A CA 1
ATOM 5511 C C . ARG A 1 687 ? -26.405 -18.156 29.656 1.00 91.62 687 ARG A C 1
ATOM 5513 O O . ARG A 1 687 ? -26.537 -19.374 29.678 1.00 91.62 687 ARG A O 1
ATOM 5520 N N . ILE A 1 688 ? -27.436 -17.319 29.679 1.00 94.00 688 ILE A N 1
ATOM 5521 C CA . ILE A 1 688 ? -28.842 -17.737 29.634 1.00 94.00 688 ILE A CA 1
ATOM 5522 C C . ILE A 1 688 ? -29.517 -16.922 28.535 1.00 94.00 688 ILE A C 1
ATOM 5524 O O . ILE A 1 688 ? -29.396 -15.702 28.525 1.00 94.00 688 ILE A O 1
ATOM 5528 N N . LEU A 1 689 ? -30.189 -17.565 27.582 1.00 94.06 689 LEU A N 1
ATOM 5529 C CA . LEU A 1 689 ? -30.878 -16.843 26.508 1.00 94.06 689 LEU A CA 1
ATOM 5530 C C . LEU A 1 689 ? -32.241 -16.341 26.979 1.00 94.06 689 LEU A C 1
ATOM 5532 O O . LEU A 1 689 ? -32.942 -17.035 27.712 1.00 94.06 689 LEU A O 1
ATOM 5536 N N . GLY A 1 690 ? -32.607 -15.136 26.549 1.00 93.06 690 GLY A N 1
ATOM 5537 C CA . GLY A 1 690 ? -33.907 -14.557 26.858 1.00 93.06 690 GLY A CA 1
ATOM 5538 C C . GLY A 1 690 ? -35.027 -15.209 26.060 1.00 93.06 690 GLY A C 1
ATOM 5539 O O . GLY A 1 690 ? -34.951 -15.294 24.840 1.00 93.06 690 GLY A O 1
ATOM 5540 N N . GLU A 1 691 ? -36.091 -15.633 26.734 1.00 91.06 691 GLU A N 1
ATOM 5541 C CA . GLU A 1 691 ? -37.275 -16.202 26.076 1.00 91.06 691 GLU A CA 1
ATOM 5542 C C . GLU A 1 691 ? -38.246 -15.118 25.585 1.00 91.06 691 GLU A C 1
ATOM 5544 O O . GLU A 1 691 ? -38.961 -15.326 24.608 1.00 91.06 691 GLU A O 1
ATOM 5549 N N . ARG A 1 692 ? -38.274 -13.955 26.254 1.00 93.12 692 ARG A N 1
ATOM 5550 C CA . ARG A 1 692 ? -39.196 -12.844 25.947 1.00 93.12 692 ARG A CA 1
ATOM 5551 C C . ARG A 1 692 ? -38.506 -11.684 25.248 1.00 93.12 692 ARG A C 1
ATOM 5553 O O . ARG A 1 692 ? -39.076 -11.094 24.337 1.00 93.12 692 ARG A O 1
ATOM 5560 N N . GLN A 1 693 ? -37.302 -11.342 25.698 1.00 93.06 693 GLN A N 1
ATOM 5561 C CA . GLN A 1 693 ? -36.528 -10.208 25.192 1.00 93.06 693 GLN A CA 1
ATOM 5562 C C . GLN A 1 693 ? -35.082 -10.635 24.882 1.00 93.06 693 GLN A C 1
ATOM 5564 O O . GLN A 1 693 ? -34.146 -10.113 25.492 1.00 93.06 693 GLN A O 1
ATOM 5569 N N . PRO A 1 694 ? -34.863 -11.601 23.965 1.00 94.12 694 PRO A N 1
ATOM 5570 C CA . PRO A 1 694 ? -33.526 -12.110 23.641 1.00 94.12 694 PRO A CA 1
ATOM 5571 C C . PRO A 1 694 ? -32.556 -11.030 23.142 1.00 94.12 694 PRO A C 1
ATOM 5573 O O . PRO A 1 694 ? -31.346 -11.181 23.311 1.00 94.12 694 PRO A O 1
ATOM 5576 N N . GLN A 1 695 ? -33.079 -9.947 22.558 1.00 94.81 695 GLN A N 1
ATOM 5577 C CA . GLN A 1 695 ? -32.318 -8.795 22.080 1.00 94.81 695 GLN A CA 1
ATOM 5578 C C . GLN A 1 695 ? -31.737 -7.932 23.203 1.00 94.81 695 GLN A C 1
ATOM 5580 O O . GLN A 1 695 ? -30.787 -7.197 22.961 1.00 94.81 695 GLN A O 1
ATOM 5585 N N . ARG A 1 696 ? -32.268 -8.021 24.429 1.00 96.81 696 ARG A N 1
ATOM 5586 C CA . ARG A 1 696 ? -31.726 -7.313 25.593 1.00 96.81 696 ARG A CA 1
ATOM 5587 C C . ARG A 1 696 ? -30.743 -8.216 26.319 1.00 96.81 696 ARG A C 1
ATOM 5589 O O . ARG A 1 696 ? -31.111 -9.299 26.767 1.00 96.81 696 ARG A O 1
ATOM 5596 N N . ILE A 1 697 ? -29.498 -7.775 26.434 1.00 97.25 697 ILE A N 1
ATOM 5597 C CA . ILE A 1 697 ? -28.406 -8.507 27.070 1.00 97.25 697 ILE A CA 1
ATOM 5598 C C . ILE A 1 697 ? -28.086 -7.855 28.412 1.00 97.25 697 ILE A C 1
ATOM 5600 O O . ILE A 1 697 ? -27.511 -6.773 28.459 1.00 97.25 697 ILE A O 1
ATOM 5604 N N . LEU A 1 698 ? -28.384 -8.550 29.503 1.00 96.81 698 LEU A N 1
ATOM 5605 C CA . LEU A 1 698 ? -27.893 -8.247 30.837 1.00 96.81 698 LEU A CA 1
ATOM 5606 C C . LEU A 1 698 ? -26.472 -8.791 31.004 1.00 96.81 698 LEU A C 1
ATOM 5608 O O . LEU A 1 698 ? -26.263 -9.995 31.172 1.00 96.81 698 LEU A O 1
ATOM 5612 N N . LEU A 1 699 ? -25.488 -7.899 30.943 1.00 95.50 699 LEU A N 1
ATOM 5613 C CA . LEU A 1 699 ? -24.085 -8.201 31.194 1.00 95.50 699 LEU A CA 1
ATOM 5614 C C . LEU A 1 699 ? -23.789 -8.089 32.694 1.00 95.50 699 LEU A C 1
ATOM 5616 O O . LEU A 1 699 ? -23.994 -7.029 33.285 1.00 95.50 699 LEU A O 1
ATOM 5620 N N . LEU A 1 700 ? -23.268 -9.163 33.287 1.00 92.75 700 LEU A N 1
ATOM 5621 C CA . LEU A 1 700 ? -22.920 -9.245 34.705 1.00 92.75 700 LEU A CA 1
ATOM 5622 C C . LEU A 1 700 ? -21.415 -9.390 34.911 1.00 92.75 700 LEU A C 1
ATOM 5624 O O . LEU A 1 700 ? -20.767 -10.217 34.265 1.00 92.75 700 LEU A O 1
ATOM 5628 N N . GLU A 1 701 ? -20.884 -8.664 35.889 1.00 81.12 701 GLU A N 1
ATOM 5629 C CA . GLU A 1 701 ? -19.559 -8.933 36.446 1.00 81.12 701 GLU A CA 1
ATOM 5630 C C . GLU A 1 701 ? -19.634 -9.990 37.566 1.00 81.12 701 GLU A C 1
ATOM 5632 O O . GLU A 1 701 ? -20.653 -10.164 38.236 1.00 81.12 701 GLU A O 1
ATOM 5637 N N . LYS A 1 702 ? -18.553 -10.750 37.768 1.00 73.81 702 LYS A N 1
ATOM 5638 C CA . LYS A 1 702 ? -18.478 -11.794 38.796 1.00 73.81 702 LYS A CA 1
ATOM 5639 C C . LYS A 1 702 ? -18.636 -11.214 40.214 1.00 73.81 702 LYS A C 1
ATOM 5641 O O . LYS A 1 702 ? -17.741 -10.542 40.710 1.00 73.81 702 LYS A O 1
ATOM 5646 N N . GLY A 1 703 ? -19.699 -11.615 40.909 1.00 69.25 703 GLY A N 1
ATOM 5647 C CA . GLY A 1 703 ? -19.891 -11.418 42.350 1.00 69.25 703 GLY A CA 1
ATOM 5648 C C . GLY A 1 703 ? -21.100 -12.213 42.848 1.00 69.25 703 GLY A C 1
ATOM 5649 O O . GLY A 1 703 ? -22.077 -12.334 42.114 1.00 69.25 703 GLY A O 1
ATOM 5650 N N . ASP A 1 704 ? -21.039 -12.771 44.062 1.00 68.62 704 ASP A N 1
ATOM 5651 C CA . ASP A 1 704 ? -22.028 -13.762 44.528 1.00 68.62 704 ASP A CA 1
ATOM 5652 C C . ASP A 1 704 ? -23.467 -13.207 44.545 1.00 68.62 704 ASP A C 1
ATOM 5654 O O . ASP A 1 704 ? -24.366 -13.840 43.995 1.00 68.62 704 ASP A O 1
ATOM 5658 N N . ARG A 1 705 ? -23.684 -11.986 45.063 1.00 81.75 705 ARG A N 1
ATOM 5659 C CA . ARG A 1 705 ? -25.011 -11.330 45.036 1.00 81.75 705 ARG A CA 1
ATOM 5660 C C . ARG A 1 705 ? -25.397 -10.772 43.665 1.00 81.75 705 ARG A C 1
ATOM 5662 O O . ARG A 1 705 ? -26.561 -10.854 43.292 1.00 81.75 705 ARG A O 1
ATOM 5669 N N . ILE A 1 706 ? -24.439 -10.234 42.903 1.00 84.94 706 ILE A N 1
ATOM 5670 C CA . ILE A 1 706 ? -24.684 -9.702 41.546 1.00 84.94 706 ILE A CA 1
ATOM 5671 C C . ILE A 1 706 ? -25.213 -10.817 40.639 1.00 84.94 706 ILE A C 1
ATOM 5673 O O . ILE A 1 706 ? -26.185 -10.629 39.912 1.00 84.94 706 ILE A O 1
ATOM 5677 N N . ALA A 1 707 ? -24.595 -11.998 40.712 1.00 87.00 707 ALA A N 1
ATOM 5678 C CA . ALA A 1 707 ? -25.012 -13.162 39.945 1.00 87.00 707 ALA A CA 1
ATOM 5679 C C . ALA A 1 707 ? -26.394 -13.674 40.379 1.00 87.00 707 ALA A C 1
ATOM 5681 O O . ALA A 1 707 ? -27.200 -14.034 39.524 1.00 87.00 707 ALA A O 1
ATOM 5682 N N . GLU A 1 708 ? -26.681 -13.693 41.685 1.00 91.06 708 GLU A N 1
ATOM 5683 C CA . GLU A 1 708 ? -27.989 -14.083 42.222 1.00 91.06 708 GLU A CA 1
ATOM 5684 C C . GLU A 1 708 ? -29.104 -13.155 41.718 1.00 91.06 708 GLU A C 1
ATOM 5686 O O . GLU A 1 708 ? -30.044 -13.612 41.068 1.00 91.06 708 GLU A O 1
ATOM 5691 N N . TRP A 1 709 ? -28.977 -11.846 41.943 1.00 93.81 709 TRP A N 1
ATOM 5692 C CA . TRP A 1 709 ? -29.994 -10.871 41.541 1.00 93.81 709 TRP A CA 1
ATOM 5693 C C . TRP A 1 709 ? -30.092 -10.694 40.033 1.00 93.81 709 TRP A C 1
ATOM 5695 O O . TRP A 1 709 ? -31.192 -10.548 39.512 1.00 93.81 709 TRP A O 1
ATOM 5705 N N . GLY A 1 710 ? -28.976 -10.776 39.309 1.00 93.62 710 GLY A N 1
ATOM 5706 C CA . GLY A 1 710 ? -29.000 -10.769 37.851 1.00 93.62 710 GLY A CA 1
ATOM 5707 C C . GLY A 1 710 ? -29.778 -11.958 37.279 1.00 93.62 710 GLY A C 1
ATOM 5708 O O . GLY A 1 710 ? -30.530 -11.787 36.322 1.00 93.62 710 GLY A O 1
ATOM 5709 N N . ARG A 1 711 ? -29.671 -13.149 37.889 1.00 93.69 711 ARG A N 1
ATOM 5710 C CA . ARG A 1 711 ? -30.478 -14.320 37.502 1.00 93.69 711 ARG A CA 1
ATOM 5711 C C . ARG A 1 711 ? -31.956 -14.151 37.844 1.00 93.69 711 ARG A C 1
ATOM 5713 O O . ARG A 1 711 ? -32.785 -14.526 37.023 1.00 93.69 711 ARG A O 1
ATOM 5720 N N . LEU A 1 712 ? -32.292 -13.576 39.000 1.00 95.00 712 LEU A N 1
ATOM 5721 C CA . LEU A 1 712 ? -33.686 -13.256 39.337 1.00 95.00 712 LEU A CA 1
ATOM 5722 C C . LEU A 1 712 ? -34.283 -12.260 38.333 1.00 95.00 712 LEU A C 1
ATOM 5724 O O . LEU A 1 712 ? -35.347 -12.515 37.774 1.00 95.00 712 LEU A O 1
ATOM 5728 N N . LEU A 1 713 ? -33.546 -11.196 38.004 1.00 95.12 713 LEU A N 1
ATOM 5729 C CA . LEU A 1 713 ? -33.975 -10.193 37.029 1.00 95.12 713 LEU A CA 1
ATOM 5730 C C . LEU A 1 713 ? -34.164 -10.821 35.638 1.00 95.12 713 LEU A C 1
ATOM 5732 O O . LEU A 1 713 ? -35.161 -10.576 34.957 1.00 95.12 713 LEU A O 1
ATOM 5736 N N . GLN A 1 714 ? -33.239 -11.697 35.236 1.00 96.06 714 GLN A N 1
ATOM 5737 C CA . GLN A 1 714 ? -33.340 -12.472 34.002 1.00 96.06 714 GLN A CA 1
ATOM 5738 C C . GLN A 1 714 ? -34.610 -13.331 33.971 1.00 96.06 714 GLN A C 1
ATOM 5740 O O . GLN A 1 714 ? -35.314 -13.319 32.962 1.00 96.06 714 GLN A O 1
ATOM 5745 N N . GLN A 1 715 ? -34.936 -14.027 35.063 1.00 95.25 715 GLN A N 1
ATOM 5746 C CA . GLN A 1 715 ? -36.147 -14.845 35.170 1.00 95.25 715 GLN A CA 1
ATOM 5747 C C . GLN A 1 715 ? -37.421 -13.992 35.102 1.00 95.25 715 GLN A C 1
ATOM 5749 O O . GLN A 1 715 ? -38.355 -14.325 34.369 1.00 95.25 715 GLN A O 1
ATOM 5754 N N . GLU A 1 716 ? -37.455 -12.862 35.809 1.00 95.38 716 GLU A N 1
ATOM 5755 C CA . GLU A 1 716 ? -38.628 -11.985 35.891 1.00 95.38 716 GLU A CA 1
ATOM 5756 C C . GLU A 1 716 ? -38.973 -11.288 34.576 1.00 95.38 716 GLU A C 1
ATOM 5758 O O . GLU A 1 716 ? -40.154 -11.177 34.231 1.00 95.38 716 GLU A O 1
ATOM 5763 N N . PHE A 1 717 ? -37.971 -10.887 33.793 1.00 95.38 717 PHE A N 1
ATOM 5764 C CA . PHE A 1 717 ? -38.168 -10.096 32.571 1.00 95.38 717 PHE A CA 1
ATOM 5765 C C . PHE A 1 717 ? -37.830 -10.854 31.274 1.00 95.38 717 PHE A C 1
ATOM 5767 O O . PHE A 1 717 ? -38.218 -10.423 30.190 1.00 95.38 717 PHE A O 1
ATOM 5774 N N . GLY A 1 718 ? -37.187 -12.022 31.359 1.00 95.25 718 GLY A N 1
ATOM 5775 C CA . GLY A 1 718 ? -36.955 -12.923 30.226 1.00 95.25 718 GLY A CA 1
ATOM 5776 C C . GLY A 1 718 ? -35.955 -12.399 29.194 1.00 95.25 718 GLY A C 1
ATOM 5777 O O . GLY A 1 718 ? -36.104 -12.697 28.007 1.00 95.25 718 GLY A O 1
ATOM 5778 N N . MET A 1 719 ? -34.974 -11.608 29.630 1.00 96.19 719 MET A N 1
ATOM 5779 C CA . MET A 1 719 ? -33.876 -11.084 28.806 1.00 96.19 719 MET A CA 1
ATOM 5780 C C . MET A 1 719 ? -32.725 -12.098 28.670 1.00 96.19 719 MET A C 1
ATOM 5782 O O . MET A 1 719 ? -32.681 -13.095 29.395 1.00 96.19 719 MET A O 1
ATOM 5786 N N . THR A 1 720 ? -31.788 -11.861 27.752 1.00 96.81 720 THR A N 1
ATOM 5787 C CA . THR A 1 720 ? -30.540 -12.638 27.667 1.00 96.81 720 THR A CA 1
ATOM 5788 C C . THR A 1 720 ? -29.594 -12.202 28.781 1.00 96.81 720 THR A C 1
ATOM 5790 O O . THR A 1 720 ? -29.422 -11.015 29.006 1.00 96.81 720 THR A O 1
ATOM 5793 N N . LEU A 1 721 ? -28.944 -13.135 29.469 1.00 95.19 721 LEU A N 1
ATOM 5794 C CA . LEU A 1 721 ? -27.928 -12.869 30.486 1.00 95.19 721 LEU A CA 1
ATOM 5795 C C . LEU A 1 721 ? -26.579 -13.405 30.018 1.00 95.19 721 LEU A C 1
ATOM 5797 O O . LEU A 1 721 ? -26.475 -14.546 29.564 1.00 95.19 721 LEU A O 1
ATOM 5801 N N . LEU A 1 722 ? -25.539 -12.588 30.171 1.00 93.56 722 LEU A N 1
ATOM 5802 C CA . LEU A 1 722 ? -24.146 -12.981 30.011 1.00 93.56 722 LEU A CA 1
ATOM 5803 C C . LEU A 1 722 ? -23.371 -12.582 31.267 1.00 93.56 722 LEU A C 1
ATOM 5805 O O . LEU A 1 722 ? -23.220 -11.404 31.565 1.00 93.56 722 LEU A O 1
ATOM 5809 N N . GLN A 1 723 ? -22.816 -13.557 31.968 1.00 91.00 723 GLN A N 1
ATOM 5810 C CA . GLN A 1 723 ? -21.915 -13.351 33.090 1.00 91.00 723 GLN A CA 1
ATOM 5811 C C . GLN A 1 723 ? -20.463 -13.492 32.626 1.00 91.00 723 GLN A C 1
ATOM 5813 O O . GLN A 1 723 ? -20.092 -14.452 31.950 1.00 91.00 723 GLN A O 1
ATOM 5818 N N . THR A 1 724 ? -19.603 -12.550 33.002 1.00 85.38 724 THR A N 1
ATOM 5819 C CA . THR A 1 724 ? -18.177 -12.599 32.663 1.00 85.38 724 THR A CA 1
ATOM 5820 C C . THR A 1 724 ? -17.302 -12.460 33.904 1.00 85.38 724 THR A C 1
ATOM 5822 O O . THR A 1 724 ? -17.687 -11.900 34.928 1.00 85.38 724 THR A O 1
ATOM 5825 N N . GLN A 1 725 ? -16.087 -13.007 33.836 1.00 75.56 725 GLN A N 1
ATOM 5826 C CA . GLN A 1 725 ? -15.083 -12.883 34.898 1.00 75.56 725 GLN A CA 1
ATOM 5827 C C . GLN A 1 725 ? -14.114 -11.743 34.551 1.00 75.56 725 GLN A C 1
ATOM 5829 O O . GLN A 1 725 ? -12.936 -11.977 34.282 1.00 75.56 725 GLN A O 1
ATOM 5834 N N . GLY A 1 726 ? -14.651 -10.522 34.479 1.00 78.00 726 GLY A N 1
ATOM 5835 C CA . GLY A 1 726 ? -13.980 -9.333 33.945 1.00 78.00 726 GLY A CA 1
ATOM 5836 C C . GLY A 1 726 ? -14.332 -9.080 32.476 1.00 78.00 726 GLY A C 1
ATOM 5837 O O . GLY A 1 726 ? -15.412 -9.460 32.021 1.00 78.00 726 GLY A O 1
ATOM 5838 N N . ASN A 1 727 ? -13.423 -8.456 31.716 1.00 81.44 727 ASN A N 1
ATOM 5839 C CA . ASN A 1 727 ? -13.686 -8.089 30.320 1.00 81.44 727 ASN A CA 1
ATOM 5840 C C . ASN A 1 727 ? -14.118 -9.294 29.459 1.00 81.44 727 ASN A C 1
ATOM 5842 O O . ASN A 1 727 ? -13.472 -10.347 29.501 1.00 81.44 727 ASN A O 1
ATOM 5846 N N . PRO A 1 728 ? -15.176 -9.145 28.639 1.00 84.25 728 PRO A N 1
ATOM 5847 C CA . PRO A 1 728 ? -15.682 -10.223 27.801 1.00 84.25 728 PRO A CA 1
ATOM 5848 C C . PRO A 1 728 ? -14.624 -10.631 26.773 1.00 84.25 728 PRO A C 1
ATOM 5850 O O . PRO A 1 728 ? -14.209 -9.832 25.933 1.00 84.25 728 PRO A O 1
ATOM 5853 N N . SER A 1 729 ? -14.183 -11.889 26.817 1.00 85.56 729 SER A N 1
ATOM 5854 C CA . SER A 1 729 ? -13.246 -12.412 25.819 1.00 85.56 729 SER A CA 1
ATOM 5855 C C . SER A 1 729 ? -13.916 -12.532 24.447 1.00 85.56 729 SER A C 1
ATOM 5857 O O . SER A 1 729 ? -15.101 -12.852 24.358 1.00 85.56 729 SER A O 1
ATOM 5859 N N . LEU A 1 730 ? -13.151 -12.340 23.368 1.00 87.25 730 LEU A N 1
ATOM 5860 C CA . LEU A 1 730 ? -13.666 -12.482 22.001 1.00 87.25 730 LEU A CA 1
ATOM 5861 C C . LEU A 1 730 ? -14.275 -13.881 21.758 1.00 87.25 730 LEU A C 1
ATOM 5863 O O . LEU A 1 730 ? -15.298 -13.998 21.091 1.00 87.25 730 LEU A O 1
ATOM 5867 N N . LEU A 1 731 ? -13.702 -14.927 22.371 1.00 87.94 731 LEU A N 1
ATOM 5868 C CA . LEU A 1 731 ? -14.228 -16.296 22.321 1.00 87.94 731 LEU A CA 1
ATOM 5869 C C . LEU A 1 731 ? -15.611 -16.419 22.980 1.00 87.94 731 LEU A C 1
ATOM 5871 O O . LEU A 1 731 ? -16.506 -17.022 22.400 1.00 87.94 731 LEU A O 1
ATOM 5875 N N . ALA A 1 732 ? -15.813 -15.836 24.165 1.00 86.12 732 ALA A N 1
ATOM 5876 C CA . ALA A 1 732 ? -17.114 -15.883 24.839 1.00 86.12 732 ALA A CA 1
ATOM 5877 C C . ALA A 1 732 ? -18.197 -15.142 24.032 1.00 86.12 732 ALA A C 1
ATOM 5879 O O . ALA A 1 732 ? -19.324 -15.620 23.908 1.00 86.12 732 ALA A O 1
ATOM 5880 N N . VAL A 1 733 ? -17.841 -14.004 23.424 1.00 90.00 733 VAL A N 1
ATOM 5881 C CA . VAL A 1 733 ? -18.776 -13.214 22.607 1.00 90.00 733 VAL A CA 1
ATOM 5882 C C . VAL A 1 733 ? -19.156 -13.928 21.313 1.00 90.00 733 VAL A C 1
ATOM 5884 O O . VAL A 1 733 ? -20.309 -13.846 20.906 1.00 90.00 733 VAL A O 1
ATOM 5887 N N . LYS A 1 734 ? -18.243 -14.694 20.705 1.00 90.19 734 LYS A N 1
ATOM 5888 C CA . LYS A 1 734 ? -18.576 -15.577 19.577 1.00 90.19 734 LYS A CA 1
ATOM 5889 C C . LYS A 1 734 ? -19.730 -16.521 19.918 1.00 90.19 734 LYS A C 1
ATOM 5891 O O . LYS A 1 734 ? -20.676 -16.637 19.147 1.00 90.19 734 LYS A O 1
ATOM 5896 N N . TYR A 1 735 ? -19.658 -17.193 21.066 1.00 90.56 735 TYR A N 1
ATOM 5897 C CA . TYR A 1 735 ? -20.685 -18.152 21.479 1.00 90.56 735 TYR A CA 1
ATOM 5898 C C . TYR A 1 735 ? -22.012 -17.491 21.831 1.00 90.56 735 TYR A C 1
ATOM 5900 O O . TYR A 1 735 ? -23.068 -18.022 21.494 1.00 90.56 735 TYR A O 1
ATOM 5908 N N . LEU A 1 736 ? -21.965 -16.306 22.443 1.00 91.62 736 LEU A N 1
ATOM 5909 C CA . LEU A 1 736 ? -23.158 -15.484 22.605 1.00 91.62 736 LEU A CA 1
ATOM 5910 C C . LEU A 1 736 ? -23.765 -15.121 21.242 1.00 91.62 736 LEU A C 1
ATOM 5912 O O . LEU A 1 736 ? -24.963 -15.294 21.043 1.00 91.62 736 LEU A O 1
ATOM 5916 N N . ARG A 1 737 ? -22.946 -14.662 20.291 1.00 91.56 737 ARG A N 1
ATOM 5917 C CA . ARG A 1 737 ? -23.406 -14.277 18.955 1.00 91.56 737 ARG A CA 1
ATOM 5918 C C . ARG A 1 737 ? -24.054 -15.437 18.207 1.00 91.56 737 ARG A C 1
ATOM 5920 O O . ARG A 1 737 ? -25.107 -15.227 17.614 1.00 91.56 737 ARG A O 1
ATOM 5927 N N . GLU A 1 738 ? -23.444 -16.621 18.227 1.00 90.19 738 GLU A N 1
ATOM 5928 C CA . GLU A 1 738 ? -24.010 -17.824 17.601 1.00 90.19 738 GLU A CA 1
ATOM 5929 C C . GLU A 1 738 ? -25.357 -18.200 18.227 1.00 90.19 738 GLU A C 1
ATOM 5931 O O . GLU A 1 738 ? -26.287 -18.574 17.519 1.00 90.19 738 GLU A O 1
ATOM 5936 N N . ALA A 1 739 ? -25.511 -18.024 19.539 1.00 89.44 739 ALA A N 1
ATOM 5937 C CA . ALA A 1 739 ? -26.789 -18.246 20.204 1.00 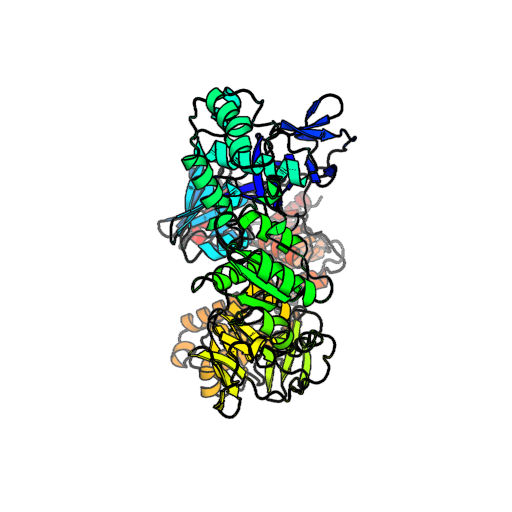89.44 739 ALA A CA 1
ATOM 5938 C C . ALA A 1 739 ? -27.851 -17.179 19.855 1.00 89.44 739 ALA A C 1
ATOM 5940 O O . ALA A 1 739 ? -29.044 -17.468 19.867 1.00 89.44 739 ALA A O 1
ATOM 5941 N N . LEU A 1 740 ? -27.422 -15.965 19.494 1.00 91.19 740 LEU A N 1
ATOM 5942 C CA . LEU A 1 740 ? -28.270 -14.845 19.067 1.00 91.19 740 LEU A CA 1
ATOM 5943 C C . LEU A 1 740 ? -28.333 -14.683 17.539 1.00 91.19 740 LEU A C 1
ATOM 5945 O O . LEU A 1 740 ? -28.748 -13.634 17.052 1.00 91.19 740 LEU A O 1
ATOM 5949 N N . LYS A 1 741 ? -27.923 -15.694 16.758 1.00 86.88 741 LYS A N 1
ATOM 5950 C CA . LYS A 1 741 ? -27.823 -15.637 15.286 1.00 86.88 741 LYS A CA 1
ATOM 5951 C C . LYS A 1 741 ? -29.004 -14.978 14.552 1.00 86.88 741 LYS A C 1
ATOM 5953 O O . LYS A 1 741 ? -28.717 -14.197 13.646 1.00 86.88 741 LYS A O 1
ATOM 5958 N N . PRO A 1 742 ? -30.285 -15.223 14.912 1.00 84.12 742 PRO A N 1
ATOM 5959 C CA . PRO A 1 742 ? -31.410 -14.591 14.217 1.00 84.12 742 PRO A CA 1
ATOM 5960 C C . PRO A 1 742 ? -31.510 -13.073 14.421 1.00 84.12 742 PRO A C 1
ATOM 5962 O O . PRO A 1 742 ? -32.233 -12.419 13.679 1.00 84.12 742 PRO A O 1
ATOM 5965 N N . LEU A 1 743 ? -30.802 -12.504 15.398 1.00 89.12 743 LEU A N 1
ATOM 5966 C CA . LEU A 1 743 ? -30.810 -11.073 15.678 1.00 89.12 743 LEU A CA 1
ATOM 5967 C C . LEU A 1 743 ? -29.638 -10.379 14.974 1.00 89.12 743 LEU A C 1
ATOM 5969 O O . LEU A 1 743 ? -28.498 -10.860 15.003 1.00 89.12 743 LEU A O 1
ATOM 5973 N N . SER A 1 744 ? -29.929 -9.241 14.345 1.00 87.44 744 SER A N 1
ATOM 5974 C CA . SER A 1 744 ? -28.939 -8.306 13.794 1.00 87.44 744 SER A CA 1
ATOM 5975 C C . SER A 1 744 ? -28.519 -7.245 14.810 1.00 87.44 744 SER A C 1
ATOM 5977 O O . SER A 1 744 ? -27.378 -6.785 14.771 1.00 87.44 744 SER A O 1
ATOM 5979 N N . GLU A 1 745 ? -29.414 -6.904 15.737 1.00 93.44 745 GLU A N 1
ATOM 5980 C CA . GLU A 1 745 ? -29.271 -5.808 16.694 1.00 93.44 745 GLU A CA 1
ATOM 5981 C C . GLU A 1 745 ? -29.606 -6.263 18.113 1.00 93.44 745 GLU A C 1
ATOM 5983 O O . GLU A 1 745 ? -30.498 -7.092 18.322 1.00 93.44 745 GLU A O 1
ATOM 5988 N N . VAL A 1 746 ? -28.879 -5.714 19.086 1.00 96.75 746 VAL A N 1
ATOM 5989 C CA . VAL A 1 746 ? -29.064 -5.983 20.515 1.00 96.75 746 VAL A CA 1
ATOM 5990 C C . VAL A 1 746 ? -28.888 -4.718 21.358 1.00 96.75 746 VAL A C 1
ATOM 5992 O O . VAL A 1 746 ? -28.258 -3.747 20.944 1.00 96.75 746 VAL A O 1
ATOM 5995 N N . GLU A 1 747 ? -29.402 -4.760 22.580 1.00 97.81 747 GLU A N 1
ATOM 5996 C CA . GLU A 1 747 ? -29.228 -3.740 23.613 1.00 97.81 747 GLU A CA 1
ATOM 5997 C C . GLU A 1 747 ? -28.409 -4.343 24.759 1.00 97.81 747 GLU A C 1
ATOM 5999 O O . GLU A 1 747 ? -28.651 -5.482 25.160 1.00 97.81 747 GLU A O 1
ATOM 6004 N N . ILE A 1 748 ? -27.446 -3.606 25.310 1.00 98.00 748 ILE A N 1
ATOM 6005 C CA . ILE A 1 748 ? -26.628 -4.061 26.439 1.00 98.00 748 ILE A CA 1
ATOM 6006 C C . ILE A 1 748 ? -27.018 -3.284 27.691 1.00 98.00 748 ILE A C 1
ATOM 6008 O O . ILE A 1 748 ? -26.959 -2.061 27.729 1.00 98.00 748 ILE A O 1
ATOM 6012 N N . TYR A 1 749 ? -27.325 -4.014 28.750 1.00 97.44 749 TYR A N 1
ATOM 6013 C CA . TYR A 1 749 ? -27.600 -3.496 30.078 1.00 97.44 749 TYR A CA 1
ATOM 6014 C C . TYR A 1 749 ? -26.576 -4.077 31.045 1.00 97.44 749 TYR A C 1
ATOM 6016 O O . TYR A 1 749 ? -26.463 -5.291 31.184 1.00 97.44 749 TYR A O 1
ATOM 6024 N N . PHE A 1 750 ? -25.793 -3.231 31.700 1.00 96.00 750 PHE A N 1
ATOM 6025 C CA . PHE A 1 750 ? -24.698 -3.675 32.554 1.00 96.00 750 PHE A CA 1
ATOM 6026 C C . PHE A 1 750 ? -25.043 -3.575 34.034 1.00 96.00 750 PHE A C 1
ATOM 6028 O O . PHE A 1 750 ? -25.323 -2.485 34.541 1.00 96.00 750 PHE A O 1
ATOM 6035 N N . TYR A 1 751 ? -24.964 -4.710 34.728 1.00 94.88 751 TYR A N 1
ATOM 6036 C CA . TYR A 1 751 ? -25.042 -4.790 36.180 1.00 94.88 751 TYR A CA 1
ATOM 6037 C C . TYR A 1 751 ? -23.707 -5.293 36.741 1.00 94.88 751 TYR A C 1
ATOM 6039 O O . TYR A 1 751 ? -23.411 -6.487 36.777 1.00 94.88 751 TYR A O 1
ATOM 6047 N N . GLY A 1 752 ? -22.881 -4.338 37.153 1.00 92.56 752 GLY A N 1
ATOM 6048 C CA . GLY A 1 752 ? -21.552 -4.549 37.710 1.00 92.56 752 GLY A CA 1
ATOM 6049 C C . GLY A 1 752 ? -21.033 -3.253 38.317 1.00 92.56 752 GLY A C 1
ATOM 6050 O O . GLY A 1 752 ? -21.793 -2.287 38.459 1.00 92.56 752 GLY A O 1
ATOM 6051 N N . ASP A 1 753 ? -19.776 -3.253 38.740 1.00 92.06 753 ASP A N 1
ATOM 6052 C CA . ASP A 1 753 ? -19.255 -2.175 39.572 1.00 92.06 753 ASP A CA 1
ATOM 6053 C C . ASP A 1 753 ? -19.200 -0.839 38.820 1.00 92.06 753 ASP A C 1
ATOM 6055 O O . ASP A 1 753 ? -18.896 -0.762 37.627 1.00 92.06 753 ASP A O 1
ATOM 6059 N N . PHE A 1 754 ? -19.515 0.243 39.533 1.00 94.62 754 PHE A N 1
ATOM 6060 C CA . PHE A 1 754 ? -19.367 1.602 39.028 1.00 94.62 754 PHE A CA 1
ATOM 6061 C C . PHE A 1 754 ? -17.917 2.041 39.237 1.00 94.62 754 PHE A C 1
ATOM 6063 O O . PHE A 1 754 ? -17.611 2.745 40.197 1.00 94.62 754 PHE A O 1
ATOM 6070 N N . ASP A 1 755 ? -17.014 1.562 38.384 1.00 92.56 755 ASP A N 1
ATOM 6071 C CA . ASP A 1 755 ? -15.594 1.919 38.361 1.00 92.56 755 ASP A CA 1
ATOM 6072 C C . ASP A 1 755 ? -15.020 1.870 36.930 1.00 92.56 755 ASP A C 1
ATOM 6074 O O . ASP A 1 755 ? -15.734 1.599 35.964 1.00 92.56 755 ASP A O 1
ATOM 6078 N N . GLN A 1 756 ? -13.713 2.109 36.768 1.00 89.69 756 GLN A N 1
ATOM 6079 C CA . GLN A 1 756 ? -13.064 2.091 35.453 1.00 89.69 756 GLN A CA 1
ATOM 6080 C C . GLN A 1 756 ? -13.061 0.723 34.753 1.00 89.69 756 GLN A C 1
ATOM 6082 O O . GLN A 1 756 ? -12.918 0.656 33.533 1.00 89.69 756 GLN A O 1
ATOM 6087 N N . ALA A 1 757 ? -13.137 -0.383 35.497 1.00 85.81 757 ALA A N 1
ATOM 6088 C CA . ALA A 1 757 ? -13.180 -1.713 34.906 1.00 85.81 757 ALA A CA 1
ATOM 6089 C C . ALA A 1 757 ? -14.593 -2.025 34.407 1.00 85.81 757 ALA A C 1
ATOM 6091 O O . ALA A 1 757 ? -14.743 -2.378 33.235 1.00 85.81 757 ALA A O 1
ATOM 6092 N N . GLY A 1 758 ? -15.608 -1.797 35.242 1.00 89.69 758 GLY A N 1
ATOM 6093 C CA . GLY A 1 758 ? -17.012 -1.949 34.875 1.00 89.69 758 GLY A CA 1
ATOM 6094 C C . GLY A 1 758 ? -17.439 -1.004 33.749 1.00 89.69 758 GLY A C 1
ATOM 6095 O O . GLY A 1 758 ? -18.237 -1.385 32.894 1.00 89.69 758 GLY A O 1
ATOM 6096 N N . TRP A 1 759 ? -16.848 0.193 33.653 1.00 91.88 759 TRP A N 1
ATOM 6097 C CA . TRP A 1 759 ? -17.146 1.133 32.566 1.00 91.88 759 TRP A CA 1
ATOM 6098 C C . TRP A 1 759 ? -16.765 0.607 31.173 1.00 91.88 759 TRP A C 1
ATOM 6100 O O . TRP A 1 759 ? -17.465 0.891 30.196 1.00 91.88 759 TRP A O 1
ATOM 6110 N N . ASP A 1 760 ? -15.701 -0.199 31.093 1.00 90.00 760 ASP A N 1
ATOM 6111 C CA . ASP A 1 760 ? -15.110 -0.696 29.844 1.00 90.00 760 ASP A CA 1
ATOM 6112 C C . ASP A 1 760 ? -15.759 -1.982 29.328 1.00 90.00 760 ASP A C 1
ATOM 6114 O O . ASP A 1 760 ? -15.698 -2.283 28.128 1.00 90.00 760 ASP A O 1
ATOM 6118 N N . MET A 1 761 ? -16.354 -2.763 30.229 1.00 91.50 761 MET A N 1
ATOM 6119 C CA . MET A 1 761 ? -16.891 -4.086 29.919 1.00 91.50 761 MET A CA 1
ATOM 6120 C C . MET A 1 761 ? -17.999 -4.052 28.849 1.00 91.50 761 MET A C 1
ATOM 6122 O O . MET A 1 761 ? -17.879 -4.801 27.871 1.00 91.50 761 MET A O 1
ATOM 6126 N N . PRO A 1 762 ? -19.025 -3.178 28.937 1.00 93.31 762 PRO A N 1
ATOM 6127 C CA . PRO A 1 762 ? -20.091 -3.102 27.932 1.00 93.31 762 PRO A CA 1
ATOM 6128 C C . PRO A 1 762 ? -19.569 -2.653 26.564 1.00 93.31 762 PRO A C 1
ATOM 6130 O O . PRO A 1 762 ? -19.928 -3.222 25.534 1.00 93.31 762 PRO A O 1
ATOM 6133 N N . THR A 1 763 ? -18.647 -1.688 26.548 1.00 92.44 763 THR A N 1
ATOM 6134 C CA . THR A 1 763 ? -18.002 -1.190 25.324 1.00 92.44 763 THR A CA 1
ATOM 6135 C C . THR A 1 763 ? -17.170 -2.281 24.648 1.00 92.44 763 THR A C 1
ATOM 6137 O O . THR A 1 763 ? -17.187 -2.426 23.424 1.00 92.44 763 THR A O 1
ATOM 6140 N N . THR A 1 764 ? -16.472 -3.097 25.442 1.00 90.75 764 THR A N 1
ATOM 6141 C CA . THR A 1 764 ? -15.722 -4.255 24.941 1.00 90.75 764 THR A CA 1
ATOM 6142 C C . THR A 1 764 ? -16.663 -5.299 24.335 1.00 90.75 764 THR A C 1
ATOM 6144 O O . THR A 1 764 ? -16.380 -5.808 23.249 1.00 90.75 764 THR A O 1
ATOM 6147 N N . LEU A 1 765 ? -17.803 -5.579 24.985 1.00 93.81 765 LEU A N 1
ATOM 6148 C CA . LEU A 1 765 ? -18.828 -6.484 24.456 1.00 93.81 765 LEU A CA 1
ATOM 6149 C C . LEU A 1 765 ? -19.369 -5.990 23.108 1.00 93.81 765 LEU A C 1
ATOM 6151 O O . LEU A 1 765 ? -19.351 -6.755 22.145 1.00 93.81 765 LEU A O 1
ATOM 6155 N N . ARG A 1 766 ? -19.762 -4.711 23.011 1.00 94.88 766 ARG A N 1
ATOM 6156 C CA . ARG A 1 766 ? -20.208 -4.080 21.756 1.00 94.88 766 ARG A CA 1
ATOM 6157 C C . ARG A 1 766 ? -19.192 -4.275 20.633 1.00 94.88 766 ARG A C 1
ATOM 6159 O O . ARG A 1 766 ? -19.542 -4.739 19.554 1.00 94.88 766 ARG A O 1
ATOM 6166 N N . ASN A 1 767 ? -17.922 -3.953 20.883 1.00 92.06 767 ASN A N 1
ATOM 6167 C CA . ASN A 1 767 ? -16.879 -4.039 19.858 1.00 92.06 767 ASN A CA 1
ATOM 6168 C C . ASN A 1 767 ? -16.670 -5.480 19.362 1.00 92.06 767 ASN A C 1
ATOM 6170 O O . ASN A 1 767 ? -16.388 -5.698 18.182 1.00 92.06 767 ASN A O 1
ATOM 6174 N N . HIS A 1 768 ? -16.807 -6.465 20.252 1.00 91.75 768 HIS A N 1
ATOM 6175 C CA . HIS A 1 768 ? -16.735 -7.879 19.894 1.00 91.75 768 HIS A CA 1
ATOM 6176 C C . HIS A 1 768 ? -17.987 -8.368 19.149 1.00 91.75 768 HIS A C 1
ATOM 6178 O O . HIS A 1 768 ? -17.846 -9.131 18.198 1.00 91.75 768 HIS A O 1
ATOM 6184 N N . LEU A 1 769 ? -19.191 -7.921 19.521 1.00 91.75 769 LEU A N 1
ATOM 6185 C CA . LEU A 1 769 ? -20.425 -8.237 18.790 1.00 91.75 769 LEU A CA 1
ATOM 6186 C C . LEU A 1 769 ? -20.379 -7.680 17.364 1.00 91.75 769 LEU A C 1
ATOM 6188 O O . LEU A 1 769 ? -20.628 -8.424 16.415 1.00 91.75 769 LEU A O 1
ATOM 6192 N N . ARG A 1 770 ? -19.926 -6.429 17.208 1.00 92.00 770 ARG A N 1
ATOM 6193 C CA . ARG A 1 770 ? -19.732 -5.785 15.902 1.00 92.00 770 ARG A CA 1
ATOM 6194 C C . ARG A 1 770 ? -18.736 -6.547 15.031 1.00 92.00 770 ARG A C 1
ATOM 6196 O O . ARG A 1 770 ? -18.969 -6.740 13.842 1.00 92.00 770 ARG A O 1
ATOM 6203 N N . PHE A 1 771 ? -17.645 -7.047 15.621 1.00 89.12 771 PHE A N 1
ATOM 6204 C CA . PHE A 1 771 ? -16.693 -7.912 14.911 1.00 89.12 771 PHE A CA 1
ATOM 6205 C C . PHE A 1 771 ? -17.361 -9.172 14.333 1.00 89.12 771 PHE A C 1
ATOM 6207 O O . PHE A 1 771 ? -16.984 -9.609 13.248 1.00 89.12 771 PHE A O 1
ATOM 6214 N N . TYR A 1 772 ? -18.373 -9.717 15.014 1.00 88.88 772 TYR A N 1
ATOM 6215 C CA . TYR A 1 772 ? -19.174 -10.849 14.541 1.00 88.88 772 TYR A CA 1
ATOM 6216 C C . TYR A 1 772 ? -20.495 -10.443 13.852 1.00 88.88 772 TYR A C 1
ATOM 6218 O O . TYR A 1 772 ? -21.426 -11.250 13.761 1.00 88.88 772 TYR A O 1
ATOM 6226 N N . GLY A 1 773 ? -20.592 -9.205 13.358 1.00 89.44 773 GLY A N 1
ATOM 6227 C CA . GLY A 1 773 ? -21.726 -8.737 12.557 1.00 89.44 773 GLY A CA 1
ATOM 6228 C C . GLY A 1 773 ? -23.043 -8.636 13.329 1.00 89.44 773 GLY A C 1
ATOM 6229 O O . GLY A 1 773 ? -24.088 -9.017 12.802 1.00 89.44 773 GLY A O 1
ATOM 6230 N N . CYS A 1 774 ? -22.996 -8.199 14.587 1.00 91.75 774 CYS A N 1
ATOM 6231 C CA . CYS A 1 774 ? -24.172 -7.811 15.362 1.00 91.75 774 CYS A CA 1
ATOM 6232 C C . CYS A 1 774 ? -23.959 -6.414 15.942 1.00 91.75 774 CYS A C 1
ATOM 6234 O O . CYS A 1 774 ? -22.973 -6.180 16.642 1.00 91.75 774 CYS A O 1
ATOM 6236 N N . GLU A 1 775 ? -24.871 -5.500 15.632 1.00 93.88 775 GLU A N 1
ATOM 6237 C CA . GLU A 1 775 ? -24.808 -4.124 16.111 1.00 93.88 775 GLU A CA 1
ATOM 6238 C C . GLU A 1 775 ? -25.431 -4.000 17.503 1.00 93.88 775 GLU A C 1
ATOM 6240 O O . GLU A 1 775 ? -26.336 -4.745 17.878 1.00 93.88 775 GLU A O 1
ATOM 6245 N N . CYS A 1 776 ? -24.924 -3.050 18.285 1.00 95.44 776 CYS A N 1
ATOM 6246 C CA . CYS A 1 776 ? -25.466 -2.724 19.598 1.00 95.44 776 CYS A CA 1
ATOM 6247 C C . CYS A 1 776 ? -26.078 -1.329 19.537 1.00 95.44 776 CYS A C 1
ATOM 6249 O O . CYS A 1 776 ? -25.338 -0.348 19.473 1.00 95.44 776 CYS A O 1
ATOM 6251 N N . THR A 1 777 ? -27.402 -1.240 19.586 1.00 94.81 777 THR A N 1
ATOM 6252 C CA . THR A 1 777 ? -28.130 0.031 19.446 1.00 94.81 777 THR A CA 1
ATOM 6253 C C . THR A 1 777 ? -28.135 0.844 20.735 1.00 94.81 777 THR A C 1
ATOM 6255 O O . THR A 1 777 ? -28.266 2.064 20.697 1.00 94.81 777 THR A O 1
ATOM 6258 N N . ARG A 1 778 ? -27.963 0.186 21.889 1.00 95.31 778 ARG A N 1
ATOM 6259 C CA . ARG A 1 778 ? -28.053 0.838 23.199 1.00 95.31 778 ARG A CA 1
ATOM 6260 C C . ARG A 1 778 ? -27.127 0.211 24.236 1.00 95.31 778 ARG A C 1
ATOM 6262 O O . ARG A 1 778 ? -27.012 -1.010 24.293 1.00 95.31 778 ARG A O 1
ATOM 6269 N N . ILE A 1 779 ? -26.497 1.041 25.072 1.00 96.81 779 ILE A N 1
ATOM 6270 C CA . ILE A 1 779 ? -25.756 0.612 26.267 1.00 96.81 779 ILE A CA 1
ATOM 6271 C C . ILE A 1 779 ? -26.283 1.376 27.478 1.00 96.81 779 ILE A C 1
ATOM 6273 O O . ILE A 1 779 ? -26.157 2.594 27.536 1.00 96.81 779 ILE A O 1
ATOM 6277 N N . GLU A 1 780 ? -26.786 0.654 28.472 1.00 96.50 780 GLU A N 1
ATOM 6278 C CA . GLU A 1 780 ? -27.256 1.206 29.740 1.00 96.50 780 GLU A CA 1
ATOM 6279 C C . GLU A 1 780 ? -26.533 0.575 30.928 1.00 96.50 780 GLU A C 1
ATOM 6281 O O . GLU A 1 780 ? -26.069 -0.566 30.873 1.00 96.50 780 GLU A O 1
ATOM 6286 N N . ARG A 1 781 ? -26.440 1.317 32.034 1.00 95.19 781 ARG A N 1
ATOM 6287 C CA . ARG A 1 781 ? -25.786 0.864 33.271 1.00 95.19 781 ARG A CA 1
ATOM 6288 C C . ARG A 1 781 ? -26.765 0.946 34.433 1.00 95.19 781 ARG A C 1
ATOM 6290 O O . ARG A 1 781 ? -27.345 2.000 34.693 1.00 95.19 781 ARG A O 1
ATOM 6297 N N . LEU A 1 782 ? -26.933 -0.168 35.142 1.00 95.00 782 LEU A N 1
ATOM 6298 C CA . LEU A 1 782 ? -27.866 -0.258 36.265 1.00 95.00 782 LEU A CA 1
ATOM 6299 C C . LEU A 1 782 ? -27.301 0.406 37.527 1.00 95.00 782 LEU A C 1
ATOM 6301 O O . LEU A 1 782 ? -28.061 0.932 38.332 1.00 95.00 782 LEU A O 1
ATOM 6305 N N . VAL A 1 783 ? -25.977 0.424 37.691 1.00 93.69 783 VAL A N 1
ATOM 6306 C CA . VAL A 1 783 ? -25.311 1.051 38.840 1.00 93.69 783 VAL A CA 1
ATOM 6307 C C . VAL A 1 783 ? -24.633 2.334 38.377 1.00 93.69 783 VAL A C 1
ATOM 6309 O O . VAL A 1 783 ? -23.663 2.298 37.624 1.00 93.69 783 VAL A O 1
ATOM 6312 N N . LEU A 1 784 ? -25.155 3.470 38.835 1.00 94.69 784 LEU A N 1
ATOM 6313 C CA . LEU A 1 784 ? -24.593 4.807 38.637 1.00 94.69 784 LEU A CA 1
ATOM 6314 C C . LEU A 1 784 ? -24.529 5.530 39.984 1.00 94.69 784 LEU A C 1
ATOM 6316 O O . LEU A 1 784 ? -25.318 5.234 40.875 1.00 94.69 784 LEU A O 1
ATOM 6320 N N . ALA A 1 785 ? -23.651 6.521 40.145 1.00 93.94 785 ALA A N 1
ATOM 6321 C CA . ALA A 1 785 ? -23.626 7.315 41.378 1.00 93.94 785 ALA A CA 1
ATOM 6322 C C . ALA A 1 785 ? -24.995 7.957 41.694 1.00 93.94 785 ALA A C 1
ATOM 6324 O O . ALA A 1 785 ? -25.393 8.021 42.853 1.00 93.94 785 ALA A O 1
ATOM 6325 N N . SER A 1 786 ? -25.746 8.356 40.662 1.00 92.81 786 SER A N 1
ATOM 6326 C CA . SER A 1 786 ? -27.052 9.016 40.778 1.00 92.81 786 SER A CA 1
ATOM 6327 C C . SER A 1 786 ? -28.170 8.154 41.370 1.00 92.81 786 SER A C 1
ATOM 6329 O O . SER A 1 786 ? -29.172 8.715 41.803 1.00 92.81 786 SER A O 1
ATOM 6331 N N . VAL A 1 787 ? -28.025 6.822 41.420 1.00 94.38 787 VAL A N 1
ATOM 6332 C CA . VAL A 1 787 ? -29.041 5.952 42.045 1.00 94.38 787 VAL A CA 1
ATOM 6333 C C . VAL A 1 787 ? -28.874 5.835 43.562 1.00 94.38 787 VAL A C 1
ATOM 6335 O O . VAL A 1 787 ? -29.703 5.202 44.215 1.00 94.38 787 VAL A O 1
ATOM 6338 N N . PHE A 1 788 ? -27.820 6.439 44.119 1.00 95.00 788 PHE A N 1
ATOM 6339 C CA . PHE A 1 788 ? -27.515 6.481 45.547 1.00 95.00 788 PHE A CA 1
ATOM 6340 C C . PHE A 1 788 ? -27.718 7.889 46.109 1.00 95.00 788 PHE A C 1
ATOM 6342 O O . PHE A 1 788 ? -27.384 8.877 45.446 1.00 95.00 788 PHE A O 1
ATOM 6349 N N . THR A 1 789 ? -28.210 7.997 47.345 1.00 94.38 789 THR A N 1
ATOM 6350 C CA . THR A 1 789 ? -28.291 9.297 48.036 1.00 94.38 789 THR A CA 1
ATOM 6351 C C . THR A 1 789 ? -26.888 9.855 48.323 1.00 94.38 789 THR A C 1
ATOM 6353 O O . THR A 1 789 ? -25.916 9.093 48.326 1.00 94.38 789 THR A O 1
ATOM 6356 N N . PRO A 1 790 ? -26.729 11.166 48.581 1.00 93.00 790 PRO A N 1
ATOM 6357 C CA . PRO A 1 790 ? -25.427 11.742 48.928 1.00 93.00 790 PRO A CA 1
ATOM 6358 C C . PRO A 1 790 ? -24.730 11.038 50.105 1.00 93.00 790 PRO A C 1
ATOM 6360 O O . PRO A 1 790 ? -23.519 10.827 50.061 1.00 93.00 790 PRO A O 1
ATOM 6363 N N . GLU A 1 791 ? -25.491 10.611 51.115 1.00 93.38 791 GLU A N 1
ATOM 6364 C CA . GLU A 1 791 ? -24.989 9.877 52.283 1.00 93.38 791 GLU A CA 1
ATOM 6365 C C . GLU A 1 791 ? -24.527 8.461 51.908 1.00 93.38 791 GLU A C 1
ATOM 6367 O O . GLU A 1 791 ? -23.469 8.004 52.344 1.00 93.38 791 GLU A O 1
ATOM 6372 N N . GLU A 1 792 ? -25.291 7.763 51.061 1.00 94.31 792 GLU A N 1
ATOM 6373 C CA . GLU A 1 792 ? -24.912 6.447 50.533 1.00 94.31 792 GLU A CA 1
ATOM 6374 C C . GLU A 1 792 ? -23.643 6.537 49.678 1.00 94.31 792 GLU A C 1
ATOM 6376 O O . GLU A 1 792 ? -22.753 5.693 49.783 1.00 94.31 792 GLU A O 1
ATOM 6381 N N . GLN A 1 793 ? -23.527 7.582 48.856 1.00 94.62 793 GLN A N 1
ATOM 6382 C CA . GLN A 1 793 ? -22.341 7.835 48.043 1.00 94.62 793 GLN A CA 1
ATOM 6383 C C . GLN A 1 793 ? -21.093 8.019 48.912 1.00 94.62 793 GLN A C 1
ATOM 6385 O O . GLN A 1 793 ? -20.046 7.457 48.588 1.00 94.62 793 GLN A O 1
ATOM 6390 N N . GLU A 1 794 ? -21.181 8.747 50.026 1.00 91.31 794 GLU A N 1
ATOM 6391 C CA . GLU A 1 794 ? -20.059 8.922 50.954 1.00 91.31 794 GLU A CA 1
ATOM 6392 C C . GLU A 1 794 ? -19.671 7.602 51.644 1.00 91.31 794 GLU A C 1
ATOM 6394 O O . GLU A 1 794 ? -18.486 7.267 51.726 1.00 91.31 794 GLU A O 1
ATOM 6399 N N . LEU A 1 795 ? -20.666 6.816 52.069 1.00 93.62 795 LEU A N 1
ATOM 6400 C CA . LEU A 1 795 ? -20.463 5.575 52.818 1.00 93.62 795 LEU A CA 1
ATOM 6401 C C . LEU A 1 795 ? -19.956 4.407 51.953 1.00 93.62 795 LEU A C 1
ATOM 6403 O O . LEU A 1 795 ? -19.125 3.614 52.402 1.00 93.62 795 LEU A O 1
ATOM 6407 N N . TYR A 1 796 ? -20.473 4.265 50.730 1.00 94.12 796 TYR A N 1
ATOM 6408 C CA . TYR A 1 796 ? -20.267 3.074 49.896 1.00 94.12 796 TYR A CA 1
ATOM 6409 C C . TYR A 1 796 ? -19.160 3.220 48.859 1.00 94.12 796 TYR A C 1
ATOM 6411 O O . TYR A 1 796 ? -18.621 2.212 48.385 1.00 94.12 796 TYR A O 1
ATOM 6419 N N . SER A 1 797 ? -18.800 4.451 48.502 1.00 94.62 797 SER A N 1
ATOM 6420 C CA . SER A 1 797 ? -17.769 4.684 47.498 1.00 94.62 797 SER A CA 1
ATOM 6421 C C . SER A 1 797 ? -16.359 4.457 48.046 1.00 94.62 797 SER A C 1
ATOM 6423 O O . SER A 1 797 ? -16.068 4.693 49.220 1.00 94.62 797 SER A O 1
ATOM 6425 N N . ARG A 1 798 ? -15.433 4.047 47.178 1.00 93.25 798 ARG A N 1
ATOM 6426 C CA . ARG A 1 798 ? -14.004 3.895 47.492 1.00 93.25 798 ARG A CA 1
ATOM 6427 C C . ARG A 1 798 ? -13.149 4.633 46.479 1.00 93.25 798 ARG A C 1
ATOM 6429 O O . ARG A 1 798 ? -13.475 4.649 45.299 1.00 93.25 798 ARG A O 1
ATOM 6436 N N . ALA A 1 799 ? -12.039 5.207 46.935 1.00 92.06 799 ALA A N 1
ATOM 6437 C CA . ALA A 1 799 ? -11.080 5.862 46.052 1.00 92.06 799 ALA A CA 1
ATOM 6438 C C . ALA A 1 799 ? -10.465 4.865 45.059 1.00 92.06 799 ALA A C 1
ATOM 6440 O O . ALA A 1 799 ? -10.002 3.789 45.448 1.00 92.06 799 ALA A O 1
ATOM 6441 N N . LEU A 1 800 ? -10.430 5.249 43.786 1.00 90.38 800 LEU A N 1
ATOM 6442 C CA . LEU A 1 800 ? -9.780 4.493 42.725 1.00 90.38 800 LEU A CA 1
ATOM 6443 C C . LEU A 1 800 ? -8.311 4.915 42.682 1.00 90.38 800 LEU A C 1
ATOM 6445 O O . LEU A 1 800 ? -7.985 6.046 42.327 1.00 90.38 800 LEU A O 1
ATOM 6449 N N . LEU A 1 801 ? -7.419 4.011 43.096 1.00 86.81 801 LEU A N 1
ATOM 6450 C CA . LEU A 1 801 ? -5.982 4.275 43.245 1.00 86.81 801 LEU A CA 1
ATOM 6451 C C . LEU A 1 801 ? -5.163 3.472 42.220 1.00 86.81 801 LEU A C 1
ATOM 6453 O O . LEU A 1 801 ? -4.582 2.435 42.555 1.00 86.81 801 LEU A O 1
ATOM 6457 N N . PRO A 1 802 ? -5.103 3.919 40.957 1.00 81.00 802 PRO A N 1
ATOM 6458 C CA . PRO A 1 802 ? -4.354 3.219 39.927 1.00 81.00 802 PRO A CA 1
ATOM 6459 C C . PRO A 1 802 ? -2.838 3.343 40.130 1.00 81.00 802 PRO A C 1
ATOM 6461 O O . PRO A 1 802 ? -2.281 4.431 40.296 1.00 81.00 802 PRO A O 1
ATOM 6464 N N . THR A 1 803 ? -2.145 2.205 40.068 1.00 67.62 803 THR A N 1
ATOM 6465 C CA . THR A 1 803 ? -0.685 2.105 40.252 1.00 67.62 803 THR A CA 1
ATOM 6466 C C . THR A 1 803 ? 0.094 2.131 38.938 1.00 67.62 803 THR A C 1
ATOM 6468 O O . THR A 1 803 ? 1.285 2.445 38.927 1.00 67.62 803 THR A O 1
ATOM 6471 N N . THR A 1 804 ? -0.565 1.830 37.819 1.00 59.81 804 THR A N 1
ATOM 6472 C CA . THR A 1 804 ? 0.013 1.869 36.474 1.00 59.81 804 THR A CA 1
ATOM 6473 C C . THR A 1 804 ? -0.465 3.102 35.735 1.00 59.81 804 THR A C 1
ATOM 6475 O O . THR A 1 804 ? -1.530 3.645 36.027 1.00 59.81 804 THR A O 1
ATOM 6478 N N . THR A 1 805 ? 0.312 3.534 34.746 1.00 66.75 805 THR A N 1
ATOM 6479 C CA . THR A 1 805 ? -0.125 4.621 33.885 1.00 66.75 805 THR A CA 1
ATOM 6480 C C . THR A 1 805 ? -1.430 4.292 33.195 1.00 66.75 805 THR A C 1
ATOM 6482 O O . THR A 1 805 ? -2.358 5.050 33.375 1.00 66.75 805 THR A O 1
ATOM 6485 N N . GLU A 1 806 ? -1.524 3.138 32.524 1.00 64.19 806 GLU A N 1
ATOM 6486 C CA . GLU A 1 806 ? -2.755 2.665 31.874 1.00 64.19 806 GLU A CA 1
ATOM 6487 C C . GLU A 1 806 ? -3.950 2.628 32.840 1.00 64.19 806 GLU A C 1
ATOM 6489 O O . GLU A 1 806 ? -5.071 2.867 32.431 1.00 64.19 806 GLU A O 1
ATOM 6494 N N . GLY A 1 807 ? -3.731 2.366 34.132 1.00 74.12 807 GLY A N 1
ATOM 6495 C CA . GLY A 1 807 ? -4.790 2.442 35.133 1.00 74.12 807 GLY A CA 1
ATOM 6496 C C . GLY A 1 807 ? -5.216 3.874 35.469 1.00 74.12 807 GLY A C 1
ATOM 6497 O O . GLY A 1 807 ? -6.400 4.099 35.680 1.00 74.12 807 GLY A O 1
ATOM 6498 N N . LYS A 1 808 ? -4.281 4.837 35.533 1.00 80.19 808 LYS A N 1
ATOM 6499 C CA . LYS A 1 808 ? -4.587 6.270 35.771 1.00 80.19 808 LYS A CA 1
ATOM 6500 C C . LYS A 1 808 ? -5.459 6.776 34.658 1.00 80.19 808 LYS A C 1
ATOM 6502 O O . LYS A 1 808 ? -6.597 7.148 34.893 1.00 80.19 808 LYS A O 1
ATOM 6507 N N . SER A 1 809 ? -4.896 6.540 33.494 1.00 79.81 809 SER A N 1
ATOM 6508 C CA . SER A 1 809 ? -5.461 6.466 32.192 1.00 79.81 809 SER A CA 1
ATOM 6509 C C . SER A 1 809 ? -6.706 5.560 32.041 1.00 79.81 809 SER A C 1
ATOM 6511 O O . SER A 1 809 ? -7.202 5.450 30.956 1.00 79.81 809 SER A O 1
ATOM 6513 N N . ARG A 1 810 ? -7.308 4.884 33.010 1.00 82.69 810 ARG A N 1
ATOM 6514 C CA . ARG A 1 810 ? -8.693 4.364 32.807 1.00 82.69 810 ARG A CA 1
ATOM 6515 C C . ARG A 1 810 ? -9.685 5.047 33.731 1.00 82.69 810 ARG A C 1
ATOM 6517 O O . ARG A 1 810 ? -10.891 5.050 33.486 1.00 82.69 810 ARG A O 1
ATOM 6524 N N . VAL A 1 811 ? -9.156 5.636 34.796 1.00 88.56 811 VAL A N 1
ATOM 6525 C CA . VAL A 1 811 ? -9.907 6.297 35.845 1.00 88.56 811 VAL A CA 1
ATOM 6526 C C . VAL A 1 811 ? -10.333 7.702 35.420 1.00 88.56 811 VAL A C 1
ATOM 6528 O O . VAL A 1 811 ? -11.465 8.064 35.721 1.00 88.56 811 VAL A O 1
ATOM 6531 N N . ALA A 1 812 ? -9.524 8.500 34.714 1.00 86.62 812 ALA A N 1
ATOM 6532 C CA . ALA A 1 812 ? -9.943 9.855 34.325 1.00 86.62 812 ALA A CA 1
ATOM 6533 C C . ALA A 1 812 ? -11.001 9.858 33.209 1.00 86.62 812 ALA A C 1
ATOM 6535 O O . ALA A 1 812 ? -11.884 10.707 33.224 1.00 86.62 812 ALA A O 1
ATOM 6536 N N . ARG A 1 813 ? -10.991 8.886 32.294 1.00 90.06 813 ARG A N 1
ATOM 6537 C CA . ARG A 1 813 ? -12.019 8.630 31.277 1.00 90.06 813 ARG A CA 1
ATOM 6538 C C . ARG A 1 813 ? -13.298 8.225 31.974 1.00 90.06 813 ARG A C 1
ATOM 6540 O O . ARG A 1 813 ? -14.332 8.822 31.703 1.00 90.06 813 ARG A O 1
ATOM 6547 N N . PHE A 1 814 ? -13.212 7.268 32.899 1.00 92.38 814 PHE A N 1
ATOM 6548 C CA . PHE A 1 814 ? -14.347 6.885 33.728 1.00 92.38 814 PHE A CA 1
ATOM 6549 C C . PHE A 1 814 ? -14.944 8.102 34.446 1.00 92.38 814 PHE A C 1
ATOM 6551 O O . PHE A 1 814 ? -16.145 8.316 34.349 1.00 92.38 814 PHE A O 1
ATOM 6558 N N . VAL A 1 815 ? -14.142 8.942 35.105 1.00 92.19 815 VAL A N 1
ATOM 6559 C CA . VAL A 1 815 ? -14.647 10.144 35.797 1.00 92.19 815 VAL A CA 1
ATOM 6560 C C . VAL A 1 815 ? -15.238 11.159 34.818 1.00 92.19 815 VAL A C 1
ATOM 6562 O O . VAL A 1 815 ? -16.300 11.705 35.093 1.00 92.19 815 VAL A O 1
ATOM 6565 N N . ARG A 1 816 ? -14.594 11.393 33.671 1.00 92.50 816 ARG A N 1
ATOM 6566 C CA . ARG A 1 816 ? -15.065 12.333 32.646 1.00 92.50 816 ARG A CA 1
ATOM 6567 C C . ARG A 1 816 ? -16.409 11.915 32.052 1.00 92.50 816 ARG A C 1
ATOM 6569 O O . ARG A 1 816 ? -17.275 12.759 31.878 1.00 92.50 816 ARG A O 1
ATOM 6576 N N . GLU A 1 817 ? -16.574 10.633 31.740 1.00 90.94 817 GLU A N 1
ATOM 6577 C CA . GLU A 1 817 ? -17.785 10.110 31.095 1.00 90.94 817 GLU A CA 1
ATOM 6578 C C . GLU A 1 817 ? -18.917 9.835 32.091 1.00 90.94 817 GLU A C 1
ATOM 6580 O O . GLU A 1 817 ? -20.085 9.992 31.752 1.00 90.94 817 GLU A O 1
ATOM 6585 N N . SER A 1 818 ? -18.594 9.419 33.319 1.00 91.06 818 SER A N 1
ATOM 6586 C CA . SER A 1 818 ? -19.597 9.052 34.330 1.00 91.06 818 SER A CA 1
ATOM 6587 C C . SER A 1 818 ? -19.926 10.164 35.331 1.00 91.06 818 SER A C 1
ATOM 6589 O O . SER A 1 818 ? -20.898 10.047 36.074 1.00 91.06 818 SER A O 1
ATOM 6591 N N . GLY A 1 819 ? -19.093 11.206 35.404 1.00 90.88 819 GLY A N 1
ATOM 6592 C CA . GLY A 1 819 ? -19.100 12.206 36.476 1.00 90.88 819 GLY A CA 1
ATOM 6593 C C . GLY A 1 819 ? -18.456 11.734 37.790 1.00 90.88 819 GLY A C 1
ATOM 6594 O O . GLY A 1 819 ? -18.351 12.520 38.735 1.00 90.88 819 GLY A O 1
ATOM 6595 N N . GLY A 1 820 ? -18.011 10.473 37.877 1.00 91.56 820 GLY A N 1
ATOM 6596 C CA . GLY A 1 820 ? -17.497 9.877 39.111 1.00 91.56 820 GLY A CA 1
ATOM 6597 C C . GLY A 1 820 ? -18.536 9.876 40.239 1.00 91.56 820 GLY A C 1
ATOM 6598 O O . GLY A 1 820 ? -19.742 9.933 40.007 1.00 91.56 820 GLY A O 1
ATOM 6599 N N . VAL A 1 821 ? -18.072 9.827 41.489 1.00 92.62 821 VAL A N 1
ATOM 6600 C CA . VAL A 1 821 ? -18.940 10.026 42.665 1.00 92.62 821 VAL A CA 1
ATOM 6601 C C . VAL A 1 821 ? -18.672 11.421 43.202 1.00 92.62 821 VAL A C 1
ATOM 6603 O O . VAL A 1 821 ? -17.559 11.697 43.649 1.00 92.62 821 VAL A O 1
ATOM 6606 N N . GLN A 1 822 ? -19.667 12.307 43.118 1.00 87.56 822 GLN A N 1
ATOM 6607 C CA . GLN A 1 822 ? -19.533 13.723 43.494 1.00 87.56 822 GLN A CA 1
ATOM 6608 C C . GLN A 1 822 ? -18.336 14.416 42.803 1.00 87.56 822 GLN A C 1
ATOM 6610 O O . GLN A 1 822 ? -17.611 15.194 43.421 1.00 87.56 822 GLN A O 1
ATOM 6615 N N . GLY A 1 823 ? -18.076 14.088 41.530 1.00 86.50 823 GLY A N 1
ATOM 6616 C CA . GLY A 1 823 ? -16.942 14.627 40.769 1.00 86.50 823 GLY A CA 1
ATOM 6617 C C . GLY A 1 823 ? -15.578 14.022 41.123 1.00 86.50 823 GLY A C 1
ATOM 6618 O O . GLY A 1 823 ? -14.558 14.475 40.610 1.00 86.50 823 GLY A O 1
ATOM 6619 N N . GLN A 1 824 ? -15.522 13.015 42.001 1.00 90.69 824 GLN A N 1
ATOM 6620 C CA . GLN A 1 824 ? -14.274 12.396 42.447 1.00 90.69 824 GLN A CA 1
ATOM 6621 C C . GLN A 1 824 ? -14.030 11.037 41.782 1.00 90.69 824 GLN A C 1
ATOM 6623 O O . GLN A 1 824 ? -14.964 10.295 41.469 1.00 90.69 824 GLN A O 1
ATOM 6628 N N . ALA A 1 825 ? -12.747 10.678 41.651 1.00 92.94 825 ALA A N 1
ATOM 6629 C CA . ALA A 1 825 ? -12.261 9.370 41.204 1.00 92.94 825 ALA A CA 1
ATOM 6630 C C . ALA A 1 825 ? -12.529 8.275 42.246 1.00 92.94 825 ALA A C 1
ATOM 6632 O O . ALA A 1 825 ? -11.621 7.728 42.880 1.00 92.94 825 ALA A O 1
ATOM 6633 N N . ARG A 1 826 ? -13.808 7.982 42.457 1.00 95.25 826 ARG A N 1
ATOM 6634 C CA . ARG A 1 826 ? -14.288 6.964 43.379 1.00 95.25 826 ARG A CA 1
ATOM 6635 C C . ARG A 1 826 ? -15.244 6.040 42.645 1.00 95.25 826 ARG A C 1
ATOM 6637 O O . ARG A 1 826 ? -15.971 6.487 41.764 1.00 95.25 826 ARG A O 1
ATOM 6644 N N . GLY A 1 827 ? -15.231 4.772 43.028 1.00 94.00 827 GLY A N 1
ATOM 6645 C CA . GLY A 1 827 ? -16.144 3.770 42.501 1.00 94.00 827 GLY A CA 1
ATOM 6646 C C . GLY A 1 827 ? -17.072 3.216 43.570 1.00 94.00 827 GLY A C 1
ATOM 6647 O O . GLY A 1 827 ? -16.769 3.304 44.763 1.00 94.00 827 GLY A O 1
ATOM 6648 N N . ILE A 1 828 ? -18.200 2.651 43.147 1.00 94.69 828 ILE A N 1
ATOM 6649 C CA . ILE A 1 828 ? -19.189 2.009 44.024 1.00 94.69 828 ILE A CA 1
ATOM 6650 C C . ILE A 1 828 ? -19.373 0.563 43.569 1.00 94.69 828 ILE A C 1
ATOM 6652 O O . ILE A 1 828 ? -19.653 0.299 42.403 1.00 94.69 828 ILE A O 1
ATOM 6656 N N . HIS A 1 829 ? -19.241 -0.376 44.505 1.00 91.62 829 HIS A N 1
ATOM 6657 C CA . HIS A 1 829 ? -19.495 -1.789 44.228 1.00 91.62 829 HIS A CA 1
ATOM 6658 C C . HIS A 1 829 ? -21.000 -2.013 44.003 1.00 91.62 829 HIS A C 1
ATOM 6660 O O . HIS A 1 829 ? -21.818 -1.584 44.818 1.00 91.62 829 HIS A O 1
ATOM 6666 N N . ALA A 1 830 ? -21.374 -2.734 42.948 1.00 91.06 830 ALA A N 1
ATOM 6667 C CA . ALA A 1 830 ? -22.764 -3.026 42.586 1.00 91.06 830 ALA A CA 1
ATOM 6668 C C . ALA A 1 830 ? -23.578 -3.729 43.680 1.00 91.06 830 ALA A C 1
ATOM 6670 O O . ALA A 1 830 ? -24.803 -3.610 43.716 1.00 91.06 830 ALA A O 1
ATOM 6671 N N . ASN A 1 831 ? -22.901 -4.417 44.605 1.00 90.00 831 ASN A N 1
ATOM 6672 C CA . ASN A 1 831 ? -23.516 -5.051 45.773 1.00 90.00 831 ASN A CA 1
ATOM 6673 C C . ASN A 1 831 ? -24.246 -4.060 46.697 1.00 90.00 831 ASN A C 1
ATOM 6675 O O . ASN A 1 831 ? -25.050 -4.488 47.524 1.00 90.00 831 ASN A O 1
ATOM 6679 N N . TRP A 1 832 ? -23.963 -2.759 46.584 1.00 92.00 832 TRP A N 1
ATOM 6680 C CA . TRP A 1 832 ? -24.618 -1.725 47.380 1.00 92.00 832 TRP A CA 1
ATOM 6681 C C . TRP A 1 832 ? -25.983 -1.295 46.845 1.00 92.00 832 TRP A C 1
ATOM 6683 O O . TRP A 1 832 ? -26.726 -0.670 47.599 1.00 92.00 832 TRP A O 1
ATOM 6693 N N . LEU A 1 833 ? -26.354 -1.635 45.602 1.00 91.69 833 LEU A N 1
ATOM 6694 C CA . LEU A 1 833 ? -27.678 -1.318 45.048 1.00 91.69 833 LEU A CA 1
ATOM 6695 C C . LEU A 1 833 ? -28.746 -2.258 45.628 1.00 91.69 833 LEU A C 1
ATOM 6697 O O . LEU A 1 833 ? -29.253 -3.139 44.945 1.00 91.69 833 LEU A O 1
ATOM 6701 N N . GLN A 1 834 ? -29.039 -2.086 46.915 1.00 89.50 834 GLN A N 1
ATOM 6702 C CA . GLN A 1 834 ? -29.895 -2.956 47.715 1.00 89.50 834 GLN A CA 1
ATOM 6703 C C . GLN A 1 834 ? -31.040 -2.174 48.379 1.00 89.50 834 GLN A C 1
ATOM 6705 O O . GLN A 1 834 ? -30.854 -0.999 48.716 1.00 89.50 834 GLN A O 1
ATOM 6710 N N . PRO A 1 835 ? -32.198 -2.813 48.628 1.00 93.12 835 PRO A N 1
ATOM 6711 C CA . PRO A 1 835 ? -32.525 -4.218 48.333 1.00 93.12 835 PRO A CA 1
ATOM 6712 C C . PRO A 1 835 ? -32.842 -4.459 46.839 1.00 93.12 835 PRO A C 1
ATOM 6714 O O . PRO A 1 835 ? -32.804 -3.518 46.046 1.00 93.12 835 PRO A O 1
ATOM 6717 N N . TYR A 1 836 ? -33.117 -5.711 46.447 1.00 93.81 836 TYR A N 1
ATOM 6718 C CA . TYR A 1 836 ? -33.348 -6.126 45.050 1.00 93.81 836 TYR A CA 1
ATOM 6719 C C . TYR A 1 836 ? -34.429 -5.292 44.338 1.00 93.81 836 TYR A C 1
ATOM 6721 O O . TYR A 1 836 ? -34.319 -5.006 43.149 1.00 93.81 836 TYR A O 1
ATOM 6729 N N . GLU A 1 837 ? -35.426 -4.798 45.069 1.00 95.88 837 GLU A N 1
ATOM 6730 C CA . GLU A 1 837 ? -36.485 -3.938 44.543 1.00 95.88 837 GLU A CA 1
ATOM 6731 C C . GLU A 1 837 ? -35.938 -2.646 43.914 1.00 95.88 837 GLU A C 1
ATOM 6733 O O . GLU A 1 837 ? -36.501 -2.170 42.929 1.00 95.88 837 GLU A O 1
ATOM 6738 N N . ARG A 1 838 ? -34.811 -2.103 44.407 1.00 95.38 838 ARG A N 1
ATOM 6739 C CA . ARG A 1 838 ? -34.141 -0.951 43.770 1.00 95.38 838 ARG A CA 1
ATOM 6740 C C . ARG A 1 838 ? -33.553 -1.317 42.412 1.00 95.38 838 ARG A C 1
ATOM 6742 O O . ARG A 1 838 ? -33.607 -0.502 41.495 1.00 95.38 838 ARG A O 1
ATOM 6749 N N . LEU A 1 839 ? -33.010 -2.528 42.270 1.00 94.81 839 LEU A N 1
ATOM 6750 C CA . LEU A 1 839 ? -32.508 -3.029 40.989 1.00 94.81 839 LEU A CA 1
ATOM 6751 C C . LEU A 1 839 ? -33.655 -3.176 39.983 1.00 94.81 839 LEU A C 1
ATOM 6753 O O . LEU A 1 839 ? -33.527 -2.739 38.842 1.00 94.81 839 LEU A O 1
ATOM 6757 N N . VAL A 1 840 ? -34.787 -3.734 40.423 1.00 96.25 840 VAL A N 1
ATOM 6758 C CA . VAL A 1 840 ? -35.999 -3.883 39.601 1.00 96.25 840 VAL A CA 1
ATOM 6759 C C . VAL A 1 840 ? -36.558 -2.525 39.188 1.00 96.25 840 VAL A C 1
ATOM 6761 O O . VAL A 1 840 ? -36.865 -2.323 38.015 1.00 96.25 840 VAL A O 1
ATOM 6764 N N . GLN A 1 841 ? -36.662 -1.577 40.123 1.00 95.75 841 GLN A N 1
ATOM 6765 C CA . GLN A 1 841 ? -37.102 -0.218 39.815 1.00 95.75 841 GLN A CA 1
ATOM 6766 C C . GLN A 1 841 ? -36.187 0.418 38.765 1.00 95.75 841 GLN A C 1
ATOM 6768 O O . GLN A 1 841 ? -36.668 0.926 37.754 1.00 95.75 841 GLN A O 1
ATOM 6773 N N . ARG A 1 842 ? -34.868 0.318 38.962 1.00 95.38 842 ARG A N 1
ATOM 6774 C CA . ARG A 1 842 ? -33.890 0.877 38.032 1.00 95.38 842 ARG A CA 1
ATOM 6775 C C . ARG A 1 842 ? -33.958 0.235 36.648 1.00 95.38 842 ARG A C 1
ATOM 6777 O O . ARG A 1 842 ? -33.789 0.920 35.646 1.00 95.38 842 ARG A O 1
ATOM 6784 N N . TRP A 1 843 ? -34.208 -1.070 36.582 1.00 95.19 843 TRP A N 1
ATOM 6785 C CA . TRP A 1 843 ? -34.430 -1.768 35.319 1.00 95.19 843 TRP A CA 1
ATOM 6786 C C . TRP A 1 843 ? -35.644 -1.208 34.570 1.00 95.19 843 TRP A C 1
ATOM 6788 O O . TRP A 1 843 ? -35.536 -0.901 33.382 1.00 95.19 843 TRP A O 1
ATOM 6798 N N . ARG A 1 844 ? -36.778 -1.026 35.260 1.00 95.19 844 ARG A N 1
ATOM 6799 C CA . ARG A 1 844 ? -37.999 -0.471 34.656 1.00 95.19 844 ARG A CA 1
ATOM 6800 C C . ARG A 1 844 ? -37.784 0.943 34.131 1.00 95.19 844 ARG A C 1
ATOM 6802 O O . ARG A 1 844 ? -38.074 1.182 32.972 1.00 95.19 844 ARG A O 1
ATOM 6809 N N . GLU A 1 845 ? -37.155 1.820 34.914 1.00 95.06 845 GLU A N 1
ATOM 6810 C CA . GLU A 1 845 ? -36.821 3.196 34.494 1.00 95.06 845 GLU A CA 1
ATOM 6811 C C . GLU A 1 845 ? -36.031 3.280 33.177 1.00 95.06 845 GLU A C 1
ATOM 6813 O O . GLU A 1 845 ? -36.072 4.297 32.491 1.00 95.06 845 GLU A O 1
ATOM 6818 N N . LEU A 1 846 ? -35.256 2.245 32.846 1.00 93.62 846 LEU A N 1
ATOM 6819 C CA . LEU A 1 846 ? -34.420 2.216 31.647 1.00 93.62 846 LEU A CA 1
ATOM 6820 C C . LEU A 1 846 ? -35.097 1.528 30.454 1.00 93.62 846 LEU A C 1
ATOM 6822 O O . LEU A 1 846 ? -34.604 1.645 29.327 1.00 93.62 846 LEU A O 1
ATOM 6826 N N . THR A 1 847 ? -36.167 0.766 30.687 1.00 90.25 847 THR A N 1
ATOM 6827 C CA . THR A 1 847 ? -36.731 -0.172 29.703 1.00 90.25 847 THR A CA 1
ATOM 6828 C C . THR A 1 847 ? -38.207 0.032 29.384 1.00 90.25 847 THR A C 1
ATOM 6830 O O . THR A 1 847 ? -38.648 -0.490 28.352 1.00 90.25 847 THR A O 1
ATOM 6833 N N . GLU A 1 848 ? -38.923 0.759 30.240 1.00 86.38 848 GLU A N 1
ATOM 6834 C CA . GLU A 1 848 ? -40.298 1.250 30.093 1.00 86.38 848 GLU A CA 1
ATOM 6835 C C . GLU A 1 848 ? -40.267 2.757 29.816 1.00 86.38 848 GLU A C 1
ATOM 6837 O O . GLU A 1 848 ? -41.061 3.195 28.953 1.00 86.38 848 GLU A O 1
#

Radius of gyration: 35.01 Å; chains: 1; bounding box: 75×74×105 Å

Foldseek 3Di:
DPDDDQDFAFWFALVFTWTHGLVQWFWWDQAPPQWTWTAGLQLDITIAHDDDDDDQWDDAPRITGAVVQWDDDPQWTAHNVGATGGDDDDDGRPDDDDDDDPDPPQFAKFFQDPNFTWRDGPVDIHTFQDDPVRCCLSQVQFADLDPTITGGVVQWTTWADDPQWIKTAGVVGDIDIGHNVRQCVVCVVNVHRGRHDNDPLDDSNVSLADDHNDQLQPDQLVVLCVSDVDLLSSVLNNLSNLLRCVVVVHDLPQDQDLVSVCVRRRQNSQVSNVHDDDSVSSVVSCCVCCVPNNVDASVSSVHDDPCLLQKDQFPVCSQEEEEEAVVCSVLLSVLCNVLSYIYGHDDDPSRVNLVVSLVVGDEAHEAEYEPDDPCPVVSSQVVSVLVVHHHQFDHHYDDDSVCVNVPPPDPPVQLQQDQQQWDWFAALFFTFTHHLQQWPDWDQAPPQWTWTAGPVGFITIGNDPDPDNGPGLPPVFQFFKWFQDPQWIWTQGLVRDTDTPVHRRPQSSDSQWADQDPGMIGRLNQWGAFGCAFTAGVSRDTDGGRDRSSNVVSCVSNVAPHRGDNDPLQLCCSVLNQRLHSDQLLPDALVVVLVRDPDLSNSLLNNLSCQLRVVDAQDAAPVSVCVTRNVSSCCRNPVDDPVQVVVPVNSVVSVVVSLVSVCCNCQRSVRGHSVSNNHDQPCPVQKDAFPQANQEEEEEEDDDVRVVLSVVVCVVRRYIYGYDPFADDLSNLVVSCVVVVVAQEHEYEYQWKLALRSVCRVVSSQSSSVSVRHHYPYYHYLDALVLDDLVLLVVFKDAQDDPRNSSVSSQVVSCVVRVPNVNHSIMGGSVSCDDSVSSVVSVVVVPD

pLDDT: mean 83.45, std 11.06, range [25.17, 98.0]

Secondary structure (DSSP, 8-state):
--PPP--EEEEE-SS-EEEEEGGGEEEEEEETTTEEEEEETTS-EEEE-SSPPP-SPEEETTEEE-GGG-EEETTEEE-TT--EEE----PPPPPP------PPTTEEEEEEETTEEEEEESS-EEEE-S-HHHHHHH-TTEEESSSSEEEEGGGEEEEEEETTEEEEEETTS-EEEE-HHHHHHHHHHTT-S-TT-S-SSS-GGGGG----SS-TTTS-HHHHHHH--SHHHHHHHHHHHHHHHHHTT---TT-SSHHHHIIIIIHHHHHHTT----HHHHHHHHIIIIIIS--S-GGGGTPPPS-GGGEE--SSEEEEEEEEEGGGHHHHHHHHHHHTEEEEEESTT-HHHHHHHHHH--SPPEEEEESPPTTHHHHHHHHHHHTT----SPPEEES-GGGHHHHS---------PPP-SEEEE-SSSEEEE-GGGEEEEEEETTTEEEEEETTS-EEEE-SSPPP-PPP------EEEEEEETTEEEEEETTS-EEE-SSTTGGGS-TTEEESSSSEEEEGGGEEEE-SS-EEETT--EEPPP-THHHHHHHHHHT-S-SS-SS--TT-TTTTT----SS-GGGS-HHHHHHH-SSHHHHHHHHHHHHHTTS----S-HHHHIIIIIHHHHHHTTSS-HHHHSSHHHHHHHHHHHHHHHHIIIIIS----TTTTT---S-GGGEE--SSEEEEEEEEES-HHHHHHHHHHHHHH-EEEEEESSSPPHHHHHHHHHHTTT-SEEEEEEES-BSHHHHHHHHHHHHHHHHTT-EEEEEEES--GGGS-HHHHHHHEEE----SHHHHHHHHHHHHHH-TBTTBSEEE-GGGS-SHHHHHHHHHHHH-

Sequence (848 aa):
MSRPLAVNLVVQTAEEMLYVPAQEIASLMPTYPRRWRVVLADGRVGHRTGPLPDGPWVPLADGWVRPEHLTRDGDFWRDPAGFLYAYTPLHPAEDDEEEEDELPPGLLAVEYRDKKWIWRTETEESECELSSNQLREVFPDLVKIDSRRLIDLRRVRKFGNAGVLGWVQLDQGERFEVSGRCNHALAARLGLESLSTQDLDVLGKIWKLRDFPYDLTSADPAQILQDHPDKQTFAENLLWQTVVHFEHGQPNDYGRNIHTFLLNPLMAAGARCGYTFTLKDLRELIRTLVFKTEVLQLRQLGFTEKDPGRRKRGHLRPDVLLLAPVSHRQPASQAAEAAGVSLLLTGDQEQLALEFLAAELQGPLQILEFDLKPGEAERLKNRFERWELECPGPTAVLHRLEDLPQALPQQATPQSREPFRRIPLESYTGLVYVNPEDILSWSPTPPSRWRVELKDGRVFHHPGPVPPAPPAATTTDPTLWLESRNEMGVWHLEDGSEVDTGIPYAATQHPSLAALTRTLSANYQRIQSSSSDGLVLDGGQSFALPRGTAAQRWLKIAGVPSFSAFGPDSRGLRFLEIRDVPYEIARAEAEKLRADFSGLLPLMANVLWQVGCGRYRYGDGFAGFFYRPMQATLYRAGYLTRRQLERMSVKDRIYLRFCNLVTKMVKVYRLFDYDQLGFSDPFPENRILGERQPQRILLLEKGDRIAEWGRLLQQEFGMTLLQTQGNPSLLAVKYLREALKPLSEVEIYFYGDFDQAGWDMPTTLRNHLRFYGCECTRIERLVLASVFTPEEQELYSRALLPTTTEGKSRVARFVRESGGVQGQARGIHANWLQPYERLVQRWRELTE